Protein 7VGH (pdb70)

Solvent-accessible surface area: 70332 Å² total

Secondary structure (P-SEA, 3-state):
ccccccccccccccccbbbbbccccccaaaaaaaaaaaaaaaaaaaaaaaccbbbbbbcccccccccccccccccccccccccccccccccccccccccbbbbbbbbcccccccccccccccccccccccccccccccccccccccccccccccccccccccccccbbbbbbcccccbbbbbbbccccccccccccccccccccccccccccccccccccccccccccccccccccccccaaaaaaacccccccccccccccccccccccccbbbbbbbbbccccccccccccbbbbbcccccccccccaaaaaaaaaaaaaaaaaaaaaaaaacccc/cccccccccccccccccccccccccccccccccccccccccccccccccccccccccccccaaaaaaaaaaaccaaaaaaaaaaaaaaccccccccccaaaaaaaaaaaaaaaaaaaaaaaaaaaaccccccbbbbbccccbbbbcccccccbbbbbbccccccccbbbbcccccccbbbbbbccccccccbbbbbbccaaaaacccccccccccccccccccccccccccccccccccccccccccccccccccccccccccccccccccccaaaaacccbbbbbcaaaaaaaaaaaaaaaaaaaaaaaaaaaaaaaaaacccccccccccccccaaaaaaaaaaaaaaaaccccccaaaaaaaaaaaaaaaaaaacccccccccccccccccccccccccccccccccccccccccccccccccccccccccccccccccccccccccccccccccccccccaaaaaaaaacccaaaaaaaaaaacccbbbbbbcccbbbbbcccaaaaaaaaaaaaaccccccccccbbbbbcccbbbbbbbccccccccccccccccccccccccbbbbbccaaaaaacccccccaaaaaaaaaaaaaaccccccccccccccccaaaaaaaaaaaacccccccccaaaaaaacccccccccbbbbbbbbccccaaaaaaaaaaabbbbbbbccccaaaaaaaaaaacccccccccccaaaaaaaaaaaaaccccccccccccccccccccccccccbbbbbcaaaaaaaacbbbbcccccccccccccccccccccccccccccccaaaaaaaaaaaccccbbbbccccaaaaaaaaaaaaaccbbbbbbbbbcccaaaaaaaccbbbbbccccccccccccccccccccccccccccaaaaaaaaaaaaaaaaaaaaaacccccccccccccccccccccaaaaacccccccccaaaaaaccccccccccccccccccccccccccccaaaaaaaaaaaaaaaaaacaaaaaaacccccccccccccaaaaaaaaaaaaaaaaaaaaaaccccccaaaaaaaaaaaaaaaaaaaaaaccccccccccccccccccccccccaaaaaaaaaaaaaacaaaaaaaaaaaaccccaaaaaaaaccbbbbbccccccccccccccccccccccccccccccccccccccc

Foldseek 3Di:
DDPDDDDDDCVVVVNDDDDDDDPDPVPQLVCLQVLLVVLQVVLVVVLVQLPVKDKDKDQQDLPDPDHQQVVPDDDPPADLVPALSWTKDKDFDPAWRFAWKFKKKKKFQACLPDPLQLVQWAQVLQQADLVCQQPGDCSLPVFQADPVGFGARTRHPLLLQADDKDKWKWFADDVVHDTDTADWAQPPQDDPCQLPGRGDHYDDDVRDSVVSQPSHDYTPNDDDHQQVPDPDVVATHSNHSRSSQSSPTDDDRIDMTTGTMHQDDPDNTTDGTHMMMMIMRNNRDDPPVDMTMMMMMIHADPVGHNDSPVSVVSNVVSVVSVVVSVVVVVVVVVDDPD/DDAFPLFDLCLPLPPCLADPKQQQDDVCVQVDPVQWDDDDDPPTDHDADFFAEDDFDDDDPCLVVVVVVVVVVFVVLVLLVVVLVLCPDVVHNPDDPPPSVVLSVVLSVVVSVVQVVLSVVLVVVSVVQFAQWWWWCDQAFIDTDTLRHDTQRTKTKDFAQDFASFKWFFQAFDFVQGKFKKDDCQAQNFQFIDIAGHDNVSHPQQHDGHSVSDFRKIKSWDFQDLSLFWTWIWICRDDPTGTDTRSRIDFGGMGTHDTGMTMTGHHHHYCRTSLNVLFDDFDDFAAPVSVVSRVVVVVVVVVQLVLLLVLLVLLLVLCVPPVVPDPVNDDPDDDHSNVVSVNLSSLSSVQLVLQSHSCPSVLVLLLLQLLQVVQQVDPVQADPPLGDRWHFRRSRHFLNLLAFAAEEEARQFQFDSAKAFAWWWFQFDTFAPQAPDDVCPPPDSAFDDLPQDPQLPPDHGTHHPPVLVCVVVVPDVLVLVVLLLLQPFALWEWDQPDPHIDIRHRFNVSVNSQSVSRNSAFHWDHDFQFWTWTCHNNNIFIKGWLDKQQDADVQFKTKTWIAGPVGFIKIKMKGFPVNLVVQAEPPAPCPVSQVVVQVLQVLALWAKMWIWMDGPGHPVVVVLSVVVVVVCDDDPCNPPSNVVSVPPNSHHTHGGTMTIIDTDGDPAQLVLVVLVVLQNHAYAYERQYRQLVVPSSCDNSVLAHPPAAAQELVNVQVLLCQLPVDLPQHNPDGDVPSDPPDPVSDDPPARYEYEYEASSVCVLQVRGDDDPPPDDDDDDCPVQHDPVRPPPVPDVVVVVGPSSLVVVLVVVVRHSYYYYYNHALNVLLVVQVSNCVPPNGAYEYEYEHSSCSNVQSNGSAHEYADSDDHHNSVSNGRIYGHHNNCSLCSNLPSNNLLNLLVLLLVLLVSQLSLLPSVLQSVVCVPPSSNSDDLAFPVCVVCVCPQQPPPLSSCSSNPFDLDDPVCSSVCSNVSNCSNVCNSDDPVVSVVSNVLNNVLNVLLNVLLCVLLVWADDDPVGPGRDSLLSNVLSSLLSSVLSLVVSVVRGPDDDPVNVVSSVCSNCVVLVVVDVLQEPPVCPVPVPPRPRHVVSVPSVPDVSSVVSSVVSSCVSHVVVVVVVVVCCVVPPDPSSVCVVPVPDDDDDDDCDDPDDPDDPVDDPPDRSHDTSDHDDSSCSNVGGSRD

Nearest PDB structures (foldseek):
  7vgh-assembly1_B  TM=1.001E+00  e=0.000E+00  Homo sapiens
  7vgi-assembly1_B  TM=9.971E-01  e=0.000E+00  Homo sapiens
  7py4-assembly1_A  TM=9.790E-01  e=0.000E+00  Homo sapiens
  7vgj-assembly1_A  TM=9.648E-01  e=0.000E+00  Homo sapiens
  8ox4-assembly1_A  TM=7.580E-01  e=0.000E+00  Homo sapiens

InterPro domains:
  IPR005045 CDC50/LEM3 family [PF03381] (53-342)
  IPR005045 CDC50/LEM3 family [PIRSF015840] (8-345)
  IPR005045 CDC50/LEM3 family [PTHR10926] (10-346)

Radius of gyration: 46.97 Å; Cα contacts (8 Å, |Δi|>4): 2620; chains: 2; bounding box: 83×88×158 Å

Organism: Homo sapiens (NCBI:txid9606)

Structure (mmCIF, N/CA/C/O backbone):
data_7VGH
#
_entry.id   7VGH
#
_cell.length_a   1.00
_cell.length_b   1.00
_cell.length_c   1.00
_cell.angle_alpha   90.00
_cell.angle_beta   90.00
_cell.angle_gamma   90.00
#
_symmetry.space_group_name_H-M   'P 1'
#
loop_
_entity.id
_entity.type
_entity.pdbx_description
1 polymer 'Cell cycle control protein 50B'
2 polymer 'Phospholipid-transporting ATPase IC'
3 branched alpha-D-mannopyranose-(1-3)-alpha-D-mannopyranose-(1-4)-2-acetamido-2-deoxy-beta-D-glucopyranose-(1-4)-2-acetamido-2-deoxy-beta-D-glucopyranose
4 branched alpha-D-mannopyranose-(1-6)-alpha-D-mannopyranose-(1-6)-[alpha-D-mannopyranose-(1-3)]alpha-D-mannopyranose-(1-4)-2-acetamido-2-deoxy-beta-D-glucopyranose-(1-4)-2-acetamido-2-deoxy-beta-D-glucopyranose
5 branched 2-acetamido-2-deoxy-beta-D-glucopyranose-(1-4)-2-acetamido-2-deoxy-beta-D-glucopyranose
6 non-polymer 2-acetamido-2-deoxy-beta-D-glucopyranose
7 non-polymer 'MAGNESIUM ION'
#
loop_
_atom_site.group_PDB
_atom_site.id
_atom_site.type_symbol
_atom_site.label_atom_id
_atom_site.label_alt_id
_atom_site.label_comp_id
_atom_site.label_asym_id
_atom_site.label_entity_id
_atom_site.label_seq_id
_atom_site.pdbx_PDB_ins_code
_atom_site.Cartn_x
_atom_site.Cartn_y
_atom_site.Cartn_z
_atom_site.occupancy
_atom_site.B_iso_or_equiv
_atom_site.auth_seq_id
_atom_site.auth_comp_id
_atom_site.auth_asym_id
_atom_site.auth_atom_id
_atom_site.pdbx_PDB_model_num
ATOM 1 N N . ARG A 1 20 ? 99.909 119.657 97.718 1.00 82.58 8 ARG A N 1
ATOM 2 C CA . ARG A 1 20 ? 100.830 119.629 96.589 1.00 82.58 8 ARG A CA 1
ATOM 3 C C . ARG A 1 20 ? 102.252 119.360 97.056 1.00 82.58 8 ARG A C 1
ATOM 4 O O . ARG A 1 20 ? 102.734 119.987 97.998 1.00 82.58 8 ARG A O 1
ATOM 12 N N . GLY A 1 21 ? 102.915 118.412 96.401 1.00 73.98 9 GLY A N 1
ATOM 13 C CA . GLY A 1 21 ? 104.274 118.065 96.760 1.00 73.98 9 GLY A CA 1
ATOM 14 C C . GLY A 1 21 ? 104.319 117.091 97.916 1.00 73.98 9 GLY A C 1
ATOM 15 O O . GLY A 1 21 ? 103.642 117.291 98.927 1.00 73.98 9 GLY A O 1
ATOM 16 N N . ALA A 1 22 ? 105.112 116.033 97.783 1.00 66.34 10 ALA A N 1
ATOM 17 C CA . ALA A 1 22 ? 105.209 115.027 98.830 1.00 66.34 10 ALA A CA 1
ATOM 18 C C . ALA A 1 22 ? 106.214 115.389 99.912 1.00 66.34 10 ALA A C 1
ATOM 19 O O . ALA A 1 22 ? 106.339 114.644 100.888 1.00 66.34 10 ALA A O 1
ATOM 21 N N . HIS A 1 23 ? 106.926 116.507 99.775 1.00 64.25 11 HIS A N 1
ATOM 22 C CA . HIS A 1 23 ? 107.960 116.850 100.737 1.00 64.25 11 HIS A CA 1
ATOM 23 C C . HIS A 1 23 ? 108.015 118.326 101.109 1.00 64.25 11 HIS A C 1
ATOM 24 O O . HIS A 1 23 ? 108.931 118.716 101.839 1.00 64.25 11 HIS A O 1
ATOM 31 N N . GLN A 1 24 ? 107.089 119.155 100.641 1.00 64.31 12 GLN A N 1
ATOM 32 C CA . GLN A 1 24 ? 107.089 120.554 101.045 1.00 64.31 12 GLN A CA 1
ATOM 33 C C . GLN A 1 24 ? 106.788 120.656 102.535 1.00 64.31 12 GLN A C 1
ATOM 34 O O . GLN A 1 24 ? 105.878 119.976 103.026 1.00 64.31 12 GLN A O 1
ATOM 40 N N . PRO A 1 25 ? 107.519 121.477 103.285 1.00 61.03 13 PRO A N 1
ATOM 41 C CA . PRO A 1 25 ? 107.194 121.662 104.705 1.00 61.03 13 PRO A CA 1
ATOM 42 C C . PRO A 1 25 ? 105.829 122.297 104.923 1.00 61.03 13 PRO A C 1
ATOM 43 O O . PRO A 1 25 ? 105.139 122.662 103.967 1.00 61.03 13 PRO A O 1
ATOM 47 N N . ASP A 1 26 ? 105.436 122.432 106.190 1.00 66.86 14 ASP A N 1
ATOM 48 C CA . ASP A 1 26 ? 104.049 122.730 106.529 1.00 66.86 14 ASP A CA 1
ATOM 49 C C . ASP A 1 26 ? 103.680 124.194 106.316 1.00 66.86 14 ASP A C 1
ATOM 50 O O . ASP A 1 26 ? 102.512 124.493 106.043 1.00 66.86 14 ASP A O 1
ATOM 55 N N . ASN A 1 27 ? 104.641 125.110 106.442 1.00 60.26 15 ASN A N 1
ATOM 56 C CA . ASN A 1 27 ? 104.419 126.547 106.262 1.00 60.26 15 ASN A CA 1
ATOM 57 C C . ASN A 1 27 ? 103.373 127.078 107.249 1.00 60.26 15 ASN A C 1
ATOM 58 O O . ASN A 1 27 ? 102.285 127.523 106.882 1.00 60.26 15 ASN A O 1
ATOM 63 N N . THR A 1 28 ? 103.734 127.004 108.525 1.00 58.13 16 THR A N 1
ATOM 64 C CA . THR A 1 28 ? 103.014 127.707 109.573 1.00 58.13 16 THR A CA 1
ATOM 65 C C . THR A 1 28 ? 103.822 128.928 110.002 1.00 58.13 16 THR A C 1
ATOM 66 O O . THR A 1 28 ? 104.874 129.239 109.443 1.00 58.13 16 THR A O 1
ATOM 70 N N . ALA A 1 29 ? 103.317 129.633 111.013 1.00 56.56 17 ALA A N 1
ATOM 71 C CA . ALA A 1 29 ? 103.978 130.857 111.452 1.00 56.56 17 ALA A CA 1
ATOM 72 C C . ALA A 1 29 ? 105.273 130.552 112.190 1.00 56.56 17 ALA A C 1
ATOM 73 O O . ALA A 1 29 ? 106.301 131.195 111.952 1.00 56.56 17 ALA A O 1
ATOM 75 N N . PHE A 1 30 ? 105.244 129.573 113.095 1.00 50.91 18 PHE A N 1
ATOM 76 C CA . PHE A 1 30 ? 106.425 129.277 113.898 1.00 50.91 18 PHE A CA 1
ATOM 77 C C . PHE A 1 30 ? 107.509 128.613 113.063 1.00 50.91 18 PHE A C 1
ATOM 78 O O . PHE A 1 30 ? 108.684 128.987 113.141 1.00 50.91 18 PHE A O 1
ATOM 86 N N . THR A 1 31 ? 107.131 127.631 112.245 1.00 53.16 19 THR A N 1
ATOM 87 C CA . THR A 1 31 ? 108.106 126.819 111.532 1.00 53.16 19 THR A CA 1
ATOM 88 C C . THR A 1 31 ? 108.907 127.606 110.503 1.00 53.16 19 THR A C 1
ATOM 89 O O . THR A 1 31 ? 109.923 127.099 110.021 1.00 53.16 19 THR A O 1
ATOM 93 N N . GLN A 1 32 ? 108.484 128.818 110.154 1.00 51.40 20 GLN A N 1
ATOM 94 C CA . GLN A 1 32 ? 109.204 129.650 109.202 1.00 51.40 20 GLN A CA 1
ATOM 95 C C . GLN A 1 32 ? 109.782 130.902 109.840 1.00 51.40 20 GLN A C 1
ATOM 96 O O . GLN A 1 32 ? 110.205 131.811 109.119 1.00 51.40 20 GLN A O 1
ATOM 102 N N . GLN A 1 33 ? 109.807 130.973 111.169 1.00 48.23 21 GLN A N 1
ATOM 103 C CA . GLN A 1 33 ? 110.356 132.116 111.897 1.00 48.23 21 GLN A CA 1
ATOM 104 C C . GLN A 1 33 ? 109.634 133.405 111.504 1.00 48.23 21 GLN A C 1
ATOM 105 O O . GLN A 1 33 ? 110.229 134.365 111.017 1.00 48.23 21 GLN A O 1
ATOM 111 N N . ARG A 1 34 ? 108.317 133.402 111.727 1.00 56.36 22 ARG A N 1
ATOM 112 C CA . ARG A 1 34 ? 107.475 134.526 111.337 1.00 56.36 22 ARG A CA 1
ATOM 113 C C . ARG A 1 34 ? 106.472 134.906 112.420 1.00 56.36 22 ARG A C 1
ATOM 114 O O . ARG A 1 34 ? 105.494 135.601 112.123 1.00 56.36 22 ARG A O 1
ATOM 122 N N . LEU A 1 35 ? 106.679 134.464 113.654 1.00 53.53 23 LEU A N 1
ATOM 123 C CA . LEU A 1 35 ? 105.744 134.783 114.719 1.00 53.53 23 LEU A CA 1
ATOM 124 C C . LEU A 1 35 ? 105.697 136.292 114.937 1.00 53.53 23 LEU A C 1
ATOM 125 O O . LEU A 1 35 ? 106.741 136.952 114.917 1.00 53.53 23 LEU A O 1
ATOM 130 N N . PRO A 1 36 ? 104.514 136.869 115.131 1.00 54.62 24 PRO A N 1
ATOM 131 C CA . PRO A 1 36 ? 104.440 138.301 115.433 1.00 54.62 24 PRO A CA 1
ATOM 132 C C . PRO A 1 36 ? 105.205 138.622 116.706 1.00 54.62 24 PRO A C 1
ATOM 133 O O . PRO A 1 36 ? 105.147 137.883 117.689 1.00 54.62 24 PRO A O 1
ATOM 137 N N . ALA A 1 37 ? 105.926 139.739 116.684 1.00 54.36 25 ALA A N 1
ATOM 138 C CA . ALA A 1 37 ? 106.761 140.094 117.821 1.00 54.36 25 ALA A CA 1
ATOM 139 C C . ALA A 1 37 ? 106.976 141.595 117.848 1.00 54.36 25 ALA A C 1
ATOM 140 O O . ALA A 1 37 ? 107.290 142.199 116.819 1.00 54.36 25 ALA A O 1
ATOM 142 N N . TRP A 1 38 ? 106.810 142.186 119.024 1.00 56.63 26 TRP A N 1
ATOM 143 C CA . TRP A 1 38 ? 107.102 143.595 119.224 1.00 56.63 26 TRP A CA 1
ATOM 144 C C . TRP A 1 38 ? 108.605 143.780 119.361 1.00 56.63 26 TRP A C 1
ATOM 145 O O . TRP A 1 38 ? 109.255 143.075 120.137 1.00 56.63 26 TRP A O 1
ATOM 156 N N . GLN A 1 39 ? 109.161 144.717 118.603 1.00 58.06 27 GLN A N 1
ATOM 157 C CA . GLN A 1 39 ? 110.598 144.953 118.633 1.00 58.06 27 GLN A CA 1
ATOM 158 C C . GLN A 1 39 ? 110.887 146.238 119.389 1.00 58.06 27 GLN A C 1
ATOM 159 O O . GLN A 1 39 ? 110.637 147.331 118.860 1.00 58.06 27 GLN A O 1
ATOM 165 N N . PRO A 1 40 ? 111.395 146.165 120.611 1.00 57.44 28 PRO A N 1
ATOM 166 C CA . PRO A 1 40 ? 111.673 147.387 121.366 1.00 57.44 28 PRO A CA 1
ATOM 167 C C . PRO A 1 40 ? 113.062 147.931 121.100 1.00 57.44 28 PRO A C 1
ATOM 168 O O . PRO A 1 40 ? 114.061 147.233 121.297 1.00 57.44 28 PRO A O 1
ATOM 172 N N . LEU A 1 41 ? 113.140 149.178 120.660 1.00 58.30 29 LEU A N 1
ATOM 173 C CA . LEU A 1 41 ? 114.407 149.876 120.533 1.00 58.30 29 LEU A CA 1
ATOM 174 C C . LEU A 1 41 ? 114.519 150.875 121.673 1.00 58.30 29 LEU A C 1
ATOM 175 O O . LEU A 1 41 ? 113.589 151.650 121.917 1.00 58.30 29 LEU A O 1
ATOM 180 N N . LEU A 1 42 ? 115.648 150.853 122.371 1.00 57.95 30 LEU A N 1
ATOM 181 C CA . LEU A 1 42 ? 115.826 151.707 123.539 1.00 57.95 30 LEU A CA 1
ATOM 182 C C . LEU A 1 42 ? 115.989 153.141 123.061 1.00 57.95 30 LEU A C 1
ATOM 183 O O . LEU A 1 42 ? 117.092 153.585 122.743 1.00 57.95 30 LEU A O 1
ATOM 188 N N . SER A 1 43 ? 114.883 153.872 123.010 1.00 61.08 31 SER A N 1
ATOM 189 C CA . SER A 1 43 ? 114.878 155.220 122.464 1.00 61.08 31 SER A CA 1
ATOM 190 C C . SER A 1 43 ? 115.485 156.185 123.476 1.00 61.08 31 SER A C 1
ATOM 191 O O . SER A 1 43 ? 115.999 155.789 124.525 1.00 61.08 31 SER A O 1
ATOM 194 N N . ALA A 1 44 ? 115.439 157.476 123.162 1.00 60.61 32 ALA A N 1
ATOM 195 C CA . ALA A 1 44 ? 115.851 158.512 124.092 1.00 60.61 32 ALA A CA 1
ATOM 196 C C . ALA A 1 44 ? 114.676 159.182 124.784 1.00 60.61 32 ALA A C 1
ATOM 197 O O . ALA A 1 44 ? 114.893 159.982 125.698 1.00 60.61 32 ALA A O 1
ATOM 199 N N . SER A 1 45 ? 113.449 158.883 124.372 1.00 61.86 33 SER A N 1
ATOM 200 C CA . SER A 1 45 ? 112.261 159.393 125.038 1.00 61.86 33 SER A CA 1
ATOM 201 C C . SER A 1 45 ? 111.787 158.476 126.152 1.00 61.86 33 SER A C 1
ATOM 202 O O . SER A 1 45 ? 110.748 158.747 126.761 1.00 61.86 33 SER A O 1
ATOM 205 N N . ILE A 1 46 ? 112.515 157.395 126.420 1.00 60.89 34 ILE A N 1
ATOM 206 C CA . ILE A 1 46 ? 112.198 156.479 127.501 1.00 60.89 34 ILE A CA 1
ATOM 207 C C . ILE A 1 46 ? 113.276 156.487 128.577 1.00 60.89 34 ILE A C 1
ATOM 208 O O . ILE A 1 46 ? 112.977 156.316 129.760 1.00 60.89 34 ILE A O 1
ATOM 213 N N . ALA A 1 47 ? 114.532 156.706 128.190 1.00 59.05 35 ALA A N 1
ATOM 214 C CA . ALA A 1 47 ? 115.612 156.718 129.168 1.00 59.05 35 ALA A CA 1
ATOM 215 C C . ALA A 1 47 ? 115.511 157.926 130.090 1.00 59.05 35 ALA A C 1
ATOM 216 O O . ALA A 1 47 ? 115.576 157.788 131.316 1.00 59.05 35 ALA A O 1
ATOM 218 N N . LEU A 1 48 ? 115.353 159.119 129.521 1.00 57.94 36 LEU A N 1
ATOM 219 C CA . LEU A 1 48 ? 115.330 160.329 130.342 1.00 57.94 36 LEU A CA 1
ATOM 220 C C . LEU A 1 48 ? 114.147 160.375 131.302 1.00 57.94 36 LEU A C 1
ATOM 221 O O . LEU A 1 48 ? 114.365 160.631 132.501 1.00 57.94 36 LEU A O 1
ATOM 226 N N . PRO A 1 49 ? 112.898 160.152 130.873 1.00 57.68 37 PRO A N 1
ATOM 227 C CA . PRO A 1 49 ? 111.805 160.151 131.854 1.00 57.68 37 PRO A CA 1
ATOM 228 C C . PRO A 1 49 ? 112.003 159.122 132.945 1.00 57.68 37 PRO A C 1
ATOM 229 O O . PRO A 1 49 ? 111.651 159.377 134.100 1.00 57.68 37 PRO A O 1
ATOM 233 N N . LEU A 1 50 ? 112.574 157.964 132.612 1.00 59.01 38 LEU A N 1
ATOM 234 C CA . LEU A 1 50 ? 112.827 156.953 133.631 1.00 59.01 38 LEU A CA 1
ATOM 235 C C . LEU A 1 50 ? 113.803 157.468 134.680 1.00 59.01 38 LEU A C 1
ATOM 236 O O . LEU A 1 50 ? 113.503 157.460 135.879 1.00 59.01 38 LEU A O 1
ATOM 241 N N . PHE A 1 51 ? 114.964 157.965 134.246 1.00 57.67 39 PHE A N 1
ATOM 242 C CA . PHE A 1 51 ? 115.964 158.415 135.206 1.00 57.67 39 PHE A CA 1
ATOM 243 C C . PHE A 1 51 ? 115.584 159.706 135.907 1.00 57.67 39 PHE A C 1
ATOM 244 O O . PHE A 1 51 ? 116.261 160.081 136.868 1.00 57.67 39 PHE A O 1
ATOM 252 N N . PHE A 1 52 ? 114.542 160.401 135.465 1.00 59.67 40 PHE A N 1
ATOM 253 C CA . PHE A 1 52 ? 114.091 161.550 136.238 1.00 59.67 40 PHE A CA 1
ATOM 254 C C . PHE A 1 52 ? 112.957 161.210 137.196 1.00 59.67 40 PHE A C 1
ATOM 255 O O . PHE A 1 52 ? 113.024 161.569 138.379 1.00 59.67 40 PHE A O 1
ATOM 263 N N . CYS A 1 53 ? 111.927 160.502 136.725 1.00 61.91 41 CYS A N 1
ATOM 264 C CA . CYS A 1 53 ? 110.830 160.118 137.605 1.00 61.91 41 CYS A CA 1
ATOM 265 C C . CYS A 1 53 ? 111.296 159.167 138.699 1.00 61.91 41 CYS A C 1
ATOM 266 O O . CYS A 1 53 ? 110.927 159.333 139.868 1.00 61.91 41 CYS A O 1
ATOM 269 N N . ALA A 1 54 ? 112.096 158.155 138.345 1.00 60.33 42 ALA A N 1
ATOM 270 C CA . ALA A 1 54 ? 112.580 157.223 139.354 1.00 60.33 42 ALA A CA 1
ATOM 271 C C . ALA A 1 54 ? 113.452 157.933 140.380 1.00 60.33 42 ALA A C 1
ATOM 272 O O . ALA A 1 54 ? 113.355 157.659 141.580 1.00 60.33 42 ALA A O 1
ATOM 274 N N . GLY A 1 55 ? 114.307 158.849 139.927 1.00 58.15 43 GLY A N 1
ATOM 275 C CA . GLY A 1 55 ? 115.120 159.605 140.862 1.00 58.15 43 GLY A CA 1
ATOM 276 C C . GLY A 1 55 ? 114.288 160.440 141.816 1.00 58.15 43 GLY A C 1
ATOM 277 O O . GLY A 1 55 ? 114.554 160.474 143.020 1.00 58.15 43 GLY A O 1
ATOM 278 N N . LEU A 1 56 ? 113.266 161.121 141.294 1.00 57.65 44 LEU A N 1
ATOM 279 C CA . LEU A 1 56 ? 112.418 161.935 142.159 1.00 57.65 44 LEU A CA 1
ATOM 280 C C . LEU A 1 56 ? 111.685 161.072 143.179 1.00 57.65 44 LEU A C 1
ATOM 281 O O . LEU A 1 56 ? 111.609 161.420 144.368 1.00 57.65 44 LEU A O 1
ATOM 286 N N . ALA A 1 57 ? 111.141 159.937 142.730 1.00 54.96 45 ALA A N 1
ATOM 287 C CA . ALA A 1 57 ? 110.441 159.043 143.644 1.00 54.96 45 ALA A CA 1
ATOM 288 C C . ALA A 1 57 ? 111.379 158.515 144.717 1.00 54.96 45 ALA A C 1
ATOM 289 O O . ALA A 1 57 ? 111.010 158.442 145.896 1.00 54.96 45 ALA A O 1
ATOM 291 N N . PHE A 1 58 ? 112.600 158.144 144.329 1.00 51.94 46 PHE A N 1
ATOM 292 C CA . PHE A 1 58 ? 113.564 157.649 145.301 1.00 51.94 46 PHE A CA 1
ATOM 293 C C . PHE A 1 58 ? 113.914 158.720 146.322 1.00 51.94 46 PHE A C 1
ATOM 294 O O . PHE A 1 58 ? 114.010 158.431 147.518 1.00 51.94 46 PHE A O 1
ATOM 302 N N . ILE A 1 59 ? 114.099 159.965 145.875 1.00 54.49 47 ILE A N 1
ATOM 303 C CA . ILE A 1 59 ? 114.395 161.049 146.811 1.00 54.49 47 ILE A CA 1
ATOM 304 C C . ILE A 1 59 ? 113.271 161.201 147.826 1.00 54.49 47 ILE A C 1
ATOM 305 O O . ILE A 1 59 ? 113.507 161.242 149.040 1.00 54.49 47 ILE A O 1
ATOM 310 N N . GLY A 1 60 ? 112.030 161.281 147.346 1.00 55.28 48 GLY A N 1
ATOM 311 C CA . GLY A 1 60 ? 110.920 161.469 148.270 1.00 55.28 48 GLY A CA 1
ATOM 312 C C . GLY A 1 60 ? 110.786 160.324 149.256 1.00 55.28 48 GLY A C 1
ATOM 313 O O . GLY A 1 60 ? 110.650 160.533 150.469 1.00 55.28 48 GLY A O 1
ATOM 314 N N . LEU A 1 61 ? 110.847 159.094 148.748 1.00 53.34 49 LEU A N 1
ATOM 315 C CA . LEU A 1 61 ? 110.669 157.921 149.593 1.00 53.34 49 LEU A CA 1
ATOM 316 C C . LEU A 1 61 ? 111.789 157.801 150.618 1.00 53.34 49 LEU A C 1
ATOM 317 O O . LEU A 1 61 ? 111.542 157.494 151.791 1.00 53.34 49 LEU A O 1
ATOM 322 N N . GLY A 1 62 ? 113.029 158.047 150.197 1.00 55.74 50 GLY A N 1
ATOM 323 C CA . GLY A 1 62 ? 114.139 157.971 151.125 1.00 55.74 50 GLY A CA 1
ATOM 324 C C . GLY A 1 62 ? 114.089 159.048 152.187 1.00 55.74 50 GLY A C 1
ATOM 325 O O . GLY A 1 62 ? 114.456 158.807 153.337 1.00 55.74 50 GLY A O 1
ATOM 326 N N . LEU A 1 63 ? 113.660 160.256 151.819 1.00 57.31 51 LEU A N 1
ATOM 327 C CA . LEU A 1 63 ? 113.507 161.299 152.827 1.00 57.31 51 LEU A CA 1
ATOM 328 C C . LEU A 1 63 ? 112.447 160.912 153.850 1.00 57.31 51 LEU A C 1
ATOM 329 O O . LEU A 1 63 ? 112.630 161.115 155.061 1.00 57.31 51 LEU A O 1
ATOM 334 N N . GLY A 1 64 ? 111.336 160.341 153.382 1.00 57.65 52 GLY A N 1
ATOM 335 C CA . GLY A 1 64 ? 110.328 159.855 154.312 1.00 57.65 52 GLY A CA 1
ATOM 336 C C . GLY A 1 64 ? 110.877 158.807 155.261 1.00 57.65 52 GLY A C 1
ATOM 337 O O . GLY A 1 64 ? 110.648 158.864 156.473 1.00 57.65 52 GLY A O 1
ATOM 338 N N . LEU A 1 65 ? 111.621 157.838 154.721 1.00 57.78 53 LEU A N 1
ATOM 339 C CA . LEU A 1 65 ? 112.220 156.808 155.567 1.00 57.78 53 LEU A CA 1
ATOM 340 C C . LEU A 1 65 ? 113.205 157.402 156.566 1.00 57.78 53 LEU A C 1
ATOM 341 O O . LEU A 1 65 ? 113.230 157.001 157.735 1.00 57.78 53 LEU A O 1
ATOM 346 N N . TYR A 1 66 ? 114.023 158.357 156.126 1.00 59.64 54 TYR A N 1
ATOM 347 C CA . TYR A 1 66 ? 115.014 158.947 157.016 1.00 59.64 54 TYR A CA 1
ATOM 348 C C . TYR A 1 66 ? 114.350 159.674 158.175 1.00 59.64 54 TYR A C 1
ATOM 349 O O . TYR A 1 66 ? 114.797 159.560 159.322 1.00 59.64 54 TYR A O 1
ATOM 358 N N . TYR A 1 67 ? 113.286 160.430 157.904 1.00 63.77 55 TYR A N 1
ATOM 359 C CA . TYR A 1 67 ? 112.625 161.120 159.009 1.00 63.77 55 TYR A CA 1
ATOM 360 C C . TYR A 1 67 ? 111.828 160.170 159.893 1.00 63.77 55 TYR A C 1
ATOM 361 O O . TYR A 1 67 ? 111.708 160.414 161.098 1.00 63.77 55 TYR A O 1
ATOM 370 N N . SER A 1 68 ? 111.283 159.088 159.336 1.00 65.33 56 SER A N 1
ATOM 371 C CA . SER A 1 68 ? 110.584 158.130 160.185 1.00 65.33 56 SER A CA 1
ATOM 372 C C . SER A 1 68 ? 111.539 157.304 161.038 1.00 65.33 56 SER A C 1
ATOM 373 O O . SER A 1 68 ? 111.133 156.804 162.091 1.00 65.33 56 SER A O 1
ATOM 376 N N . SER A 1 69 ? 112.792 157.150 160.613 1.00 62.67 57 SER A N 1
ATOM 377 C CA . SER A 1 69 ? 113.758 156.370 161.375 1.00 62.67 57 SER A CA 1
ATOM 378 C C . SER A 1 69 ? 114.457 157.170 162.462 1.00 62.67 57 SER A C 1
ATOM 379 O O . SER A 1 69 ? 115.282 156.605 163.185 1.00 62.67 57 SER A O 1
ATOM 382 N N . ASN A 1 70 ? 114.163 158.462 162.592 1.00 64.31 58 ASN A N 1
ATOM 383 C CA . ASN A 1 70 ? 114.851 159.314 163.547 1.00 64.31 58 ASN A CA 1
ATOM 384 C C . ASN A 1 70 ? 113.965 159.789 164.687 1.00 64.31 58 ASN A C 1
ATOM 385 O O . ASN A 1 70 ? 114.473 160.414 165.622 1.00 64.31 58 ASN A O 1
ATOM 390 N N . GLY A 1 71 ? 112.667 159.513 164.640 1.00 65.73 59 GLY A N 1
ATOM 391 C CA . GLY A 1 71 ? 111.776 159.917 165.707 1.00 65.73 59 GLY A CA 1
ATOM 392 C C . GLY A 1 71 ? 111.559 158.823 166.731 1.00 65.73 59 GLY A C 1
ATOM 393 O O . GLY A 1 71 ? 110.596 158.865 167.502 1.00 65.73 59 GLY A O 1
ATOM 394 N N . ILE A 1 72 ? 112.452 157.838 166.747 1.00 67.32 60 ILE A N 1
ATOM 395 C CA . ILE A 1 72 ? 112.346 156.671 167.615 1.00 67.32 60 ILE A CA 1
ATOM 396 C C . ILE A 1 72 ? 113.446 156.748 168.662 1.00 67.32 60 ILE A C 1
ATOM 397 O O . ILE A 1 72 ? 114.624 156.910 168.322 1.00 67.32 60 ILE A O 1
ATOM 402 N N . LYS A 1 73 ? 113.066 156.625 169.931 1.00 74.31 61 LYS A N 1
ATOM 403 C CA . LYS A 1 73 ? 113.979 156.788 171.053 1.00 74.31 61 LYS A CA 1
ATOM 404 C C . LYS A 1 73 ? 114.343 155.435 171.649 1.00 74.31 61 LYS A C 1
ATOM 405 O O . LYS A 1 73 ? 113.473 154.583 171.856 1.00 74.31 61 LYS A O 1
ATOM 411 N N . GLU A 1 74 ? 115.631 155.248 171.932 1.00 72.12 62 GLU A N 1
ATOM 412 C CA . GLU A 1 74 ? 116.154 153.995 172.457 1.00 72.12 62 GLU A CA 1
ATOM 413 C C . GLU A 1 74 ? 117.002 154.263 173.692 1.00 72.12 62 GLU A C 1
ATOM 414 O O . GLU A 1 74 ? 117.518 155.365 173.889 1.00 72.12 62 GLU A O 1
ATOM 420 N N . LEU A 1 75 ? 117.144 153.235 174.528 1.00 71.09 63 LEU A N 1
ATOM 421 C CA . LEU A 1 75 ? 117.924 153.367 175.755 1.00 71.09 63 LEU A CA 1
ATOM 422 C C . LEU A 1 75 ? 118.557 152.026 176.099 1.00 71.09 63 LEU A C 1
ATOM 423 O O . LEU A 1 75 ? 117.852 151.017 176.187 1.00 71.09 63 LEU A O 1
ATOM 428 N N . GLU A 1 76 ? 119.878 152.022 176.300 1.00 74.01 64 GLU A N 1
ATOM 429 C CA . GLU A 1 76 ? 120.656 150.805 176.511 1.00 74.01 64 GLU A CA 1
ATOM 430 C C . GLU A 1 76 ? 121.470 150.910 177.794 1.00 74.01 64 GLU A C 1
ATOM 431 O O . GLU A 1 76 ? 121.684 152.001 178.326 1.00 74.01 64 GLU A O 1
ATOM 437 N N . TYR A 1 77 ? 121.933 149.758 178.296 1.00 79.54 65 TYR A N 1
ATOM 438 C CA . TYR A 1 77 ? 122.841 149.801 179.442 1.00 79.54 65 TYR A CA 1
ATOM 439 C C . TYR A 1 77 ? 124.130 149.009 179.284 1.00 79.54 65 TYR A C 1
ATOM 440 O O . TYR A 1 77 ? 125.173 149.481 179.747 1.00 79.54 65 TYR A O 1
ATOM 449 N N . ASP A 1 78 ? 124.104 147.842 178.642 1.00 74.72 66 ASP A N 1
ATOM 450 C CA . ASP A 1 78 ? 125.268 146.954 178.626 1.00 74.72 66 ASP A CA 1
ATOM 451 C C . ASP A 1 78 ? 125.647 146.529 180.048 1.00 74.72 66 ASP A C 1
ATOM 452 O O . ASP A 1 78 ? 126.676 146.918 180.601 1.00 74.72 66 ASP A O 1
ATOM 457 N N . TYR A 1 79 ? 124.765 145.723 180.633 1.00 74.43 67 TYR A N 1
ATOM 458 C CA . TYR A 1 79 ? 124.901 145.276 182.012 1.00 74.43 67 TYR A CA 1
ATOM 459 C C . TYR A 1 79 ? 125.912 144.148 182.187 1.00 74.43 67 TYR A C 1
ATOM 460 O O . TYR A 1 79 ? 125.864 143.447 183.202 1.00 74.43 67 TYR A O 1
ATOM 469 N N . THR A 1 80 ? 126.821 143.952 181.236 1.00 79.97 68 THR A N 1
ATOM 470 C CA . THR A 1 80 ? 127.921 143.023 181.447 1.00 79.97 68 THR A CA 1
ATOM 471 C C . THR A 1 80 ? 128.799 143.517 182.592 1.00 79.97 68 THR A C 1
ATOM 472 O O . THR A 1 80 ? 128.942 144.720 182.819 1.00 79.97 68 THR A O 1
ATOM 476 N N . GLY A 1 81 ? 129.375 142.576 183.332 1.00 95.46 69 GLY A N 1
ATOM 477 C CA . GLY A 1 81 ? 130.204 142.935 184.465 1.00 95.46 69 GLY A CA 1
ATOM 478 C C . GLY A 1 81 ? 131.691 142.873 184.188 1.00 95.46 69 GLY A C 1
ATOM 479 O O . GLY A 1 81 ? 132.501 142.868 185.119 1.00 95.46 69 GLY A O 1
ATOM 480 N N . ASP A 1 82 ? 132.060 142.827 182.908 1.00 97.02 70 ASP A N 1
ATOM 481 C CA . ASP A 1 82 ? 133.462 142.634 182.542 1.00 97.02 70 ASP A CA 1
ATOM 482 C C . ASP A 1 82 ? 134.390 143.733 183.044 1.00 97.02 70 ASP A C 1
ATOM 483 O O . ASP A 1 82 ? 135.408 143.404 183.677 1.00 97.02 70 ASP A O 1
ATOM 488 N N . PRO A 1 83 ? 134.129 145.028 182.813 1.00 102.20 71 PRO A N 1
ATOM 489 C CA . PRO A 1 83 ? 135.132 146.035 183.187 1.00 102.20 71 PRO A CA 1
ATOM 490 C C . PRO A 1 83 ? 135.191 146.291 184.683 1.00 102.20 71 PRO A C 1
ATOM 491 O O . PRO A 1 83 ? 134.498 145.639 185.470 1.00 102.20 71 PRO A O 1
ATOM 495 N N . GLY A 1 84 ? 136.035 147.241 185.084 1.00 106.34 72 GLY A N 1
ATOM 496 C CA . GLY A 1 84 ? 136.097 147.618 186.485 1.00 106.34 72 GLY A CA 1
ATOM 497 C C . GLY A 1 84 ? 134.831 148.301 186.964 1.00 106.34 72 GLY A C 1
ATOM 498 O O . GLY A 1 84 ? 134.404 148.105 188.105 1.00 106.34 72 GLY A O 1
ATOM 499 N N . THR A 1 85 ? 134.213 149.106 186.106 1.00 108.11 73 THR A N 1
ATOM 500 C CA . THR A 1 85 ? 133.050 149.897 186.476 1.00 108.11 73 THR A CA 1
ATOM 501 C C . THR A 1 85 ? 131.764 149.200 186.050 1.00 108.11 73 THR A C 1
ATOM 502 O O . THR A 1 85 ? 131.722 148.487 185.044 1.00 108.11 73 THR A O 1
ATOM 506 N N . GLY A 1 86 ? 130.709 149.422 186.832 1.00 106.47 74 GLY A N 1
ATOM 507 C CA . GLY A 1 86 ? 129.429 148.782 186.605 1.00 106.47 74 GLY A CA 1
ATOM 508 C C . GLY A 1 86 ? 128.886 148.125 187.857 1.00 106.47 74 GLY A C 1
ATOM 509 O O . GLY A 1 86 ? 129.643 147.511 188.614 1.00 106.47 74 GLY A O 1
ATOM 510 N N . ASN A 1 87 ? 127.578 148.255 188.093 1.00 103.55 75 ASN A N 1
ATOM 511 C CA . ASN A 1 87 ? 126.983 147.665 189.289 1.00 103.55 75 ASN A CA 1
ATOM 512 C C . ASN A 1 87 ? 127.156 146.153 189.305 1.00 103.55 75 ASN A C 1
ATOM 513 O O . ASN A 1 87 ? 127.493 145.570 190.341 1.00 103.55 75 ASN A O 1
ATOM 518 N N . CYS A 1 88 ? 126.930 145.499 188.166 1.00 105.11 76 CYS A N 1
ATOM 519 C CA . CYS A 1 88 ? 127.013 144.047 188.106 1.00 105.11 76 CYS A CA 1
ATOM 520 C C . CYS A 1 88 ? 128.445 143.538 188.031 1.00 105.11 76 CYS A C 1
ATOM 521 O O . CYS A 1 88 ? 128.667 142.335 188.209 1.00 105.11 76 CYS A O 1
ATOM 524 N N . SER A 1 89 ? 129.419 144.421 187.798 1.00 105.54 77 SER A N 1
ATOM 525 C CA . SER A 1 89 ? 130.816 144.003 187.775 1.00 105.54 77 SER A CA 1
ATOM 526 C C . SER A 1 89 ? 131.250 143.398 189.099 1.00 105.54 77 SER A C 1
ATOM 527 O O . SER A 1 89 ? 132.231 142.647 189.134 1.00 105.54 77 SER A O 1
ATOM 530 N N . VAL A 1 90 ? 130.539 143.707 190.185 1.00 104.36 78 VAL A N 1
ATOM 531 C CA . VAL A 1 90 ? 130.850 143.137 191.486 1.00 104.36 78 VAL A CA 1
ATOM 532 C C . VAL A 1 90 ? 130.692 141.626 191.475 1.00 104.36 78 VAL A C 1
ATOM 533 O O . VAL A 1 90 ? 131.275 140.935 192.318 1.00 104.36 78 VAL A O 1
ATOM 537 N N . CYS A 1 91 ? 129.939 141.081 190.525 1.00 107.07 79 CYS A N 1
ATOM 538 C CA . CYS A 1 91 ? 129.741 139.641 190.451 1.00 107.07 79 CYS A CA 1
ATOM 539 C C . CYS A 1 91 ? 130.251 139.081 189.127 1.00 107.07 79 CYS A C 1
ATOM 540 O O . CYS A 1 91 ? 129.694 138.135 188.567 1.00 107.07 79 CYS A O 1
ATOM 543 N N . ALA A 1 92 ? 131.345 139.648 188.628 1.00 112.43 80 ALA A N 1
ATOM 544 C CA . ALA A 1 92 ? 132.040 139.049 187.500 1.00 112.43 80 ALA A CA 1
ATOM 545 C C . ALA A 1 92 ? 132.595 137.694 187.915 1.00 112.43 80 ALA A C 1
ATOM 546 O O . ALA A 1 92 ? 133.232 137.566 188.965 1.00 112.43 80 ALA A O 1
ATOM 548 N N . ALA A 1 93 ? 132.350 136.683 187.091 1.00 122.18 81 ALA A N 1
ATOM 549 C CA . ALA A 1 93 ? 132.648 135.307 187.451 1.00 122.18 81 ALA A CA 1
ATOM 550 C C . ALA A 1 93 ? 134.063 134.938 187.009 1.00 122.18 81 ALA A C 1
ATOM 551 O O . ALA A 1 93 ? 134.856 135.788 186.596 1.00 122.18 81 ALA A O 1
ATOM 553 N N . ALA A 1 94 ? 134.392 133.653 187.106 1.00 127.87 82 ALA A N 1
ATOM 554 C CA . ALA A 1 94 ? 135.657 133.126 186.620 1.00 127.87 82 ALA A CA 1
ATOM 555 C C . ALA A 1 94 ? 135.372 131.788 185.946 1.00 127.87 82 ALA A C 1
ATOM 556 O O . ALA A 1 94 ? 134.214 131.419 185.722 1.00 127.87 82 ALA A O 1
ATOM 558 N N . GLY A 1 95 ? 136.431 131.052 185.627 1.00 133.03 83 GLY A N 1
ATOM 559 C CA . GLY A 1 95 ? 136.280 129.819 184.881 1.00 133.03 83 GLY A CA 1
ATOM 560 C C . GLY A 1 95 ? 136.083 128.578 185.727 1.00 133.03 83 GLY A C 1
ATOM 561 O O . GLY A 1 95 ? 136.897 127.652 185.671 1.00 133.03 83 GLY A O 1
ATOM 562 N N . GLN A 1 96 ? 135.013 128.543 186.519 1.00 129.53 84 GLN A N 1
ATOM 563 C CA . GLN A 1 96 ? 134.682 127.339 187.271 1.00 129.53 84 GLN A CA 1
ATOM 564 C C . GLN A 1 96 ? 133.219 126.965 187.075 1.00 129.53 84 GLN A C 1
ATOM 565 O O . GLN A 1 96 ? 132.863 125.782 187.070 1.00 129.53 84 GLN A O 1
ATOM 571 N N . GLY A 1 97 ? 132.370 127.973 186.908 1.00 125.30 85 GLY A N 1
ATOM 572 C CA . GLY A 1 97 ? 130.936 127.786 186.863 1.00 125.30 85 GLY A CA 1
ATOM 573 C C . GLY A 1 97 ? 130.335 128.135 188.207 1.00 125.30 85 GLY A C 1
ATOM 574 O O . GLY A 1 97 ? 130.345 127.311 189.127 1.00 125.30 85 GLY A O 1
ATOM 575 N N . ARG A 1 98 ? 129.800 129.348 188.340 1.00 119.62 86 ARG A N 1
ATOM 576 C CA . ARG A 1 98 ? 129.280 129.811 189.620 1.00 119.62 86 ARG A CA 1
ATOM 577 C C . ARG A 1 98 ? 127.844 130.304 189.488 1.00 119.62 86 ARG A C 1
ATOM 578 O O . ARG A 1 98 ? 127.417 131.213 190.205 1.00 119.62 86 ARG A O 1
ATOM 586 N N . ALA A 1 99 ? 127.085 129.701 188.573 1.00 111.56 87 ALA A N 1
ATOM 587 C CA . ALA A 1 99 ? 125.643 129.906 188.564 1.00 111.56 87 ALA A CA 1
ATOM 588 C C . ALA A 1 99 ? 124.979 129.220 189.750 1.00 111.56 87 ALA A C 1
ATOM 589 O O . ALA A 1 99 ? 123.974 129.718 190.269 1.00 111.56 87 ALA A O 1
ATOM 591 N N . LEU A 1 100 ? 125.515 128.077 190.179 1.00 112.77 88 LEU A N 1
ATOM 592 C CA . LEU A 1 100 ? 124.945 127.371 191.323 1.00 112.77 88 LEU A CA 1
ATOM 593 C C . LEU A 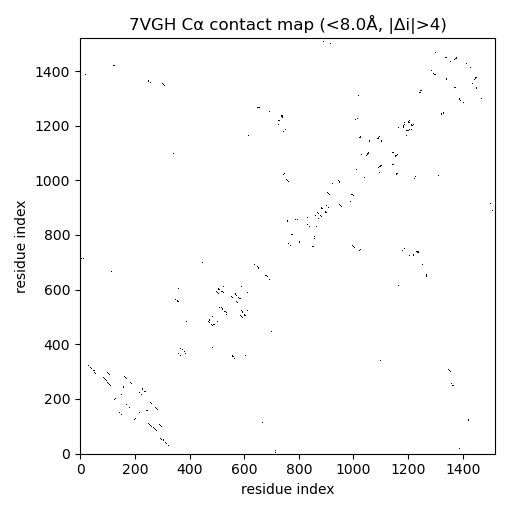1 100 ? 124.909 128.213 192.596 1.00 112.77 88 LEU A C 1
ATOM 594 O O . LEU A 1 100 ? 123.881 128.172 193.295 1.00 112.77 88 LEU A O 1
ATOM 599 N N . PRO A 1 101 ? 125.943 128.975 192.958 1.00 115.84 89 PRO A N 1
ATOM 600 C CA . PRO A 1 101 ? 125.820 129.897 194.098 1.00 115.84 89 PRO A CA 1
ATOM 601 C C . PRO A 1 101 ? 124.820 131.000 193.796 1.00 115.84 89 PRO A C 1
ATOM 602 O O . PRO A 1 101 ? 124.212 131.003 192.715 1.00 115.84 89 PRO A O 1
ATOM 606 N N . PRO A 1 102 ? 124.589 131.924 194.733 1.00 112.67 90 PRO A N 1
ATOM 607 C CA . PRO A 1 102 ? 123.665 133.040 194.485 1.00 112.67 90 PRO A CA 1
ATOM 608 C C . PRO A 1 102 ? 123.842 133.634 193.100 1.00 112.67 90 PRO A C 1
ATOM 609 O O . PRO A 1 102 ? 124.971 133.756 192.600 1.00 112.67 90 PRO A O 1
ATOM 613 N N . PRO A 1 103 ? 122.747 134.022 192.450 1.00 104.73 91 PRO A N 1
ATOM 614 C CA . PRO A 1 103 ? 122.835 134.508 191.069 1.00 104.73 91 PRO A CA 1
ATOM 615 C C . PRO A 1 103 ? 123.330 135.940 190.990 1.00 104.73 91 PRO A C 1
ATOM 616 O O . PRO A 1 103 ? 123.196 136.589 189.948 1.00 104.73 91 PRO A O 1
ATOM 620 N N . CYS A 1 104 ? 123.880 136.433 192.100 1.00 106.04 92 CYS A N 1
ATOM 621 C CA . CYS A 1 104 ? 124.454 137.774 192.210 1.00 106.04 92 CYS A CA 1
ATOM 622 C C . CYS A 1 104 ? 123.517 138.824 191.619 1.00 106.04 92 CYS A C 1
ATOM 623 O O . CYS A 1 104 ? 123.909 139.661 190.804 1.00 106.04 92 CYS A O 1
ATOM 626 N N . SER A 1 105 ? 122.256 138.772 192.045 1.00 98.86 93 SER A N 1
ATOM 627 C CA . SER A 1 105 ? 121.244 139.658 191.489 1.00 98.86 93 SER A CA 1
ATOM 628 C C . SER A 1 105 ? 121.649 141.112 191.677 1.00 98.86 93 SER A C 1
ATOM 629 O O . SER A 1 105 ? 121.656 141.625 192.800 1.00 98.86 93 SER A O 1
ATOM 632 N N . CYS A 1 106 ? 121.990 141.779 190.584 1.00 98.33 94 CYS A N 1
ATOM 633 C CA . CYS A 1 106 ? 122.347 143.182 190.621 1.00 98.33 94 CYS A CA 1
ATOM 634 C C . CYS A 1 106 ? 121.134 144.011 190.218 1.00 98.33 94 CYS A C 1
ATOM 635 O O . CYS A 1 106 ? 120.034 143.490 190.014 1.00 98.33 94 CYS A O 1
ATOM 638 N N . ALA A 1 107 ? 121.325 145.320 190.114 1.00 94.77 95 ALA A N 1
ATOM 639 C CA . ALA A 1 107 ? 120.238 146.218 189.764 1.00 94.77 95 ALA A CA 1
ATOM 640 C C . ALA A 1 107 ? 120.842 147.495 189.211 1.00 94.77 95 ALA A C 1
ATOM 641 O O . ALA A 1 107 ? 122.044 147.741 189.336 1.00 94.77 95 ALA A O 1
ATOM 643 N N . TRP A 1 108 ? 119.991 148.308 188.595 1.00 89.40 96 TRP A N 1
ATOM 644 C CA . TRP A 1 108 ? 120.469 149.596 188.113 1.00 89.40 96 TRP A CA 1
ATOM 645 C C . TRP A 1 108 ? 119.314 150.569 187.945 1.00 89.40 96 TRP A C 1
ATOM 646 O O . TRP A 1 108 ? 118.178 150.178 187.655 1.00 89.40 96 TRP A O 1
ATOM 657 N N . TYR A 1 109 ? 119.632 151.847 188.156 1.00 95.41 97 TYR A N 1
ATOM 658 C CA . TYR A 1 109 ? 118.654 152.897 188.382 1.00 95.41 97 TYR A CA 1
ATOM 659 C C . TYR A 1 109 ? 118.725 153.905 187.246 1.00 95.41 97 TYR A C 1
ATOM 660 O O . TYR A 1 109 ? 119.796 154.148 186.686 1.00 95.41 97 TYR A O 1
ATOM 669 N N . PHE A 1 110 ? 117.596 154.537 186.939 1.00 92.85 98 PHE A N 1
ATOM 670 C CA . PHE A 1 110 ? 117.614 155.627 185.973 1.00 92.85 98 PHE A CA 1
ATOM 671 C C . PHE A 1 110 ? 116.416 156.532 186.206 1.00 92.85 98 PHE A C 1
ATOM 672 O O . PHE A 1 110 ? 115.529 156.239 187.012 1.00 92.85 98 PHE A O 1
ATOM 680 N N . SER A 1 111 ? 116.423 157.658 185.499 1.00 95.09 99 SER A N 1
ATOM 681 C CA . SER A 1 111 ? 115.367 158.649 185.576 1.00 95.09 99 SER A CA 1
ATOM 682 C C . SER A 1 111 ? 114.945 159.043 184.170 1.00 95.09 99 SER A C 1
ATOM 683 O O . SER A 1 111 ? 115.745 159.019 183.232 1.00 95.09 99 SER A O 1
ATOM 686 N N . LEU A 1 112 ? 113.673 159.407 184.037 1.00 95.55 100 LEU A N 1
ATOM 687 C CA . LEU A 1 112 ? 113.109 159.814 182.756 1.00 95.55 100 LEU A CA 1
ATOM 688 C C . LEU A 1 112 ? 112.526 161.211 182.905 1.00 95.55 100 LEU A C 1
ATOM 689 O O . LEU A 1 112 ? 111.651 161.426 183.770 1.00 95.55 100 LEU A O 1
ATOM 694 N N . PRO A 1 113 ? 112.979 162.187 182.111 1.00 97.59 101 PRO A N 1
ATOM 695 C CA . PRO A 1 113 ? 112.400 163.534 182.194 1.00 97.59 101 PRO A CA 1
ATOM 696 C C . PRO A 1 113 ? 111.161 163.723 181.342 1.00 97.59 101 PRO A C 1
ATOM 697 O O . PRO A 1 113 ? 110.479 164.745 181.495 1.00 97.59 101 PRO A O 1
ATOM 701 N N . GLU A 1 114 ? 110.846 162.780 180.458 1.00 96.79 102 GLU A N 1
ATOM 702 C CA . GLU A 1 114 ? 109.759 162.938 179.503 1.00 96.79 102 GLU A CA 1
ATOM 703 C C . GLU A 1 114 ? 109.026 161.607 179.387 1.00 96.79 102 GLU A C 1
ATOM 704 O O . GLU A 1 114 ? 109.193 160.708 180.214 1.00 96.79 102 GLU A O 1
ATOM 710 N N . LEU A 1 115 ? 108.195 161.490 178.358 1.00 91.27 103 LEU A N 1
ATOM 711 C CA . LEU A 1 115 ? 107.336 160.337 178.162 1.00 91.27 103 LEU A CA 1
ATOM 712 C C . LEU A 1 115 ? 107.880 159.457 177.037 1.00 91.27 103 LEU A C 1
ATOM 713 O O . LEU A 1 115 ? 108.851 159.795 176.357 1.00 91.27 103 LEU A O 1
ATOM 718 N N . PHE A 1 116 ? 107.225 158.313 176.837 1.00 88.31 104 PHE A N 1
ATOM 719 C CA . PHE A 1 116 ? 107.496 157.397 175.734 1.00 88.31 104 PHE A CA 1
ATOM 720 C C . PHE A 1 116 ? 106.232 157.130 174.931 1.00 88.31 104 PHE A C 1
ATOM 721 O O . PHE A 1 116 ? 105.903 155.968 174.680 1.00 88.31 104 PHE A O 1
ATOM 729 N N . GLN A 1 117 ? 105.519 158.187 174.543 1.00 91.96 105 GLN A N 1
ATOM 730 C CA . GLN A 1 117 ? 104.200 158.055 173.928 1.00 91.96 105 GLN A CA 1
ATOM 731 C C . GLN A 1 117 ? 104.186 156.985 172.841 1.00 91.96 105 GLN A C 1
ATOM 732 O O . GLN A 1 117 ? 104.919 157.067 171.851 1.00 91.96 105 GLN A O 1
ATOM 738 N N . GLY A 1 118 ? 103.371 155.954 173.064 1.00 87.24 106 GLY A N 1
ATOM 739 C CA . GLY A 1 118 ? 103.393 154.755 172.260 1.00 87.24 106 GLY A CA 1
ATOM 740 C C . GLY A 1 118 ? 103.806 153.557 173.093 1.00 87.24 106 GLY A C 1
ATOM 741 O O . GLY A 1 118 ? 104.507 153.694 174.099 1.00 87.24 106 GLY A O 1
ATOM 742 N N . PRO A 1 119 ? 103.367 152.359 172.705 1.00 77.60 107 PRO A N 1
ATOM 743 C CA . PRO A 1 119 ? 103.770 151.157 173.443 1.00 77.60 107 PRO A CA 1
ATOM 744 C C . PRO A 1 119 ? 105.279 150.964 173.413 1.00 77.60 107 PRO A C 1
ATOM 745 O O . PRO A 1 119 ? 105.950 151.301 172.437 1.00 77.60 107 PRO A O 1
ATOM 749 N N . VAL A 1 120 ? 105.808 150.411 174.502 1.00 71.59 108 VAL A N 1
ATOM 750 C CA . VAL A 1 120 ? 107.245 150.302 174.728 1.00 71.59 108 VAL A CA 1
ATOM 751 C C . VAL A 1 120 ? 107.649 148.837 174.676 1.00 71.59 108 VAL A C 1
ATOM 752 O O . VAL A 1 120 ? 106.973 147.977 175.248 1.00 71.59 108 VAL A O 1
ATOM 756 N N . TYR A 1 121 ? 108.755 148.555 173.993 1.00 65.15 109 TYR A N 1
ATOM 757 C CA . TYR A 1 121 ? 109.270 147.205 173.827 1.00 65.15 109 TYR A CA 1
ATOM 758 C C . TYR A 1 121 ? 110.612 147.075 174.530 1.00 65.15 109 TYR A C 1
ATOM 759 O O . TYR A 1 121 ? 111.418 148.013 174.531 1.00 65.15 109 TYR A O 1
ATOM 768 N N . LEU A 1 122 ? 110.846 145.906 175.126 1.00 57.35 110 LEU A N 1
ATOM 769 C CA . LEU A 1 122 ? 112.048 145.619 175.896 1.00 57.35 110 LEU A CA 1
ATOM 770 C C . LEU A 1 122 ? 112.725 144.390 175.309 1.00 57.35 110 LEU A C 1
ATOM 771 O O . LEU A 1 122 ? 112.122 143.309 175.269 1.00 57.35 110 LEU A O 1
ATOM 776 N N . TYR A 1 123 ? 113.978 144.561 174.882 1.00 56.69 111 TYR A N 1
ATOM 777 C CA . TYR A 1 123 ? 114.797 143.529 174.264 1.00 56.69 111 TYR A CA 1
ATOM 778 C C . TYR A 1 123 ? 116.068 143.305 175.073 1.00 56.69 111 TYR A C 1
ATOM 779 O O . TYR A 1 123 ? 116.493 144.160 175.857 1.00 56.69 111 TYR A O 1
ATOM 788 N N . TYR A 1 124 ? 116.699 142.157 174.840 1.00 56.81 112 TYR A N 1
ATOM 789 C CA . TYR A 1 124 ? 118.053 141.898 175.305 1.00 56.81 112 TYR A CA 1
ATOM 790 C C . TYR A 1 124 ? 118.940 141.570 174.112 1.00 56.81 112 TYR A C 1
ATOM 791 O O . TYR A 1 124 ? 118.510 140.897 173.173 1.00 56.81 112 TYR A O 1
ATOM 800 N N . GLU A 1 125 ? 120.177 142.054 174.155 1.00 60.24 113 GLU A N 1
ATOM 801 C CA . GLU A 1 125 ? 121.106 141.984 173.037 1.00 60.24 113 GLU A CA 1
ATOM 802 C C . GLU A 1 125 ? 122.363 141.231 173.437 1.00 60.24 113 GLU A C 1
ATOM 803 O O . GLU A 1 125 ? 122.909 141.451 174.523 1.00 60.24 113 GLU A O 1
ATOM 809 N N . LEU A 1 126 ? 122.825 140.359 172.546 1.00 54.89 114 LEU A N 1
ATOM 810 C CA . LEU A 1 126 ? 124.082 139.646 172.704 1.00 54.89 114 LEU A CA 1
ATOM 811 C C . LEU A 1 126 ? 125.003 139.991 171.543 1.00 54.89 114 LEU A C 1
ATOM 812 O O . LEU A 1 126 ? 124.546 140.220 170.421 1.00 54.89 114 LEU A O 1
ATOM 817 N N . THR A 1 127 ? 126.304 140.032 171.815 1.00 54.52 115 THR A N 1
ATOM 818 C CA . THR A 1 127 ? 127.292 140.296 170.780 1.00 54.52 115 THR A CA 1
ATOM 819 C C . THR A 1 127 ? 128.326 139.182 170.773 1.00 54.52 115 THR A C 1
ATOM 820 O O . THR A 1 127 ? 128.524 138.485 171.770 1.00 54.52 115 THR A O 1
ATOM 824 N N . ASN A 1 128 ? 128.975 139.018 169.622 1.00 53.89 116 ASN A N 1
ATOM 825 C CA . ASN A 1 128 ? 129.983 137.986 169.397 1.00 53.89 116 ASN A CA 1
ATOM 826 C C . ASN A 1 128 ? 129.412 136.581 169.541 1.00 53.89 116 ASN A C 1
ATOM 827 O O . ASN A 1 128 ? 130.162 135.617 169.709 1.00 53.89 116 ASN A O 1
ATOM 832 N N . PHE A 1 129 ? 128.093 136.449 169.461 1.00 53.24 117 PHE A N 1
ATOM 833 C CA . PHE A 1 129 ? 127.406 135.169 169.594 1.00 53.24 117 PHE A CA 1
ATOM 834 C C . PHE A 1 129 ? 127.042 134.675 168.201 1.00 53.24 117 PHE A C 1
ATOM 835 O O . PHE A 1 129 ? 126.158 135.237 167.549 1.00 53.24 117 PHE A O 1
ATOM 843 N N . TYR A 1 130 ? 127.719 133.622 167.745 1.00 49.69 118 TYR A N 1
ATOM 844 C CA . TYR A 1 130 ? 127.524 133.102 166.393 1.00 49.69 118 TYR A CA 1
ATOM 845 C C . TYR A 1 130 ? 126.409 132.063 166.413 1.00 49.69 118 TYR A C 1
ATOM 846 O O . TYR A 1 130 ? 126.637 130.856 166.469 1.00 49.69 118 TYR A O 1
ATOM 855 N N . GLN A 1 131 ? 125.174 132.551 166.351 1.00 49.36 119 GLN A N 1
ATOM 856 C CA . GLN A 1 131 ? 124.021 131.666 166.275 1.00 49.36 119 GLN A CA 1
ATOM 857 C C . GLN A 1 131 ? 123.722 131.218 164.853 1.00 49.36 119 GLN A C 1
ATOM 858 O O . GLN A 1 131 ? 122.776 130.453 164.649 1.00 49.36 119 GLN A O 1
ATOM 864 N N . ASN A 1 132 ? 124.495 131.677 163.869 1.00 43.34 120 ASN A N 1
ATOM 865 C CA . ASN A 1 132 ? 124.322 131.274 162.481 1.00 43.34 120 ASN A CA 1
ATOM 866 C C . ASN A 1 132 ? 125.451 130.376 161.999 1.00 43.34 120 ASN A C 1
ATOM 867 O O . ASN A 1 132 ? 125.632 130.212 160.790 1.00 43.34 120 ASN A O 1
ATOM 872 N N . ASN A 1 133 ? 126.230 129.813 162.916 1.00 50.68 121 ASN A N 1
ATOM 873 C CA . ASN A 1 133 ? 127.219 128.816 162.541 1.00 50.68 121 ASN A CA 1
ATOM 874 C C . ASN A 1 133 ? 126.519 127.602 161.946 1.00 50.68 121 ASN A C 1
ATOM 875 O O . ASN A 1 133 ? 125.440 127.210 162.396 1.00 50.68 121 ASN A O 1
ATOM 880 N N . ARG A 1 134 ? 127.125 127.011 160.914 1.00 51.74 122 ARG A N 1
ATOM 881 C CA . ARG A 1 134 ? 126.446 125.935 160.199 1.00 51.74 122 ARG A CA 1
ATOM 882 C C . ARG A 1 134 ? 126.268 124.710 161.084 1.00 51.74 122 ARG A C 1
ATOM 883 O O . ARG A 1 134 ? 125.178 124.133 161.146 1.00 51.74 122 ARG A O 1
ATOM 891 N N . ARG A 1 135 ? 127.329 124.296 161.774 1.00 58.26 123 ARG A N 1
ATOM 892 C CA . ARG A 1 135 ? 127.229 123.130 162.643 1.00 58.26 123 ARG A CA 1
ATOM 893 C C . ARG A 1 135 ? 126.245 123.378 163.777 1.00 58.26 123 ARG A C 1
ATOM 894 O O . ARG A 1 135 ? 125.480 122.485 164.156 1.00 58.26 123 ARG A O 1
ATOM 902 N N . TYR A 1 136 ? 126.250 124.589 164.329 1.00 55.57 124 TYR A N 1
ATOM 903 C CA . TYR A 1 136 ? 125.361 124.907 165.438 1.00 55.57 124 TYR A CA 1
ATOM 904 C C . TYR A 1 136 ? 123.909 124.976 164.986 1.00 55.57 124 TYR A C 1
ATOM 905 O O . TYR A 1 136 ? 123.016 124.478 165.677 1.00 55.57 124 TYR A O 1
ATOM 914 N N . GLY A 1 137 ? 123.652 125.586 163.827 1.00 56.97 125 GLY A N 1
ATOM 915 C CA . GLY A 1 137 ? 122.282 125.851 163.422 1.00 56.97 125 GLY A CA 1
ATOM 916 C C . GLY A 1 137 ? 121.486 124.612 163.073 1.00 56.97 125 GLY A C 1
ATOM 917 O O . GLY A 1 137 ? 120.266 124.588 163.248 1.00 56.97 125 GLY A O 1
ATOM 918 N N . VAL A 1 138 ? 122.151 123.571 162.565 1.00 55.68 126 VAL A N 1
ATOM 919 C CA . VAL A 1 138 ? 121.450 122.369 162.131 1.00 55.68 126 VAL A CA 1
ATOM 920 C C . VAL A 1 138 ? 121.309 121.357 163.260 1.00 55.68 126 VAL A C 1
ATOM 921 O O . VAL A 1 138 ? 120.704 120.294 163.068 1.00 55.68 126 VAL A O 1
ATOM 925 N N . SER A 1 139 ? 121.819 121.671 164.447 1.00 61.19 127 SER A N 1
ATOM 926 C CA . SER A 1 139 ? 121.799 120.740 165.573 1.00 61.19 127 SER A CA 1
ATOM 927 C C . SER A 1 139 ? 120.462 120.841 166.304 1.00 61.19 127 SER A C 1
ATOM 928 O O . SER A 1 139 ? 120.366 121.289 167.444 1.00 61.19 127 SER A O 1
ATOM 931 N N . ARG A 1 140 ? 119.411 120.411 165.613 1.00 61.84 128 ARG A N 1
ATOM 932 C CA . ARG A 1 140 ? 118.071 120.428 166.179 1.00 61.84 128 ARG A CA 1
ATOM 933 C C . ARG A 1 140 ? 117.243 119.336 165.521 1.00 61.84 128 ARG A C 1
ATOM 934 O O . ARG A 1 140 ? 117.555 118.869 164.424 1.00 61.84 128 ARG A O 1
ATOM 942 N N . ASP A 1 141 ? 116.176 118.935 166.204 1.00 72.47 129 ASP A N 1
ATOM 943 C CA . ASP A 1 141 ? 115.282 117.880 165.734 1.00 72.47 129 ASP A CA 1
ATOM 944 C C . ASP A 1 141 ? 113.906 118.502 165.538 1.00 72.47 129 ASP A C 1
ATOM 945 O O . ASP A 1 141 ? 113.115 118.591 166.478 1.00 72.47 129 ASP A O 1
ATOM 950 N N . ASP A 1 142 ? 113.621 118.929 164.309 1.00 71.96 130 ASP A N 1
ATOM 951 C CA . ASP A 1 142 ? 112.349 119.586 164.034 1.00 71.96 130 ASP A CA 1
ATOM 952 C C . ASP A 1 142 ? 111.177 118.617 164.128 1.00 71.96 130 ASP A C 1
ATOM 953 O O . ASP A 1 142 ? 110.083 119.009 164.551 1.00 71.96 130 ASP A O 1
ATOM 958 N N . ALA A 1 143 ? 111.380 117.357 163.741 1.00 70.52 131 ALA A N 1
ATOM 959 C CA . ALA A 1 143 ? 110.288 116.390 163.765 1.00 70.52 131 ALA A CA 1
ATOM 960 C C . ALA A 1 143 ? 109.787 116.159 165.184 1.00 70.52 131 ALA A C 1
ATOM 961 O O . ALA A 1 143 ? 108.585 116.265 165.455 1.00 70.52 131 ALA A O 1
ATOM 963 N N . GLN A 1 144 ? 110.698 115.842 166.105 1.00 71.17 132 GLN A N 1
ATOM 964 C CA . GLN A 1 144 ? 110.314 115.658 167.500 1.00 71.17 132 GLN A CA 1
ATOM 965 C C . GLN A 1 144 ? 109.692 116.923 168.062 1.00 71.17 132 GLN A C 1
ATOM 966 O O . GLN A 1 144 ? 108.653 116.883 168.730 1.00 71.17 132 GLN A O 1
ATOM 972 N N . LEU A 1 145 ? 110.318 118.065 167.784 1.00 67.90 133 LEU A N 1
ATOM 973 C CA . LEU A 1 145 ? 109.845 119.336 168.308 1.00 67.90 133 LEU A CA 1
ATOM 974 C C . LEU A 1 145 ? 108.466 119.698 167.781 1.00 67.90 133 LEU A C 1
ATOM 975 O O . LEU A 1 145 ? 107.772 120.507 168.404 1.00 67.90 133 LEU A O 1
ATOM 980 N N . SER A 1 146 ? 108.053 119.126 166.648 1.00 69.88 134 SER A N 1
ATOM 981 C CA . SER A 1 146 ? 106.699 119.363 166.159 1.00 69.88 134 SER A CA 1
ATOM 982 C C . SER A 1 146 ? 105.665 118.769 167.105 1.00 69.88 134 SER A C 1
ATOM 983 O O . SER A 1 146 ? 104.655 119.409 167.417 1.00 69.88 134 SER A O 1
ATOM 986 N N . GLY A 1 147 ? 105.899 117.547 167.576 1.00 71.05 135 GLY A N 1
ATOM 987 C CA . GLY A 1 147 ? 105.007 116.945 168.547 1.00 71.05 135 GLY A CA 1
ATOM 988 C C . GLY A 1 147 ? 104.459 115.582 168.179 1.00 71.05 135 GLY A C 1
ATOM 989 O O . GLY A 1 147 ? 103.447 115.152 168.738 1.00 71.05 135 GLY A O 1
ATOM 990 N N . LEU A 1 148 ? 105.105 114.894 167.247 1.00 75.29 136 LEU A N 1
ATOM 991 C CA . LEU A 1 148 ? 104.662 113.557 166.879 1.00 75.29 136 LEU A CA 1
ATOM 992 C C . LEU A 1 148 ? 104.825 112.615 168.068 1.00 75.29 136 LEU A C 1
ATOM 993 O O . LEU A 1 148 ? 105.916 112.542 168.648 1.00 75.29 136 LEU A O 1
ATOM 998 N N . PRO A 1 149 ? 103.778 111.885 168.462 1.00 76.36 137 PRO A N 1
ATOM 999 C CA . PRO A 1 149 ? 103.884 111.043 169.663 1.00 76.36 137 PRO A CA 1
ATOM 1000 C C . PRO A 1 149 ? 104.882 109.913 169.528 1.00 76.36 137 PRO A C 1
ATOM 1001 O O . PRO A 1 149 ? 105.301 109.357 170.549 1.00 76.36 137 PRO A O 1
ATOM 1005 N N . SER A 1 150 ? 105.270 109.547 168.310 1.00 78.96 138 SER A N 1
ATOM 1006 C CA . SER A 1 150 ? 106.234 108.473 168.120 1.00 78.96 138 SER A CA 1
ATOM 1007 C C . SER A 1 150 ? 107.672 108.962 168.124 1.00 78.96 138 SER A C 1
ATOM 1008 O O . SER A 1 150 ? 108.555 108.260 168.630 1.00 78.96 138 SER A O 1
ATOM 1011 N N . ALA A 1 151 ? 107.931 110.148 167.580 1.00 78.46 139 ALA A N 1
ATOM 1012 C CA . ALA A 1 151 ? 109.293 110.638 167.419 1.00 78.46 139 ALA A CA 1
ATOM 1013 C C . ALA A 1 151 ? 109.898 111.181 168.707 1.00 78.46 139 ALA A C 1
ATOM 1014 O O . ALA A 1 151 ? 111.082 111.535 168.709 1.00 78.46 139 ALA A O 1
ATOM 1016 N N . LEU A 1 152 ? 109.128 111.260 169.794 1.00 78.95 140 LEU A N 1
ATOM 1017 C CA . LEU A 1 152 ? 109.655 111.823 171.033 1.00 78.95 140 LEU A CA 1
ATOM 1018 C C . LEU A 1 152 ? 110.806 110.992 171.583 1.00 78.95 140 LEU A C 1
ATOM 1019 O O . LEU A 1 152 ? 111.818 111.541 172.031 1.00 78.95 140 LEU A O 1
ATOM 1024 N N . ARG A 1 153 ? 110.673 109.666 171.560 1.00 83.53 141 ARG A N 1
ATOM 1025 C CA . ARG A 1 153 ? 111.675 108.809 172.182 1.00 83.53 141 ARG A CA 1
ATOM 1026 C C . ARG A 1 153 ? 112.943 108.680 171.349 1.00 83.53 141 ARG A C 1
ATOM 1027 O O . ARG A 1 153 ? 114.025 108.487 171.912 1.00 83.53 141 ARG A O 1
ATOM 1035 N N . HIS A 1 154 ? 112.843 108.778 170.026 1.00 81.63 142 HIS A N 1
ATOM 1036 C CA . HIS A 1 154 ? 114.002 108.565 169.164 1.00 81.63 142 HIS A CA 1
ATOM 1037 C C . HIS A 1 154 ? 114.402 109.864 168.483 1.00 81.63 142 HIS A C 1
ATOM 1038 O O . HIS A 1 154 ? 113.817 110.232 167.453 1.00 81.63 142 HIS A O 1
ATOM 1045 N N . PRO A 1 155 ? 115.385 110.584 169.000 1.00 76.30 143 PRO A N 1
ATOM 1046 C CA . PRO A 1 155 ? 115.890 111.776 168.321 1.00 76.30 143 PRO A CA 1
ATOM 1047 C C . PRO A 1 155 ? 116.824 111.384 167.180 1.00 76.30 143 PRO A C 1
ATOM 1048 O O . PRO A 1 155 ? 117.106 110.212 166.950 1.00 76.30 143 PRO A O 1
ATOM 1052 N N . VAL A 1 156 ? 117.306 112.392 166.468 1.00 75.87 144 VAL A N 1
ATOM 1053 C CA . VAL A 1 156 ? 118.145 112.172 165.301 1.00 75.87 144 VAL A CA 1
ATOM 1054 C C . VAL A 1 156 ? 119.611 112.257 165.703 1.00 75.87 144 VAL A C 1
ATOM 1055 O O . VAL A 1 156 ? 119.964 112.772 166.765 1.00 75.87 144 VAL A O 1
ATOM 1059 N N . ASN A 1 157 ? 120.481 111.737 164.835 1.00 78.06 145 ASN A N 1
ATOM 1060 C CA . ASN A 1 157 ? 121.910 111.706 165.119 1.00 78.06 145 ASN A CA 1
ATOM 1061 C C . ASN A 1 157 ? 122.571 113.073 165.010 1.00 78.06 145 ASN A C 1
ATOM 1062 O O . ASN A 1 157 ? 123.738 113.205 165.391 1.00 78.06 145 ASN A O 1
ATOM 1067 N N . GLU A 1 158 ? 121.867 114.084 164.497 1.00 76.95 146 GLU A N 1
ATOM 1068 C CA . GLU A 1 158 ? 122.489 115.391 164.304 1.00 76.95 146 GLU A CA 1
ATOM 1069 C C . GLU A 1 158 ? 122.775 116.085 165.629 1.00 76.95 146 GLU A C 1
ATOM 1070 O O . GLU A 1 158 ? 123.803 116.756 165.766 1.00 76.95 146 GLU A O 1
ATOM 1076 N N . CYS A 1 159 ? 121.892 115.945 166.620 1.00 78.93 147 CYS A N 1
ATOM 1077 C CA . CYS A 1 159 ? 122.155 116.526 167.937 1.00 78.93 147 CYS A CA 1
ATOM 1078 C C . CYS A 1 159 ? 123.160 115.642 168.684 1.00 78.93 147 CYS A C 1
ATOM 1079 O O . CYS A 1 159 ? 122.914 115.140 169.779 1.00 78.93 147 CYS A O 1
ATOM 1082 N N . ALA A 1 160 ? 124.332 115.489 168.065 1.00 76.77 148 ALA A N 1
ATOM 1083 C CA . ALA A 1 160 ? 125.245 114.406 168.430 1.00 76.77 148 ALA A CA 1
ATOM 1084 C C . ALA A 1 160 ? 125.743 114.474 169.867 1.00 76.77 148 ALA A C 1
ATOM 1085 O O . ALA A 1 160 ? 125.635 113.458 170.576 1.00 76.77 148 ALA A O 1
ATOM 1087 N N . PRO A 1 161 ? 126.290 115.583 170.366 1.00 73.38 149 PRO A N 1
ATOM 1088 C CA . PRO A 1 161 ? 126.741 115.600 171.761 1.00 73.38 149 PRO A CA 1
ATOM 1089 C C . PRO A 1 161 ? 125.642 115.912 172.761 1.00 73.38 149 PRO A C 1
ATOM 1090 O O . PRO A 1 161 ? 125.927 115.996 173.959 1.00 73.38 149 PRO A O 1
ATOM 1094 N N . TYR A 1 162 ? 124.407 116.072 172.299 1.00 73.33 150 TYR A N 1
ATOM 1095 C CA . TYR A 1 162 ? 123.259 116.353 173.147 1.00 73.33 150 TYR A CA 1
ATOM 1096 C C . TYR A 1 162 ? 122.102 115.442 172.781 1.00 73.33 150 TYR A C 1
ATOM 1097 O O . TYR A 1 162 ? 120.934 115.836 172.816 1.00 73.33 150 TYR A O 1
ATOM 1106 N N . GLN A 1 163 ? 122.418 114.200 172.422 1.00 77.79 151 GLN A N 1
ATOM 1107 C CA . GLN A 1 163 ? 121.431 113.206 172.026 1.00 77.79 151 GLN A CA 1
ATOM 1108 C C . GLN A 1 163 ? 121.056 112.262 173.156 1.00 77.79 151 GLN A C 1
ATOM 1109 O O . GLN A 1 163 ? 119.875 111.958 173.338 1.00 77.79 151 GLN A O 1
ATOM 1115 N N . ARG A 1 164 ? 122.034 111.789 173.917 1.00 83.87 152 ARG A N 1
ATOM 1116 C CA . ARG A 1 164 ? 121.814 110.861 175.014 1.00 83.87 152 ARG A CA 1
ATOM 1117 C C . ARG A 1 164 ? 122.320 111.487 176.311 1.00 83.87 152 ARG A C 1
ATOM 1118 O O . ARG A 1 164 ? 122.721 112.652 176.350 1.00 83.87 152 ARG A O 1
ATOM 1126 N N . SER A 1 165 ? 122.302 110.697 177.380 1.00 87.58 153 SER A N 1
ATOM 1127 C CA . SER A 1 165 ? 122.675 111.193 178.696 1.00 87.58 153 SER A CA 1
ATOM 1128 C C . SER A 1 165 ? 123.755 110.323 179.323 1.00 87.58 153 SER A C 1
ATOM 1129 O O . SER A 1 165 ? 124.329 109.457 178.657 1.00 87.58 153 SER A O 1
ATOM 1132 N N . ALA A 1 166 ? 124.052 110.560 180.601 1.00 91.43 154 ALA A N 1
ATOM 1133 C CA . ALA A 1 166 ? 124.936 109.654 181.324 1.00 91.43 154 ALA A CA 1
ATOM 1134 C C . ALA A 1 166 ? 124.245 108.325 181.593 1.00 91.43 154 ALA A C 1
ATOM 1135 O O . ALA A 1 166 ? 124.885 107.268 181.571 1.00 91.43 154 ALA A O 1
ATOM 1137 N N . ALA A 1 167 ? 122.940 108.357 181.847 1.00 91.83 155 ALA A N 1
ATOM 1138 C CA . ALA A 1 167 ? 122.155 107.140 181.998 1.00 91.83 155 ALA A CA 1
ATOM 1139 C C . ALA A 1 167 ? 121.689 106.570 180.664 1.00 91.83 155 ALA A C 1
ATOM 1140 O O . ALA A 1 167 ? 121.008 105.540 180.655 1.00 91.83 155 ALA A O 1
ATOM 1142 N N . GLY A 1 168 ? 122.029 107.212 179.548 1.00 89.94 156 GLY A N 1
ATOM 1143 C CA . GLY A 1 168 ? 121.659 106.716 178.240 1.00 89.94 156 GLY A CA 1
ATOM 1144 C C . GLY A 1 168 ? 120.253 107.043 177.796 1.00 89.94 156 GLY A C 1
ATOM 1145 O O . GLY A 1 168 ? 119.822 106.550 176.747 1.00 89.94 156 GLY A O 1
ATOM 1146 N N . LEU A 1 169 ? 119.525 107.850 178.553 1.00 85.71 157 LEU A N 1
ATOM 1147 C CA . LEU A 1 169 ? 118.162 108.195 178.191 1.00 85.71 157 LEU A CA 1
ATOM 1148 C C . LEU A 1 169 ? 118.143 109.250 177.087 1.00 85.71 157 LEU A C 1
ATOM 1149 O O . LEU A 1 169 ? 119.056 110.074 176.989 1.00 85.71 157 LEU A O 1
ATOM 1154 N N . PRO A 1 170 ? 117.118 109.241 176.240 1.00 82.52 158 PRO A N 1
ATOM 1155 C CA . PRO A 1 170 ? 116.989 110.296 175.233 1.00 82.52 158 PRO A CA 1
ATOM 1156 C C . PRO A 1 170 ? 116.664 111.636 175.872 1.00 82.52 158 PRO A C 1
ATOM 1157 O O . PRO A 1 170 ? 116.058 111.711 176.943 1.00 82.52 158 PRO A O 1
ATOM 1161 N N . ILE A 1 171 ? 117.075 112.699 175.200 1.00 78.12 159 ILE A N 1
ATOM 1162 C CA . ILE A 1 171 ? 116.821 114.055 175.667 1.00 78.12 159 ILE A CA 1
ATOM 1163 C C . ILE A 1 171 ? 115.541 114.556 175.020 1.00 78.12 159 ILE A C 1
ATOM 1164 O O . ILE A 1 171 ? 115.162 114.118 173.931 1.00 78.12 159 ILE A O 1
ATOM 1169 N N . ALA A 1 172 ? 114.863 115.479 175.687 1.00 77.52 160 ALA A N 1
ATOM 1170 C CA . ALA A 1 172 ? 113.568 115.908 175.180 1.00 77.52 160 ALA A CA 1
ATOM 1171 C C . ALA A 1 172 ? 113.712 116.879 174.009 1.00 77.52 160 ALA A C 1
ATOM 1172 O O . ALA A 1 172 ? 113.009 116.715 173.006 1.00 77.52 160 ALA A O 1
ATOM 1174 N N . PRO A 1 173 ? 114.577 117.910 174.077 1.00 72.80 161 PRO A N 1
ATOM 1175 C CA . PRO A 1 173 ? 114.704 118.800 172.916 1.00 72.80 161 PRO A CA 1
ATOM 1176 C C . PRO A 1 173 ? 115.614 118.296 171.800 1.00 72.80 161 PRO A C 1
ATOM 1177 O O . PRO A 1 173 ? 115.313 118.556 170.631 1.00 72.80 161 PRO A O 1
ATOM 1181 N N . CYS A 1 174 ? 116.701 117.581 172.111 1.00 77.12 162 CYS A N 1
ATOM 1182 C CA . CYS A 1 174 ? 117.647 117.110 171.091 1.00 77.12 162 CYS A CA 1
ATOM 1183 C C . CYS A 1 174 ? 118.207 118.278 170.274 1.00 77.12 162 CYS A C 1
ATOM 1184 O O . CYS A 1 174 ? 117.879 118.474 169.103 1.00 77.12 162 CYS A O 1
ATOM 1187 N N . GLY A 1 175 ? 119.018 119.091 170.931 1.00 68.15 163 GLY A N 1
ATOM 1188 C CA . GLY A 1 175 ? 119.718 120.119 170.194 1.00 68.15 163 GLY A CA 1
ATOM 1189 C C . GLY A 1 175 ? 120.712 120.869 171.050 1.00 68.15 163 GLY A C 1
ATOM 1190 O O . GLY A 1 175 ? 120.618 120.895 172.281 1.00 68.15 163 GLY A O 1
ATOM 1191 N N . ALA A 1 176 ? 121.674 121.484 170.361 1.00 61.56 164 ALA A N 1
ATOM 1192 C CA . ALA A 1 176 ? 122.578 122.435 170.986 1.00 61.56 164 ALA A CA 1
ATOM 1193 C C . ALA A 1 176 ? 121.980 123.831 171.069 1.00 61.56 164 ALA A C 1
ATOM 1194 O O . ALA A 1 176 ? 122.393 124.615 171.928 1.00 61.56 164 ALA A O 1
ATOM 1196 N N . ILE A 1 177 ? 121.028 124.165 170.194 1.00 59.13 165 ILE A N 1
ATOM 1197 C CA . ILE A 1 177 ? 120.348 125.448 170.320 1.00 59.13 165 ILE A CA 1
ATOM 1198 C C . ILE A 1 177 ? 119.473 125.452 171.562 1.00 59.13 165 ILE A C 1
ATOM 1199 O O . ILE A 1 177 ? 119.454 126.426 172.322 1.00 59.13 165 ILE A O 1
ATOM 1204 N N . ALA A 1 178 ? 118.739 124.365 171.791 1.00 60.63 166 ALA A N 1
ATOM 1205 C CA . ALA A 1 178 ? 117.893 124.285 172.974 1.00 60.63 166 ALA A CA 1
ATOM 1206 C C . ALA A 1 178 ? 118.713 124.115 174.243 1.00 60.63 166 ALA A C 1
ATOM 1207 O O . ALA A 1 178 ? 118.306 124.588 175.309 1.00 60.63 166 ALA A O 1
ATOM 1209 N N . ASN A 1 179 ? 119.854 123.433 174.157 1.00 63.02 167 ASN A N 1
ATOM 1210 C CA . ASN A 1 179 ? 120.710 123.280 175.327 1.00 63.02 167 ASN A CA 1
ATOM 1211 C C . ASN A 1 179 ? 121.222 124.629 175.807 1.00 63.02 167 ASN A C 1
ATOM 1212 O O . ASN A 1 179 ? 121.227 124.914 177.008 1.00 63.02 167 ASN A O 1
ATOM 1217 N N . SER A 1 180 ? 121.656 125.476 174.876 1.00 60.70 168 SER A N 1
ATOM 1218 C CA . SER A 1 180 ? 122.213 126.785 175.209 1.00 60.70 168 SER A CA 1
ATOM 1219 C C . SER A 1 180 ? 121.106 127.822 175.081 1.00 60.70 168 SER A C 1
ATOM 1220 O O . SER A 1 180 ? 120.945 128.489 174.060 1.00 60.70 168 SER A O 1
ATOM 1223 N N . LEU A 1 181 ? 120.329 127.953 176.147 1.00 62.51 169 LEU A N 1
ATOM 1224 C CA . LEU A 1 181 ? 119.193 128.858 176.185 1.00 62.51 169 LEU A CA 1
ATOM 1225 C C . LEU A 1 181 ? 119.465 129.984 177.172 1.00 62.51 169 LEU A C 1
ATOM 1226 O O . LEU A 1 181 ? 120.083 129.769 178.218 1.00 62.51 169 LEU A O 1
ATOM 1231 N N . PHE A 1 182 ? 119.011 131.184 176.827 1.00 63.85 170 PHE A N 1
ATOM 1232 C CA . PHE A 1 182 ? 119.213 132.353 177.672 1.00 63.85 170 PHE A CA 1
ATOM 1233 C C . PHE A 1 182 ? 118.435 132.187 178.970 1.00 63.85 170 PHE A C 1
ATOM 1234 O O . PHE A 1 182 ? 117.213 132.025 178.949 1.00 63.85 170 PHE A O 1
ATOM 1242 N N . ASN A 1 183 ? 119.133 132.234 180.104 1.00 69.86 171 ASN A N 1
ATOM 1243 C CA . ASN A 1 183 ? 118.452 132.012 181.373 1.00 69.86 171 ASN A CA 1
ATOM 1244 C C . ASN A 1 183 ? 118.618 133.182 182.331 1.00 69.86 171 ASN A C 1
ATOM 1245 O O . ASN A 1 183 ? 118.903 132.984 183.515 1.00 69.86 171 ASN A O 1
ATOM 1250 N N . ASP A 1 184 ? 118.438 134.399 181.834 1.00 70.42 172 ASP A N 1
ATOM 1251 C CA . ASP A 1 184 ? 118.404 135.582 182.674 1.00 70.42 172 ASP A CA 1
ATOM 1252 C C . ASP A 1 184 ? 116.956 135.949 182.978 1.00 70.42 172 ASP A C 1
ATOM 1253 O O . ASP A 1 184 ? 116.013 135.312 182.506 1.00 70.42 172 ASP A O 1
ATOM 1258 N N . SER A 1 185 ? 116.778 136.995 183.780 1.00 73.89 173 SER A N 1
ATOM 1259 C CA . SER A 1 185 ? 115.448 137.506 184.074 1.00 73.89 173 SER A CA 1
ATOM 1260 C C . SER A 1 185 ? 115.567 138.965 184.476 1.00 73.89 173 SER A C 1
ATOM 1261 O O . SER A 1 185 ? 116.623 139.420 184.920 1.00 73.89 173 SER A O 1
ATOM 1264 N N . PHE A 1 186 ? 114.467 139.696 184.316 1.00 71.24 174 PHE A N 1
ATOM 1265 C CA . PHE A 1 186 ? 114.456 141.125 184.580 1.00 71.24 174 PHE A CA 1
ATOM 1266 C C . PHE A 1 186 ? 113.141 141.513 185.231 1.00 71.24 174 PHE A C 1
ATOM 1267 O O . PHE A 1 186 ? 112.108 140.879 185.006 1.00 71.24 174 PHE A O 1
ATOM 1275 N N . SER A 1 187 ? 113.188 142.566 186.043 1.00 84.25 175 SER A N 1
ATOM 1276 C CA . SER A 1 187 ? 111.968 143.128 186.605 1.00 84.25 175 SER A CA 1
ATOM 1277 C C . SER A 1 187 ? 112.137 144.630 186.763 1.00 84.25 175 SER A C 1
ATOM 1278 O O . SER A 1 187 ? 113.232 145.118 187.050 1.00 84.25 175 SER A O 1
ATOM 1281 N N . LEU A 1 188 ? 111.032 145.356 186.603 1.00 87.33 176 LEU A N 1
ATOM 1282 C CA . LEU A 1 188 ? 111.048 146.809 186.534 1.00 87.33 176 LEU A CA 1
ATOM 1283 C C . LEU A 1 188 ? 110.156 147.394 187.618 1.00 87.33 176 LEU A C 1
ATOM 1284 O O . LEU A 1 188 ? 109.048 146.907 187.854 1.00 87.33 176 LEU A O 1
ATOM 1289 N N . TRP A 1 189 ? 110.648 148.445 188.271 1.00 93.51 177 TRP A N 1
ATOM 1290 C CA . TRP A 1 189 ? 109.965 149.086 189.381 1.00 93.51 177 TRP A CA 1
ATOM 1291 C C . TRP A 1 189 ? 110.056 150.595 189.206 1.00 93.51 177 TRP A C 1
ATOM 1292 O O . TRP A 1 189 ? 111.028 151.111 188.652 1.00 93.51 177 TRP A O 1
ATOM 1303 N N . HIS A 1 190 ? 109.036 151.297 189.688 1.00 100.41 178 HIS A N 1
ATOM 1304 C CA . HIS A 1 190 ? 108.915 152.736 189.502 1.00 100.41 178 HIS A CA 1
ATOM 1305 C C . HIS A 1 190 ? 108.512 153.368 190.824 1.00 100.41 178 HIS A C 1
ATOM 1306 O O . HIS A 1 190 ? 107.810 152.746 191.625 1.00 100.41 178 HIS A O 1
ATOM 1313 N N . GLN A 1 191 ? 108.966 154.598 191.067 1.00 106.08 179 GLN A N 1
ATOM 1314 C CA . GLN A 1 191 ? 108.585 155.308 192.284 1.00 106.08 179 GLN A CA 1
ATOM 1315 C C . GLN A 1 191 ? 107.594 156.416 191.946 1.00 106.08 179 GLN A C 1
ATOM 1316 O O . GLN A 1 191 ? 107.802 157.179 190.997 1.00 106.08 179 GLN A O 1
ATOM 1322 N N . ARG A 1 192 ? 106.501 156.479 192.708 1.00 110.99 180 ARG A N 1
ATOM 1323 C CA . ARG A 1 192 ? 105.448 157.451 192.435 1.00 110.99 180 ARG A CA 1
ATOM 1324 C C . ARG A 1 192 ? 105.757 158.802 193.072 1.00 110.99 180 ARG A C 1
ATOM 1325 O O . ARG A 1 192 ? 105.903 159.811 192.374 1.00 110.99 180 ARG A O 1
ATOM 1333 N N . GLN A 1 193 ? 105.860 158.840 194.406 1.00 116.35 181 GLN A N 1
ATOM 1334 C CA . GLN A 1 193 ? 106.179 160.070 195.110 1.00 116.35 181 GLN A CA 1
ATOM 1335 C C . GLN A 1 193 ? 107.666 160.131 195.440 1.00 116.35 181 GLN A C 1
ATOM 1336 O O . GLN A 1 193 ? 108.320 159.094 195.582 1.00 116.35 181 GLN A O 1
ATOM 1342 N N . PRO A 1 194 ? 108.230 161.339 195.559 1.00 118.43 182 PRO A N 1
ATOM 1343 C CA . PRO A 1 194 ? 109.640 161.461 195.953 1.00 118.43 182 PRO A CA 1
ATOM 1344 C C . PRO A 1 194 ? 109.908 160.876 197.329 1.00 118.43 182 PRO A C 1
ATOM 1345 O O . PRO A 1 194 ? 109.409 161.381 198.339 1.00 118.43 182 PRO A O 1
ATOM 1349 N N . GLY A 1 195 ? 110.706 159.814 197.377 1.00 118.08 183 GLY A N 1
ATOM 1350 C CA . GLY A 1 195 ? 110.980 159.097 198.597 1.00 118.08 183 GLY A CA 1
ATOM 1351 C C . GLY A 1 195 ? 110.113 157.873 198.807 1.00 118.08 183 GLY A C 1
ATOM 1352 O O . GLY A 1 195 ? 110.448 157.031 199.648 1.00 118.08 183 GLY A O 1
ATOM 1353 N N . GLY A 1 196 ? 109.015 157.754 198.068 1.00 114.58 184 GLY A N 1
ATOM 1354 C CA . GLY A 1 196 ? 108.152 156.603 198.166 1.00 114.58 184 GLY A CA 1
ATOM 1355 C C . GLY A 1 196 ? 108.833 155.344 197.675 1.00 114.58 184 GLY A C 1
ATOM 1356 O O . GLY A 1 196 ? 109.724 155.381 196.821 1.00 114.58 184 GLY A O 1
ATOM 1357 N N . PRO A 1 197 ? 108.428 154.198 198.211 1.00 107.86 185 PRO A N 1
ATOM 1358 C CA . PRO A 1 197 ? 109.048 152.939 197.796 1.00 107.86 185 PRO A CA 1
ATOM 1359 C C . PRO A 1 197 ? 108.664 152.583 196.371 1.00 107.86 185 PRO A C 1
ATOM 1360 O O . PRO A 1 197 ? 107.607 152.974 195.870 1.00 107.86 185 PRO A O 1
ATOM 1364 N N . TYR A 1 198 ? 109.547 151.839 195.714 1.00 100.90 186 TYR A N 1
ATOM 1365 C CA . TYR A 1 198 ? 109.284 151.401 194.354 1.00 100.90 186 TYR A CA 1
ATOM 1366 C C . TYR A 1 198 ? 108.155 150.378 194.328 1.00 100.90 186 TYR A C 1
ATOM 1367 O O . TYR A 1 198 ? 107.931 149.639 195.290 1.00 100.90 186 TYR A O 1
ATOM 1376 N N . VAL A 1 199 ? 107.433 150.346 193.212 1.00 99.68 187 VAL A N 1
ATOM 1377 C CA . VAL A 1 199 ? 106.394 149.353 192.980 1.00 99.68 187 VAL A CA 1
ATOM 1378 C C . VAL A 1 199 ? 106.608 148.738 191.607 1.00 99.68 187 VAL A C 1
ATOM 1379 O O . VAL A 1 199 ? 107.128 149.383 190.692 1.00 99.68 187 VAL A O 1
ATOM 1383 N N . GLU A 1 200 ? 106.197 147.483 191.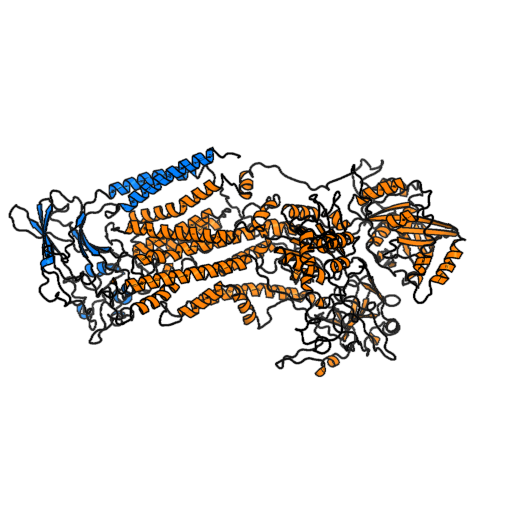464 1.00 97.06 188 GLU A N 1
ATOM 1384 C CA . GLU A 1 200 ? 106.408 146.739 190.232 1.00 97.06 188 GLU A CA 1
ATOM 1385 C C . GLU A 1 200 ? 105.299 147.038 189.233 1.00 97.06 188 GLU A C 1
ATOM 1386 O O . GLU A 1 200 ? 104.125 147.137 189.598 1.00 97.06 188 GLU A O 1
ATOM 1392 N N . VAL A 1 201 ? 105.682 147.180 187.968 1.00 91.56 189 VAL A N 1
ATOM 1393 C CA . VAL A 1 201 ? 104.725 147.430 186.896 1.00 91.56 189 VAL A CA 1
ATOM 1394 C C . VAL A 1 201 ? 104.658 146.192 186.010 1.00 91.56 189 VAL A C 1
ATOM 1395 O O . VAL A 1 201 ? 105.663 145.481 185.865 1.00 91.56 189 VAL A O 1
ATOM 1399 N N . PRO A 1 202 ? 103.511 145.893 185.407 1.00 86.02 190 PRO A N 1
ATOM 1400 C CA . PRO A 1 202 ? 103.367 144.623 184.692 1.00 86.02 190 PRO A CA 1
ATOM 1401 C C . PRO A 1 202 ? 104.207 144.571 183.428 1.00 86.02 190 PRO A C 1
ATOM 1402 O O . PRO A 1 202 ? 104.538 145.594 182.824 1.00 86.02 190 PRO A O 1
ATOM 1406 N N . LEU A 1 203 ? 104.555 143.348 183.038 1.00 79.09 191 LEU A N 1
ATOM 1407 C CA . LEU A 1 203 ? 105.226 143.074 181.772 1.00 79.09 191 LEU A CA 1
ATOM 1408 C C . LEU A 1 203 ? 104.412 142.016 181.044 1.00 79.09 191 LEU A C 1
ATOM 1409 O O . LEU A 1 203 ? 104.346 140.867 181.491 1.00 79.09 191 LEU A O 1
ATOM 1414 N N . ASP A 1 204 ? 103.793 142.396 179.930 1.00 77.09 192 ASP A N 1
ATOM 1415 C CA . ASP A 1 204 ? 103.003 141.444 179.162 1.00 77.09 192 ASP A CA 1
ATOM 1416 C C . ASP A 1 204 ? 103.957 140.500 178.444 1.00 77.09 192 ASP A C 1
ATOM 1417 O O . ASP A 1 204 ? 104.446 140.810 177.353 1.00 77.09 192 ASP A O 1
ATOM 1422 N N . ARG A 1 205 ? 104.227 139.347 179.051 1.00 67.71 193 ARG A N 1
ATOM 1423 C CA . ARG A 1 205 ? 105.183 138.382 178.531 1.00 67.71 193 ARG A CA 1
ATOM 1424 C C . ARG A 1 205 ? 104.541 137.359 177.603 1.00 67.71 193 ARG A C 1
ATOM 1425 O O . ARG A 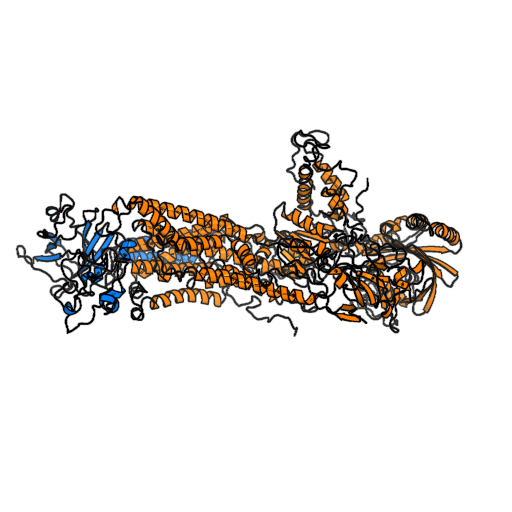1 205 ? 105.072 136.254 177.455 1.00 67.71 193 ARG A O 1
ATOM 1433 N N . SER A 1 206 ? 103.416 137.695 176.983 1.00 66.86 194 SER A N 1
ATOM 1434 C CA . SER A 1 206 ? 102.669 136.763 176.155 1.00 66.86 194 SER A CA 1
ATOM 1435 C C . SER A 1 206 ? 102.539 137.302 174.739 1.00 66.86 194 SER A C 1
ATOM 1436 O O . SER A 1 206 ? 102.570 138.515 174.513 1.00 66.86 194 SER A O 1
ATOM 1439 N N . GLY A 1 207 ? 102.386 136.387 173.789 1.00 63.92 195 GLY A N 1
ATOM 1440 C CA . GLY A 1 207 ? 102.298 136.779 172.392 1.00 63.92 195 GLY A CA 1
ATOM 1441 C C . GLY A 1 207 ? 103.538 137.485 171.894 1.00 63.92 195 GLY A C 1
ATOM 1442 O O . GLY A 1 207 ? 103.436 138.501 171.197 1.00 63.92 195 GLY A O 1
ATOM 1443 N N . ILE A 1 208 ? 104.712 136.972 172.242 1.00 61.26 196 ILE A N 1
ATOM 1444 C CA . ILE A 1 208 ? 105.968 137.604 171.880 1.00 61.26 196 ILE A CA 1
ATOM 1445 C C . ILE A 1 208 ? 106.654 136.867 170.731 1.00 61.26 196 ILE A C 1
ATOM 1446 O O . ILE A 1 208 ? 107.840 137.071 170.487 1.00 61.26 196 ILE A O 1
ATOM 1451 N N . ALA A 1 209 ? 105.923 136.015 170.019 1.00 60.20 197 ALA A N 1
ATOM 1452 C CA . ALA A 1 209 ? 106.462 135.284 168.885 1.00 60.20 197 ALA A CA 1
ATOM 1453 C C . ALA A 1 209 ? 105.460 135.337 167.744 1.00 60.20 197 ALA A C 1
ATOM 1454 O O . ALA A 1 209 ? 104.349 135.853 167.887 1.00 60.20 197 ALA A O 1
ATOM 1456 N N . TRP A 1 210 ? 105.866 134.806 166.596 1.00 56.39 198 TRP A N 1
ATOM 1457 C CA . TRP A 1 210 ? 104.964 134.721 165.458 1.00 56.39 198 TRP A CA 1
ATOM 1458 C C . TRP A 1 210 ? 103.821 133.768 165.773 1.00 56.39 198 TRP A C 1
ATOM 1459 O O . TRP A 1 210 ? 104.019 132.726 166.402 1.00 56.39 198 TRP A O 1
ATOM 1470 N N . TRP A 1 211 ? 102.614 134.132 165.337 1.00 60.21 199 TRP A N 1
ATOM 1471 C CA . TRP A 1 211 ? 101.451 133.308 165.643 1.00 60.21 199 TRP A CA 1
ATOM 1472 C C . TRP A 1 211 ? 101.577 131.915 165.047 1.00 60.21 199 TRP A C 1
ATOM 1473 O O . TRP A 1 211 ? 101.020 130.956 165.591 1.00 60.21 199 TRP A O 1
ATOM 1484 N N . THR A 1 212 ? 102.291 131.777 163.932 1.00 58.65 200 THR A N 1
ATOM 1485 C CA . THR A 1 212 ? 102.461 130.459 163.337 1.00 58.65 200 THR A CA 1
ATOM 1486 C C . THR A 1 212 ? 103.457 129.600 164.106 1.00 58.65 200 THR A C 1
ATOM 1487 O O . THR A 1 212 ? 103.365 128.370 164.058 1.00 58.65 200 THR A O 1
ATOM 1491 N N . ASP A 1 213 ? 104.411 130.215 164.810 1.00 60.34 201 ASP A N 1
ATOM 1492 C CA . ASP A 1 213 ? 105.449 129.429 165.472 1.00 60.34 201 ASP A CA 1
ATOM 1493 C C . ASP A 1 213 ? 104.890 128.587 166.607 1.00 60.34 201 ASP A C 1
ATOM 1494 O O . ASP A 1 213 ? 105.247 127.412 166.740 1.00 60.34 201 ASP A O 1
ATOM 1499 N N . TYR A 1 214 ? 104.021 129.155 167.441 1.00 61.09 202 TYR A N 1
ATOM 1500 C CA . TYR A 1 214 ? 103.473 128.402 168.560 1.00 61.09 202 TYR A CA 1
ATOM 1501 C C . TYR A 1 214 ? 102.045 127.938 168.300 1.00 61.09 202 TYR A C 1
ATOM 1502 O O . TYR A 1 214 ? 101.274 127.743 169.243 1.00 61.09 202 TYR A O 1
ATOM 1511 N N . HIS A 1 215 ? 101.686 127.738 167.034 1.00 62.71 203 HIS A N 1
ATOM 1512 C CA . HIS A 1 215 ? 100.460 127.043 166.676 1.00 62.71 203 HIS A CA 1
ATOM 1513 C C . HIS A 1 215 ? 100.643 126.024 165.560 1.00 62.71 203 HIS A C 1
ATOM 1514 O O . HIS A 1 215 ? 99.748 125.198 165.360 1.00 62.71 203 HIS A O 1
ATOM 1521 N N . VAL A 1 216 ? 101.761 126.052 164.834 1.00 59.99 204 VAL A N 1
ATOM 1522 C CA . VAL A 1 216 ? 102.017 125.100 163.758 1.00 59.99 204 VAL A CA 1
ATOM 1523 C C . VAL A 1 216 ? 103.363 124.418 163.965 1.00 59.99 204 VAL A C 1
ATOM 1524 O O . VAL A 1 216 ? 103.454 123.186 163.940 1.00 59.99 204 VAL A O 1
ATOM 1528 N N . LYS A 1 217 ? 104.421 125.209 164.158 1.00 61.60 205 LYS A N 1
ATOM 1529 C CA . LYS A 1 217 ? 105.755 124.637 164.320 1.00 61.60 205 LYS A CA 1
ATOM 1530 C C . LYS A 1 217 ? 105.847 123.766 165.559 1.00 61.60 205 LYS A C 1
ATOM 1531 O O . LYS A 1 217 ? 106.272 122.608 165.489 1.00 61.60 205 LYS A O 1
ATOM 1537 N N . PHE A 1 218 ? 105.466 124.308 166.706 1.00 61.58 206 PHE A N 1
ATOM 1538 C CA . PHE A 1 218 ? 105.719 123.673 167.988 1.00 61.58 206 PHE A CA 1
ATOM 1539 C C . PHE A 1 218 ? 104.394 123.273 168.613 1.00 61.58 206 PHE A C 1
ATOM 1540 O O . PHE A 1 218 ? 103.487 124.102 168.737 1.00 61.58 206 PHE A O 1
ATOM 1548 N N . ARG A 1 219 ? 104.285 122.005 168.992 1.00 65.63 207 ARG A N 1
ATOM 1549 C CA . ARG A 1 219 ? 103.112 121.502 169.695 1.00 65.63 207 ARG A CA 1
ATOM 1550 C C . ARG A 1 219 ? 103.582 120.423 170.652 1.00 65.63 207 ARG A C 1
ATOM 1551 O O . ARG A 1 219 ? 104.249 119.475 170.232 1.00 65.63 207 ARG A O 1
ATOM 1559 N N . ASN A 1 220 ? 103.253 120.565 171.915 1.00 68.65 208 ASN A N 1
ATOM 1560 C CA . ASN A 1 220 ? 103.611 119.515 172.849 1.00 68.65 208 ASN A CA 1
ATOM 1561 C C . ASN A 1 220 ? 102.675 118.319 172.679 1.00 68.65 208 ASN A C 1
ATOM 1562 O O . ASN A 1 220 ? 101.515 118.481 172.294 1.00 68.65 208 ASN A O 1
ATOM 1567 N N . PRO A 1 221 ? 103.161 117.111 172.946 1.00 69.82 209 PRO A N 1
ATOM 1568 C CA . PRO A 1 221 ? 102.417 115.903 172.572 1.00 69.82 209 PRO A CA 1
ATOM 1569 C C . PRO A 1 221 ? 101.123 115.778 173.354 1.00 69.82 209 PRO A C 1
ATOM 1570 O O . PRO A 1 221 ? 100.940 116.446 174.382 1.00 69.82 209 PRO A O 1
ATOM 1574 N N . PRO A 1 222 ? 100.196 114.938 172.893 1.00 73.47 210 PRO A N 1
ATOM 1575 C CA . PRO A 1 222 ? 98.904 114.817 173.577 1.00 73.47 210 PRO A CA 1
ATOM 1576 C C . PRO A 1 222 ? 99.056 114.266 174.985 1.00 73.47 210 PRO A C 1
ATOM 1577 O O . PRO A 1 222 ? 100.009 113.551 175.302 1.00 73.47 210 PRO A O 1
ATOM 1581 N N . LEU A 1 223 ? 98.089 114.607 175.829 1.00 82.08 211 LEU A N 1
ATOM 1582 C CA . LEU A 1 223 ? 98.141 114.270 177.244 1.00 82.08 211 LEU A CA 1
ATOM 1583 C C . LEU A 1 223 ? 97.722 112.820 177.447 1.00 82.08 211 LEU A C 1
ATOM 1584 O O . LEU A 1 223 ? 96.606 112.435 177.081 1.00 82.08 211 LEU A O 1
ATOM 1589 N N . VAL A 1 224 ? 98.605 112.020 178.033 1.00 86.10 212 VAL A N 1
ATOM 1590 C CA . VAL A 1 224 ? 98.265 110.664 178.448 1.00 86.10 212 VAL A CA 1
ATOM 1591 C C . VAL A 1 224 ? 97.825 110.703 179.905 1.00 86.10 212 VAL A C 1
ATOM 1592 O O . VAL A 1 224 ? 98.518 111.264 180.762 1.00 86.10 212 VAL A O 1
ATOM 1596 N N . ASN A 1 225 ? 96.651 110.141 180.179 1.00 88.52 213 ASN A N 1
ATOM 1597 C CA . ASN A 1 225 ? 95.964 110.251 181.463 1.00 88.52 213 ASN A CA 1
ATOM 1598 C C . ASN A 1 225 ? 95.713 111.698 181.867 1.00 88.52 213 ASN A C 1
ATOM 1599 O O . ASN A 1 225 ? 95.417 111.968 183.036 1.00 88.52 213 ASN A O 1
ATOM 1604 N N . GLY A 1 226 ? 95.827 112.638 180.930 1.00 86.81 214 GLY A N 1
ATOM 1605 C CA . GLY A 1 226 ? 95.525 114.031 181.188 1.00 86.81 214 GLY A CA 1
ATOM 1606 C C . GLY A 1 226 ? 96.556 114.773 182.014 1.00 86.81 214 GLY A C 1
ATOM 1607 O O . GLY A 1 226 ? 96.224 115.324 183.068 1.00 86.81 214 GLY A O 1
ATOM 1608 N N . SER A 1 227 ? 97.804 114.800 181.548 1.00 85.20 215 SER A N 1
ATOM 1609 C CA . SER A 1 227 ? 98.859 115.557 182.210 1.00 85.20 215 SER A CA 1
ATOM 1610 C C . SER A 1 227 ? 100.069 115.631 181.294 1.00 85.20 215 SER A C 1
ATOM 1611 O O . SER A 1 227 ? 100.463 114.624 180.704 1.00 85.20 215 SER A O 1
ATOM 1614 N N . LEU A 1 228 ? 100.655 116.826 181.187 1.00 83.48 216 LEU A N 1
ATOM 1615 C CA . LEU A 1 228 ? 101.874 116.981 180.400 1.00 83.48 216 LEU A CA 1
ATOM 1616 C C . LEU A 1 228 ? 103.024 116.194 181.005 1.00 83.48 216 LEU A C 1
ATOM 1617 O O . LEU A 1 228 ? 103.814 115.579 180.280 1.00 83.48 216 LEU A O 1
ATOM 1622 N N . ALA A 1 229 ? 103.139 116.208 182.334 1.00 82.87 217 ALA A N 1
ATOM 1623 C CA . ALA A 1 229 ? 104.252 115.531 182.990 1.00 82.87 217 ALA A CA 1
ATOM 1624 C C . ALA A 1 229 ? 104.244 114.039 182.695 1.00 82.87 217 ALA A C 1
ATOM 1625 O O . ALA A 1 229 ? 105.300 113.437 182.470 1.00 82.87 217 ALA A O 1
ATOM 1627 N N . LEU A 1 230 ? 103.063 113.427 182.680 1.00 83.57 218 LEU A N 1
ATOM 1628 C CA . LEU A 1 230 ? 102.948 111.987 182.493 1.00 83.57 218 LEU A CA 1
ATOM 1629 C C . LEU A 1 230 ? 103.262 111.537 181.075 1.00 83.57 218 LEU A C 1
ATOM 1630 O O . LEU A 1 230 ? 103.182 110.334 180.808 1.00 83.57 218 LEU A O 1
ATOM 1635 N N . ALA A 1 231 ? 103.607 112.449 180.165 1.00 80.05 219 ALA A N 1
ATOM 1636 C CA . ALA A 1 231 ? 103.893 112.096 178.779 1.00 80.05 219 ALA A CA 1
ATOM 1637 C C . ALA A 1 231 ? 105.335 112.394 178.389 1.00 80.05 219 ALA A C 1
ATOM 1638 O O . ALA A 1 231 ? 105.641 112.488 177.198 1.00 80.05 219 ALA A O 1
ATOM 1640 N N . PHE A 1 232 ? 106.230 112.547 179.366 1.00 80.22 220 PHE A N 1
ATOM 1641 C CA . PHE A 1 232 ? 107.627 112.849 179.077 1.00 80.22 220 PHE A CA 1
ATOM 1642 C C . PHE A 1 232 ? 108.579 111.860 179.740 1.00 80.22 220 PHE A C 1
ATOM 1643 O O . PHE A 1 232 ? 109.740 112.199 179.981 1.00 80.22 220 PHE A O 1
ATOM 1651 N N . GLN A 1 233 ? 108.119 110.650 180.039 1.00 84.39 221 GLN A N 1
ATOM 1652 C CA . GLN A 1 233 ? 108.962 109.681 180.726 1.00 84.39 221 GLN A CA 1
ATOM 1653 C C . GLN A 1 233 ? 110.143 109.273 179.857 1.00 84.39 221 GLN A C 1
ATOM 1654 O O . GLN A 1 233 ? 110.048 109.198 178.630 1.00 84.39 221 GLN A O 1
ATOM 1660 N N . GLY A 1 234 ? 111.269 109.013 180.511 1.00 82.76 222 GLY A N 1
ATOM 1661 C CA . GLY A 1 234 ? 112.478 108.651 179.805 1.00 82.76 222 GLY A CA 1
ATOM 1662 C C . GLY A 1 234 ? 113.241 109.854 179.295 1.00 82.76 222 GLY A C 1
ATOM 1663 O O . GLY A 1 234 ? 114.473 109.877 179.338 1.00 82.76 222 GLY A O 1
ATOM 1664 N N . THR A 1 235 ? 112.524 110.866 178.818 1.00 80.67 223 THR A N 1
ATOM 1665 C CA . THR A 1 235 ? 113.156 112.041 178.227 1.00 80.67 223 THR A CA 1
ATOM 1666 C C . THR A 1 235 ? 113.833 112.853 179.322 1.00 80.67 223 THR A C 1
ATOM 1667 O O . THR A 1 235 ? 113.176 113.558 180.089 1.00 80.67 223 THR A O 1
ATOM 1671 N N . ALA A 1 236 ? 115.152 112.755 179.396 1.00 76.61 224 ALA A N 1
ATOM 1672 C CA . ALA A 1 236 ? 115.916 113.538 180.350 1.00 76.61 224 ALA A CA 1
ATOM 1673 C C . ALA A 1 236 ? 116.021 114.989 179.886 1.00 76.61 224 ALA A C 1
ATOM 1674 O O . ALA A 1 236 ? 115.991 115.266 178.685 1.00 76.61 224 ALA A O 1
ATOM 1676 N N . PRO A 1 237 ? 116.141 115.933 180.814 1.00 71.56 225 PRO A N 1
ATOM 1677 C CA . PRO A 1 237 ? 116.312 117.330 180.428 1.00 71.56 225 PRO A CA 1
ATOM 1678 C C . PRO A 1 237 ? 117.692 117.558 179.842 1.00 71.56 225 PRO A C 1
ATOM 1679 O O . PRO A 1 237 ? 118.601 116.739 180.042 1.00 71.56 225 PRO A O 1
ATOM 1683 N N . PRO A 1 238 ? 117.888 118.651 179.108 1.00 68.98 226 PRO A N 1
ATOM 1684 C CA . PRO A 1 238 ? 119.207 118.923 178.553 1.00 68.98 226 PRO A CA 1
ATOM 1685 C C . PRO A 1 238 ? 120.230 119.074 179.659 1.00 68.98 226 PRO A C 1
ATOM 1686 O O . PRO A 1 238 ? 119.896 119.473 180.790 1.00 68.98 226 PRO A O 1
ATOM 1690 N N . PRO A 1 239 ? 121.495 118.747 179.384 1.00 66.48 227 PRO A N 1
ATOM 1691 C CA . PRO A 1 239 ? 122.500 118.751 180.459 1.00 66.48 227 PRO A CA 1
ATOM 1692 C C . PRO A 1 239 ? 122.652 120.086 181.162 1.00 66.48 227 PRO A C 1
ATOM 1693 O O . PRO A 1 239 ? 122.888 120.112 182.375 1.00 66.48 227 PRO A O 1
ATOM 1697 N N . ASN A 1 240 ? 122.525 121.198 180.444 1.00 70.55 228 ASN A N 1
ATOM 1698 C CA . ASN A 1 240 ? 122.819 122.501 181.025 1.00 70.55 228 ASN A CA 1
ATOM 1699 C C . ASN A 1 240 ? 121.628 123.149 181.716 1.00 70.55 228 ASN A C 1
ATOM 1700 O O . ASN A 1 240 ? 121.806 124.182 182.367 1.00 70.55 228 ASN A O 1
ATOM 1705 N N . TRP A 1 241 ? 120.432 122.585 181.603 1.00 69.69 229 TRP A N 1
ATOM 1706 C CA . TRP A 1 241 ? 119.259 123.187 182.222 1.00 69.69 229 TRP A CA 1
ATOM 1707 C C . TRP A 1 241 ? 119.215 122.832 183.707 1.00 69.69 229 TRP A C 1
ATOM 1708 O O . TRP A 1 241 ? 120.125 122.204 184.254 1.00 69.69 229 TRP A O 1
ATOM 1719 N N . ARG A 1 242 ? 118.138 123.244 184.380 1.00 85.02 230 ARG A N 1
ATOM 1720 C CA . ARG A 1 242 ? 117.895 122.840 185.759 1.00 85.02 230 ARG A CA 1
ATOM 1721 C C . ARG A 1 242 ? 116.428 122.495 185.988 1.00 85.02 230 ARG A C 1
ATOM 1722 O O . ARG A 1 242 ? 115.995 122.408 187.142 1.00 85.02 230 ARG A O 1
ATOM 1730 N N . ARG A 1 243 ? 115.652 122.308 184.921 1.00 84.68 231 ARG A N 1
ATOM 1731 C CA . ARG A 1 243 ? 114.234 122.045 185.042 1.00 84.68 231 ARG A CA 1
ATOM 1732 C C . ARG A 1 243 ? 113.776 121.238 183.840 1.00 84.68 231 ARG A C 1
ATOM 1733 O O . ARG A 1 243 ? 114.243 121.492 182.721 1.00 84.68 231 ARG A O 1
ATOM 1741 N N . PRO A 1 244 ? 112.883 120.271 184.031 1.00 82.04 232 PRO A N 1
ATOM 1742 C CA . PRO A 1 244 ? 112.348 119.532 182.885 1.00 82.04 232 PRO A CA 1
ATOM 1743 C C . PRO A 1 244 ? 111.570 120.460 181.969 1.00 82.04 232 PRO A C 1
ATOM 1744 O O . PRO A 1 244 ? 111.031 121.482 182.399 1.00 82.04 232 PRO A O 1
ATOM 1748 N N . VAL A 1 245 ? 111.524 120.093 180.687 1.00 79.32 233 VAL A N 1
ATOM 1749 C CA . VAL A 1 245 ? 110.898 120.957 179.690 1.00 79.32 233 VAL A CA 1
ATOM 1750 C C . VAL A 1 245 ? 109.447 121.232 180.058 1.00 79.32 233 VAL A C 1
ATOM 1751 O O . VAL A 1 245 ? 108.952 122.354 179.899 1.00 79.32 233 VAL A O 1
ATOM 1755 N N . TYR A 1 246 ? 108.750 120.224 180.567 1.00 83.95 234 TYR A N 1
ATOM 1756 C CA . TYR A 1 246 ? 107.364 120.396 180.991 1.00 83.95 234 TYR A CA 1
ATOM 1757 C C . TYR A 1 246 ? 107.232 121.163 182.291 1.00 83.95 234 TYR A C 1
ATOM 1758 O O . TYR A 1 246 ? 106.118 121.232 182.820 1.00 83.95 234 TYR A O 1
ATOM 1767 N N . GLU A 1 247 ? 108.310 121.731 182.829 1.00 84.33 235 GLU A N 1
ATOM 1768 C CA . GLU A 1 247 ? 108.251 122.525 184.049 1.00 84.33 235 GLU A CA 1
ATOM 1769 C C . GLU A 1 247 ? 108.705 123.961 183.827 1.00 84.33 235 GLU A C 1
ATOM 1770 O O . GLU A 1 247 ? 108.941 124.684 184.803 1.00 84.33 235 GLU A O 1
ATOM 1776 N N . LEU A 1 248 ? 108.830 124.393 182.571 1.00 80.55 236 LEU A N 1
ATOM 1777 C CA . LEU A 1 248 ? 109.428 125.689 182.275 1.00 80.55 236 LEU A CA 1
ATOM 1778 C C . LEU A 1 248 ? 108.601 126.854 182.797 1.00 80.55 236 LEU A C 1
ATOM 1779 O O . LEU A 1 248 ? 109.132 127.961 182.926 1.00 80.55 236 LEU A O 1
ATOM 1784 N N . SER A 1 249 ? 107.318 126.636 183.099 1.00 82.39 237 SER A N 1
ATOM 1785 C CA . SER A 1 249 ? 106.487 127.701 183.641 1.00 82.39 237 SER A CA 1
ATOM 1786 C C . SER A 1 249 ? 105.250 127.093 184.272 1.00 82.39 237 SER A C 1
ATOM 1787 O O . SER A 1 249 ? 104.670 126.167 183.691 1.00 82.39 237 SER A O 1
ATOM 1790 N N . PRO A 1 250 ? 104.812 127.577 185.434 1.00 86.98 238 PRO A N 1
ATOM 1791 C CA . PRO A 1 250 ? 103.601 127.025 186.076 1.00 86.98 238 PRO A CA 1
ATOM 1792 C C . PRO A 1 250 ? 102.323 127.543 185.427 1.00 86.98 238 PRO A C 1
ATOM 1793 O O . PRO A 1 250 ? 101.514 128.263 186.021 1.00 86.98 238 PRO A O 1
ATOM 1797 N N . ASP A 1 251 ? 102.133 127.176 184.165 1.00 87.34 239 ASP A N 1
ATOM 1798 C CA . ASP A 1 251 ? 100.955 127.571 183.405 1.00 87.34 239 ASP A CA 1
ATOM 1799 C C . ASP A 1 251 ? 100.719 126.548 182.305 1.00 87.34 239 ASP A C 1
ATOM 1800 O O . ASP A 1 251 ? 101.555 126.403 181.406 1.00 87.34 239 ASP A O 1
ATOM 1805 N N . PRO A 1 252 ? 99.606 125.813 182.345 1.00 87.66 240 PRO A N 1
ATOM 1806 C CA . PRO A 1 252 ? 99.386 124.777 181.322 1.00 87.66 240 PRO A CA 1
ATOM 1807 C C . PRO A 1 252 ? 99.365 125.318 179.903 1.00 87.66 240 PRO A C 1
ATOM 1808 O O . PRO A 1 252 ? 99.854 124.650 178.986 1.00 87.66 240 PRO A O 1
ATOM 1812 N N . ASN A 1 253 ? 98.821 126.518 179.694 1.00 87.42 241 ASN A N 1
ATOM 1813 C CA . ASN A 1 253 ? 98.745 127.061 178.344 1.00 87.42 241 ASN A CA 1
ATOM 1814 C C . ASN A 1 253 ? 100.093 127.551 177.838 1.00 87.42 241 ASN A C 1
ATOM 1815 O O . ASN A 1 253 ? 100.240 127.778 176.634 1.00 87.42 241 ASN A O 1
ATOM 1820 N N . ASN A 1 254 ? 101.075 127.725 178.722 1.00 78.97 242 ASN A N 1
ATOM 1821 C CA . ASN A 1 254 ? 102.417 128.167 178.342 1.00 78.97 242 ASN A CA 1
ATOM 1822 C C . ASN A 1 254 ? 103.404 127.265 179.073 1.00 78.97 242 ASN A C 1
ATOM 1823 O O . ASN A 1 254 ? 103.882 127.610 180.156 1.00 78.97 242 ASN A O 1
ATOM 1828 N N . THR A 1 255 ? 103.732 126.129 178.462 1.00 78.27 243 THR A N 1
ATOM 1829 C CA . THR A 1 255 ? 104.618 125.146 179.069 1.00 78.27 243 THR A CA 1
ATOM 1830 C C . THR A 1 255 ? 104.980 124.103 178.026 1.00 78.27 243 THR A C 1
ATOM 1831 O O . THR A 1 255 ? 104.111 123.633 177.289 1.00 78.27 243 THR A O 1
ATOM 1835 N N . GLY A 1 256 ? 106.257 123.742 177.974 1.00 72.32 244 GLY A N 1
ATOM 1836 C CA . GLY A 1 256 ? 106.693 122.700 177.071 1.00 72.32 244 GLY A CA 1
ATOM 1837 C C . GLY A 1 256 ? 107.340 123.245 175.820 1.00 72.32 244 GLY A C 1
ATOM 1838 O O . GLY A 1 256 ? 108.118 124.199 175.881 1.00 72.32 244 GLY A O 1
ATOM 1839 N N . PHE A 1 257 ? 107.024 122.647 174.674 1.00 66.22 245 PHE A N 1
ATOM 1840 C CA . PHE A 1 257 ? 107.605 123.088 173.415 1.00 66.22 245 PHE A CA 1
ATOM 1841 C C . PHE A 1 257 ? 107.053 124.425 172.946 1.00 66.22 245 PHE A C 1
ATOM 1842 O O . PHE A 1 257 ? 107.585 124.987 171.984 1.00 66.22 245 PHE A O 1
ATOM 1850 N N . ILE A 1 258 ? 106.012 124.946 173.586 1.00 64.58 246 ILE A N 1
ATOM 1851 C CA . ILE A 1 258 ? 105.401 126.199 173.168 1.00 64.58 246 ILE A CA 1
ATOM 1852 C C . ILE A 1 258 ? 105.659 127.317 174.178 1.00 64.58 246 ILE A C 1
ATOM 1853 O O . ILE A 1 258 ? 104.976 128.338 174.157 1.00 64.58 246 ILE A O 1
ATOM 1858 N N . ASN A 1 259 ? 106.643 127.150 175.057 1.00 65.99 247 ASN A N 1
ATOM 1859 C CA . ASN A 1 259 ? 107.016 128.235 175.954 1.00 65.99 247 ASN A CA 1
ATOM 1860 C C . ASN A 1 259 ? 107.517 129.424 175.148 1.00 65.99 247 ASN A C 1
ATOM 1861 O O . ASN A 1 259 ? 108.322 129.267 174.227 1.00 65.99 247 ASN A O 1
ATOM 1866 N N . GLN A 1 260 ? 107.047 130.619 175.509 1.00 63.95 248 GLN A N 1
ATOM 1867 C CA . GLN A 1 260 ? 107.333 131.803 174.707 1.00 63.95 248 GLN A CA 1
ATOM 1868 C C . GLN A 1 260 ? 108.830 132.078 174.633 1.00 63.95 248 GLN A C 1
ATOM 1869 O O . GLN A 1 260 ? 109.366 132.360 173.557 1.00 63.95 248 GLN A O 1
ATOM 1875 N N . ASP A 1 261 ? 109.524 131.995 175.767 1.00 66.55 249 ASP A N 1
ATOM 1876 C CA . ASP A 1 261 ? 110.968 132.202 175.753 1.00 66.55 249 ASP A CA 1
ATOM 1877 C C . ASP A 1 261 ? 111.669 131.140 174.919 1.00 66.55 249 ASP A C 1
ATOM 1878 O O . ASP A 1 261 ? 112.590 131.447 174.153 1.00 66.55 249 ASP A O 1
ATOM 1883 N N . PHE A 1 262 ? 111.246 129.882 175.050 1.00 59.99 250 PHE A N 1
ATOM 1884 C CA . PHE A 1 262 ? 111.891 128.810 174.303 1.00 59.99 250 PHE A CA 1
ATOM 1885 C C . PHE A 1 262 ? 111.678 128.970 172.804 1.00 59.99 250 PHE A C 1
ATOM 1886 O O . PHE A 1 262 ? 112.612 128.788 172.017 1.00 59.99 250 PHE A O 1
ATOM 1894 N N . VAL A 1 263 ? 110.457 129.312 172.386 1.00 57.79 251 VAL A N 1
ATOM 1895 C CA . VAL A 1 263 ? 110.200 129.444 170.956 1.00 57.79 251 VAL A CA 1
ATOM 1896 C C . VAL A 1 263 ? 110.868 130.694 170.400 1.00 57.79 251 VAL A C 1
ATOM 1897 O O . VAL A 1 263 ? 111.323 130.700 169.2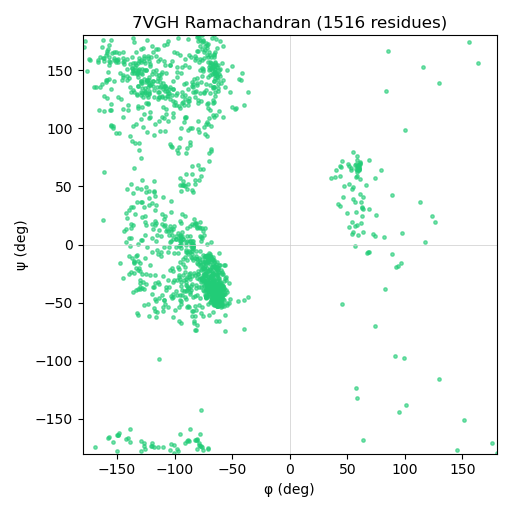50 1.00 57.79 251 VAL A O 1
ATOM 1901 N N . VAL A 1 264 ? 110.952 131.765 171.191 1.00 54.27 252 VAL A N 1
ATOM 1902 C CA . VAL A 1 264 ? 111.652 132.961 170.735 1.00 54.27 252 VAL A CA 1
ATOM 1903 C C . VAL A 1 264 ? 113.139 132.680 170.568 1.00 54.27 252 VAL A C 1
ATOM 1904 O O . VAL A 1 264 ? 113.760 133.114 169.592 1.00 54.27 252 VAL A O 1
ATOM 1908 N N . TRP A 1 265 ? 113.734 131.944 171.508 1.00 54.02 253 TRP A N 1
ATOM 1909 C CA . TRP A 1 265 ? 115.164 131.672 171.431 1.00 54.02 253 TRP A CA 1
ATOM 1910 C C . TRP A 1 265 ? 115.520 130.804 170.231 1.00 54.02 253 TRP A C 1
ATOM 1911 O O . TRP A 1 265 ? 116.622 130.928 169.689 1.00 54.02 253 TRP A O 1
ATOM 1922 N N . MET A 1 266 ? 114.614 129.931 169.798 1.00 55.89 254 MET A N 1
ATOM 1923 C CA . MET A 1 266 ? 114.943 128.960 168.763 1.00 55.89 254 MET A CA 1
ATOM 1924 C C . MET A 1 266 ? 114.919 129.541 167.356 1.00 55.89 254 MET A C 1
ATOM 1925 O O . MET A 1 266 ? 115.469 128.922 166.442 1.00 55.89 254 MET A O 1
ATOM 1930 N N . ARG A 1 267 ? 114.303 130.701 167.155 1.00 53.00 255 ARG A N 1
ATOM 1931 C CA . ARG A 1 267 ? 114.307 131.369 165.856 1.00 53.00 255 ARG A CA 1
ATOM 1932 C C . ARG A 1 267 ? 115.654 132.069 165.716 1.00 53.00 255 ARG A C 1
ATOM 1933 O O . ARG A 1 267 ? 115.848 133.174 166.226 1.00 53.00 255 ARG A O 1
ATOM 1941 N N . THR A 1 268 ? 116.590 131.416 165.030 1.00 48.71 256 THR A N 1
ATOM 1942 C CA . THR A 1 268 ? 117.978 131.856 165.017 1.00 48.71 256 THR A CA 1
ATOM 1943 C C . THR A 1 268 ? 118.133 133.206 164.323 1.00 48.71 256 THR A C 1
ATOM 1944 O O . THR A 1 268 ? 117.274 133.649 163.558 1.00 48.71 256 THR A O 1
ATOM 1948 N N . ALA A 1 269 ? 119.258 133.855 164.599 1.00 46.41 257 ALA A N 1
ATOM 1949 C CA . ALA A 1 269 ? 119.570 135.179 164.084 1.00 46.41 257 ALA A CA 1
ATOM 1950 C C . ALA A 1 269 ? 120.523 135.085 162.898 1.00 46.41 257 ALA A C 1
ATOM 1951 O O . ALA A 1 269 ? 121.143 134.053 162.643 1.00 46.41 257 ALA A O 1
ATOM 1953 N N . ALA A 1 270 ? 120.645 136.196 162.174 1.00 43.24 258 ALA A N 1
ATOM 1954 C CA . ALA A 1 270 ? 121.395 136.212 160.925 1.00 43.24 258 ALA A CA 1
ATOM 1955 C C . ALA A 1 270 ? 122.833 136.682 161.087 1.00 43.24 258 ALA A C 1
ATOM 1956 O O . ALA A 1 270 ? 123.703 136.250 160.324 1.00 43.24 258 ALA A O 1
ATOM 1958 N N . LEU A 1 271 ? 123.104 137.550 162.050 1.00 43.58 259 LEU A N 1
ATOM 1959 C CA . LEU A 1 271 ? 124.402 138.174 162.240 1.00 43.58 259 LEU A CA 1
ATOM 1960 C C . LEU A 1 271 ? 124.915 137.889 163.645 1.00 43.58 259 LEU A C 1
ATOM 1961 O O . LEU A 1 271 ? 124.139 137.507 164.527 1.00 43.58 259 LEU A O 1
ATOM 1966 N N . PRO A 1 272 ? 126.217 138.053 163.895 1.00 44.23 260 PRO A N 1
ATOM 1967 C CA . PRO A 1 272 ? 126.760 137.722 165.216 1.00 44.23 260 PRO A CA 1
ATOM 1968 C C . PRO A 1 272 ? 126.478 138.760 166.288 1.00 44.23 260 PRO A C 1
ATOM 1969 O O . PRO A 1 272 ? 127.000 138.631 167.398 1.00 44.23 260 PRO A O 1
ATOM 1973 N N . THR A 1 273 ? 125.679 139.781 165.996 1.00 49.21 261 THR A N 1
ATOM 1974 C CA . THR A 1 273 ? 125.242 140.751 166.994 1.00 49.21 261 THR A CA 1
ATOM 1975 C C . THR A 1 273 ? 123.745 140.941 166.815 1.00 49.21 261 THR A C 1
ATOM 1976 O O . THR A 1 273 ? 123.311 141.616 165.878 1.00 49.21 261 THR A O 1
ATOM 1980 N N . PHE A 1 274 ? 122.957 140.346 167.705 1.00 50.86 262 PHE A N 1
ATOM 1981 C CA . PHE A 1 274 ? 121.514 140.303 167.549 1.00 50.86 262 PHE A CA 1
ATOM 1982 C C . PHE A 1 274 ? 120.835 140.680 168.854 1.00 50.86 262 PHE A C 1
ATOM 1983 O O . PHE A 1 274 ? 121.448 140.694 169.922 1.00 50.86 262 PHE A O 1
ATOM 1991 N N . ARG A 1 275 ? 119.542 140.966 168.753 1.00 54.50 263 ARG A N 1
ATOM 1992 C CA . ARG A 1 275 ? 118.690 141.171 169.909 1.00 54.50 263 ARG A CA 1
ATOM 1993 C C . ARG A 1 275 ? 117.450 140.306 169.757 1.00 54.50 263 ARG A C 1
ATOM 1994 O O . ARG A 1 275 ? 117.115 139.864 168.659 1.00 54.50 263 ARG A O 1
ATOM 2002 N N . LYS A 1 276 ? 116.787 140.037 170.877 1.00 51.26 264 LYS A N 1
ATOM 2003 C CA . LYS A 1 276 ? 115.582 139.224 170.871 1.00 51.26 264 LYS A CA 1
ATOM 2004 C C . LYS A 1 276 ? 114.541 139.853 171.781 1.00 51.26 264 LYS A C 1
ATOM 2005 O O . LYS A 1 276 ? 114.874 140.474 172.792 1.00 51.26 264 LYS A O 1
ATOM 2011 N N . LEU A 1 277 ? 113.274 139.692 171.410 1.00 55.03 265 LEU A N 1
ATOM 2012 C CA . LEU A 1 277 ? 112.203 140.359 172.135 1.00 55.03 265 LEU A CA 1
ATOM 2013 C C . LEU A 1 277 ? 111.982 139.697 173.484 1.00 55.03 265 LEU A C 1
ATOM 2014 O O . LEU A 1 277 ? 111.893 138.471 173.580 1.00 55.03 265 LEU A O 1
ATOM 2019 N N . TYR A 1 278 ? 111.889 140.512 174.528 1.00 60.57 266 TYR A N 1
ATOM 2020 C CA . TYR A 1 278 ? 111.636 140.014 175.869 1.00 60.57 266 TYR A CA 1
ATOM 2021 C C . TYR A 1 278 ? 110.246 140.365 176.371 1.00 60.57 266 TYR A C 1
ATOM 2022 O O . TYR A 1 278 ? 109.549 139.491 176.891 1.00 60.57 266 TYR A O 1
ATOM 2031 N N . ALA A 1 279 ? 109.813 141.615 176.232 1.00 63.16 267 ALA A N 1
ATOM 2032 C CA . ALA A 1 279 ? 108.493 141.975 176.740 1.00 63.16 267 ALA A CA 1
ATOM 2033 C C . ALA A 1 279 ? 108.032 143.282 176.110 1.00 63.16 267 ALA A C 1
ATOM 2034 O O . ALA A 1 279 ? 108.759 143.924 175.350 1.00 63.16 267 ALA A O 1
ATOM 2036 N N . ARG A 1 280 ? 106.801 143.673 176.442 1.00 67.31 268 ARG A N 1
ATOM 2037 C CA . ARG A 1 280 ? 106.249 144.959 176.045 1.00 67.31 268 ARG A CA 1
ATOM 2038 C C . ARG A 1 280 ? 105.347 145.480 177.154 1.00 67.31 268 ARG A C 1
ATOM 2039 O O . ARG A 1 280 ? 104.686 144.708 177.852 1.00 67.31 268 ARG A O 1
ATOM 2047 N N . ILE A 1 281 ? 105.336 146.799 177.315 1.00 72.78 269 ILE A N 1
ATOM 2048 C CA . ILE A 1 281 ? 104.647 147.471 178.414 1.00 72.78 269 ILE A CA 1
ATOM 2049 C C . ILE A 1 281 ? 103.428 148.172 177.828 1.00 72.78 269 ILE A C 1
ATOM 2050 O O . ILE A 1 281 ? 103.537 149.273 177.278 1.00 72.78 269 ILE A O 1
ATOM 2055 N N . ARG A 1 282 ? 102.257 147.535 177.933 1.00 80.38 270 ARG A N 1
ATOM 2056 C CA . ARG A 1 282 ? 101.025 148.147 177.450 1.00 80.38 270 ARG A CA 1
ATOM 2057 C C . ARG A 1 282 ? 99.831 147.872 178.360 1.00 80.38 270 ARG A C 1
ATOM 2058 O O . ARG A 1 282 ? 98.686 147.952 177.900 1.00 80.38 270 ARG A O 1
ATOM 2066 N N . GLN A 1 283 ? 100.056 147.561 179.632 1.00 90.55 271 GLN A N 1
ATOM 2067 C CA . GLN A 1 283 ? 98.982 147.055 180.473 1.00 90.55 271 GLN A CA 1
ATOM 2068 C C . GLN A 1 283 ? 98.075 148.182 180.966 1.00 90.55 271 GLN A C 1
ATOM 2069 O O . GLN A 1 283 ? 98.191 149.344 180.565 1.00 90.55 271 GLN A O 1
ATOM 2075 N N . GLY A 1 284 ? 97.158 147.814 181.863 1.00 100.67 272 GLY A N 1
ATOM 2076 C CA . GLY A 1 284 ? 96.024 148.674 182.166 1.00 100.67 272 GLY A CA 1
ATOM 2077 C C . GLY A 1 284 ? 96.382 149.954 182.898 1.00 100.67 272 GLY A C 1
ATOM 2078 O O . GLY A 1 284 ? 95.801 151.009 182.626 1.00 100.67 272 GLY A O 1
ATOM 2079 N N . ASN A 1 285 ? 97.324 149.882 183.846 1.00 101.35 273 ASN A N 1
ATOM 2080 C CA . ASN A 1 285 ? 97.560 151.016 184.738 1.00 101.35 273 ASN A CA 1
ATOM 2081 C C . ASN A 1 285 ? 97.915 152.273 183.957 1.00 101.35 273 ASN A C 1
ATOM 2082 O O . ASN A 1 285 ? 97.412 153.362 184.258 1.00 101.35 273 ASN A O 1
ATOM 2087 N N . TYR A 1 286 ? 98.780 152.148 182.954 1.00 97.98 274 TYR A N 1
ATOM 2088 C CA . TYR A 1 286 ? 99.108 153.294 182.108 1.00 97.98 274 TYR A CA 1
ATOM 2089 C C . TYR A 1 286 ? 99.413 152.761 180.706 1.00 97.98 274 TYR A C 1
ATOM 2090 O O . TYR A 1 286 ? 100.532 152.334 180.416 1.00 97.98 274 TYR A O 1
ATOM 2099 N N . SER A 1 287 ? 98.397 152.793 179.846 1.00 97.29 275 SER A N 1
ATOM 2100 C CA . SER A 1 287 ? 98.553 152.393 178.449 1.00 97.29 275 SER A CA 1
ATOM 2101 C C . SER A 1 287 ? 99.062 153.574 177.623 1.00 97.29 275 SER A C 1
ATOM 2102 O O . SER A 1 287 ? 98.429 154.056 176.685 1.00 97.29 275 SER A O 1
ATOM 2105 N N . ALA A 1 288 ? 100.240 154.038 178.016 1.00 94.62 276 ALA A N 1
ATOM 2106 C CA . ALA A 1 288 ? 100.966 155.093 177.329 1.00 94.62 276 ALA A CA 1
ATOM 2107 C C . ALA A 1 288 ? 102.447 154.826 177.560 1.00 94.62 276 ALA A C 1
ATOM 2108 O O . ALA A 1 288 ? 102.833 153.724 177.961 1.00 94.62 276 ALA A O 1
ATOM 2110 N N . GLY A 1 289 ? 103.281 155.821 177.305 1.00 94.35 277 GLY A N 1
ATOM 2111 C CA . GLY A 1 289 ? 104.684 155.690 177.625 1.00 94.35 277 GLY A CA 1
ATOM 2112 C C . GLY A 1 289 ? 104.929 155.730 179.120 1.00 94.35 277 GLY A C 1
ATOM 2113 O O . GLY A 1 289 ? 104.042 156.000 179.930 1.00 94.35 277 GLY A O 1
ATOM 2114 N N . LEU A 1 290 ? 106.168 155.452 179.489 1.00 92.89 278 LEU A N 1
ATOM 2115 C CA . LEU A 1 290 ? 106.546 155.466 180.894 1.00 92.89 278 LEU A CA 1
ATOM 2116 C C . LEU A 1 290 ? 106.561 156.900 181.403 1.00 92.89 278 LEU A C 1
ATOM 2117 O O . LEU A 1 290 ? 107.290 157.734 180.851 1.00 92.89 278 LEU A O 1
ATOM 2122 N N . PRO A 1 291 ? 105.787 157.232 182.431 1.00 94.71 279 PRO A N 1
ATOM 2123 C CA . PRO A 1 291 ? 105.769 158.612 182.924 1.00 94.71 279 PRO A CA 1
ATOM 2124 C C . PRO A 1 291 ? 107.106 159.008 183.522 1.00 94.71 279 PRO A C 1
ATOM 2125 O O . PRO A 1 291 ? 107.881 158.168 183.983 1.00 94.71 279 PRO A O 1
ATOM 2129 N N . ARG A 1 292 ? 107.371 160.312 183.498 1.00 95.88 280 ARG A N 1
ATOM 2130 C CA . ARG A 1 292 ? 108.626 160.837 184.014 1.00 95.88 280 ARG A CA 1
ATOM 2131 C C . ARG A 1 292 ? 108.780 160.496 185.491 1.00 95.88 280 ARG A C 1
ATOM 2132 O O . ARG A 1 292 ? 107.805 160.441 186.244 1.00 95.88 280 ARG A O 1
ATOM 2140 N N . GLY A 1 293 ? 110.008 160.244 185.898 1.00 97.07 281 GLY A N 1
ATOM 2141 C CA . GLY A 1 293 ? 110.250 159.913 187.288 1.00 97.07 281 GLY A CA 1
ATOM 2142 C C . GLY A 1 293 ? 111.474 159.025 187.424 1.00 97.07 281 GLY A C 1
ATOM 2143 O O . GLY A 1 293 ? 112.396 159.098 186.614 1.00 97.07 281 GLY A O 1
ATOM 2144 N N . ALA A 1 294 ? 111.454 158.191 188.461 1.00 99.62 282 ALA A N 1
ATOM 2145 C CA . ALA A 1 294 ? 112.586 157.348 188.821 1.00 99.62 282 ALA A CA 1
ATOM 2146 C C . ALA A 1 294 ? 112.199 155.881 188.709 1.00 99.62 282 ALA A C 1
ATOM 2147 O O . ALA A 1 294 ? 111.134 155.469 189.192 1.00 99.62 282 ALA A O 1
ATOM 2149 N N . TYR A 1 295 ? 113.073 155.102 188.072 1.00 96.83 283 TYR A N 1
ATOM 2150 C CA . TYR A 1 295 ? 112.850 153.691 187.816 1.00 96.83 283 TYR A CA 1
ATOM 2151 C C . TYR A 1 295 ? 114.083 152.896 188.220 1.00 96.83 283 TYR A C 1
ATOM 2152 O O . TYR A 1 295 ? 115.213 153.386 188.153 1.00 96.83 283 TYR A O 1
ATOM 2161 N N . ARG A 1 296 ? 113.843 151.662 188.642 1.00 96.64 284 ARG A N 1
ATOM 2162 C CA . ARG A 1 296 ? 114.880 150.694 188.960 1.00 96.64 284 ARG A CA 1
ATOM 2163 C C . ARG A 1 296 ? 114.588 149.403 188.215 1.00 96.64 284 ARG A C 1
ATOM 2164 O O . ARG A 1 296 ? 113.430 149.060 187.979 1.00 96.64 284 ARG A O 1
ATOM 2172 N N . VAL A 1 297 ? 115.637 148.694 187.817 1.00 89.44 285 VAL A N 1
ATOM 2173 C CA . VAL A 1 297 ? 115.481 147.369 187.233 1.00 89.44 285 VAL A CA 1
ATOM 2174 C C . VAL A 1 297 ? 116.376 146.389 187.979 1.00 89.44 285 VAL A C 1
ATOM 2175 O O . VAL A 1 297 ? 117.573 146.645 188.168 1.00 89.44 285 VAL A O 1
ATOM 2179 N N . ASN A 1 298 ? 115.770 145.296 188.448 1.00 90.33 286 ASN A N 1
ATOM 2180 C CA . ASN A 1 298 ? 116.491 144.145 188.975 1.00 90.33 286 ASN A CA 1
ATOM 2181 C C . ASN A 1 298 ? 116.826 143.170 187.857 1.00 90.33 286 ASN A C 1
ATOM 2182 O O . ASN A 1 298 ? 115.964 142.827 187.038 1.00 90.33 286 ASN A O 1
ATOM 2187 N N . ILE A 1 299 ? 118.074 142.713 187.852 1.00 84.08 287 ILE A N 1
ATOM 2188 C CA . ILE A 1 299 ? 118.571 141.763 186.875 1.00 84.08 287 ILE A CA 1
ATOM 2189 C C . ILE A 1 299 ? 118.899 140.472 187.628 1.00 84.08 287 ILE A C 1
ATOM 2190 O O . ILE A 1 299 ? 118.922 140.436 188.856 1.00 84.08 287 ILE A O 1
ATOM 2195 N N . THR A 1 300 ? 119.146 139.399 186.880 1.00 79.71 288 THR A N 1
ATOM 2196 C CA . THR A 1 300 ? 119.545 138.131 187.493 1.00 79.71 288 THR A CA 1
ATOM 2197 C C . THR A 1 300 ? 120.647 137.538 186.613 1.00 79.71 288 THR A C 1
ATOM 2198 O O . THR A 1 300 ? 120.373 136.829 185.644 1.00 79.71 288 THR A O 1
ATOM 2202 N N . TYR A 1 301 ? 121.891 137.835 186.974 1.00 83.39 289 TYR A N 1
ATOM 2203 C CA . TYR A 1 301 ? 123.054 137.489 186.162 1.00 83.39 289 TYR A CA 1
ATOM 2204 C C . TYR A 1 301 ? 123.287 135.988 186.252 1.00 83.39 289 TYR A C 1
ATOM 2205 O O . TYR A 1 301 ? 123.797 135.486 187.254 1.00 83.39 289 TYR A O 1
ATOM 2214 N N . ASN A 1 302 ? 122.915 135.265 185.197 1.00 77.08 290 ASN A N 1
ATOM 2215 C CA . ASN A 1 302 ? 123.070 133.817 185.154 1.00 77.08 290 ASN A CA 1
ATOM 2216 C C . ASN A 1 302 ? 123.756 133.299 183.902 1.00 77.08 290 ASN A C 1
ATOM 2217 O O . ASN A 1 302 ? 124.302 132.192 183.940 1.00 77.08 290 ASN A O 1
ATOM 2222 N N . TYR A 1 303 ? 123.750 134.047 182.804 1.00 69.98 291 TYR A N 1
ATOM 2223 C CA . TYR A 1 303 ? 124.305 133.572 181.546 1.00 69.98 291 TYR A CA 1
ATOM 2224 C C . TYR A 1 303 ? 125.768 133.977 181.451 1.00 69.98 291 TYR A C 1
ATOM 2225 O O . TYR A 1 303 ? 126.067 135.177 181.493 1.00 69.98 291 TYR A O 1
ATOM 2234 N N . PRO A 1 304 ? 126.701 133.037 181.331 1.00 71.81 292 PRO A N 1
ATOM 2235 C CA . PRO A 1 304 ? 128.116 133.413 181.213 1.00 71.81 292 PRO A CA 1
ATOM 2236 C C . PRO A 1 304 ? 128.537 133.667 179.775 1.00 71.81 292 PRO A C 1
ATOM 2237 O O . PRO A 1 304 ? 128.340 132.811 178.909 1.00 71.81 292 PRO A O 1
ATOM 2241 N N . VAL A 1 305 ? 129.118 134.837 179.504 1.00 75.12 293 VAL A N 1
ATOM 2242 C CA . VAL A 1 305 ? 129.483 135.202 178.139 1.00 75.12 293 VAL A CA 1
ATOM 2243 C C . VAL A 1 305 ? 130.908 135.735 178.066 1.00 75.12 293 VAL A C 1
ATOM 2244 O O . VAL A 1 305 ? 131.478 135.854 176.977 1.00 75.12 293 VAL A O 1
ATOM 2248 N N . ARG A 1 306 ? 131.494 136.070 179.216 1.00 82.41 294 ARG A N 1
ATOM 2249 C CA . ARG A 1 306 ? 132.827 136.662 179.215 1.00 82.41 294 ARG A CA 1
ATOM 2250 C C . ARG A 1 306 ? 133.918 135.689 178.790 1.00 82.41 294 ARG A C 1
ATOM 2251 O O . ARG A 1 306 ? 135.043 136.129 178.534 1.00 82.41 294 ARG A O 1
ATOM 2259 N N . ALA A 1 307 ? 133.622 134.391 178.716 1.00 75.21 295 ALA A N 1
ATOM 2260 C CA . ALA A 1 307 ? 134.655 133.414 178.388 1.00 75.21 295 ALA A CA 1
ATOM 2261 C C . ALA A 1 307 ? 135.215 133.639 176.990 1.00 75.21 295 ALA A C 1
ATOM 2262 O O . ALA A 1 307 ? 136.427 133.527 176.776 1.00 75.21 295 ALA A O 1
ATOM 2264 N N . PHE A 1 308 ? 134.351 133.943 176.022 1.00 68.05 296 PHE A N 1
ATOM 2265 C CA . PHE A 1 308 ? 134.781 134.180 174.651 1.00 68.05 296 PHE A CA 1
ATOM 2266 C C . PHE A 1 308 ? 134.792 135.655 174.278 1.00 68.05 296 PHE A C 1
ATOM 2267 O O . PHE A 1 308 ? 135.093 135.987 173.128 1.00 68.05 296 PHE A O 1
ATOM 2275 N N . GLY A 1 309 ? 134.475 136.543 175.214 1.00 67.20 297 GLY A N 1
ATOM 2276 C CA . GLY A 1 309 ? 134.534 137.967 174.954 1.00 67.20 297 GLY A CA 1
ATOM 2277 C C . GLY A 1 309 ? 133.245 138.532 174.402 1.00 67.20 297 GLY A C 1
ATOM 2278 O O . GLY A 1 309 ? 133.264 139.344 173.475 1.00 67.20 297 GLY A O 1
ATOM 2279 N N . GLY A 1 310 ? 132.119 138.116 174.964 1.00 70.50 298 GLY A N 1
ATOM 2280 C CA . GLY A 1 310 ? 130.826 138.571 174.503 1.00 70.50 298 GLY A CA 1
ATOM 2281 C C . GLY A 1 310 ? 130.416 139.870 175.160 1.00 70.50 298 GLY A C 1
ATOM 2282 O O . GLY A 1 310 ? 131.240 140.635 175.666 1.00 70.50 298 GLY A O 1
ATOM 2283 N N . HIS A 1 311 ? 129.110 140.119 175.147 1.00 70.05 299 HIS A N 1
ATOM 2284 C CA . HIS A 1 311 ? 128.535 141.280 175.808 1.00 70.05 299 HIS A CA 1
ATOM 2285 C C . HIS A 1 311 ? 127.049 141.027 176.000 1.00 70.05 299 HIS A C 1
ATOM 2286 O O . HIS A 1 311 ? 126.459 140.172 175.338 1.00 70.05 299 HIS A O 1
ATOM 2293 N N . LYS A 1 312 ? 126.453 141.779 176.920 1.00 70.39 300 LYS A N 1
ATOM 2294 C CA . LYS A 1 312 ? 125.035 141.659 177.225 1.00 70.39 300 LYS A CA 1
ATOM 2295 C C . LYS A 1 312 ? 124.456 143.051 177.398 1.00 70.39 300 LYS A C 1
ATOM 2296 O O . LYS A 1 312 ? 125.023 143.865 178.129 1.00 70.39 300 LYS A O 1
ATOM 2302 N N . LEU A 1 313 ? 123.330 143.322 176.743 1.00 65.08 301 LEU A N 1
ATOM 2303 C CA . LEU A 1 313 ? 122.726 144.644 176.788 1.00 65.08 301 LEU A CA 1
ATOM 2304 C C . LEU A 1 313 ? 121.222 144.538 176.987 1.00 65.08 301 LEU A C 1
ATOM 2305 O O . LEU A 1 313 ? 120.592 143.574 176.553 1.00 65.08 301 LEU A O 1
ATOM 2310 N N . LEU A 1 314 ? 120.654 145.550 177.634 1.00 62.81 302 LEU A N 1
ATOM 2311 C CA . LEU A 1 314 ? 119.215 145.742 177.708 1.00 62.81 302 LEU A CA 1
ATOM 2312 C C . LEU A 1 314 ? 118.825 146.912 176.821 1.00 62.81 302 LEU A C 1
ATOM 2313 O O . LEU A 1 314 ? 119.592 147.861 176.658 1.00 62.81 302 LEU A O 1
ATOM 2318 N N . ILE A 1 315 ? 117.630 146.846 176.238 1.00 60.58 303 ILE A N 1
ATOM 2319 C CA . ILE A 1 315 ? 117.208 147.865 175.283 1.00 60.58 303 ILE A CA 1
ATOM 2320 C C . ILE A 1 315 ? 115.734 148.174 175.495 1.00 60.58 303 ILE A C 1
ATOM 2321 O O . ILE A 1 315 ? 114.886 147.284 175.372 1.00 60.58 303 ILE A O 1
ATOM 2326 N N . PHE A 1 316 ? 115.431 149.429 175.802 1.00 63.91 304 PHE A N 1
ATOM 2327 C CA . PHE A 1 316 ? 114.072 149.949 175.776 1.00 63.91 304 PHE A CA 1
ATOM 2328 C C . PHE A 1 316 ? 113.895 150.743 174.492 1.00 63.91 304 PHE A C 1
ATOM 2329 O O . PHE A 1 316 ? 114.759 151.556 174.146 1.00 63.91 304 PHE A O 1
ATOM 2337 N N . SER A 1 317 ? 112.785 150.520 173.788 1.00 65.68 305 SER A N 1
ATOM 2338 C CA . SER A 1 317 ? 112.576 151.224 172.531 1.00 65.68 305 SER A CA 1
ATOM 2339 C C . SER A 1 317 ? 111.088 151.318 172.220 1.00 65.68 305 SER A C 1
ATOM 2340 O O . SER A 1 317 ? 110.241 150.789 172.943 1.00 65.68 305 SER A O 1
ATOM 2343 N N . SER A 1 318 ? 110.781 152.024 171.134 1.00 65.08 306 SER A N 1
ATOM 2344 C CA . SER A 1 318 ? 109.448 152.031 170.547 1.00 65.08 306 SER A CA 1
ATOM 2345 C C . SER A 1 318 ? 109.577 151.675 169.073 1.00 65.08 306 SER A C 1
ATOM 2346 O O . SER A 1 318 ? 110.668 151.319 168.618 1.00 65.08 306 SER A O 1
ATOM 2349 N N . ILE A 1 319 ? 108.489 151.758 168.313 1.00 65.64 307 ILE A N 1
ATOM 2350 C CA . ILE A 1 319 ? 108.474 151.339 166.920 1.00 65.64 307 ILE A CA 1
ATOM 2351 C C . ILE A 1 319 ? 107.738 152.379 166.084 1.00 65.64 307 ILE A C 1
ATOM 2352 O O . ILE A 1 319 ? 107.221 153.376 166.594 1.00 65.64 307 ILE A O 1
ATOM 2357 N N . SER A 1 320 ? 107.699 152.130 164.782 1.00 65.03 308 SER A N 1
ATOM 2358 C CA . SER A 1 320 ? 106.973 152.946 163.821 1.00 65.03 308 SER A CA 1
ATOM 2359 C C . SER A 1 320 ? 106.511 152.021 162.701 1.00 65.03 308 SER A C 1
ATOM 2360 O O . SER A 1 320 ? 106.508 150.796 162.857 1.00 65.03 308 SER A O 1
ATOM 2363 N N . TRP A 1 321 ? 106.114 152.600 161.569 1.00 63.41 309 TRP A N 1
ATOM 2364 C CA . TRP A 1 321 ? 105.657 151.771 160.460 1.00 63.41 309 TRP A CA 1
ATOM 2365 C C . TRP A 1 321 ? 106.803 150.963 159.867 1.00 63.41 309 TRP A C 1
ATOM 2366 O O . TRP A 1 321 ? 106.608 149.821 159.438 1.00 63.41 309 TRP A O 1
ATOM 2377 N N . MET A 1 322 ? 108.006 151.537 159.835 1.00 63.66 310 MET A N 1
ATOM 2378 C CA . MET A 1 322 ? 109.147 150.828 159.269 1.00 63.66 310 MET A CA 1
ATOM 2379 C C . MET A 1 322 ? 109.688 149.772 160.223 1.00 63.66 310 MET A C 1
ATOM 2380 O O . MET A 1 322 ? 110.111 148.698 159.785 1.00 63.66 310 MET A O 1
ATOM 2385 N N . GLY A 1 323 ? 109.684 150.050 161.523 1.00 65.59 311 GLY A N 1
ATOM 2386 C CA . GLY A 1 323 ? 110.243 149.109 162.472 1.00 65.59 311 GLY A CA 1
ATOM 2387 C C . GLY A 1 323 ? 111.231 149.717 163.443 1.00 65.59 311 GLY A C 1
ATOM 2388 O O . GLY A 1 323 ? 110.868 150.565 164.261 1.00 65.59 311 GLY A O 1
ATOM 2389 N N . GLY A 1 324 ? 112.487 149.285 163.364 1.00 63.86 312 GLY A N 1
ATOM 2390 C CA . GLY A 1 324 ? 113.498 149.665 164.331 1.00 63.86 312 GLY A CA 1
ATOM 2391 C C . GLY A 1 324 ? 114.051 151.065 164.168 1.00 63.86 312 GLY A C 1
ATOM 2392 O O . GLY A 1 324 ? 113.317 151.998 163.834 1.00 63.86 312 GLY A O 1
ATOM 2393 N N . LYS A 1 325 ? 115.348 151.225 164.412 1.00 59.25 313 LYS A N 1
ATOM 2394 C CA . LYS A 1 325 ? 116.014 152.522 164.382 1.00 59.25 313 LYS A CA 1
ATOM 2395 C C . LYS A 1 325 ? 117.258 152.452 163.510 1.00 59.25 313 LYS A C 1
ATOM 2396 O O . LYS A 1 325 ? 118.351 152.874 163.891 1.00 59.25 313 LYS A O 1
ATOM 2402 N N . ASN A 1 326 ? 117.106 151.888 162.320 1.00 54.94 314 ASN A N 1
ATOM 2403 C CA . ASN A 1 326 ? 118.208 151.814 161.374 1.00 54.94 314 ASN A CA 1
ATOM 2404 C C . ASN A 1 326 ? 118.157 153.014 160.439 1.00 54.94 314 ASN A C 1
ATOM 2405 O O . ASN A 1 326 ? 117.139 153.213 159.764 1.00 54.94 314 ASN A O 1
ATOM 2410 N N . PRO A 1 327 ? 119.204 153.836 160.372 1.00 52.18 315 PRO A N 1
ATOM 2411 C CA . PRO A 1 327 ? 119.235 154.942 159.410 1.00 52.18 315 PRO A CA 1
ATOM 2412 C C . PRO A 1 327 ? 119.891 154.607 158.081 1.00 52.18 315 PRO A C 1
ATOM 2413 O O . PRO A 1 327 ? 120.050 155.508 157.252 1.00 52.18 315 PRO A O 1
ATOM 2417 N N . PHE A 1 328 ? 120.278 153.350 157.864 1.00 44.30 316 PHE A N 1
ATOM 2418 C CA . PHE A 1 328 ? 121.024 152.989 156.663 1.00 44.30 316 PHE A CA 1
ATOM 2419 C C . PHE A 1 328 ? 120.182 153.161 155.406 1.00 44.30 316 PHE A C 1
ATOM 2420 O O . PHE A 1 328 ? 120.613 153.801 154.439 1.00 44.30 316 PHE A O 1
ATOM 2428 N N . LEU A 1 329 ? 118.979 152.593 155.399 1.00 46.17 317 LEU A N 1
ATOM 2429 C CA . LEU A 1 329 ? 118.267 152.423 154.140 1.00 46.17 317 LEU A CA 1
ATOM 2430 C C . LEU A 1 329 ? 117.784 153.755 153.581 1.00 46.17 317 LEU A C 1
ATOM 2431 O O . LEU A 1 329 ? 117.808 153.958 152.361 1.00 46.17 317 LEU A O 1
ATOM 2436 N N . GLY A 1 330 ? 117.368 154.682 154.444 1.00 49.16 318 GLY A N 1
ATOM 2437 C CA . GLY A 1 330 ? 116.990 156.001 153.961 1.00 49.16 318 GLY A CA 1
ATOM 2438 C C . GLY A 1 330 ? 118.149 156.741 153.319 1.00 49.16 318 GLY A C 1
ATOM 2439 O O . GLY A 1 330 ? 118.000 157.351 152.257 1.00 49.16 318 GLY A O 1
ATOM 2440 N N . ILE A 1 331 ? 119.320 156.691 153.952 1.00 47.05 319 ILE A N 1
ATOM 2441 C CA . ILE A 1 331 ? 120.500 157.328 153.379 1.00 47.05 319 ILE A CA 1
ATOM 2442 C C . ILE A 1 331 ? 120.860 156.680 152.050 1.00 47.05 319 ILE A C 1
ATOM 2443 O O . ILE A 1 331 ? 121.257 157.362 151.094 1.00 47.05 319 ILE A O 1
ATOM 2448 N N . ALA A 1 332 ? 120.715 155.356 151.960 1.00 45.95 320 ALA A N 1
ATOM 2449 C CA . ALA A 1 332 ? 120.970 154.675 150.695 1.00 45.95 320 ALA A CA 1
ATOM 2450 C C . ALA A 1 332 ? 120.025 155.165 149.609 1.00 45.95 320 ALA A C 1
ATOM 2451 O O . ALA A 1 332 ? 120.440 155.383 148.465 1.00 45.95 320 ALA A O 1
ATOM 2453 N N . TYR A 1 333 ? 118.748 155.345 149.948 1.00 46.85 321 TYR A N 1
ATOM 2454 C CA . TYR A 1 333 ? 117.801 155.855 148.963 1.00 46.85 321 TYR A CA 1
ATOM 2455 C C . TYR A 1 333 ? 118.162 157.268 148.522 1.00 46.85 321 TYR A C 1
ATOM 2456 O O . TYR A 1 333 ? 118.072 157.592 147.332 1.00 46.85 321 TYR A O 1
ATOM 2465 N N . LEU A 1 334 ? 118.560 158.129 149.461 1.00 48.35 322 LEU A N 1
ATOM 2466 C CA . LEU A 1 334 ? 118.959 159.481 149.071 1.00 48.35 322 LEU A CA 1
ATOM 2467 C C . LEU A 1 334 ? 120.158 159.459 148.131 1.00 48.35 322 LEU A C 1
ATOM 2468 O O . LEU A 1 334 ? 120.177 160.174 147.120 1.00 48.35 322 LEU A O 1
ATOM 2473 N N . VAL A 1 335 ? 121.161 158.638 148.440 1.00 47.50 323 VAL A N 1
ATOM 2474 C CA . VAL A 1 335 ? 122.331 158.547 147.571 1.00 47.50 323 VAL A CA 1
ATOM 2475 C C . VAL A 1 335 ? 121.934 158.058 146.187 1.00 47.50 323 VAL A C 1
ATOM 2476 O O . VAL A 1 335 ? 122.385 158.599 145.166 1.00 47.50 323 VAL A O 1
ATOM 2480 N N . VAL A 1 336 ? 121.081 157.034 146.124 1.00 48.30 324 VAL A N 1
ATOM 2481 C CA . VAL A 1 336 ? 120.704 156.480 144.831 1.00 48.30 324 VAL A CA 1
ATOM 2482 C C . VAL A 1 336 ? 119.928 157.504 144.013 1.00 48.30 324 VAL A C 1
ATOM 2483 O O . VAL A 1 336 ? 120.146 157.642 142.806 1.00 48.30 324 VAL A O 1
ATOM 2487 N N . GLY A 1 337 ? 119.031 158.254 144.653 1.00 52.24 325 GLY A N 1
ATOM 2488 C CA . GLY A 1 337 ? 118.285 159.270 143.924 1.00 52.24 325 GLY A CA 1
ATOM 2489 C C . GLY A 1 337 ? 119.166 160.391 143.402 1.00 52.24 325 GLY A C 1
ATOM 2490 O O . GLY A 1 337 ? 118.990 160.863 142.270 1.00 52.24 325 GLY A O 1
ATOM 2491 N N . SER A 1 338 ? 120.119 160.843 144.220 1.00 53.16 326 SER A N 1
ATOM 2492 C CA . SER A 1 338 ? 121.041 161.879 143.765 1.00 53.16 326 SER A CA 1
ATOM 2493 C C . SER A 1 338 ? 121.852 161.400 142.567 1.00 53.16 326 SER A C 1
ATOM 2494 O O . SER A 1 338 ? 121.983 162.112 141.559 1.00 53.16 326 SER A O 1
ATOM 2497 N N . LEU A 1 339 ? 122.398 160.184 142.654 1.00 54.16 327 LEU A N 1
ATOM 2498 C CA . LEU A 1 339 ? 123.143 159.639 141.525 1.00 54.16 327 LEU A CA 1
ATOM 2499 C C . LEU A 1 339 ? 122.253 159.500 140.298 1.00 54.16 327 LEU A C 1
ATOM 2500 O O . LEU A 1 339 ? 122.696 159.737 139.168 1.00 54.16 327 LEU A O 1
ATOM 2505 N N . CYS A 1 340 ? 120.987 159.132 140.503 1.00 57.16 328 CYS A N 1
ATOM 2506 C CA . CYS A 1 340 ? 120.069 158.961 139.385 1.00 57.16 328 CYS A CA 1
ATOM 2507 C C . CYS A 1 340 ? 119.858 160.273 138.642 1.00 57.16 328 CYS A C 1
ATOM 2508 O O . CYS A 1 340 ? 119.955 160.322 137.411 1.00 57.16 328 CYS A O 1
ATOM 2511 N N . ILE A 1 341 ? 119.581 161.357 139.372 1.00 56.71 329 ILE A N 1
ATOM 2512 C CA . ILE A 1 341 ? 119.346 162.619 138.668 1.00 56.71 329 ILE A CA 1
ATOM 2513 C C . ILE A 1 341 ? 120.632 163.142 138.027 1.00 56.71 329 ILE A C 1
ATOM 2514 O O . ILE A 1 341 ? 120.595 163.748 136.942 1.00 56.71 329 ILE A O 1
ATOM 2519 N N . LEU A 1 342 ? 121.786 162.920 138.661 1.00 57.38 330 LEU A N 1
ATOM 2520 C CA . LEU A 1 342 ? 123.028 163.382 138.049 1.00 57.38 330 LEU A CA 1
ATOM 2521 C C . LEU A 1 342 ? 123.300 162.641 136.742 1.00 57.38 330 LEU A C 1
ATOM 2522 O O . LEU A 1 342 ? 123.667 163.254 135.729 1.00 57.38 330 LEU A O 1
ATOM 2527 N N . THR A 1 343 ? 123.118 161.317 136.740 1.00 59.40 331 THR A N 1
ATOM 2528 C CA . THR A 1 343 ? 123.254 160.566 135.497 1.00 59.40 331 THR A CA 1
ATOM 2529 C C . THR A 1 343 ? 122.208 160.982 134.474 1.00 59.40 331 THR A C 1
ATOM 2530 O O . THR A 1 343 ? 122.472 160.938 133.269 1.00 59.40 331 THR A O 1
ATOM 2534 N N . GLY A 1 344 ? 121.025 161.396 134.928 1.00 61.54 332 GLY A N 1
ATOM 2535 C CA . GLY A 1 344 ? 120.039 161.919 133.998 1.00 61.54 332 GLY A CA 1
ATOM 2536 C C . GLY A 1 344 ? 120.541 163.142 133.255 1.00 61.54 332 GLY A C 1
ATOM 2537 O O . GLY A 1 344 ? 120.443 163.225 132.028 1.00 61.54 332 GLY A O 1
ATOM 2538 N N . PHE A 1 345 ? 121.105 164.103 133.991 1.00 63.07 333 PHE A N 1
ATOM 2539 C CA . PHE A 1 345 ? 121.669 165.281 133.327 1.00 63.07 333 PHE A CA 1
ATOM 2540 C C . PHE A 1 345 ? 122.831 164.917 132.408 1.00 63.07 333 PHE A C 1
ATOM 2541 O O . PHE A 1 345 ? 122.946 165.459 131.299 1.00 63.07 333 PHE A O 1
ATOM 2549 N N . VAL A 1 346 ? 123.708 164.012 132.848 1.00 62.31 334 VAL A N 1
ATOM 2550 C CA . VAL A 1 346 ? 124.832 163.625 131.996 1.00 62.31 334 VAL A CA 1
ATOM 2551 C C . VAL A 1 346 ? 124.330 163.018 130.691 1.00 62.31 334 VAL A C 1
ATOM 2552 O O . VAL A 1 346 ? 124.811 163.360 129.601 1.00 62.31 334 VAL A O 1
ATOM 2556 N N . MET A 1 347 ? 123.352 162.118 130.779 1.00 64.29 335 MET A N 1
ATOM 2557 C CA . MET A 1 347 ? 122.811 161.493 129.578 1.00 64.29 335 MET A CA 1
ATOM 2558 C C . MET A 1 347 ? 122.126 162.508 128.678 1.00 64.29 335 MET A C 1
ATOM 2559 O O . MET A 1 347 ? 122.239 162.428 127.452 1.00 64.29 335 MET A O 1
ATOM 2564 N N . LEU A 1 348 ? 121.399 163.463 129.262 1.00 61.85 336 LEU A N 1
ATOM 2565 C CA . LEU A 1 348 ? 120.754 164.484 128.443 1.00 61.85 336 LEU A CA 1
ATOM 2566 C C . LEU A 1 348 ? 121.782 165.298 127.670 1.00 61.85 336 LEU A C 1
ATOM 2567 O O . LEU A 1 348 ? 121.607 165.563 126.473 1.00 61.85 336 LEU A O 1
ATOM 2572 N N . VAL A 1 349 ? 122.871 165.691 128.333 1.00 64.72 337 VAL A N 1
ATOM 2573 C CA . VAL A 1 349 ? 123.905 166.470 127.655 1.00 64.72 337 VAL A CA 1
ATOM 2574 C C . VAL A 1 349 ? 124.548 165.654 126.539 1.00 64.72 337 VAL A C 1
ATOM 2575 O O . VAL A 1 349 ? 124.734 166.145 125.417 1.00 64.72 337 VAL A O 1
ATOM 2579 N N . VAL A 1 350 ? 124.888 164.394 126.826 1.00 63.66 338 VAL A N 1
ATOM 2580 C CA . VAL A 1 350 ? 125.497 163.546 125.803 1.00 63.66 338 VAL A CA 1
ATOM 2581 C C . VAL A 1 350 ? 124.565 163.390 124.611 1.00 63.66 338 VAL A C 1
ATOM 2582 O O . VAL A 1 350 ? 124.994 163.464 123.454 1.00 63.66 338 VAL A O 1
ATOM 2586 N N . TYR A 1 351 ? 123.277 163.171 124.872 1.00 66.35 339 TYR A N 1
ATOM 2587 C CA . TYR A 1 351 ? 122.316 163.018 123.790 1.00 66.35 339 TYR A CA 1
ATOM 2588 C C . TYR A 1 351 ? 122.244 164.273 122.939 1.00 66.35 339 TYR A C 1
ATOM 2589 O O . TYR A 1 351 ? 122.233 164.198 121.706 1.00 66.35 339 TYR A O 1
ATOM 2598 N N . ILE A 1 352 ? 122.189 165.440 123.578 1.00 66.97 340 ILE A N 1
ATOM 2599 C CA . ILE A 1 352 ? 122.045 166.674 122.813 1.00 66.97 340 ILE A CA 1
ATOM 2600 C C . ILE A 1 352 ? 123.281 166.931 121.960 1.00 66.97 340 ILE A C 1
ATOM 2601 O O . ILE A 1 352 ? 123.172 167.337 120.798 1.00 66.97 340 ILE A O 1
ATOM 2606 N N . ARG A 1 353 ? 124.475 166.687 122.507 1.00 74.12 341 ARG A N 1
ATOM 2607 C CA . ARG A 1 353 ? 125.681 166.966 121.734 1.00 74.12 341 ARG A CA 1
ATOM 2608 C C . ARG A 1 353 ? 125.878 165.999 120.570 1.00 74.12 341 ARG A C 1
ATOM 2609 O O . ARG A 1 353 ? 126.678 166.286 119.675 1.00 74.12 341 ARG A O 1
ATOM 2617 N N . TYR A 1 354 ? 125.168 164.874 120.545 1.00 74.33 342 TYR A N 1
ATOM 2618 C CA . TYR A 1 354 ? 125.354 163.852 119.515 1.00 74.33 342 TYR A CA 1
ATOM 2619 C C . TYR A 1 354 ? 124.069 163.705 118.706 1.00 74.33 342 TYR A C 1
ATOM 2620 O O . TYR A 1 354 ? 123.106 163.085 119.165 1.00 74.33 342 TYR A O 1
ATOM 2629 N N . GLN A 1 355 ? 124.060 164.261 117.496 1.00 87.37 343 GLN A N 1
ATOM 2630 C CA . GLN A 1 355 ? 122.917 164.114 116.600 1.00 87.37 343 GLN A CA 1
ATOM 2631 C C . GLN A 1 355 ? 123.433 164.029 115.171 1.00 87.37 343 GLN A C 1
ATOM 2632 O O . GLN A 1 355 ? 123.913 165.026 114.625 1.00 87.37 343 GLN A O 1
ATOM 2638 N N . ASP A 1 356 ? 123.324 162.841 114.575 1.00 99.25 344 ASP A N 1
ATOM 2639 C CA . ASP A 1 356 ? 123.779 162.587 113.208 1.00 99.25 344 ASP A CA 1
ATOM 2640 C C . ASP A 1 356 ? 125.245 162.977 113.036 1.00 99.25 344 ASP A C 1
ATOM 2641 O O . ASP A 1 356 ? 125.625 163.686 112.101 1.00 99.25 344 ASP A O 1
ATOM 2646 N N . GLN A 1 357 ? 126.074 162.503 113.960 1.00 108.45 345 GLN A N 1
ATOM 2647 C CA . GLN A 1 357 ? 127.499 162.804 113.952 1.00 108.45 345 GLN A CA 1
ATOM 2648 C C . GLN A 1 357 ? 128.305 161.514 113.844 1.00 108.45 345 GLN A C 1
ATOM 2649 O O . GLN A 1 357 ? 127.901 160.479 114.376 1.00 108.45 345 GLN A O 1
ATOM 2655 N N . ASP B 2 57 ? 164.584 116.836 81.637 1.00 118.60 14 ASP B N 1
ATOM 2656 C CA . ASP B 2 57 ? 163.968 118.141 81.842 1.00 118.60 14 ASP B CA 1
ATOM 2657 C C . ASP B 2 57 ? 162.472 118.112 81.528 1.00 118.60 14 ASP B C 1
ATOM 2658 O O . ASP B 2 57 ? 161.927 119.053 80.949 1.00 118.60 14 ASP B O 1
ATOM 2663 N N . SER B 2 58 ? 161.802 117.037 81.942 1.00 111.21 15 SER B N 1
ATOM 2664 C CA . SER B 2 58 ? 160.390 116.865 81.628 1.00 111.21 15 SER B CA 1
ATOM 2665 C C . SER B 2 58 ? 159.544 117.889 82.374 1.00 111.21 15 SER B C 1
ATOM 2666 O O . SER B 2 58 ? 159.274 117.736 83.570 1.00 111.21 15 SER B O 1
ATOM 2669 N N . GLN B 2 59 ? 159.116 118.927 81.666 1.00 100.73 16 GLN B N 1
ATOM 2670 C CA . GLN B 2 59 ? 158.345 120.012 82.243 1.00 100.73 16 GLN B CA 1
ATOM 2671 C C . GLN B 2 59 ? 156.911 119.569 82.508 1.00 100.73 16 GLN B C 1
ATOM 2672 O O . GLN B 2 59 ? 156.445 118.574 81.948 1.00 100.73 16 GLN B O 1
ATOM 2678 N N . PRO B 2 60 ? 156.195 120.281 83.379 1.00 87.19 17 PRO B N 1
ATOM 2679 C CA . PRO B 2 60 ? 154.785 119.951 83.612 1.00 87.19 17 PRO B CA 1
ATOM 2680 C C . PRO B 2 60 ? 153.979 120.015 82.324 1.00 87.19 17 PRO B C 1
ATOM 2681 O O . PRO B 2 60 ? 154.187 120.887 81.479 1.00 87.19 17 PRO B O 1
ATOM 2685 N N . ASN B 2 61 ? 153.052 119.068 82.182 1.00 85.53 18 ASN B N 1
ATOM 2686 C CA . ASN B 2 61 ? 152.280 118.913 80.955 1.00 85.53 18 ASN B CA 1
ATOM 2687 C C . ASN B 2 61 ? 151.030 119.776 80.926 1.00 85.53 18 ASN B C 1
ATOM 2688 O O . ASN B 2 61 ? 150.542 120.105 79.840 1.00 85.53 18 ASN B O 1
ATOM 2693 N N . ASP B 2 62 ? 150.504 120.136 82.096 1.00 84.07 19 ASP B N 1
ATOM 2694 C CA . ASP B 2 62 ? 149.246 120.861 82.265 1.00 84.07 19 ASP B CA 1
ATOM 2695 C C . ASP B 2 62 ? 148.132 120.334 81.367 1.00 84.07 19 ASP B C 1
ATOM 2696 O O . ASP B 2 62 ? 147.268 121.096 80.923 1.00 84.07 19 ASP B O 1
ATOM 2701 N N . GLU B 2 63 ? 148.141 119.030 81.098 1.00 81.59 20 GLU B N 1
ATOM 2702 C CA . GLU B 2 63 ? 147.033 118.389 80.403 1.00 81.59 20 GLU B CA 1
ATOM 2703 C C . GLU B 2 63 ? 146.748 116.992 80.946 1.00 81.59 20 GLU B C 1
ATOM 2704 O O . GLU B 2 63 ? 145.998 116.240 80.312 1.00 81.59 20 GLU B O 1
ATOM 2710 N N . VAL B 2 64 ? 147.301 116.623 82.099 1.00 76.19 21 VAL B N 1
ATOM 2711 C CA . VAL B 2 64 ? 147.472 115.217 82.437 1.00 76.19 21 VAL B CA 1
ATOM 2712 C C . VAL B 2 64 ? 146.694 114.775 83.673 1.00 76.19 21 VAL B C 1
ATOM 2713 O O . VAL B 2 64 ? 146.315 113.594 83.745 1.00 76.19 21 VAL B O 1
ATOM 2717 N N . VAL B 2 65 ? 146.391 115.659 84.623 1.00 70.39 22 VAL B N 1
ATOM 2718 C CA . VAL B 2 65 ? 145.823 115.252 85.911 1.00 70.39 22 VAL B CA 1
ATOM 2719 C C . VAL B 2 65 ? 146.734 114.214 86.558 1.00 70.39 22 VAL B C 1
ATOM 2720 O O . VAL B 2 65 ? 146.464 113.008 86.470 1.00 70.39 22 VAL B O 1
ATOM 2724 N N . PRO B 2 66 ? 147.831 114.627 87.180 1.00 73.17 23 PRO B N 1
ATOM 2725 C CA . PRO B 2 66 ? 148.856 113.664 87.597 1.00 73.17 23 PRO B CA 1
ATOM 2726 C C . PRO B 2 66 ? 148.402 112.748 88.720 1.00 73.17 23 PRO B C 1
ATOM 2727 O O . PRO B 2 66 ? 148.699 112.994 89.892 1.00 73.17 23 PRO B O 1
ATOM 2731 N N . TYR B 2 67 ? 147.675 111.685 88.368 1.00 74.96 24 TYR B N 1
ATOM 2732 C CA . TYR B 2 67 ? 147.256 110.711 89.367 1.00 74.96 24 TYR B CA 1
ATOM 2733 C C . TYR B 2 67 ? 148.443 110.014 90.009 1.00 74.96 24 TYR B C 1
ATOM 2734 O O . TYR B 2 67 ? 148.319 109.497 91.123 1.00 74.96 24 TYR B O 1
ATOM 2743 N N . SER B 2 68 ? 149.589 110.001 89.340 1.00 83.29 25 SER B N 1
ATOM 2744 C CA . SER B 2 68 ? 150.824 109.506 89.928 1.00 83.29 25 SER B CA 1
ATOM 2745 C C . SER B 2 68 ? 151.298 110.504 90.983 1.00 83.29 25 SER B C 1
ATOM 2746 O O . SER B 2 68 ? 150.619 111.483 91.299 1.00 83.29 25 SER B O 1
ATOM 2749 N N . ASP B 2 69 ? 152.475 110.243 91.554 1.00 88.07 26 ASP B N 1
ATOM 2750 C CA . ASP B 2 69 ? 153.099 111.100 92.572 1.00 88.07 26 ASP B CA 1
ATOM 2751 C C . ASP B 2 69 ? 152.107 111.519 93.657 1.00 88.07 26 ASP B C 1
ATOM 2752 O O . ASP B 2 69 ? 152.106 112.657 94.128 1.00 88.07 26 ASP B O 1
ATOM 2757 N N . ASP B 2 70 ? 151.263 110.576 94.070 1.00 88.49 27 ASP B N 1
ATOM 2758 C CA . ASP B 2 70 ? 150.324 110.793 95.161 1.00 88.49 27 ASP B CA 1
ATOM 2759 C C . ASP B 2 70 ? 150.341 109.699 96.212 1.00 88.49 27 ASP B C 1
ATOM 2760 O O . ASP B 2 70 ? 149.885 109.947 97.335 1.00 88.49 27 ASP B O 1
ATOM 2765 N N . GLU B 2 71 ? 150.838 108.507 95.896 1.00 96.21 28 GLU B N 1
ATOM 2766 C CA . GLU B 2 71 ? 150.851 107.403 96.846 1.00 96.21 28 GLU B CA 1
ATOM 2767 C C . GLU B 2 71 ? 151.789 107.706 98.009 1.00 96.21 28 GLU B C 1
ATOM 2768 O O . GLU B 2 71 ? 152.974 107.991 97.805 1.00 96.21 28 GLU B O 1
ATOM 2774 N N . THR B 2 72 ? 151.252 107.640 99.225 1.00 101.17 29 THR B N 1
ATOM 2775 C CA . THR B 2 72 ? 152.000 107.875 100.460 1.00 101.17 29 THR B CA 1
ATOM 2776 C C . THR B 2 72 ? 152.890 109.115 100.396 1.00 101.17 29 THR B C 1
ATOM 2777 O O . THR B 2 72 ? 152.558 110.158 100.956 1.00 101.17 29 THR B O 1
ATOM 2781 N N . GLU B 2 104 ? 149.705 92.351 88.783 1.00 100.41 61 GLU B N 1
ATOM 2782 C CA . GLU B 2 104 ? 150.912 91.544 88.666 1.00 100.41 61 GLU B CA 1
ATOM 2783 C C . GLU B 2 104 ? 151.465 91.191 90.041 1.00 100.41 61 GLU B C 1
ATOM 2784 O O . GLU B 2 104 ? 152.634 90.833 90.177 1.00 100.41 61 GLU B O 1
ATOM 2790 N N . CYS B 2 105 ? 150.616 91.292 91.060 1.00 99.80 62 CYS B N 1
ATOM 2791 C CA . CYS B 2 105 ? 151.018 91.015 92.434 1.00 99.80 62 CYS B CA 1
ATOM 2792 C C . CYS B 2 105 ? 149.962 90.182 93.148 1.00 99.80 62 CYS B C 1
ATOM 2793 O O . CYS B 2 105 ? 149.594 90.461 94.294 1.00 99.80 62 CYS B O 1
ATOM 2796 N N . THR B 2 106 ? 149.458 89.149 92.468 1.00 95.55 63 THR B N 1
ATOM 2797 C CA . THR B 2 106 ? 148.676 88.074 93.081 1.00 95.55 63 THR B CA 1
ATOM 2798 C C . THR B 2 106 ? 147.407 88.602 93.763 1.00 95.55 63 THR B C 1
ATOM 2799 O O . THR B 2 106 ? 147.260 88.568 94.985 1.00 95.55 63 THR B O 1
ATOM 2803 N N . TRP B 2 107 ? 146.491 89.106 92.934 1.00 88.39 64 TRP B N 1
ATOM 2804 C CA . TRP B 2 107 ? 145.146 89.378 93.427 1.00 88.39 64 TRP B CA 1
ATOM 2805 C C . TRP B 2 107 ? 144.208 88.193 93.229 1.00 88.39 64 TRP B C 1
ATOM 2806 O O . TRP B 2 107 ? 143.395 87.907 94.114 1.00 88.39 64 TRP B O 1
ATOM 2817 N N . GLN B 2 108 ? 144.303 87.500 92.092 1.00 95.35 65 GLN B N 1
ATOM 2818 C CA . GLN B 2 108 ? 143.797 86.133 91.940 1.00 95.35 65 GLN B CA 1
ATOM 2819 C C . GLN B 2 108 ? 142.284 86.041 92.176 1.00 95.35 65 GLN B C 1
ATOM 2820 O O . GLN B 2 108 ? 141.816 85.507 93.181 1.00 95.35 65 GLN B O 1
ATOM 2826 N N . VAL B 2 109 ? 141.523 86.596 91.233 1.00 95.10 66 VAL B N 1
ATOM 2827 C CA . VAL B 2 109 ? 140.065 86.557 91.342 1.00 95.10 66 VAL B CA 1
ATOM 2828 C C . VAL B 2 109 ? 139.468 85.235 90.850 1.00 95.10 66 VAL B C 1
ATOM 2829 O O . VAL B 2 109 ? 138.717 84.588 91.586 1.00 95.10 66 VAL B O 1
ATOM 2833 N N . LYS B 2 110 ? 139.794 84.812 89.627 1.00 99.71 67 LYS B N 1
ATOM 2834 C CA . LYS B 2 110 ? 139.229 83.599 89.022 1.00 99.71 67 LYS B CA 1
ATOM 2835 C C . LYS B 2 110 ? 137.701 83.584 89.116 1.00 99.71 67 LYS B C 1
ATOM 2836 O O . LYS B 2 110 ? 137.098 82.809 89.861 1.00 99.71 67 LYS B O 1
ATOM 2842 N N . ALA B 2 111 ? 137.076 84.477 88.356 1.00 100.25 68 ALA B N 1
ATOM 2843 C CA . ALA B 2 111 ? 135.664 84.788 88.548 1.00 100.25 68 ALA B CA 1
ATOM 2844 C C . ALA B 2 111 ? 134.711 83.652 88.189 1.00 100.25 68 ALA B C 1
ATOM 2845 O O . ALA B 2 111 ? 134.155 83.629 87.089 1.00 100.25 68 ALA B O 1
ATOM 2847 N N . ASN B 2 112 ? 134.558 82.704 89.118 1.00 103.35 69 ASN B N 1
ATOM 2848 C CA . ASN B 2 112 ? 133.425 81.792 89.300 1.00 103.35 69 ASN B CA 1
ATOM 2849 C C . ASN B 2 112 ? 133.696 80.916 90.514 1.00 103.35 69 ASN B C 1
ATOM 2850 O O . ASN B 2 112 ? 134.812 80.918 91.044 1.00 103.35 69 ASN B O 1
ATOM 2855 N N . ASP B 2 113 ? 132.693 80.159 90.956 1.00 106.25 70 ASP B N 1
ATOM 2856 C CA . ASP B 2 113 ? 132.840 79.245 92.086 1.00 106.25 70 ASP B CA 1
ATOM 2857 C C . ASP B 2 113 ? 133.311 79.999 93.332 1.00 106.25 70 ASP B C 1
ATOM 2858 O O . ASP B 2 113 ? 134.438 79.849 93.803 1.00 106.25 70 ASP B O 1
ATOM 2863 N N . ARG B 2 114 ? 132.397 80.835 93.833 1.00 100.91 71 ARG B N 1
ATOM 2864 C CA . ARG B 2 114 ? 132.607 81.714 94.981 1.00 100.91 71 ARG B CA 1
ATOM 2865 C C . ARG B 2 114 ? 133.479 81.097 96.065 1.00 100.91 71 ARG B C 1
ATOM 2866 O O . ARG B 2 114 ? 134.397 81.746 96.577 1.00 100.91 71 ARG B O 1
ATOM 2874 N N . LYS B 2 115 ? 133.209 79.836 96.404 1.00 104.69 72 LYS B N 1
ATOM 2875 C CA . LYS B 2 115 ? 133.889 79.148 97.496 1.00 104.69 72 LYS B CA 1
ATOM 2876 C C . LYS B 2 115 ? 135.405 79.144 97.328 1.00 104.69 72 LYS B C 1
ATOM 2877 O O . LYS B 2 115 ? 136.135 78.886 98.290 1.00 104.69 72 LYS B O 1
ATOM 2883 N N . TYR B 2 116 ? 135.892 79.416 96.116 1.00 102.70 73 TYR B N 1
ATOM 2884 C CA . TYR B 2 116 ? 137.332 79.456 95.903 1.00 102.70 73 TYR B CA 1
ATOM 2885 C C . TYR B 2 116 ? 137.994 80.580 96.686 1.00 102.70 73 TYR B C 1
ATOM 2886 O O . TYR B 2 116 ? 139.139 80.429 97.125 1.00 102.70 73 TYR B O 1
ATOM 2895 N N . HIS B 2 117 ? 137.308 81.704 96.873 1.00 101.82 74 HIS B N 1
ATOM 2896 C CA . HIS B 2 117 ? 137.872 82.815 97.628 1.00 101.82 74 HIS B CA 1
ATOM 2897 C C . HIS B 2 117 ? 137.675 82.669 99.128 1.00 101.82 74 HIS B C 1
ATOM 2898 O O . HIS B 2 117 ? 138.178 83.501 99.889 1.00 101.82 74 HIS B O 1
ATOM 2905 N N . GLU B 2 118 ? 136.967 81.638 99.570 1.00 105.07 75 GLU B N 1
ATOM 2906 C CA . GLU B 2 118 ? 136.732 81.408 100.985 1.00 105.07 75 GLU B CA 1
ATOM 2907 C C . GLU B 2 118 ? 137.817 80.554 101.627 1.00 105.07 75 GLU B C 1
ATOM 2908 O O . GLU B 2 118 ? 137.672 80.165 102.789 1.00 105.07 75 GLU B O 1
ATOM 2914 N N . GLN B 2 119 ? 138.892 80.257 100.900 1.00 104.70 76 GLN B N 1
ATOM 2915 C CA . GLN B 2 119 ? 139.951 79.417 101.432 1.00 104.70 76 GLN B CA 1
ATOM 2916 C C . GLN B 2 119 ? 140.612 80.089 102.634 1.00 104.70 76 GLN B C 1
ATOM 2917 O O . GLN B 2 119 ? 140.752 81.314 102.673 1.00 104.70 76 GLN B O 1
ATOM 2923 N N . PRO B 2 120 ? 141.020 79.305 103.636 1.00 102.88 77 PRO B N 1
ATOM 2924 C CA . PRO B 2 120 ? 141.575 79.910 104.859 1.00 102.88 77 PRO B CA 1
ATOM 2925 C C . PRO B 2 120 ? 142.827 80.738 104.631 1.00 102.88 77 PRO B C 1
ATOM 2926 O O . PRO B 2 120 ? 143.020 81.752 105.313 1.00 102.88 77 PRO B O 1
ATOM 2930 N N . HIS B 2 121 ? 143.691 80.338 103.697 1.00 101.17 78 HIS B N 1
ATOM 2931 C CA . HIS B 2 121 ? 144.966 81.032 103.550 1.00 101.17 78 HIS B CA 1
ATOM 2932 C C . HIS B 2 121 ? 144.788 82.425 102.965 1.00 101.17 78 HIS B C 1
ATOM 2933 O O . HIS B 2 121 ? 145.562 83.332 103.289 1.00 101.17 78 HIS B O 1
ATOM 2940 N N . PHE B 2 122 ? 143.786 82.616 102.107 1.00 101.95 79 PHE B N 1
ATOM 2941 C CA . PHE B 2 122 ? 143.526 83.945 101.563 1.00 101.95 79 PHE B CA 1
ATOM 2942 C C . PHE B 2 122 ? 143.101 84.919 102.654 1.00 101.95 79 PHE B C 1
ATOM 2943 O O . PHE B 2 122 ? 143.561 86.065 102.686 1.00 101.95 79 PHE B O 1
ATOM 2951 N N . MET B 2 123 ? 142.229 84.481 103.555 1.00 108.43 80 MET B N 1
ATOM 2952 C CA . MET B 2 123 ? 141.650 85.373 104.548 1.00 108.43 80 MET B CA 1
ATOM 2953 C C . MET B 2 123 ? 142.582 85.545 105.740 1.00 108.43 80 MET B C 1
ATOM 2954 O O . MET B 2 123 ? 143.241 84.597 106.176 1.00 108.43 80 MET B O 1
ATOM 2959 N N . ASN B 2 124 ? 142.627 86.766 106.267 1.00 115.16 81 ASN B N 1
ATOM 2960 C CA . ASN B 2 124 ? 143.539 87.114 107.343 1.00 115.16 81 ASN B CA 1
ATOM 2961 C C . ASN B 2 124 ? 143.046 86.555 108.675 1.00 115.16 81 ASN B C 1
ATOM 2962 O O . ASN B 2 124 ? 142.000 85.907 108.765 1.00 115.16 81 ASN B O 1
ATOM 2967 N N . THR B 2 125 ? 143.818 86.822 109.726 1.00 123.15 82 THR B N 1
ATOM 2968 C CA . THR B 2 125 ? 143.521 86.375 111.078 1.00 123.15 82 THR B CA 1
ATOM 2969 C C . THR B 2 125 ? 143.592 87.567 112.019 1.00 123.15 82 THR B C 1
ATOM 2970 O O . THR B 2 125 ? 144.488 88.408 111.898 1.00 123.15 82 THR B O 1
ATOM 2974 N N . LYS B 2 126 ? 142.649 87.642 112.951 1.00 127.79 83 LYS B N 1
ATOM 2975 C CA . LYS B 2 126 ? 142.638 88.685 113.968 1.00 127.79 83 LYS B CA 1
ATOM 2976 C C . LYS B 2 126 ? 142.856 88.064 115.348 1.00 127.79 83 LYS B C 1
ATOM 2977 O O . LYS B 2 126 ? 143.132 86.868 115.481 1.00 127.79 83 LYS B O 1
ATOM 2983 N N . PHE B 2 127 ? 142.739 88.903 116.381 1.00 129.53 84 PHE B N 1
ATOM 2984 C CA . PHE B 2 127 ? 143.056 88.470 117.738 1.00 129.53 84 PHE B CA 1
ATOM 2985 C C . PHE B 2 127 ? 142.173 87.305 118.164 1.00 129.53 84 PHE B C 1
ATOM 2986 O O . PHE B 2 127 ? 142.669 86.262 118.603 1.00 129.53 84 PHE B O 1
ATOM 2994 N N . LEU B 2 128 ? 140.860 87.462 118.030 1.00 133.36 85 LEU B N 1
ATOM 2995 C CA . LEU B 2 128 ? 139.903 86.424 118.371 1.00 133.36 85 LEU B CA 1
ATOM 2996 C C . LEU B 2 128 ? 139.444 85.716 117.096 1.00 133.36 85 LEU B C 1
ATOM 2997 O O . LEU B 2 128 ? 139.971 85.942 116.005 1.00 133.36 85 LEU B O 1
ATOM 3002 N N . CYS B 2 129 ? 138.442 84.846 117.240 1.00 136.29 86 CYS B N 1
ATOM 3003 C CA . CYS B 2 129 ? 137.896 84.117 116.101 1.00 136.29 86 CYS B CA 1
ATOM 3004 C C . CYS B 2 129 ? 137.286 85.029 115.044 1.00 136.29 86 CYS B C 1
ATOM 3005 O O . CYS B 2 129 ? 136.911 84.538 113.973 1.00 136.29 86 CYS B O 1
ATOM 3008 N N . ILE B 2 130 ? 137.180 86.330 115.308 1.00 133.06 87 ILE B N 1
ATOM 3009 C CA . ILE B 2 130 ? 136.525 87.261 114.389 1.00 133.06 87 ILE B CA 1
ATOM 3010 C C . ILE B 2 130 ? 137.584 87.709 113.387 1.00 133.06 87 ILE B C 1
ATOM 3011 O O . ILE B 2 130 ? 138.240 88.738 113.549 1.00 133.06 87 ILE B O 1
ATOM 3016 N N . LYS B 2 131 ? 137.755 86.910 112.338 1.00 127.07 88 LYS B N 1
ATOM 3017 C CA . LYS B 2 131 ? 138.613 87.229 111.206 1.00 127.07 88 LYS B CA 1
ATOM 3018 C C . LYS B 2 131 ? 137.752 87.199 109.952 1.00 127.07 88 LYS B C 1
ATOM 3019 O O . LYS B 2 131 ? 137.009 86.237 109.731 1.00 127.07 88 LYS B O 1
ATOM 3025 N N . GLU B 2 132 ? 137.828 88.254 109.142 1.00 119.87 89 GLU B N 1
ATOM 3026 C CA . GLU B 2 132 ? 136.807 88.396 108.112 1.00 119.87 89 GLU B CA 1
ATOM 3027 C C . GLU B 2 132 ? 137.199 87.820 106.755 1.00 119.87 89 GLU B C 1
ATOM 3028 O O . GLU B 2 132 ? 136.638 86.803 106.336 1.00 119.87 89 GLU B O 1
ATOM 3034 N N . SER B 2 133 ? 138.177 88.429 106.081 1.00 109.12 90 SER B N 1
ATOM 3035 C CA . SER B 2 133 ? 138.502 88.067 104.705 1.00 109.12 90 SER B CA 1
ATOM 3036 C C . SER B 2 133 ? 139.645 88.918 104.171 1.00 109.12 90 SER B C 1
ATOM 3037 O O . SER B 2 133 ? 140.188 89.764 104.887 1.00 109.12 90 SER B O 1
ATOM 3040 N N . LYS B 2 134 ? 140.018 88.691 102.916 1.00 97.64 91 LYS B N 1
ATOM 3041 C CA . LYS B 2 134 ? 140.813 89.641 102.149 1.00 97.64 91 LYS B CA 1
ATOM 3042 C C . LYS B 2 134 ? 139.997 90.386 101.107 1.00 97.64 91 LYS B C 1
ATOM 3043 O O . LYS B 2 134 ? 140.239 91.570 100.870 1.00 97.64 91 LYS B O 1
ATOM 3049 N N . TYR B 2 135 ? 139.029 89.719 100.485 1.00 94.82 92 TYR B N 1
ATOM 3050 C CA . TYR B 2 135 ? 138.207 90.320 99.441 1.00 94.82 92 TYR B CA 1
ATOM 3051 C C . TYR B 2 135 ? 136.978 90.944 100.085 1.00 94.82 92 TYR B C 1
ATOM 3052 O O . TYR B 2 135 ? 136.083 90.230 100.548 1.00 94.82 92 TYR B O 1
ATOM 3061 N N . ALA B 2 136 ? 136.925 92.271 100.109 1.00 84.76 93 ALA B N 1
ATOM 3062 C CA . ALA B 2 136 ? 135.864 92.963 100.819 1.00 84.76 93 ALA B CA 1
ATOM 3063 C C . ALA B 2 136 ? 134.522 92.778 100.118 1.00 84.76 93 ALA B C 1
ATOM 3064 O O . ALA B 2 136 ? 134.443 92.490 98.922 1.00 84.76 93 ALA B O 1
ATOM 3066 N N . ASN B 2 137 ? 133.456 92.946 100.893 1.00 84.11 94 ASN B N 1
ATOM 3067 C CA . ASN B 2 137 ? 132.097 92.849 100.393 1.00 84.11 94 ASN B CA 1
ATOM 3068 C C . ASN B 2 137 ? 131.743 94.117 99.618 1.00 84.11 94 ASN B C 1
ATOM 3069 O O . ASN B 2 137 ? 132.456 95.120 99.665 1.00 84.11 94 ASN B O 1
ATOM 3074 N N . ASN B 2 138 ? 130.621 94.075 98.903 1.00 79.61 95 ASN B N 1
ATOM 3075 C CA . ASN B 2 138 ? 130.196 95.197 98.075 1.00 79.61 95 ASN B CA 1
ATOM 3076 C C . ASN B 2 138 ? 129.312 96.189 98.814 1.00 79.61 95 ASN B C 1
ATOM 3077 O O . ASN B 2 138 ? 128.851 97.157 98.202 1.00 79.61 95 ASN B O 1
ATOM 3082 N N . ALA B 2 139 ? 129.062 95.981 100.100 1.00 76.61 96 ALA B N 1
ATOM 3083 C CA . ALA B 2 139 ? 128.243 96.911 100.854 1.00 76.61 96 ALA B CA 1
ATOM 3084 C C . ALA B 2 139 ? 129.000 98.209 101.108 1.00 76.61 96 ALA B C 1
ATOM 3085 O O . ALA B 2 139 ? 130.225 98.284 100.983 1.00 76.61 96 ALA B O 1
ATOM 3087 N N . ILE B 2 140 ? 128.247 99.244 101.464 1.00 75.24 97 ILE B N 1
ATOM 3088 C CA . ILE B 2 140 ? 128.790 100.560 101.774 1.00 75.24 97 ILE B CA 1
ATOM 3089 C C . ILE B 2 140 ? 128.303 100.960 103.156 1.00 75.24 97 ILE B C 1
ATOM 3090 O O . ILE B 2 140 ? 127.110 100.840 103.456 1.00 75.24 97 ILE B O 1
ATOM 3095 N N . LYS B 2 141 ? 129.221 101.425 103.998 1.00 74.81 98 LYS B N 1
ATOM 3096 C CA . LYS B 2 141 ? 128.888 101.907 105.330 1.00 74.81 98 LYS B CA 1
ATOM 3097 C C . LYS B 2 141 ? 129.367 103.344 105.480 1.00 74.81 98 LYS B C 1
ATOM 3098 O O . LYS B 2 141 ? 130.477 103.682 105.060 1.00 74.81 98 LYS B O 1
ATOM 3104 N N . THR B 2 142 ? 128.515 104.192 106.050 1.00 70.24 99 THR B N 1
ATOM 3105 C CA . THR B 2 142 ? 128.879 105.577 106.323 1.00 70.24 99 THR B CA 1
ATOM 3106 C C . THR B 2 142 ? 128.611 105.905 107.784 1.00 70.24 99 THR B C 1
ATOM 3107 O O . THR B 2 142 ? 129.319 106.716 108.388 1.00 70.24 99 THR B O 1
ATOM 3111 N N . TYR B 2 143 ? 127.583 105.281 108.350 1.00 69.57 100 TYR B N 1
ATOM 3112 C CA . TYR B 2 143 ? 127.264 105.445 109.758 1.00 69.57 100 TYR B CA 1
ATOM 3113 C C . TYR B 2 143 ? 128.443 105.017 110.627 1.00 69.57 100 TYR B C 1
ATOM 3114 O O . TYR B 2 143 ? 129.293 104.222 110.223 1.00 69.57 100 TYR B O 1
ATOM 3123 N N . LYS B 2 144 ? 128.482 105.553 111.843 1.00 69.76 101 LYS B N 1
ATOM 3124 C CA . LYS B 2 144 ? 129.611 105.353 112.742 1.00 69.76 101 LYS B CA 1
ATOM 3125 C C . LYS B 2 144 ? 129.319 104.421 113.908 1.00 69.76 101 LYS B C 1
ATOM 3126 O O . LYS B 2 144 ? 130.186 103.629 114.281 1.00 69.76 101 LYS B O 1
ATOM 3132 N N . TYR B 2 145 ? 128.130 104.485 114.500 1.00 67.03 102 TYR B N 1
ATOM 3133 C CA . TYR B 2 145 ? 127.798 103.673 115.666 1.00 67.03 102 TYR B CA 1
ATOM 3134 C C . TYR B 2 145 ? 127.197 102.352 115.202 1.00 67.03 102 TYR B C 1
ATOM 3135 O O . TYR B 2 145 ? 126.066 102.317 114.709 1.00 67.03 102 TYR B O 1
ATOM 3144 N N . ASN B 2 146 ? 127.941 101.265 115.372 1.00 73.90 103 ASN B N 1
ATOM 3145 C CA . ASN B 2 146 ? 127.423 99.944 115.048 1.00 73.90 103 ASN B CA 1
ATOM 3146 C C . ASN B 2 146 ? 126.538 99.465 116.197 1.00 73.90 103 ASN B C 1
ATOM 3147 O O . ASN B 2 146 ? 126.160 100.235 117.084 1.00 73.90 103 ASN B O 1
ATOM 3152 N N . ALA B 2 147 ? 126.195 98.176 116.187 1.00 76.05 104 ALA B N 1
ATOM 3153 C CA . ALA B 2 147 ? 125.201 97.668 117.126 1.00 76.05 104 ALA B CA 1
ATOM 3154 C C . ALA B 2 147 ? 125.652 97.820 118.575 1.00 76.05 104 ALA B C 1
ATOM 3155 O O . ALA B 2 147 ? 124.857 98.216 119.435 1.00 76.05 104 ALA B O 1
ATOM 3157 N N . PHE B 2 148 ? 126.920 97.520 118.871 1.00 76.99 105 PHE B N 1
ATOM 3158 C CA . PHE B 2 148 ? 127.327 97.444 120.270 1.00 76.99 105 PHE B CA 1
ATOM 3159 C C . PHE B 2 148 ? 128.681 98.095 120.537 1.00 76.99 105 PHE B C 1
ATOM 3160 O O . PHE B 2 148 ? 129.420 97.648 121.420 1.00 76.99 105 PHE B O 1
ATOM 3168 N N . THR B 2 149 ? 129.030 99.143 119.793 1.00 71.85 106 THR B N 1
ATOM 3169 C CA . THR B 2 149 ? 130.092 100.053 120.208 1.00 71.85 106 THR B CA 1
ATOM 3170 C C . THR B 2 149 ? 129.550 101.457 120.429 1.00 71.85 106 THR B C 1
ATOM 3171 O O . THR B 2 149 ? 130.320 102.421 120.475 1.00 71.85 106 THR B O 1
ATOM 3175 N N . PHE B 2 150 ? 128.231 101.588 120.557 1.00 66.73 107 PHE B N 1
ATOM 3176 C CA . PHE B 2 150 ? 127.633 102.886 120.818 1.00 66.73 107 PHE B CA 1
ATOM 3177 C C . PHE B 2 150 ? 127.868 103.347 122.246 1.00 66.73 107 PHE B C 1
ATOM 3178 O O . PHE B 2 150 ? 127.855 104.553 122.502 1.00 66.73 107 PHE B O 1
ATOM 3186 N N . ILE B 2 151 ? 128.084 102.427 123.179 1.00 67.64 108 ILE B N 1
ATOM 3187 C CA . ILE B 2 151 ? 128.326 102.809 124.568 1.00 67.64 108 ILE B CA 1
ATOM 3188 C C . ILE B 2 151 ? 129.749 103.335 124.743 1.00 67.64 108 ILE B C 1
ATOM 3189 O O . ILE B 2 151 ? 129.916 104.450 125.255 1.00 67.64 108 ILE B O 1
ATOM 3194 N N . PRO B 2 152 ? 130.804 102.601 124.349 1.00 67.73 109 PRO B N 1
ATOM 3195 C CA . PRO B 2 152 ? 132.158 103.123 124.577 1.00 67.73 109 PRO B CA 1
ATOM 3196 C C . PRO B 2 152 ? 132.485 104.327 123.711 1.00 67.73 109 PRO B C 1
ATOM 3197 O O . PRO B 2 152 ? 132.967 105.348 124.209 1.00 67.73 109 PRO B O 1
ATOM 3201 N N . MET B 2 153 ? 132.226 104.215 122.407 1.00 69.57 110 MET B N 1
ATOM 3202 C CA . MET B 2 153 ? 132.676 105.244 121.476 1.00 69.57 110 MET B CA 1
ATOM 3203 C C . MET B 2 153 ? 131.954 106.566 121.693 1.00 69.57 110 MET B C 1
ATOM 3204 O O . MET B 2 153 ? 132.554 107.630 121.511 1.00 69.57 110 MET B O 1
ATOM 3209 N N . ASN B 2 154 ? 130.678 106.531 122.077 1.00 66.11 111 ASN B N 1
ATOM 3210 C CA . ASN B 2 154 ? 129.962 107.778 122.310 1.00 66.11 111 ASN B CA 1
ATOM 3211 C C . ASN B 2 154 ? 130.387 108.446 123.609 1.00 66.11 111 ASN B C 1
ATOM 3212 O O . ASN B 2 154 ? 130.451 109.677 123.671 1.00 66.11 111 ASN B O 1
ATOM 3217 N N . LEU B 2 155 ? 130.687 107.665 124.646 1.00 60.49 112 LEU B N 1
ATOM 3218 C CA . LEU B 2 155 ? 131.109 108.241 125.915 1.00 60.49 112 LEU B CA 1
ATOM 3219 C C . LEU B 2 155 ? 132.545 108.742 125.889 1.00 60.49 112 LEU B C 1
ATOM 3220 O O . LEU B 2 155 ? 132.907 109.573 126.726 1.00 60.49 112 LEU B O 1
ATOM 3225 N N . PHE B 2 156 ? 133.373 108.254 124.966 1.00 60.41 113 PHE B N 1
ATOM 3226 C CA . PHE B 2 156 ? 134.726 108.786 124.847 1.00 60.41 113 PHE B CA 1
ATOM 3227 C C . PHE B 2 156 ? 134.710 110.178 124.230 1.00 60.41 113 PHE B C 1
ATOM 3228 O O . PHE B 2 156 ? 135.388 111.091 124.713 1.00 60.41 113 PHE B O 1
ATOM 3236 N N . GLU B 2 157 ? 133.943 110.357 123.153 1.00 62.45 114 GLU B N 1
ATOM 3237 C CA . GLU B 2 157 ? 133.782 111.681 122.568 1.00 62.45 114 GLU B CA 1
ATOM 3238 C C . GLU B 2 157 ? 132.921 112.575 123.441 1.00 62.45 114 GLU B C 1
ATOM 3239 O O . GLU B 2 157 ? 132.907 113.794 123.246 1.00 62.45 114 GLU B O 1
ATOM 3245 N N . GLN B 2 158 ? 132.200 111.990 124.394 1.00 56.60 115 GLN B N 1
ATOM 3246 C CA . GLN B 2 158 ? 131.343 112.765 125.276 1.00 56.60 115 GLN B CA 1
ATOM 3247 C C . GLN B 2 158 ? 132.165 113.525 126.307 1.00 56.60 115 GLN B C 1
ATOM 3248 O O . GLN B 2 158 ? 131.774 114.616 126.730 1.00 56.60 115 GLN B O 1
ATOM 3254 N N . PHE B 2 159 ? 133.301 112.964 126.716 1.00 51.08 116 PHE B N 1
ATOM 3255 C CA . PHE B 2 159 ? 134.173 113.567 127.714 1.00 51.08 116 PHE B CA 1
ATOM 3256 C C . PHE B 2 159 ? 135.274 114.419 127.102 1.00 51.08 116 PHE B C 1
ATOM 3257 O O . PHE B 2 159 ? 136.202 114.815 127.811 1.00 51.08 116 PHE B O 1
ATOM 3265 N N . LYS B 2 160 ? 135.204 114.699 125.800 1.00 53.20 117 LYS B N 1
ATOM 3266 C CA . LYS B 2 160 ? 136.047 115.744 125.236 1.00 53.20 117 LYS B CA 1
ATOM 3267 C C . LYS B 2 160 ? 135.671 117.112 125.782 1.00 53.20 117 LYS B C 1
ATOM 3268 O O . LYS B 2 160 ? 136.472 118.047 125.696 1.00 53.20 117 LYS B O 1
ATOM 3274 N N . ARG B 2 161 ? 134.468 117.240 126.331 1.00 50.38 118 ARG B N 1
ATOM 3275 C CA . ARG B 2 161 ? 134.048 118.450 127.015 1.00 50.38 118 ARG B CA 1
ATOM 3276 C C . ARG B 2 161 ? 134.587 118.436 128.438 1.00 50.38 118 ARG B C 1
ATOM 3277 O O . ARG B 2 161 ? 134.461 117.435 129.146 1.00 50.38 118 ARG B O 1
ATOM 3285 N N . ALA B 2 162 ? 135.195 119.546 128.855 1.00 48.88 119 ALA B N 1
ATOM 3286 C CA . ALA B 2 162 ? 135.795 119.596 130.184 1.00 48.88 119 ALA B CA 1
ATOM 3287 C C . ALA B 2 162 ? 134.738 119.542 131.278 1.00 48.88 119 ALA B C 1
ATOM 3288 O O . ALA B 2 162 ? 134.973 118.969 132.349 1.00 48.88 119 ALA B O 1
ATOM 3290 N N . ALA B 2 163 ? 133.570 120.138 131.030 1.00 48.66 120 ALA B N 1
ATOM 3291 C CA . ALA B 2 163 ? 132.528 120.186 132.049 1.00 48.66 120 ALA B CA 1
ATOM 3292 C C . ALA B 2 163 ? 132.144 118.796 132.533 1.00 48.66 120 ALA B C 1
ATOM 3293 O O . ALA B 2 163 ? 131.772 118.628 133.699 1.00 48.66 120 ALA B O 1
ATOM 3295 N N . ASN B 2 164 ? 132.238 117.786 131.668 1.00 49.71 121 ASN B N 1
ATOM 3296 C CA . ASN B 2 164 ? 131.899 116.435 132.095 1.00 49.71 121 ASN B CA 1
ATOM 3297 C C . ASN B 2 164 ? 132.944 115.881 133.055 1.00 49.71 121 ASN B C 1
ATOM 3298 O O . ASN B 2 164 ? 132.600 115.186 134.018 1.00 49.71 121 ASN B O 1
ATOM 3303 N N . LEU B 2 165 ? 134.222 116.188 132.823 1.00 50.43 122 LEU B N 1
ATOM 3304 C CA . LEU B 2 165 ? 135.249 115.834 133.797 1.00 50.43 122 LEU B CA 1
ATOM 3305 C C . LEU B 2 165 ? 135.025 116.565 135.112 1.00 50.43 122 LEU B C 1
ATOM 3306 O O . LEU B 2 165 ? 135.238 116.002 136.190 1.00 50.43 122 LEU B O 1
ATOM 3311 N N . TYR B 2 166 ? 134.605 117.827 135.036 1.00 49.20 123 TYR B N 1
ATOM 3312 C CA . TYR B 2 166 ? 134.266 118.594 136.232 1.00 49.20 123 TYR B CA 1
ATOM 3313 C C . TYR B 2 166 ? 133.176 117.895 137.038 1.00 49.20 123 TYR B C 1
ATOM 3314 O O . TYR B 2 166 ? 133.321 117.660 138.246 1.00 49.20 123 TYR B O 1
ATOM 3323 N N . PHE B 2 167 ? 132.080 117.536 136.370 1.00 48.12 124 PHE B N 1
ATOM 3324 C CA . PHE B 2 167 ? 130.972 116.879 137.052 1.00 48.12 124 PHE B CA 1
ATOM 3325 C C . PHE B 2 167 ? 131.386 115.526 137.610 1.00 48.12 124 PHE B C 1
ATOM 3326 O O . PHE B 2 167 ? 130.964 115.149 138.706 1.00 48.12 124 PHE B O 1
ATOM 3334 N N . LEU B 2 168 ? 132.198 114.771 136.868 1.00 53.33 125 LEU B N 1
ATOM 3335 C CA . LEU B 2 168 ? 132.623 113.462 137.354 1.00 53.33 125 LEU B CA 1
ATOM 3336 C C . LEU B 2 168 ? 133.535 113.586 138.568 1.00 53.33 125 LEU B C 1
ATOM 3337 O O . LEU B 2 168 ? 133.440 112.788 139.511 1.00 53.33 125 LEU B O 1
ATOM 3342 N N . ALA B 2 169 ? 134.432 114.573 138.563 1.00 53.20 126 ALA B N 1
ATOM 3343 C CA . ALA B 2 169 ? 135.267 114.811 139.732 1.00 53.20 126 ALA B CA 1
ATOM 3344 C C . ALA B 2 169 ? 134.414 115.161 140.939 1.00 53.20 126 ALA B C 1
ATOM 3345 O O . ALA B 2 169 ? 134.657 114.669 142.046 1.00 53.20 126 ALA B O 1
ATOM 3347 N N . LEU B 2 170 ? 133.395 115.997 140.741 1.00 54.62 127 LEU B N 1
ATOM 3348 C CA . LEU B 2 170 ? 132.504 116.335 141.847 1.00 54.62 127 LEU B CA 1
ATOM 3349 C C . LEU B 2 170 ? 131.730 115.114 142.330 1.00 54.62 127 LEU B C 1
ATOM 3350 O O . LEU B 2 170 ? 131.491 114.956 143.532 1.00 54.62 127 LEU B O 1
ATOM 3355 N N . LEU B 2 171 ? 131.322 114.246 141.404 1.00 57.74 128 LEU B N 1
ATOM 3356 C CA . LEU B 2 171 ? 130.628 113.019 141.780 1.00 57.74 128 LEU B CA 1
ATOM 3357 C C . LEU B 2 171 ? 131.505 112.133 142.650 1.00 57.74 128 LEU B C 1
ATOM 3358 O O . LEU B 2 171 ? 131.041 111.573 143.648 1.00 57.74 128 LEU B O 1
ATOM 3363 N N . ILE B 2 172 ? 132.774 111.983 142.277 1.00 59.81 129 ILE B N 1
ATOM 3364 C CA . ILE B 2 172 ? 133.683 111.178 143.084 1.00 59.81 129 ILE B CA 1
ATOM 3365 C C . ILE B 2 172 ? 133.918 111.837 144.436 1.00 59.81 129 ILE B C 1
ATOM 3366 O O . ILE B 2 172 ? 134.017 111.158 145.464 1.00 59.81 129 ILE B O 1
ATOM 3371 N N . LEU B 2 173 ? 134.002 113.168 144.457 1.00 63.75 130 LEU B N 1
ATOM 3372 C CA . LEU B 2 173 ? 134.258 113.883 145.704 1.00 63.75 130 LEU B CA 1
ATOM 3373 C C . LEU B 2 173 ? 133.102 113.734 146.685 1.00 63.75 130 LEU B C 1
ATOM 3374 O O . LEU B 2 173 ? 133.321 113.543 147.886 1.00 63.75 130 LEU B O 1
ATOM 3379 N N . GLN B 2 174 ? 131.871 113.818 146.198 1.00 72.93 131 GLN B N 1
ATOM 3380 C CA . GLN B 2 174 ? 130.703 113.861 147.068 1.00 72.93 131 GLN B CA 1
ATOM 3381 C C . GLN B 2 174 ? 130.334 112.490 147.632 1.00 72.93 131 GLN B C 1
ATOM 3382 O O . GLN B 2 174 ? 129.348 112.373 148.365 1.00 72.93 131 GLN B O 1
ATOM 3388 N N . ALA B 2 175 ? 131.116 111.453 147.342 1.00 76.13 132 ALA B N 1
ATOM 3389 C CA . ALA B 2 175 ? 130.833 110.110 147.827 1.00 76.13 132 ALA B CA 1
ATOM 3390 C C . ALA B 2 175 ? 131.741 109.676 148.967 1.00 76.13 132 ALA B C 1
ATOM 3391 O O . ALA B 2 175 ? 131.574 108.566 149.480 1.00 76.13 132 ALA B O 1
ATOM 3393 N N . VAL B 2 176 ? 132.694 110.509 149.373 1.00 84.05 133 VAL B N 1
ATOM 3394 C CA . VAL B 2 176 ? 133.591 110.191 150.482 1.00 84.05 133 VAL B CA 1
ATOM 3395 C C . VAL B 2 176 ? 132.863 110.460 151.794 1.00 84.05 133 VAL B C 1
ATOM 3396 O O . VAL B 2 176 ? 132.367 111.574 152.008 1.00 84.05 133 VAL B O 1
ATOM 3400 N N . PRO B 2 177 ? 132.767 109.475 152.690 1.00 88.73 134 PRO B N 1
ATOM 3401 C CA . PRO B 2 177 ? 131.916 109.646 153.878 1.00 88.73 134 PRO B CA 1
ATOM 3402 C C . PRO B 2 177 ? 132.335 110.778 154.802 1.00 88.73 134 PRO B C 1
ATOM 3403 O O . PRO B 2 177 ? 131.462 111.410 155.410 1.00 88.73 134 PRO B O 1
ATOM 3407 N N . GLN B 2 178 ? 133.637 111.056 154.935 1.00 92.10 135 GLN B N 1
ATOM 3408 C CA . GLN B 2 178 ? 134.078 112.069 155.890 1.00 92.10 135 GLN B CA 1
ATOM 3409 C C . GLN B 2 178 ? 133.544 113.452 155.545 1.00 92.10 135 GLN B C 1
ATOM 3410 O O . GLN B 2 178 ? 133.386 114.286 156.443 1.00 92.10 135 GLN B O 1
ATOM 3416 N N . ILE B 2 179 ? 133.261 113.714 154.271 1.00 88.93 136 ILE B N 1
ATOM 3417 C CA . ILE B 2 179 ? 132.538 114.913 153.862 1.00 88.93 136 ILE B CA 1
ATOM 3418 C C . ILE B 2 179 ? 131.491 114.548 152.814 1.00 88.93 136 ILE B C 1
ATOM 3419 O O . ILE B 2 179 ? 131.802 114.323 151.640 1.00 88.93 136 ILE B O 1
ATOM 3424 N N . SER B 2 180 ? 130.240 114.458 153.242 1.00 97.25 137 SER B N 1
ATOM 3425 C CA . SER B 2 180 ? 129.151 114.098 152.345 1.00 97.25 137 SER B CA 1
ATOM 3426 C C . SER B 2 180 ? 128.081 115.168 152.245 1.00 97.25 137 SER B C 1
ATOM 3427 O O . SER B 2 180 ? 127.566 115.408 151.152 1.00 97.25 137 SER B O 1
ATOM 3430 N N . THR B 2 181 ? 127.691 115.763 153.377 1.00 102.80 138 THR B N 1
ATOM 3431 C CA . THR B 2 181 ? 126.752 116.880 153.495 1.00 102.80 138 THR B CA 1
ATOM 3432 C C . THR B 2 181 ? 125.446 116.619 152.751 1.00 102.80 138 THR B C 1
ATOM 3433 O O . THR B 2 181 ? 124.648 117.541 152.544 1.00 102.80 138 THR B O 1
ATOM 3437 N N . LEU B 2 182 ? 125.193 115.364 152.385 1.00 104.54 139 LEU B N 1
ATOM 3438 C CA . LEU B 2 182 ? 124.053 115.038 151.544 1.00 104.54 139 LEU B CA 1
ATOM 3439 C C . LEU B 2 182 ? 123.532 113.652 151.892 1.00 104.54 139 LEU B C 1
ATOM 3440 O O . LEU B 2 182 ? 124.206 112.853 152.548 1.00 104.54 139 LEU B O 1
ATOM 3445 N N . ALA B 2 183 ? 122.316 113.381 151.422 1.00 110.50 140 ALA B N 1
ATOM 3446 C CA . ALA B 2 183 ? 121.663 112.089 151.565 1.00 110.50 140 ALA B CA 1
ATOM 3447 C C . ALA B 2 183 ? 122.229 111.093 150.562 1.00 110.50 140 ALA B C 1
ATOM 3448 O O . ALA B 2 183 ? 123.318 111.301 150.014 1.00 110.50 140 ALA B O 1
ATOM 3450 N N . TRP B 2 184 ? 121.504 110.002 150.336 1.00 112.61 141 TRP B N 1
ATOM 3451 C CA . TRP B 2 184 ? 121.963 108.934 149.464 1.00 112.61 141 TRP B CA 1
ATOM 3452 C C . TRP B 2 184 ? 122.189 109.465 148.045 1.00 112.61 141 TRP B C 1
ATOM 3453 O O . TRP B 2 184 ? 121.895 110.619 147.725 1.00 112.61 141 TRP B O 1
ATOM 3464 N N . TYR B 2 185 ? 122.705 108.590 147.181 1.00 99.95 142 TYR B N 1
ATOM 3465 C CA . TYR B 2 185 ? 123.268 109.002 145.895 1.00 99.95 142 TYR B CA 1
ATOM 3466 C C . TYR B 2 185 ? 122.147 109.462 144.967 1.00 99.95 142 TYR B C 1
ATOM 3467 O O . TYR B 2 185 ? 121.690 108.750 144.071 1.00 99.95 142 TYR B O 1
ATOM 3476 N N . THR B 2 186 ? 121.696 110.693 145.200 1.00 89.52 143 THR B N 1
ATOM 3477 C CA . THR B 2 186 ? 120.799 111.391 144.294 1.00 89.52 143 THR B CA 1
ATOM 3478 C C . THR B 2 186 ? 121.527 112.428 143.455 1.00 89.52 143 THR B C 1
ATOM 3479 O O . THR B 2 186 ? 120.878 113.218 142.764 1.00 89.52 143 THR B O 1
ATOM 3483 N N . THR B 2 187 ? 122.855 112.455 143.516 1.00 80.56 144 THR B N 1
ATOM 3484 C CA . THR B 2 187 ? 123.664 113.311 142.662 1.00 80.56 144 THR B CA 1
ATOM 3485 C C . THR B 2 187 ? 124.229 112.569 141.462 1.00 80.56 144 THR B C 1
ATOM 3486 O O . THR B 2 187 ? 124.909 113.180 140.634 1.00 80.56 144 THR B O 1
ATOM 3490 N N . LEU B 2 188 ? 123.975 111.266 141.359 1.00 67.87 145 LEU B N 1
ATOM 3491 C CA . LEU B 2 188 ? 124.348 110.460 140.205 1.00 67.87 145 LEU B CA 1
ATOM 3492 C C . LEU B 2 188 ? 123.289 110.496 139.112 1.00 67.87 145 LEU B C 1
ATOM 3493 O O . LEU B 2 188 ? 123.626 110.600 137.929 1.00 67.87 145 LEU B O 1
ATOM 3498 N N . VAL B 2 189 ? 122.013 110.411 139.492 1.00 63.84 146 VAL B N 1
ATOM 3499 C CA . VAL B 2 189 ? 120.942 110.326 138.497 1.00 63.84 146 VAL B CA 1
ATOM 3500 C C . VAL B 2 189 ? 120.894 111.544 137.580 1.00 63.84 146 VAL B C 1
ATOM 3501 O O . VAL B 2 189 ? 120.748 111.363 136.359 1.00 63.84 146 VAL B O 1
ATOM 3505 N N . PRO B 2 190 ? 120.982 112.787 138.074 1.00 61.01 147 PRO B N 1
ATOM 3506 C CA . PRO B 2 190 ? 120.997 113.921 137.135 1.00 61.01 147 PRO B CA 1
ATOM 3507 C C . PRO B 2 190 ? 122.143 113.864 136.142 1.00 61.01 147 PRO B C 1
ATOM 3508 O O . PRO B 2 190 ? 121.966 114.236 134.974 1.00 61.01 147 PRO B O 1
ATOM 3512 N N . LEU B 2 191 ? 123.315 113.393 136.570 1.00 55.96 148 LEU B N 1
ATOM 3513 C CA . LEU B 2 191 ? 124.421 113.236 135.635 1.00 55.96 148 LEU B CA 1
ATOM 3514 C C . LEU B 2 191 ? 124.079 112.226 134.551 1.00 55.96 148 LEU B C 1
ATOM 3515 O O . LEU B 2 191 ? 124.391 112.440 133.376 1.00 55.96 148 LEU B O 1
ATOM 3520 N N . LEU B 2 192 ? 123.421 111.126 134.920 1.00 55.30 149 LEU B N 1
ATOM 3521 C CA . LEU B 2 192 ? 123.042 110.129 133.924 1.00 55.30 149 LEU B CA 1
ATOM 3522 C C . LEU B 2 192 ? 122.002 110.675 132.952 1.00 55.30 149 LEU B C 1
ATOM 3523 O O . LEU B 2 192 ? 122.065 110.396 131.751 1.00 55.30 149 LEU B O 1
ATOM 3528 N N . VAL B 2 193 ? 121.040 111.456 133.443 1.00 53.23 150 VAL B N 1
ATOM 3529 C CA . VAL B 2 193 ? 120.037 112.037 132.551 1.00 53.23 150 VAL B CA 1
ATOM 3530 C C . VAL B 2 193 ? 120.692 113.006 131.573 1.00 53.23 150 VAL B C 1
ATOM 3531 O O . VAL B 2 193 ? 120.423 112.981 130.361 1.00 53.23 150 VAL B O 1
ATOM 3535 N N . VAL B 2 194 ? 121.565 113.876 132.089 1.00 52.16 151 VAL B N 1
ATOM 3536 C CA . VAL B 2 194 ? 122.275 114.825 131.238 1.00 52.16 151 VAL B CA 1
ATOM 3537 C C . VAL B 2 194 ? 123.124 114.086 130.215 1.00 52.16 151 VAL B C 1
ATOM 3538 O O . VAL B 2 194 ? 123.214 114.489 129.050 1.00 52.16 151 VAL B O 1
ATOM 3542 N N . LEU B 2 195 ? 123.748 112.988 130.629 1.00 53.01 152 LEU B N 1
ATOM 3543 C CA . LEU B 2 195 ? 124.634 112.230 129.763 1.00 53.01 152 LEU B CA 1
ATOM 3544 C C . LEU B 2 195 ? 123.878 111.346 128.780 1.00 53.01 152 LEU B C 1
ATOM 3545 O O . LEU B 2 195 ? 124.479 110.865 127.815 1.00 53.01 152 LEU B O 1
ATOM 3550 N N . GLY B 2 196 ? 122.590 111.114 129.006 1.00 52.74 153 GLY B N 1
ATOM 3551 C CA . GLY B 2 196 ? 121.801 110.298 128.108 1.00 52.74 153 GLY B CA 1
ATOM 3552 C C . GLY B 2 196 ? 121.018 111.097 127.089 1.00 52.74 153 GLY B C 1
ATOM 3553 O O . GLY B 2 196 ? 120.709 110.590 126.004 1.00 52.74 153 GLY B O 1
ATOM 3554 N N . VAL B 2 197 ? 120.684 112.345 127.422 1.00 50.77 154 VAL B N 1
ATOM 3555 C CA . VAL B 2 197 ? 120.014 113.202 126.443 1.00 50.77 154 VAL B CA 1
ATOM 3556 C C . VAL B 2 197 ? 120.884 113.373 125.199 1.00 50.77 154 VAL B C 1
ATOM 3557 O O . VAL B 2 197 ? 120.414 113.229 124.061 1.00 50.77 154 VAL B O 1
ATOM 3561 N N . THR B 2 198 ? 122.170 113.667 125.399 1.00 51.18 155 THR B N 1
ATOM 3562 C CA . THR B 2 198 ? 123.074 113.832 124.267 1.00 51.18 155 THR B CA 1
ATOM 3563 C C . THR B 2 198 ? 123.238 112.529 123.495 1.00 51.18 155 THR B C 1
ATOM 3564 O O . THR B 2 198 ? 123.377 112.542 122.268 1.00 51.18 155 THR B O 1
ATOM 3568 N N . ALA B 2 199 ? 123.226 111.392 124.193 1.00 52.64 156 ALA B N 1
ATOM 3569 C CA . ALA B 2 199 ? 123.332 110.108 123.507 1.00 52.64 156 ALA B CA 1
ATOM 3570 C C . ALA B 2 199 ? 122.133 109.862 122.601 1.00 52.64 156 ALA B C 1
ATOM 3571 O O . ALA B 2 199 ? 122.291 109.416 121.460 1.00 52.64 156 ALA B O 1
ATOM 3573 N N . ILE B 2 200 ? 120.924 110.152 123.085 1.00 51.13 157 ILE B N 1
ATOM 3574 C CA . ILE B 2 200 ? 119.743 110.009 122.232 1.00 51.13 157 ILE B CA 1
ATOM 3575 C C . ILE B 2 200 ? 119.838 110.942 121.031 1.00 51.13 157 ILE B C 1
ATOM 3576 O O . ILE B 2 200 ? 119.540 110.555 119.888 1.00 51.13 157 ILE B O 1
ATOM 3581 N N . LYS B 2 201 ? 120.246 112.191 121.272 1.00 48.84 158 LYS B N 1
ATOM 3582 C CA . LYS B 2 201 ? 120.324 113.161 120.188 1.00 48.84 158 LYS B CA 1
ATOM 3583 C C . LYS B 2 201 ? 121.346 112.751 119.138 1.00 48.84 158 LYS B C 1
ATOM 3584 O O . LYS B 2 201 ? 121.131 112.975 117.942 1.00 48.84 158 LYS B O 1
ATOM 3590 N N . ASP B 2 202 ? 122.451 112.143 119.554 1.00 57.98 159 ASP B N 1
ATOM 3591 C CA . ASP B 2 202 ? 123.485 111.711 118.626 1.00 57.98 159 ASP B CA 1
ATOM 3592 C C . ASP B 2 202 ? 123.223 110.313 118.076 1.00 57.98 159 ASP B C 1
ATOM 3593 O O . ASP B 2 202 ? 123.965 109.848 117.208 1.00 57.98 159 ASP B O 1
ATOM 3598 N N . LEU B 2 203 ? 122.193 109.630 118.565 1.00 55.58 160 LEU B N 1
ATOM 3599 C CA . LEU B 2 203 ? 121.761 108.381 117.954 1.00 55.58 160 LEU B CA 1
ATOM 3600 C C . LEU B 2 203 ? 120.708 108.594 116.880 1.00 55.58 160 LEU B C 1
ATOM 3601 O O . LEU B 2 203 ? 120.630 107.806 115.927 1.00 55.58 160 LEU B O 1
ATOM 3606 N N . VAL B 2 204 ? 119.890 109.639 117.014 1.00 55.53 161 VAL B N 1
ATOM 3607 C CA . VAL B 2 204 ? 118.881 109.910 115.990 1.00 55.53 161 VAL B CA 1
ATOM 3608 C C . VAL B 2 204 ? 119.539 110.203 114.641 1.00 55.53 161 VAL B C 1
ATOM 3609 O O . VAL B 2 204 ? 119.105 109.699 113.594 1.00 55.53 161 VAL B O 1
ATOM 3613 N N . ASP B 2 205 ? 120.599 111.015 114.644 1.00 57.17 162 ASP B N 1
ATOM 3614 C CA . ASP B 2 205 ? 121.319 111.309 113.408 1.00 57.17 162 ASP B CA 1
ATOM 3615 C C . ASP B 2 205 ? 121.911 110.046 112.800 1.00 57.17 162 ASP B C 1
ATOM 3616 O O . ASP B 2 205 ? 121.894 109.864 111.574 1.00 57.17 162 ASP B O 1
ATOM 3621 N N . ASP B 2 206 ? 122.469 109.175 113.642 1.00 61.45 163 ASP B N 1
ATOM 3622 C CA . ASP B 2 206 ? 123.047 107.938 113.137 1.00 61.45 163 ASP B CA 1
ATOM 3623 C C . ASP B 2 206 ? 121.987 107.061 112.494 1.00 61.45 163 ASP B C 1
ATOM 3624 O O . ASP B 2 206 ? 122.237 106.438 111.460 1.00 61.45 163 ASP B O 1
ATOM 3629 N N . VAL B 2 207 ? 120.796 106.999 113.089 1.00 59.56 164 VAL B N 1
ATOM 3630 C CA . VAL B 2 207 ? 119.710 106.240 112.472 1.00 59.56 164 VAL B CA 1
ATOM 3631 C C . VAL B 2 207 ? 119.343 106.842 111.121 1.00 59.56 164 VAL B C 1
ATOM 3632 O O . VAL B 2 207 ? 119.114 106.120 110.137 1.00 59.56 164 VAL B O 1
ATOM 3636 N N . ALA B 2 208 ? 119.285 108.173 111.049 1.00 60.03 165 ALA B N 1
ATOM 3637 C CA . ALA B 2 208 ? 118.937 108.826 109.790 1.00 60.03 165 ALA B CA 1
ATOM 3638 C C . ALA B 2 208 ? 119.928 108.470 108.688 1.00 60.03 165 ALA B C 1
ATOM 3639 O O . ALA B 2 208 ? 119.535 108.121 107.568 1.00 60.03 165 ALA B O 1
ATOM 3641 N N . ARG B 2 209 ? 121.225 108.535 108.988 1.00 61.75 166 ARG B N 1
ATOM 3642 C CA . ARG B 2 209 ? 122.190 108.208 107.941 1.00 61.75 166 ARG B CA 1
ATOM 3643 C C . ARG B 2 209 ? 122.248 106.709 107.681 1.00 61.75 166 ARG B C 1
ATOM 3644 O O . ARG B 2 209 ? 122.571 106.291 106.565 1.00 61.75 166 ARG B O 1
ATOM 3652 N N . HIS B 2 210 ? 121.904 105.886 108.673 1.00 64.42 167 HIS B N 1
ATOM 3653 C CA . HIS B 2 210 ? 121.852 104.448 108.454 1.00 64.42 167 HIS B CA 1
ATOM 3654 C C . HIS B 2 210 ? 120.715 104.054 107.529 1.00 64.42 167 HIS B C 1
ATOM 3655 O O . HIS B 2 210 ? 120.810 103.022 106.859 1.00 64.42 167 HIS B O 1
ATOM 3662 N N . LYS B 2 211 ? 119.641 104.837 107.486 1.00 64.96 168 LYS B N 1
ATOM 3663 C CA . LYS B 2 211 ? 118.604 104.562 106.496 1.00 64.96 168 LYS B CA 1
ATOM 3664 C C . LYS B 2 211 ? 118.879 105.252 105.166 1.00 64.96 168 LYS B C 1
ATOM 3665 O O . LYS B 2 211 ? 118.440 104.761 104.121 1.00 64.96 168 LYS B O 1
ATOM 3671 N N . MET B 2 212 ? 119.594 106.380 105.183 1.00 71.34 169 MET B N 1
ATOM 3672 C CA . MET B 2 212 ? 120.078 106.974 103.938 1.00 71.34 169 MET B CA 1
ATOM 3673 C C . MET B 2 212 ? 121.038 106.039 103.213 1.00 71.34 169 MET B C 1
ATOM 3674 O O . MET B 2 212 ? 121.076 106.016 101.978 1.00 71.34 169 MET B O 1
ATOM 3679 N N . ASP B 2 213 ? 121.822 105.267 103.964 1.00 73.92 170 ASP B N 1
ATOM 3680 C CA . ASP B 2 213 ? 122.781 104.325 103.403 1.00 73.92 170 ASP B CA 1
ATOM 3681 C C . ASP B 2 213 ? 122.103 103.120 102.764 1.00 73.92 170 ASP B C 1
ATOM 3682 O O . ASP B 2 213 ? 122.758 102.367 102.039 1.00 73.92 170 ASP B O 1
ATOM 3687 N N . LYS B 2 214 ? 120.808 102.925 103.008 1.00 76.76 171 LYS B N 1
ATOM 3688 C CA . LYS B 2 214 ? 120.108 101.754 102.495 1.00 76.76 171 LYS B CA 1
ATOM 3689 C C . LYS B 2 214 ? 119.820 101.857 101.005 1.00 76.76 171 LYS B C 1
ATOM 3690 O O . LYS B 2 214 ? 119.781 100.832 100.317 1.00 76.76 171 LYS B O 1
ATOM 3696 N N . GLU B 2 215 ? 119.621 103.071 100.491 1.00 79.31 172 GLU B N 1
ATOM 3697 C CA . GLU B 2 215 ? 119.193 103.230 99.105 1.00 79.31 172 GLU B CA 1
ATOM 3698 C C . GLU B 2 215 ? 120.220 102.663 98.133 1.00 79.31 172 GLU B C 1
ATOM 3699 O O . GLU B 2 215 ? 119.873 101.916 97.212 1.00 79.31 172 GLU B O 1
ATOM 3705 N N . ILE B 2 216 ? 121.496 102.997 98.331 1.00 79.06 173 ILE B N 1
ATOM 3706 C CA . ILE B 2 216 ? 122.532 102.584 97.393 1.00 79.06 173 ILE B CA 1
ATOM 3707 C C . ILE B 2 216 ? 122.748 101.078 97.377 1.00 79.06 173 ILE B C 1
ATOM 3708 O O . ILE B 2 216 ? 123.375 100.558 96.447 1.00 79.06 173 ILE B O 1
ATOM 3713 N N . ASN B 2 217 ? 122.213 100.353 98.354 1.00 77.47 174 ASN B N 1
ATOM 3714 C CA . ASN B 2 217 ? 122.451 98.923 98.464 1.00 77.47 174 ASN B CA 1
ATOM 3715 C C . ASN B 2 217 ? 121.317 98.080 97.896 1.00 77.47 174 ASN B C 1
ATOM 3716 O O . ASN B 2 217 ? 121.367 96.852 97.999 1.00 77.47 174 ASN B O 1
ATOM 3721 N N . ASN B 2 218 ? 120.308 98.700 97.289 1.00 78.58 175 ASN B N 1
ATOM 3722 C CA . ASN B 2 218 ? 119.117 98.000 96.813 1.00 78.58 175 ASN B CA 1
ATOM 3723 C C . ASN B 2 218 ? 118.769 98.426 95.394 1.00 78.58 175 ASN B C 1
ATOM 3724 O O . ASN B 2 218 ? 117.622 98.757 95.089 1.00 78.58 175 ASN B O 1
ATOM 3729 N N . ARG B 2 219 ? 119.752 98.429 94.497 1.00 80.20 176 ARG B N 1
ATOM 3730 C CA . ARG B 2 219 ? 119.559 99.000 93.171 1.00 80.20 176 ARG B CA 1
ATOM 3731 C C . ARG B 2 219 ? 119.352 97.964 92.070 1.00 80.20 176 ARG B C 1
ATOM 3732 O O . ARG B 2 219 ? 119.222 98.346 90.903 1.00 80.20 176 ARG B O 1
ATOM 3740 N N . THR B 2 220 ? 119.304 96.674 92.408 1.00 83.35 177 THR B N 1
ATOM 3741 C CA . THR B 2 220 ? 118.778 95.620 91.534 1.00 83.35 177 THR B CA 1
ATOM 3742 C C . THR B 2 220 ? 119.527 95.548 90.198 1.00 83.35 177 THR B C 1
ATOM 3743 O O . THR B 2 220 ? 118.990 95.847 89.131 1.00 83.35 177 THR B O 1
ATOM 3747 N N . CYS B 2 221 ? 120.792 95.149 90.284 1.00 83.82 178 CYS B N 1
ATOM 3748 C CA . CYS B 2 221 ? 121.528 94.737 89.095 1.00 83.82 178 CYS B CA 1
ATOM 3749 C C . CYS B 2 221 ? 121.093 93.322 88.708 1.00 83.82 178 CYS B C 1
ATOM 3750 O O . CYS B 2 221 ? 120.163 92.755 89.286 1.00 83.82 178 CYS B O 1
ATOM 3753 N N . GLU B 2 222 ? 121.760 92.725 87.723 1.00 85.89 179 GLU B N 1
ATOM 3754 C CA . GLU B 2 222 ? 121.469 91.358 87.306 1.00 85.89 179 GLU B CA 1
ATOM 3755 C C . GLU B 2 222 ? 122.749 90.538 87.341 1.00 85.89 179 GLU B C 1
ATOM 3756 O O . GLU B 2 222 ? 123.771 90.957 86.789 1.00 85.89 179 GLU B O 1
ATOM 3762 N N . VAL B 2 223 ? 122.693 89.368 87.979 1.00 85.45 180 VAL B N 1
ATOM 3763 C CA . VAL B 2 223 ? 123.881 88.548 88.171 1.00 85.45 180 VAL B CA 1
ATOM 3764 C C . VAL B 2 223 ? 123.559 87.121 87.752 1.00 85.45 180 VAL B C 1
ATOM 3765 O O . VAL B 2 223 ? 122.399 86.717 87.671 1.00 85.45 180 VAL B O 1
ATOM 3769 N N . ILE B 2 224 ? 124.607 86.354 87.478 1.00 89.16 181 ILE B N 1
ATOM 3770 C CA . ILE B 2 224 ? 124.475 84.933 87.184 1.00 89.16 181 ILE B CA 1
ATOM 3771 C C . ILE B 2 224 ? 124.610 84.157 88.493 1.00 89.16 181 ILE B C 1
ATOM 3772 O O . ILE B 2 224 ? 125.685 84.097 89.094 1.00 89.16 181 ILE B O 1
ATOM 3777 N N . LYS B 2 225 ? 123.503 83.585 88.961 1.00 93.95 182 LYS B N 1
ATOM 3778 C CA . LYS B 2 225 ? 123.540 82.873 90.233 1.00 93.95 182 LYS B CA 1
ATOM 3779 C C . LYS B 2 225 ? 124.043 81.446 90.046 1.00 93.95 182 LYS B C 1
ATOM 3780 O O . LYS B 2 225 ? 125.115 81.083 90.542 1.00 93.95 182 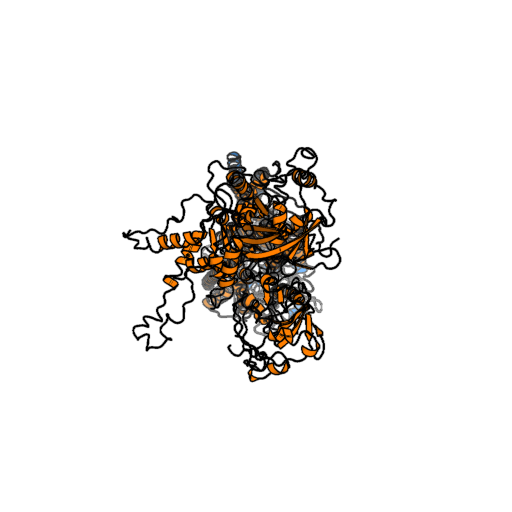LYS B O 1
ATOM 3786 N N . ASP B 2 226 ? 123.283 80.629 89.341 1.00 98.89 183 ASP B N 1
ATOM 3787 C CA . ASP B 2 226 ? 123.739 79.308 88.926 1.00 98.89 183 ASP B CA 1
ATOM 3788 C C . ASP B 2 226 ? 123.519 79.056 87.445 1.00 98.89 183 ASP B C 1
ATOM 3789 O O . ASP B 2 226 ? 124.364 78.436 86.797 1.00 98.89 183 ASP B O 1
ATOM 3794 N N . GLY B 2 227 ? 122.401 79.520 86.899 1.00 97.93 184 GLY B N 1
ATOM 3795 C CA . GLY B 2 227 ? 122.079 79.354 85.499 1.00 97.93 184 GLY B CA 1
ATOM 3796 C C . GLY B 2 227 ? 122.058 80.664 84.745 1.00 97.93 184 GLY B C 1
ATOM 3797 O O . GLY B 2 227 ? 123.097 81.184 84.332 1.00 97.93 184 GLY B O 1
ATOM 3798 N N . ARG B 2 228 ? 120.855 81.195 84.557 1.00 97.90 185 ARG B N 1
ATOM 3799 C CA . ARG B 2 228 ? 120.618 82.384 83.752 1.00 97.90 185 ARG B CA 1
ATOM 3800 C C . ARG B 2 228 ? 120.910 83.638 84.574 1.00 97.90 185 ARG B C 1
ATOM 3801 O O . ARG B 2 228 ? 121.508 83.585 85.652 1.00 97.90 185 ARG B O 1
ATOM 3809 N N . PHE B 2 229 ? 120.506 84.793 84.052 1.00 91.03 186 PHE B N 1
ATOM 3810 C CA . PHE B 2 229 ? 120.598 86.050 84.780 1.00 91.03 186 PHE B CA 1
ATOM 3811 C C . PHE B 2 229 ? 119.382 86.221 85.680 1.00 91.03 186 PHE B C 1
ATOM 3812 O O . PHE B 2 229 ? 118.248 85.967 85.268 1.00 91.03 186 PHE B O 1
ATOM 3820 N N . LYS B 2 230 ? 119.629 86.655 86.911 1.00 88.45 187 LYS B N 1
ATOM 3821 C CA . LYS B 2 230 ? 118.582 86.886 87.892 1.00 88.45 187 LYS B CA 1
ATOM 3822 C C . LYS B 2 230 ? 118.793 88.243 88.542 1.00 88.45 187 LYS B C 1
ATOM 3823 O O . LYS B 2 230 ? 119.929 88.694 88.723 1.00 88.45 187 LYS B O 1
ATOM 3829 N N . VAL B 2 231 ? 117.683 88.892 88.888 1.00 81.45 188 VAL B N 1
ATOM 3830 C CA . VAL B 2 231 ? 117.746 90.193 89.537 1.00 81.45 188 VAL B CA 1
ATOM 3831 C C . VAL B 2 231 ? 118.305 90.031 90.941 1.00 81.45 188 VAL B C 1
ATOM 3832 O O . VAL B 2 231 ? 117.938 89.103 91.673 1.00 81.45 188 VAL B O 1
ATOM 3836 N N . ALA B 2 232 ? 119.204 90.932 91.327 1.00 80.44 189 ALA B N 1
ATOM 3837 C CA . ALA B 2 232 ? 119.867 90.824 92.614 1.00 80.44 189 ALA B CA 1
ATOM 3838 C C . ALA B 2 232 ? 120.226 92.212 93.117 1.00 80.44 189 ALA B C 1
ATOM 3839 O O . ALA B 2 232 ? 120.327 93.168 92.346 1.00 80.44 189 ALA B O 1
ATOM 3841 N N . LYS B 2 233 ? 120.417 92.309 94.427 1.00 81.69 190 LYS B N 1
ATOM 3842 C CA . LYS B 2 233 ? 120.783 93.573 95.038 1.00 81.69 190 LYS B CA 1
ATOM 3843 C C . LYS B 2 233 ? 122.264 93.862 94.823 1.00 81.69 190 LYS B C 1
ATOM 3844 O O . LYS B 2 233 ? 123.066 92.967 94.553 1.00 81.69 190 LYS B O 1
ATOM 3850 N N . TRP B 2 234 ? 122.617 95.143 94.946 1.00 78.48 191 TRP B N 1
ATOM 3851 C CA . TRP B 2 234 ? 124.014 95.545 94.820 1.00 78.48 191 TRP B CA 1
ATOM 3852 C C . TRP B 2 234 ? 124.865 94.943 95.929 1.00 78.48 191 TRP B C 1
ATOM 3853 O O . TRP B 2 234 ? 126.010 94.543 95.695 1.00 78.48 191 TRP B O 1
ATOM 3864 N N . LYS B 2 235 ? 124.323 94.872 97.144 1.00 80.71 192 LYS B N 1
ATOM 3865 C CA . LYS B 2 235 ? 125.107 94.492 98.312 1.00 80.71 192 LYS B CA 1
ATOM 3866 C C . LYS B 2 235 ? 125.552 93.036 98.299 1.00 80.71 192 LYS B C 1
ATOM 3867 O O . LYS B 2 235 ? 126.393 92.663 99.123 1.00 80.71 192 LYS B O 1
ATOM 3873 N N . GLU B 2 236 ? 125.020 92.206 97.403 1.00 85.43 193 GLU B N 1
ATOM 3874 C CA . GLU B 2 236 ? 125.394 90.799 97.354 1.00 85.43 193 GLU B CA 1
ATOM 3875 C C . GLU B 2 236 ? 126.195 90.450 96.105 1.00 85.43 193 GLU B C 1
ATOM 3876 O O . GLU B 2 236 ? 126.189 89.296 95.669 1.00 85.43 193 GLU B O 1
ATOM 3882 N N . ILE B 2 237 ? 126.891 91.419 95.529 1.00 82.85 194 ILE B N 1
ATOM 3883 C CA . ILE B 2 237 ? 127.821 91.165 94.437 1.00 82.85 194 ILE B CA 1
ATOM 3884 C C . ILE B 2 237 ? 129.203 90.953 95.033 1.00 82.85 194 ILE B C 1
ATOM 3885 O O . ILE B 2 237 ? 129.722 91.821 95.741 1.00 82.85 194 ILE B O 1
ATOM 3890 N N . GLN B 2 238 ? 129.800 89.802 94.757 1.00 86.25 195 GLN B N 1
ATOM 3891 C CA . GLN B 2 238 ? 131.099 89.465 95.313 1.00 86.25 195 GLN B CA 1
ATOM 3892 C C . GLN B 2 238 ? 132.146 89.409 94.210 1.00 86.25 195 GLN B C 1
ATOM 3893 O O . GLN B 2 238 ? 131.837 89.250 93.028 1.00 86.25 195 GLN B O 1
ATOM 3899 N N . VAL B 2 239 ? 133.404 89.531 94.620 1.00 83.62 196 VAL B N 1
ATOM 3900 C CA . VAL B 2 239 ? 134.514 89.597 93.676 1.00 83.62 196 VAL B CA 1
ATOM 3901 C C . VAL B 2 239 ? 134.615 88.252 92.964 1.00 83.62 196 VAL B C 1
ATOM 3902 O O . VAL B 2 239 ? 135.011 87.249 93.563 1.00 83.62 196 VAL B O 1
ATOM 3906 N N . GLY B 2 240 ? 134.270 88.231 91.682 1.00 85.43 197 GLY B N 1
ATOM 3907 C CA . GLY B 2 240 ? 134.287 86.998 90.925 1.00 85.43 197 GLY B CA 1
ATOM 3908 C C . GLY B 2 240 ? 132.957 86.650 90.290 1.00 85.43 197 GLY B C 1
ATOM 3909 O O . GLY B 2 240 ? 132.687 85.480 90.009 1.00 85.43 197 GLY B O 1
ATOM 3910 N N . ASP B 2 241 ? 132.121 87.654 90.048 1.00 83.15 198 ASP B N 1
ATOM 3911 C CA . ASP B 2 241 ? 130.765 87.453 89.562 1.00 83.15 198 ASP B CA 1
ATOM 3912 C C . ASP B 2 241 ? 130.607 88.049 88.171 1.00 83.15 198 ASP B C 1
ATOM 3913 O O . ASP B 2 241 ? 131.064 89.167 87.915 1.00 83.15 198 ASP B O 1
ATOM 3918 N N . VAL B 2 242 ? 129.954 87.307 87.281 1.00 81.23 199 VAL B N 1
ATOM 3919 C CA . VAL B 2 242 ? 129.612 87.822 85.960 1.00 81.23 199 VAL B CA 1
ATOM 3920 C C . VAL B 2 242 ? 128.343 88.651 86.081 1.00 81.23 199 VAL B C 1
ATOM 3921 O O . VAL B 2 242 ? 127.330 88.177 86.607 1.00 81.23 199 VAL B O 1
ATOM 3925 N N . ILE B 2 243 ? 128.389 89.891 85.597 1.00 80.79 200 ILE B N 1
ATOM 3926 C CA . ILE B 2 243 ? 127.248 90.789 85.702 1.00 80.79 200 ILE B CA 1
ATOM 3927 C C . ILE B 2 243 ? 126.893 91.335 84.328 1.00 80.79 200 ILE B C 1
ATOM 3928 O O . ILE B 2 243 ? 127.702 91.329 83.397 1.00 80.79 200 ILE B O 1
ATOM 3933 N N . ARG B 2 244 ? 125.659 91.828 84.228 1.00 83.75 201 ARG B N 1
ATOM 3934 C CA . ARG B 2 244 ? 125.087 92.380 83.010 1.00 83.75 201 ARG B CA 1
ATOM 3935 C C . ARG B 2 244 ? 124.444 93.722 83.328 1.00 83.75 201 ARG B C 1
ATOM 3936 O O . ARG B 2 244 ? 123.754 93.862 84.340 1.00 83.75 201 ARG B O 1
ATOM 3944 N N . LEU B 2 245 ? 124.667 94.706 82.461 1.00 80.29 202 LEU B N 1
ATOM 3945 C CA . LEU B 2 245 ? 124.195 96.064 82.683 1.00 80.29 202 LEU B CA 1
ATOM 3946 C C . LEU B 2 245 ? 123.509 96.589 81.433 1.00 80.29 202 LEU B C 1
ATOM 3947 O O . LEU B 2 245 ? 123.892 96.252 80.312 1.00 80.29 202 LEU B O 1
ATOM 3952 N N . LYS B 2 246 ? 122.500 97.430 81.637 1.00 81.82 203 LYS B N 1
ATOM 3953 C CA . LYS B 2 246 ? 121.752 98.065 80.562 1.00 81.82 203 LYS B CA 1
ATOM 3954 C C . LYS B 2 246 ? 122.078 99.552 80.501 1.00 81.82 203 LYS B C 1
ATOM 3955 O O . LYS B 2 246 ? 122.745 100.105 81.378 1.00 81.82 203 LYS B O 1
ATOM 3961 N N . LYS B 2 247 ? 121.592 100.203 79.446 1.00 79.25 204 LYS B N 1
ATOM 3962 C CA . LYS B 2 247 ? 121.919 101.604 79.221 1.00 79.25 204 LYS B CA 1
ATOM 3963 C C . LYS B 2 247 ? 121.344 102.481 80.325 1.00 79.25 204 LYS B C 1
ATOM 3964 O O . LYS B 2 247 ? 120.335 102.151 80.952 1.00 79.25 204 LYS B O 1
ATOM 3970 N N . ASN B 2 248 ? 122.020 103.599 80.573 1.00 74.19 205 ASN B N 1
ATOM 3971 C CA . ASN B 2 248 ? 121.659 104.587 81.584 1.00 74.19 205 ASN B CA 1
ATOM 3972 C C . ASN B 2 248 ? 121.711 104.035 83.003 1.00 74.19 205 ASN B C 1
ATOM 3973 O O . ASN B 2 248 ? 121.251 104.699 83.936 1.00 74.19 205 ASN B O 1
ATOM 3978 N N . ASP B 2 249 ? 122.270 102.845 83.196 1.00 78.87 206 ASP B N 1
ATOM 3979 C CA . ASP B 2 249 ? 122.359 102.228 84.510 1.00 78.87 206 ASP B CA 1
ATOM 3980 C C . ASP B 2 249 ? 123.761 102.408 85.072 1.00 78.87 206 ASP B C 1
ATOM 3981 O O . ASP B 2 249 ? 124.749 102.313 84.341 1.00 78.87 206 ASP B O 1
ATOM 3986 N N . PHE B 2 250 ? 123.839 102.667 86.373 1.00 75.30 207 PHE B N 1
ATOM 3987 C CA . PHE B 2 250 ? 125.124 102.857 87.026 1.00 75.30 207 PHE B CA 1
ATOM 3988 C C . PHE B 2 250 ? 125.924 101.562 87.028 1.00 75.30 207 PHE B C 1
ATOM 3989 O O . PHE B 2 250 ? 125.370 100.461 86.994 1.00 75.30 207 PHE B O 1
ATOM 3997 N N . VAL B 2 251 ? 127.243 101.703 87.068 1.00 72.18 208 VAL B N 1
ATOM 3998 C CA . VAL B 2 251 ? 128.152 100.565 87.151 1.00 72.18 208 VAL B CA 1
ATOM 3999 C C . VAL B 2 251 ? 128.344 100.232 88.628 1.00 72.18 208 VAL B C 1
ATOM 4000 O O . VAL B 2 251 ? 128.764 101.110 89.394 1.00 72.18 208 VAL B O 1
ATOM 4004 N N . PRO B 2 252 ? 128.057 99.007 89.062 1.00 74.22 209 PRO B N 1
ATOM 4005 C CA . PRO B 2 252 ? 128.019 98.725 90.502 1.00 74.22 209 PRO B CA 1
ATOM 4006 C C . PRO B 2 252 ? 129.387 98.545 91.137 1.00 74.22 209 PRO B C 1
ATOM 4007 O O . PRO B 2 252 ? 129.561 98.840 92.323 1.00 74.22 209 PRO B O 1
ATOM 4011 N N . ALA B 2 253 ? 130.362 98.061 90.376 1.00 74.02 210 ALA B N 1
ATOM 4012 C CA . ALA B 2 253 ? 131.687 97.801 90.920 1.00 74.02 210 ALA B CA 1
ATOM 4013 C C . ALA B 2 253 ? 132.689 97.805 89.777 1.00 74.02 210 ALA B C 1
ATOM 4014 O O . ALA B 2 253 ? 132.319 97.801 88.603 1.00 74.02 210 ALA B O 1
ATOM 4016 N N . ASP B 2 254 ? 133.970 97.819 90.138 1.00 75.21 211 ASP B N 1
ATOM 4017 C CA . ASP B 2 254 ? 135.027 97.781 89.138 1.00 75.21 211 ASP B CA 1
ATOM 4018 C C . ASP B 2 254 ? 134.970 96.471 88.370 1.00 75.21 211 ASP B C 1
ATOM 4019 O O . ASP B 2 254 ? 135.254 95.408 88.928 1.00 75.21 211 ASP B O 1
ATOM 4024 N N . ILE B 2 255 ? 134.610 96.535 87.091 1.00 73.56 212 ILE B N 1
ATOM 4025 C CA . ILE B 2 255 ? 134.415 95.338 86.290 1.00 73.56 212 ILE B CA 1
ATOM 4026 C C . ILE B 2 255 ? 135.328 95.376 85.075 1.00 73.56 212 ILE B C 1
ATOM 4027 O O . ILE B 2 255 ? 135.788 96.432 84.637 1.00 73.56 212 ILE B O 1
ATOM 4032 N N . LEU B 2 256 ? 135.592 94.191 84.539 1.00 75.55 213 LEU B N 1
ATOM 4033 C CA . LEU B 2 256 ? 136.332 94.019 83.296 1.00 75.55 213 LEU B CA 1
ATOM 4034 C C . LEU B 2 256 ? 135.324 93.732 82.193 1.00 75.55 213 LEU B C 1
ATOM 4035 O O . LEU B 2 256 ? 134.678 92.680 82.194 1.00 75.55 213 LEU B O 1
ATOM 4040 N N . LEU B 2 257 ? 135.190 94.662 81.256 1.00 81.40 214 LEU B N 1
ATOM 4041 C CA . LEU B 2 257 ? 134.263 94.469 80.154 1.00 81.40 214 LEU B CA 1
ATOM 4042 C C . LEU B 2 257 ? 134.735 93.329 79.265 1.00 81.40 214 LEU B C 1
ATOM 4043 O O . LEU B 2 257 ? 135.914 93.241 78.914 1.00 81.40 214 LEU B O 1
ATOM 4048 N N . LEU B 2 258 ? 133.804 92.451 78.897 1.00 83.71 215 LEU B N 1
ATOM 4049 C CA . LEU B 2 258 ? 134.126 91.299 78.071 1.00 83.71 215 LEU B CA 1
ATOM 4050 C C . LEU B 2 258 ? 133.213 91.109 76.870 1.00 83.71 215 LEU B C 1
ATOM 4051 O O . LEU B 2 258 ? 133.583 90.360 75.960 1.00 83.71 215 LEU B O 1
ATOM 4056 N N . SER B 2 259 ? 132.052 91.756 76.829 1.00 85.68 216 SER B N 1
ATOM 4057 C CA . SER B 2 259 ? 131.153 91.653 75.687 1.00 85.68 216 SER B CA 1
ATOM 4058 C C . SER B 2 259 ? 130.103 92.747 75.788 1.00 85.68 216 SER B C 1
ATOM 4059 O O . SER B 2 259 ? 129.807 93.251 76.875 1.00 85.68 216 SER B O 1
ATOM 4062 N N . SER B 2 260 ? 129.527 93.090 74.641 1.00 88.53 217 SER B N 1
ATOM 4063 C CA . SER B 2 260 ? 128.445 94.061 74.582 1.00 88.53 217 SER B CA 1
ATOM 4064 C C . SER B 2 260 ? 127.592 93.755 73.357 1.00 88.53 217 SER B C 1
ATOM 4065 O O . SER B 2 260 ? 127.752 92.716 72.710 1.00 88.53 217 SER B O 1
ATOM 4068 N N . SER B 2 261 ? 126.678 94.670 73.038 1.00 86.61 218 SER B N 1
ATOM 4069 C CA . SER B 2 261 ? 125.779 94.523 71.902 1.00 86.61 218 SER B CA 1
ATOM 4070 C C . SER B 2 261 ? 126.118 95.484 70.770 1.00 86.61 218 SER B C 1
ATOM 4071 O O . SER B 2 261 ? 125.258 95.781 69.936 1.00 86.61 218 SER B O 1
ATOM 4074 N N . GLU B 2 262 ? 127.347 95.974 70.727 1.00 91.11 219 GLU B N 1
ATOM 4075 C CA . GLU B 2 262 ? 127.811 96.891 69.704 1.00 91.11 219 GLU B CA 1
ATOM 4076 C C . GLU B 2 262 ? 128.800 96.197 68.780 1.00 91.11 219 GLU B C 1
ATOM 4077 O O . GLU B 2 262 ? 129.396 95.180 69.147 1.00 91.11 219 GLU B O 1
ATOM 4083 N N . PRO B 2 263 ? 128.982 96.703 67.559 1.00 92.53 220 PRO B N 1
ATOM 4084 C CA . PRO B 2 263 ? 130.000 96.125 66.675 1.00 92.53 220 PRO B CA 1
ATOM 4085 C C . PRO B 2 263 ? 131.364 96.139 67.342 1.00 92.53 220 PRO B C 1
ATOM 4086 O O . PRO B 2 263 ? 131.763 97.129 67.953 1.00 92.53 220 PRO B O 1
ATOM 4090 N N . ASN B 2 264 ? 132.072 95.019 67.233 1.00 91.84 221 ASN B N 1
ATOM 4091 C CA . ASN B 2 264 ? 133.351 94.785 67.899 1.00 91.84 221 ASN B CA 1
ATOM 4092 C C . ASN B 2 264 ? 133.251 94.875 69.417 1.00 91.84 221 ASN B C 1
ATOM 4093 O O . ASN B 2 264 ? 134.280 94.838 70.101 1.00 91.84 221 ASN B O 1
ATOM 4098 N N . SER B 2 265 ? 132.037 94.982 69.959 1.00 90.19 222 SER B N 1
ATOM 4099 C CA . SER B 2 265 ? 131.771 94.914 71.396 1.00 90.19 222 SER B CA 1
ATOM 4100 C C . SER B 2 265 ? 132.560 95.979 72.165 1.00 90.19 222 SER B C 1
ATOM 4101 O O . SER B 2 265 ? 133.444 95.684 72.965 1.00 90.19 222 SER B O 1
ATOM 4104 N N . LEU B 2 266 ? 132.219 97.233 71.893 1.00 83.13 223 LEU B N 1
ATOM 4105 C CA . LEU B 2 266 ? 132.757 98.342 72.665 1.00 83.13 223 LEU B CA 1
ATOM 4106 C C . LEU B 2 266 ? 131.615 99.041 73.388 1.00 83.13 223 LEU B C 1
ATOM 4107 O O . LEU B 2 266 ? 130.437 98.799 73.120 1.00 83.13 223 LEU B O 1
ATOM 4112 N N . CYS B 2 267 ? 131.977 99.919 74.318 1.00 78.96 224 CYS B N 1
ATOM 4113 C CA . CYS B 2 267 ? 130.997 100.577 75.165 1.00 78.96 224 CYS B CA 1
ATOM 4114 C C . CYS B 2 267 ? 131.341 102.053 75.286 1.00 78.96 224 CYS B C 1
ATOM 4115 O O . CYS B 2 267 ? 132.504 102.442 75.179 1.00 78.96 224 CYS B O 1
ATOM 4118 N N . TYR B 2 268 ? 130.319 102.872 75.508 1.00 73.63 225 TYR B N 1
ATOM 4119 C CA . TYR B 2 268 ? 130.498 104.297 75.752 1.00 73.63 225 TYR B CA 1
ATOM 4120 C C . TYR B 2 268 ? 130.054 104.609 77.170 1.00 73.63 225 TYR B C 1
ATOM 4121 O O . TYR B 2 268 ? 128.969 104.199 77.592 1.00 73.63 225 TYR B O 1
ATOM 4130 N N . VAL B 2 269 ? 130.898 105.328 77.903 1.00 69.03 226 VAL B N 1
ATOM 4131 C CA . VAL B 2 269 ? 130.658 105.622 79.306 1.00 69.03 226 VAL B CA 1
ATOM 4132 C C . VAL B 2 269 ? 130.867 107.114 79.522 1.00 69.03 226 VAL B C 1
ATOM 4133 O O . VAL B 2 269 ? 131.520 107.792 78.727 1.00 69.03 226 VAL B O 1
ATOM 4137 N N . GLU B 2 270 ? 130.271 107.638 80.589 1.00 72.33 227 GLU B N 1
ATOM 4138 C CA . GLU B 2 270 ? 130.629 108.973 81.042 1.00 72.33 227 GLU B CA 1
ATOM 4139 C C . GLU B 2 270 ? 130.999 108.940 82.517 1.00 72.33 227 GLU B C 1
ATOM 4140 O O . GLU B 2 270 ? 130.486 108.119 83.296 1.00 72.33 227 GLU B O 1
ATOM 4146 N N . THR B 2 271 ? 131.890 109.869 82.878 1.00 69.77 228 THR B N 1
ATOM 4147 C CA . THR B 2 271 ? 132.627 109.869 84.134 1.00 69.77 228 THR B CA 1
ATOM 4148 C C . THR B 2 271 ? 132.502 111.209 84.845 1.00 69.77 228 THR B C 1
ATOM 4149 O O . THR B 2 271 ? 133.460 111.676 85.463 1.00 69.77 228 THR B O 1
ATOM 4153 N N . ALA B 2 272 ? 131.336 111.845 84.764 1.00 69.55 229 ALA B N 1
ATOM 4154 C CA . ALA B 2 272 ? 131.181 113.172 85.346 1.00 69.55 229 ALA B CA 1
ATOM 4155 C C . ALA B 2 272 ? 131.248 113.157 86.865 1.00 69.55 229 ALA B C 1
ATOM 4156 O O . ALA B 2 272 ? 131.320 114.229 87.473 1.00 69.55 229 ALA B O 1
ATOM 4158 N N . GLU B 2 273 ? 131.218 111.982 87.486 1.00 67.80 230 GLU B N 1
ATOM 4159 C CA . GLU B 2 273 ? 131.353 111.847 88.928 1.00 67.80 230 GLU B CA 1
ATOM 4160 C C . GLU B 2 273 ? 132.717 111.310 89.346 1.00 67.80 230 GLU B C 1
ATOM 4161 O O . GLU B 2 273 ? 132.891 110.936 90.508 1.00 67.80 230 GLU B O 1
ATOM 4167 N N . LEU B 2 274 ? 133.683 111.254 88.433 1.00 65.46 231 LEU B N 1
ATOM 4168 C CA . LEU B 2 274 ? 135.022 110.785 88.765 1.00 65.46 231 LEU B CA 1
ATOM 4169 C C . LEU B 2 274 ? 136.080 111.857 88.583 1.00 65.46 231 LEU B C 1
ATOM 4170 O O . LEU B 2 274 ? 136.925 112.042 89.465 1.00 65.46 231 LEU B O 1
ATOM 4175 N N . ASP B 2 275 ? 136.069 112.564 87.453 1.00 68.87 232 ASP B N 1
ATOM 4176 C CA . ASP B 2 275 ? 137.057 113.608 87.216 1.00 68.87 232 ASP B CA 1
ATOM 4177 C C . ASP B 2 275 ? 136.441 114.857 86.598 1.00 68.87 232 ASP B C 1
ATOM 4178 O O . ASP B 2 275 ? 137.170 115.680 86.035 1.00 68.87 232 ASP B O 1
ATOM 4183 N N . GLY B 2 276 ? 135.124 115.014 86.673 1.00 65.52 233 GLY B N 1
ATOM 4184 C CA . GLY B 2 276 ? 134.500 116.253 86.265 1.00 65.52 233 GLY B CA 1
ATOM 4185 C C . GLY B 2 276 ? 134.422 116.494 84.778 1.00 65.52 233 GLY B C 1
ATOM 4186 O O . GLY B 2 276 ? 134.030 117.588 84.368 1.00 65.52 233 GLY B O 1
ATOM 4187 N N . GLU B 2 277 ? 134.783 115.517 83.955 1.00 72.71 234 GLU B N 1
ATOM 4188 C CA . GLU B 2 277 ? 134.669 115.679 82.516 1.00 72.71 234 GLU B CA 1
ATOM 4189 C C . GLU B 2 277 ? 133.217 115.539 82.077 1.00 72.71 234 GLU B C 1
ATOM 4190 O O . GLU B 2 277 ? 132.385 114.952 82.770 1.00 72.71 234 GLU B O 1
ATOM 4196 N N . THR B 2 278 ? 132.920 116.085 80.902 1.00 71.57 235 THR B N 1
ATOM 4197 C CA . THR B 2 278 ? 131.562 116.102 80.387 1.00 71.57 235 THR B CA 1
ATOM 4198 C C . THR B 2 278 ? 131.389 115.370 79.066 1.00 71.57 235 THR B C 1
ATOM 4199 O O . THR B 2 278 ? 130.251 115.229 78.607 1.00 71.57 235 THR B O 1
ATOM 4203 N N . ASN B 2 279 ? 132.465 114.903 78.445 1.00 71.79 236 ASN B N 1
ATOM 4204 C CA . ASN B 2 279 ? 132.381 114.166 77.196 1.00 71.79 236 ASN B CA 1
ATOM 4205 C C . ASN B 2 279 ? 132.435 112.665 77.458 1.00 71.79 236 ASN B C 1
ATOM 4206 O O . ASN B 2 279 ? 132.812 112.208 78.538 1.00 71.79 236 ASN B O 1
ATOM 4211 N N . LEU B 2 280 ? 132.054 111.895 76.444 1.00 69.83 237 LEU B N 1
ATOM 4212 C CA . LEU B 2 280 ? 131.950 110.449 76.567 1.00 69.83 237 LEU B CA 1
ATOM 4213 C C . LEU B 2 280 ? 133.267 109.779 76.206 1.00 69.83 237 LEU B C 1
ATOM 4214 O O . LEU B 2 280 ? 133.934 110.168 75.245 1.00 69.83 237 LEU B O 1
ATOM 4219 N N . LYS B 2 281 ? 133.632 108.765 76.983 1.00 70.10 238 LYS B N 1
ATOM 4220 C CA . LYS B 2 281 ? 134.797 107.939 76.714 1.00 70.10 238 LYS B CA 1
ATOM 4221 C C . LYS B 2 281 ? 134.347 106.602 76.142 1.00 70.10 238 LYS B C 1
ATOM 4222 O O . LYS B 2 281 ? 133.223 106.157 76.378 1.00 70.10 238 LYS B O 1
ATOM 4228 N N . PHE B 2 282 ? 135.231 105.962 75.383 1.00 73.63 239 PHE B N 1
ATOM 4229 C CA . PHE B 2 282 ? 134.929 104.676 74.771 1.00 73.63 239 PHE B CA 1
ATOM 4230 C C . PHE B 2 282 ? 135.880 103.618 75.309 1.00 73.63 239 PHE B C 1
ATOM 4231 O O . PHE B 2 282 ? 137.101 103.801 75.291 1.00 73.63 239 PHE B O 1
ATOM 4239 N N . LYS B 2 283 ? 135.312 102.526 75.808 1.00 77.03 240 LYS B N 1
ATOM 4240 C CA . LYS B 2 283 ? 136.063 101.384 76.303 1.00 77.03 240 LYS B CA 1
ATOM 4241 C C . LYS B 2 283 ? 135.935 100.243 75.307 1.00 77.03 240 LYS B C 1
ATOM 4242 O O . LYS B 2 283 ? 134.823 99.877 74.915 1.00 77.03 240 LYS B O 1
ATOM 4248 N N . MET B 2 284 ? 137.068 99.688 74.901 1.00 85.86 241 MET B N 1
ATOM 4249 C CA . MET B 2 284 ? 137.105 98.600 73.936 1.00 85.86 241 MET B CA 1
ATOM 4250 C C . MET B 2 284 ? 137.316 97.292 74.684 1.00 85.86 241 MET B C 1
ATOM 4251 O O . MET B 2 284 ? 138.300 97.147 75.415 1.00 85.86 241 MET B O 1
ATOM 4256 N N . SER B 2 285 ? 136.400 96.347 74.500 1.00 88.51 242 SER B N 1
ATOM 4257 C CA . SER B 2 285 ? 136.550 95.050 75.137 1.00 88.51 242 SER B CA 1
ATOM 4258 C C . SER B 2 285 ? 137.693 94.271 74.495 1.00 88.51 242 SER B C 1
ATOM 4259 O O . SER B 2 285 ? 138.187 94.609 73.417 1.00 88.51 242 SER B O 1
ATOM 4262 N N . LEU B 2 286 ? 138.118 93.216 75.180 1.00 92.81 243 LEU B N 1
ATOM 4263 C CA . LEU B 2 286 ? 139.157 92.356 74.636 1.00 92.81 243 LEU B CA 1
ATOM 4264 C C . LEU B 2 286 ? 138.653 91.660 73.377 1.00 92.81 243 LEU B C 1
ATOM 4265 O O . LEU B 2 286 ? 137.461 91.381 73.229 1.00 92.81 243 LEU B O 1
ATOM 4270 N N . GLU B 2 287 ? 139.578 91.393 72.454 1.00 94.31 244 GLU B N 1
ATOM 4271 C CA . GLU B 2 287 ? 139.196 90.814 71.171 1.00 94.31 244 GLU B CA 1
ATOM 4272 C C . GLU B 2 287 ? 138.761 89.361 71.317 1.00 94.31 244 GLU B C 1
ATOM 4273 O O . GLU B 2 287 ? 137.783 88.935 70.692 1.00 94.31 244 GLU B O 1
ATOM 4279 N N . ILE B 2 288 ? 139.471 88.586 72.138 1.00 97.14 245 ILE B N 1
ATOM 4280 C CA . ILE B 2 288 ? 139.217 87.149 72.213 1.00 97.14 245 ILE B CA 1
ATOM 4281 C C . ILE B 2 288 ? 137.827 86.867 72.773 1.00 97.14 245 ILE B C 1
ATOM 4282 O O . ILE B 2 288 ? 137.130 85.959 72.306 1.00 97.14 245 ILE B O 1
ATOM 4287 N N . THR B 2 289 ? 137.397 87.636 73.776 1.00 95.15 246 THR B N 1
ATOM 4288 C CA . THR B 2 289 ? 136.088 87.399 74.372 1.00 95.15 246 THR B CA 1
ATOM 4289 C C . THR B 2 289 ? 134.957 87.873 73.474 1.00 95.15 246 THR B C 1
ATOM 4290 O O . THR B 2 289 ? 133.820 87.422 73.640 1.00 95.15 246 THR B O 1
ATOM 4294 N N . ASP B 2 290 ? 135.246 88.774 72.535 1.00 96.73 247 ASP B N 1
ATOM 4295 C CA . ASP B 2 290 ? 134.215 89.257 71.625 1.00 96.73 247 ASP B CA 1
ATOM 4296 C C . ASP B 2 290 ? 133.694 88.137 70.736 1.00 96.73 247 ASP B C 1
ATOM 4297 O O . ASP B 2 290 ? 132.493 88.065 70.455 1.00 96.73 247 ASP B O 1
ATOM 4302 N N . GLN B 2 291 ? 134.579 87.258 70.280 1.00 98.33 248 GLN B N 1
ATOM 4303 C CA . GLN B 2 291 ? 134.218 86.211 69.336 1.00 98.33 248 GLN B CA 1
ATOM 4304 C C . GLN B 2 291 ? 133.831 84.901 70.010 1.00 98.33 248 GLN B C 1
ATOM 4305 O O . GLN B 2 291 ? 133.598 83.909 69.313 1.00 98.33 248 GLN B O 1
ATOM 4311 N N . TYR B 2 292 ? 133.761 84.865 71.339 1.00 100.36 249 TYR B N 1
ATOM 4312 C CA . TYR B 2 292 ? 133.403 83.636 72.036 1.00 100.36 249 TYR B CA 1
ATOM 4313 C C . TYR B 2 292 ? 132.119 83.730 72.841 1.00 100.36 249 TYR B C 1
ATOM 4314 O O . TYR B 2 292 ? 131.221 82.903 72.646 1.00 100.36 249 TYR B O 1
ATOM 4323 N N . LEU B 2 293 ? 131.993 84.693 73.752 1.00 97.81 250 LEU B N 1
ATOM 4324 C CA . LEU B 2 293 ? 130.908 84.584 74.726 1.00 97.81 250 LEU B CA 1
ATOM 4325 C C . LEU B 2 293 ? 129.582 85.073 74.150 1.00 97.81 250 LEU B C 1
ATOM 4326 O O . LEU B 2 293 ? 128.693 84.273 73.846 1.00 97.81 250 LEU B O 1
ATOM 4331 N N . GLN B 2 294 ? 129.431 86.389 73.998 1.00 97.37 251 GLN B N 1
ATOM 4332 C CA . GLN B 2 294 ? 128.401 87.002 73.162 1.00 97.37 251 GLN B CA 1
ATOM 4333 C C . GLN B 2 294 ? 126.970 86.606 73.521 1.00 97.37 251 GLN B C 1
ATOM 4334 O O . GLN B 2 294 ? 126.026 87.121 72.916 1.00 97.37 251 GLN B O 1
ATOM 4340 N N . ARG B 2 295 ? 126.790 85.739 74.515 1.00 99.07 252 ARG B N 1
ATOM 4341 C CA . ARG B 2 295 ? 125.502 85.097 74.759 1.00 99.07 252 ARG B CA 1
ATOM 4342 C C . ARG B 2 295 ? 125.485 84.526 76.168 1.00 99.07 252 ARG B C 1
ATOM 4343 O O . ARG B 2 295 ? 126.530 84.300 76.782 1.00 99.07 252 ARG B O 1
ATOM 4351 N N . GLU B 2 296 ? 124.271 84.280 76.664 1.00 98.27 253 GLU B N 1
ATOM 4352 C CA . GLU B 2 296 ? 124.092 83.907 78.064 1.00 98.27 253 GLU B CA 1
ATOM 4353 C C . GLU B 2 296 ? 124.672 82.529 78.363 1.00 98.27 253 GLU B C 1
ATOM 4354 O O . GLU B 2 296 ? 125.370 82.344 79.368 1.00 98.27 253 GLU B O 1
ATOM 4360 N N . ASP B 2 297 ? 124.380 81.543 77.510 1.00 100.42 254 ASP B N 1
ATOM 4361 C CA . ASP B 2 297 ? 124.745 80.164 77.823 1.00 100.42 254 ASP B CA 1
ATOM 4362 C C . ASP B 2 297 ? 126.256 79.987 77.902 1.00 100.42 254 ASP B C 1
ATOM 4363 O O . ASP B 2 297 ? 126.763 79.331 78.819 1.00 100.42 254 ASP B O 1
ATOM 4368 N N . THR B 2 298 ? 126.994 80.565 76.954 1.00 97.50 255 THR B N 1
ATOM 4369 C CA . THR B 2 298 ? 128.447 80.508 77.039 1.00 97.50 255 THR B CA 1
ATOM 4370 C C . THR B 2 298 ? 128.961 81.362 78.189 1.00 97.50 255 THR B C 1
ATOM 4371 O O . THR B 2 298 ? 129.993 81.040 78.787 1.00 97.50 255 THR B O 1
ATOM 4375 N N . LEU B 2 299 ? 128.253 82.445 78.515 1.00 96.87 256 LEU B N 1
ATOM 4376 C CA . LEU B 2 299 ? 128.622 83.243 79.677 1.00 96.87 256 LEU B CA 1
ATOM 4377 C C . LEU B 2 299 ? 128.484 82.447 80.966 1.00 96.87 256 LEU B C 1
ATOM 4378 O O . LEU B 2 299 ? 129.153 82.753 81.958 1.00 96.87 256 LEU B O 1
ATOM 4383 N N . ALA B 2 300 ? 127.625 81.429 80.977 1.00 101.50 257 ALA B N 1
ATOM 4384 C CA . ALA B 2 300 ? 127.557 80.556 82.141 1.00 101.50 257 ALA B CA 1
ATOM 4385 C C . ALA B 2 300 ? 128.618 79.471 82.039 1.00 101.50 257 ALA B C 1
ATOM 4386 O O . ALA B 2 300 ? 128.339 78.289 82.262 1.00 101.50 257 ALA B O 1
ATOM 4388 N N . THR B 2 301 ? 129.841 79.878 81.709 1.00 101.34 258 THR B N 1
ATOM 4389 C CA . THR B 2 301 ? 131.011 79.014 81.692 1.00 101.34 258 THR B CA 1
ATOM 4390 C C . THR B 2 301 ? 132.248 79.894 81.612 1.00 101.34 258 THR B C 1
ATOM 4391 O O . THR B 2 301 ? 132.440 80.597 80.616 1.00 101.34 258 THR B O 1
ATOM 4395 N N . PHE B 2 302 ? 133.092 79.873 82.637 1.00 102.66 259 PHE B N 1
ATOM 4396 C CA . PHE B 2 302 ? 134.278 80.713 82.608 1.00 102.66 259 PHE B CA 1
ATOM 4397 C C . PHE B 2 302 ? 135.300 80.158 83.587 1.00 102.66 259 PHE B C 1
ATOM 4398 O O . PHE B 2 302 ? 134.944 79.724 84.685 1.00 102.66 259 PHE B O 1
ATOM 4406 N N . ASP B 2 303 ? 136.566 80.175 83.178 1.00 105.60 260 ASP B N 1
ATOM 4407 C CA . ASP B 2 303 ? 137.653 79.681 84.005 1.00 105.60 260 ASP B CA 1
ATOM 4408 C C . ASP B 2 303 ? 138.789 80.679 84.151 1.00 105.60 260 ASP B C 1
ATOM 4409 O O . ASP B 2 303 ? 139.800 80.350 84.781 1.00 105.60 260 ASP B O 1
ATOM 4414 N N . GLY B 2 304 ? 138.654 81.880 83.595 1.00 101.91 261 GLY B N 1
ATOM 4415 C CA . GLY B 2 304 ? 139.795 82.767 83.493 1.00 101.91 261 GLY B CA 1
ATOM 4416 C C . GLY B 2 304 ? 140.308 83.215 84.847 1.00 101.91 261 GLY B C 1
ATOM 4417 O O . GLY B 2 304 ? 139.559 83.351 85.815 1.00 101.91 261 GLY B O 1
ATOM 4418 N N . PHE B 2 305 ? 141.616 83.434 84.904 1.00 100.95 262 PHE B N 1
ATOM 4419 C CA . PHE B 2 305 ? 142.276 84.051 86.041 1.00 100.95 262 PHE B CA 1
ATOM 4420 C C . PHE B 2 305 ? 142.613 85.492 85.694 1.00 100.95 262 PHE B C 1
ATOM 4421 O O . PHE B 2 305 ? 142.776 85.841 84.523 1.00 100.95 262 PHE B O 1
ATOM 4429 N N . ILE B 2 306 ? 142.714 86.328 86.719 1.00 96.02 263 ILE B N 1
ATOM 4430 C CA . ILE B 2 306 ? 143.218 87.686 86.574 1.00 96.02 263 ILE B CA 1
ATOM 4431 C C . ILE B 2 306 ? 144.352 87.862 87.569 1.00 96.02 263 ILE B C 1
ATOM 4432 O O . ILE B 2 306 ? 144.230 87.465 88.732 1.00 96.02 263 ILE B O 1
ATOM 4437 N N . GLU B 2 307 ? 145.454 88.446 87.112 1.00 98.07 264 GLU B N 1
ATOM 4438 C CA . GLU B 2 307 ? 146.601 88.666 87.979 1.00 98.07 264 GLU B CA 1
ATOM 4439 C C . GLU B 2 307 ? 146.872 90.156 88.097 1.00 98.07 264 GLU B C 1
ATOM 4440 O O . GLU B 2 307 ? 148.017 90.601 87.986 1.00 98.07 264 GLU B O 1
ATOM 4446 N N . CYS B 2 308 ? 145.817 90.933 88.314 1.00 93.12 265 CYS B N 1
ATOM 4447 C CA . CYS B 2 308 ? 145.945 92.372 88.449 1.00 93.12 265 CYS B CA 1
ATOM 4448 C C . CYS B 2 308 ? 146.694 92.724 89.733 1.00 93.12 265 CYS B C 1
ATOM 4449 O O . CYS B 2 308 ? 147.080 91.862 90.526 1.00 93.12 265 CYS B O 1
ATOM 4452 N N . GLU B 2 309 ? 146.902 94.021 89.931 1.00 91.55 266 GLU B N 1
ATOM 4453 C CA . GLU B 2 309 ? 147.579 94.534 91.109 1.00 91.55 266 GLU B CA 1
ATOM 4454 C C . GLU B 2 309 ? 146.610 94.608 92.285 1.00 91.55 266 GLU B C 1
ATOM 4455 O O . GLU B 2 309 ? 145.423 94.296 92.173 1.00 91.55 266 GLU B O 1
ATOM 4461 N N . GLU B 2 310 ? 147.124 95.030 93.430 1.00 88.71 267 GLU B N 1
ATOM 4462 C CA . GLU B 2 310 ? 146.282 95.294 94.582 1.00 88.71 267 GLU B CA 1
ATOM 4463 C C . GLU B 2 310 ? 145.674 96.687 94.465 1.00 88.71 267 GLU B C 1
ATOM 4464 O O . GLU B 2 310 ? 146.180 97.528 93.720 1.00 88.71 267 GLU B O 1
ATOM 4470 N N . PRO B 2 311 ? 144.568 96.945 95.162 1.00 82.57 268 PRO B N 1
ATOM 4471 C CA . PRO B 2 311 ? 143.945 98.272 95.094 1.00 82.57 268 PRO B CA 1
ATOM 4472 C C . PRO B 2 311 ? 144.953 99.374 95.379 1.00 82.57 268 PRO B C 1
ATOM 4473 O O . PRO B 2 311 ? 145.704 99.318 96.353 1.00 82.57 268 PRO B O 1
ATOM 4477 N N . ASN B 2 312 ? 144.969 100.385 94.510 1.00 79.21 269 ASN B N 1
ATOM 4478 C CA . ASN B 2 312 ? 146.079 101.326 94.460 1.00 79.21 269 ASN B CA 1
ATOM 4479 C C . ASN B 2 312 ? 145.696 102.798 94.405 1.00 79.21 269 ASN B C 1
ATOM 4480 O O . ASN B 2 312 ? 146.549 103.635 94.723 1.00 79.21 269 ASN B O 1
ATOM 4485 N N . ASN B 2 313 ? 144.472 103.148 94.011 1.00 75.64 270 ASN B N 1
ATOM 4486 C CA . ASN B 2 313 ? 144.073 104.542 93.802 1.00 75.64 270 ASN B CA 1
ATOM 4487 C C . ASN B 2 313 ? 144.939 105.208 92.729 1.00 75.64 270 ASN B C 1
ATOM 4488 O O . ASN B 2 313 ? 145.693 106.146 92.987 1.00 75.64 270 ASN B O 1
ATOM 4493 N N . ARG B 2 314 ? 144.829 104.690 91.510 1.00 77.73 271 ARG B N 1
ATOM 4494 C CA . ARG B 2 314 ? 145.453 105.313 90.351 1.00 77.73 271 ARG B CA 1
ATOM 4495 C C . ARG B 2 314 ? 144.457 105.778 89.302 1.00 77.73 271 ARG B C 1
ATOM 4496 O O . ARG B 2 314 ? 144.726 106.765 88.616 1.00 77.73 271 ARG B O 1
ATOM 4504 N N . LEU B 2 315 ? 143.338 105.074 89.136 1.00 73.97 272 LEU B N 1
ATOM 4505 C CA . LEU B 2 315 ? 142.226 105.476 88.279 1.00 73.97 272 LEU B CA 1
ATOM 4506 C C . LEU B 2 315 ? 142.552 105.464 86.791 1.00 73.97 272 LEU B C 1
ATOM 4507 O O . LEU B 2 315 ? 141.655 105.673 85.970 1.00 73.97 272 LEU B O 1
ATOM 4512 N N . ASP B 2 316 ? 143.811 105.235 86.411 1.00 79.41 273 ASP B N 1
ATOM 4513 C CA . ASP B 2 316 ? 144.093 105.206 84.981 1.00 79.41 273 ASP B CA 1
ATOM 4514 C C . ASP B 2 316 ? 145.149 104.199 84.535 1.00 79.41 273 ASP B C 1
ATOM 4515 O O . ASP B 2 316 ? 145.582 104.286 83.380 1.00 79.41 273 ASP B O 1
ATOM 4520 N N . LYS B 2 317 ? 145.595 103.257 85.367 1.00 84.53 274 LYS B N 1
ATOM 4521 C CA . LYS B 2 317 ? 146.676 102.375 84.936 1.00 84.53 274 LYS B CA 1
ATOM 4522 C C . LYS B 2 317 ? 146.256 100.915 84.832 1.00 84.53 274 LYS B C 1
ATOM 4523 O O . LYS B 2 317 ? 146.279 100.356 83.731 1.00 84.53 274 LYS B O 1
ATOM 4529 N N . PHE B 2 318 ? 145.850 100.289 85.937 1.00 85.31 275 PHE B N 1
ATOM 4530 C CA . PHE B 2 318 ? 145.380 98.905 85.965 1.00 85.31 275 PHE B CA 1
ATOM 4531 C C . PHE B 2 318 ? 146.232 97.938 85.144 1.00 85.31 275 PHE B C 1
ATOM 4532 O O . PHE B 2 318 ? 145.793 97.466 84.092 1.00 85.31 275 PHE B O 1
ATOM 4540 N N . THR B 2 319 ? 147.465 97.681 85.563 1.00 91.37 276 THR B N 1
ATOM 4541 C CA . THR B 2 319 ? 148.212 96.596 84.949 1.00 91.37 276 THR B CA 1
ATOM 4542 C C . THR B 2 319 ? 147.634 95.245 85.372 1.00 91.37 276 THR B C 1
ATOM 4543 O O . THR B 2 319 ? 146.977 95.119 86.408 1.00 91.37 276 THR B O 1
ATOM 4547 N N . GLY B 2 320 ? 147.878 94.231 84.553 1.00 94.80 277 GLY B N 1
ATOM 4548 C CA . GLY B 2 320 ? 147.389 92.897 84.849 1.00 94.80 277 GLY B CA 1
ATOM 4549 C C . GLY B 2 320 ? 147.255 92.059 83.598 1.00 94.80 277 GLY B C 1
ATOM 4550 O O . GLY B 2 320 ? 147.432 92.529 82.474 1.00 94.80 277 GLY B O 1
ATOM 4551 N N . THR B 2 321 ? 146.933 90.785 83.813 1.00 97.79 278 THR B N 1
ATOM 4552 C CA . THR B 2 321 ? 146.769 89.822 82.731 1.00 97.79 278 THR B CA 1
ATOM 4553 C C . THR B 2 321 ? 145.436 89.096 82.885 1.00 97.79 278 THR B C 1
ATOM 4554 O O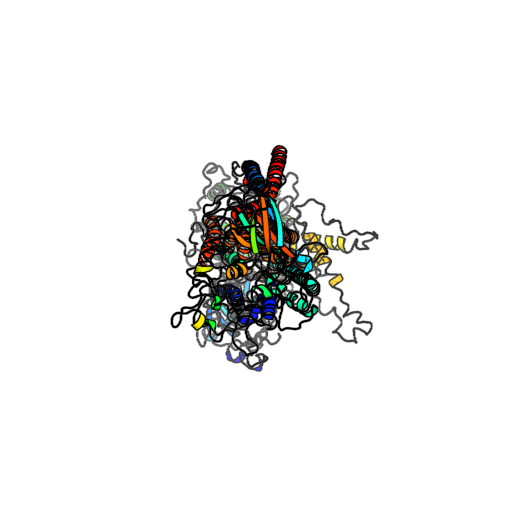 . THR B 2 321 ? 144.650 89.373 83.794 1.00 97.79 278 THR B O 1
ATOM 4558 N N . LEU B 2 322 ? 145.191 88.151 81.980 1.00 98.18 279 LEU B N 1
ATOM 4559 C CA . LEU B 2 322 ? 143.989 87.325 81.988 1.00 98.18 279 LEU B CA 1
ATOM 4560 C C . LEU B 2 322 ? 144.382 85.937 81.509 1.00 98.18 279 LEU B C 1
ATOM 4561 O O . LEU B 2 322 ? 144.819 85.776 80.364 1.00 98.18 279 LEU B O 1
ATOM 4566 N N . PHE B 2 323 ? 144.231 84.949 82.385 1.00 101.00 280 PHE B N 1
ATOM 4567 C CA . PHE B 2 323 ? 144.493 83.547 82.062 1.00 101.00 280 PHE B CA 1
ATOM 4568 C C . PHE B 2 323 ? 143.223 82.848 81.595 1.00 101.00 280 PHE B C 1
ATOM 4569 O O . PHE B 2 323 ? 142.816 81.829 82.149 1.00 101.00 280 PHE B O 1
ATOM 4577 N N . TRP B 2 324 ? 142.576 83.413 80.574 1.00 102.88 281 TRP B N 1
ATOM 4578 C CA . TRP B 2 324 ? 141.309 82.864 80.100 1.00 102.88 281 TRP B CA 1
ATOM 4579 C C . TRP B 2 324 ? 141.478 81.417 79.667 1.00 102.88 281 TRP B C 1
ATOM 4580 O O . TRP B 2 324 ? 140.751 80.529 80.126 1.00 102.88 281 TRP B O 1
ATOM 4591 N N . ARG B 2 325 ? 142.443 81.166 78.784 1.00 105.60 282 ARG B N 1
ATOM 4592 C CA . ARG B 2 325 ? 142.900 79.827 78.440 1.00 105.60 282 ARG B CA 1
ATOM 4593 C C . ARG B 2 325 ? 144.074 79.955 77.483 1.00 105.60 282 ARG B C 1
ATOM 4594 O O . ARG B 2 325 ? 144.127 80.922 76.716 1.00 105.60 282 ARG B O 1
ATOM 4602 N N . ASN B 2 326 ? 145.013 79.008 77.511 1.00 108.43 283 ASN B N 1
ATOM 4603 C CA . ASN B 2 326 ? 145.835 78.778 76.328 1.00 108.43 283 ASN B CA 1
ATOM 4604 C C . ASN B 2 326 ? 146.622 80.003 75.873 1.00 108.43 283 ASN B C 1
ATOM 4605 O O . ASN B 2 326 ? 146.218 80.660 74.907 1.00 108.43 283 ASN B O 1
ATOM 4610 N N . THR B 2 327 ? 147.718 80.338 76.568 1.00 108.95 284 THR B N 1
ATOM 4611 C CA . THR B 2 327 ? 148.503 81.559 76.313 1.00 108.95 284 THR B CA 1
ATOM 4612 C C . THR B 2 327 ? 147.728 82.821 76.700 1.00 108.95 284 THR B C 1
ATOM 4613 O O . THR B 2 327 ? 147.235 83.565 75.853 1.00 108.95 284 THR B O 1
ATOM 4617 N N . SER B 2 328 ? 147.607 83.019 78.012 1.00 104.26 285 SER B N 1
ATOM 4618 C CA . SER B 2 328 ? 146.978 84.177 78.637 1.00 104.26 285 SER B CA 1
ATOM 4619 C C . SER B 2 328 ? 147.344 85.490 77.955 1.00 104.26 285 SER B C 1
ATOM 4620 O O . SER B 2 328 ? 148.454 85.656 77.443 1.00 104.26 285 SER B O 1
ATOM 4623 N N . PHE B 2 329 ? 146.393 86.433 77.963 1.00 100.62 286 PHE B N 1
ATOM 4624 C CA . PHE B 2 329 ? 146.353 87.726 77.282 1.00 100.62 286 PHE B CA 1
ATOM 4625 C C . PHE B 2 329 ? 146.515 88.886 78.261 1.00 100.62 286 PHE B C 1
ATOM 4626 O O . PHE B 2 329 ? 145.885 88.895 79.318 1.00 100.62 286 PHE B O 1
ATOM 4634 N N . PRO B 2 330 ? 147.316 89.898 77.945 1.00 95.92 287 PRO B N 1
ATOM 4635 C CA . PRO B 2 330 ? 147.517 91.014 78.876 1.00 95.92 287 PRO B CA 1
ATOM 4636 C C . PRO B 2 330 ? 146.316 91.952 78.904 1.00 95.92 287 PRO B C 1
ATOM 4637 O O . PRO B 2 330 ? 145.351 91.796 78.157 1.00 95.92 287 PRO B O 1
ATOM 4641 N N . LEU B 2 331 ? 146.395 92.950 79.788 1.00 91.42 288 LEU B N 1
ATOM 4642 C CA . LEU B 2 331 ? 145.302 93.887 79.999 1.00 91.42 288 LEU B CA 1
ATOM 4643 C C . LEU B 2 331 ? 145.857 95.273 80.294 1.00 91.42 288 LEU B C 1
ATOM 4644 O O . LEU B 2 331 ? 146.992 95.425 80.750 1.00 91.42 288 LEU B O 1
ATOM 4649 N N . ASP B 2 332 ? 145.034 96.288 80.041 1.00 86.70 289 ASP B N 1
ATOM 4650 C CA . ASP B 2 332 ? 145.376 97.659 80.388 1.00 86.70 289 ASP B CA 1
ATOM 4651 C C . ASP B 2 332 ? 144.092 98.421 80.691 1.00 86.70 289 ASP B C 1
ATOM 4652 O O . ASP B 2 332 ? 142.993 97.864 80.660 1.00 86.70 289 ASP B O 1
ATOM 4657 N N . ALA B 2 333 ? 144.240 99.716 80.977 1.00 81.28 290 ALA B N 1
ATOM 4658 C CA . ALA B 2 333 ? 143.129 100.519 81.473 1.00 81.28 290 ALA B CA 1
ATOM 4659 C C . ALA B 2 333 ? 142.027 100.738 80.447 1.00 81.28 290 ALA B C 1
ATOM 4660 O O . ALA B 2 333 ? 140.949 101.209 80.823 1.00 81.28 290 ALA B O 1
ATOM 4662 N N . ASP B 2 334 ? 142.258 100.424 79.173 1.00 82.78 291 ASP B N 1
ATOM 4663 C CA . ASP B 2 334 ? 141.216 100.613 78.171 1.00 82.78 291 ASP B CA 1
ATOM 4664 C C . ASP B 2 334 ? 140.100 99.584 78.277 1.00 82.78 291 ASP B C 1
ATOM 4665 O O . ASP B 2 334 ? 139.063 99.756 77.629 1.00 82.78 291 ASP B O 1
ATOM 4670 N N . LYS B 2 335 ? 140.282 98.532 79.068 1.00 77.91 292 LYS B N 1
ATOM 4671 C CA . LYS B 2 335 ? 139.298 97.472 79.226 1.00 77.91 292 LYS B CA 1
ATOM 4672 C C . LYS B 2 335 ? 138.797 97.402 80.662 1.00 77.91 292 LYS B C 1
ATOM 4673 O O . LYS B 2 335 ? 138.629 96.322 81.228 1.00 77.91 292 LYS B O 1
ATOM 4679 N N . ILE B 2 336 ? 138.554 98.558 81.271 1.00 74.08 293 ILE B N 1
ATOM 4680 C CA . ILE B 2 336 ? 138.135 98.633 82.664 1.00 74.08 293 ILE B CA 1
ATOM 4681 C C . ILE B 2 336 ? 137.052 99.689 82.804 1.00 74.08 293 ILE B C 1
ATOM 4682 O O . ILE B 2 336 ? 137.162 100.787 82.249 1.00 74.08 293 ILE B O 1
ATOM 4687 N N . LEU B 2 337 ? 136.005 99.355 83.550 1.00 72.36 294 LEU B N 1
ATOM 4688 C CA . LEU B 2 337 ? 134.987 100.305 83.964 1.00 72.36 294 LEU B CA 1
ATOM 4689 C C . LEU B 2 337 ? 135.064 100.482 85.474 1.00 72.36 294 LEU B C 1
ATOM 4690 O O . LEU B 2 337 ? 135.201 99.503 86.213 1.00 72.36 294 LEU B O 1
ATOM 4695 N N . LEU B 2 338 ? 134.986 101.726 85.930 1.00 72.63 295 LEU B N 1
ATOM 4696 C CA . LEU B 2 338 ? 135.053 102.030 87.349 1.00 72.63 295 LEU B CA 1
ATOM 4697 C C . LEU B 2 338 ? 133.641 102.197 87.906 1.00 72.63 295 LEU B C 1
ATOM 4698 O O . LEU B 2 338 ? 132.648 102.039 87.197 1.00 72.63 295 LEU B O 1
ATOM 4703 N N . ARG B 2 339 ? 133.548 102.529 89.195 1.00 70.93 296 ARG B N 1
ATOM 4704 C CA . ARG B 2 339 ? 132.263 102.440 89.883 1.00 70.93 296 ARG B CA 1
ATOM 4705 C C . ARG B 2 339 ? 131.333 103.597 89.531 1.00 70.93 296 ARG B C 1
ATOM 4706 O O . ARG B 2 339 ? 130.227 103.384 89.026 1.00 70.93 296 ARG B O 1
ATOM 4714 N N . GLY B 2 340 ? 131.758 104.828 89.787 1.00 71.87 297 GLY B N 1
ATOM 4715 C CA . GLY B 2 340 ? 130.855 105.955 89.638 1.00 71.87 297 GLY B CA 1
ATOM 4716 C C . GLY B 2 340 ? 130.533 106.356 88.212 1.00 71.87 297 GLY B C 1
ATOM 4717 O O . GLY B 2 340 ? 129.981 107.434 87.981 1.00 71.87 297 GLY B O 1
ATOM 4718 N N . CYS B 2 341 ? 130.857 105.499 87.251 1.00 73.64 298 CYS B N 1
ATOM 4719 C CA . CYS B 2 341 ? 130.668 105.776 85.836 1.00 73.64 298 CYS B CA 1
ATOM 4720 C C . CYS B 2 341 ? 129.294 105.283 85.407 1.00 73.64 298 CYS B C 1
ATOM 4721 O O . CYS B 2 341 ? 128.735 104.375 86.026 1.00 73.64 298 CYS B O 1
ATOM 4724 N N . VAL B 2 342 ? 128.735 105.872 84.347 1.00 70.13 299 VAL B N 1
ATOM 4725 C CA . VAL B 2 342 ? 127.437 105.412 83.858 1.00 70.13 299 VAL B CA 1
ATOM 4726 C C . VAL B 2 342 ? 127.492 105.146 82.360 1.00 70.13 299 VAL B C 1
ATOM 4727 O O . VAL B 2 342 ? 128.119 105.891 81.598 1.00 70.13 299 VAL B O 1
ATOM 4731 N N . ILE B 2 343 ? 126.812 104.071 81.951 1.00 71.24 300 ILE B N 1
ATOM 4732 C CA . ILE B 2 343 ? 126.796 103.621 80.565 1.00 71.24 300 ILE B CA 1
ATOM 4733 C C . ILE B 2 343 ? 125.878 104.507 79.732 1.00 71.24 300 ILE B C 1
ATOM 4734 O O . ILE B 2 343 ? 124.834 104.973 80.202 1.00 71.24 300 ILE B O 1
ATOM 4739 N N . ARG B 2 344 ? 126.254 104.724 78.471 1.00 72.54 301 ARG B N 1
ATOM 4740 C CA . ARG B 2 344 ? 125.453 105.524 77.556 1.00 72.54 301 ARG B CA 1
ATOM 4741 C C . ARG B 2 344 ? 125.571 104.974 76.143 1.00 72.54 301 ARG B C 1
ATOM 4742 O O . ARG B 2 344 ? 126.644 104.529 75.730 1.00 72.54 301 ARG B O 1
ATOM 4750 N N . ASN B 2 345 ? 124.451 105.001 75.420 1.00 80.54 302 ASN B N 1
ATOM 4751 C CA . ASN B 2 345 ? 124.400 104.697 73.988 1.00 80.54 302 ASN B CA 1
ATOM 4752 C C . ASN B 2 345 ? 124.820 103.265 73.671 1.00 80.54 302 ASN B C 1
ATOM 4753 O O . ASN B 2 345 ? 125.268 102.975 72.561 1.00 80.54 302 ASN B O 1
ATOM 4758 N N . THR B 2 346 ? 124.685 102.356 74.633 1.00 83.38 303 THR B N 1
ATOM 4759 C CA . THR B 2 346 ? 124.831 100.928 74.377 1.00 83.38 303 THR B CA 1
ATOM 4760 C C . THR B 2 346 ? 123.710 100.207 75.104 1.00 83.38 303 THR B C 1
ATOM 4761 O O . THR B 2 346 ? 123.463 100.484 76.279 1.00 83.38 303 THR B O 1
ATOM 4765 N N . ASP B 2 347 ? 123.041 99.282 74.412 1.00 86.79 304 ASP B N 1
ATOM 4766 C CA . ASP B 2 347 ? 121.872 98.632 74.998 1.00 86.79 304 ASP B CA 1
ATOM 4767 C C . ASP B 2 347 ? 122.235 97.841 76.248 1.00 86.79 304 ASP B C 1
ATOM 4768 O O . ASP B 2 347 ? 121.541 97.933 77.268 1.00 86.79 304 ASP B O 1
ATOM 4773 N N . PHE B 2 348 ? 123.316 97.066 76.198 1.00 86.65 305 PHE B N 1
ATOM 4774 C CA . PHE B 2 348 ? 123.729 96.293 77.361 1.00 86.65 305 PHE B CA 1
ATOM 4775 C C . PHE B 2 348 ? 125.177 95.855 77.191 1.00 86.65 305 PHE B C 1
ATOM 4776 O O . PHE B 2 348 ? 125.772 95.995 76.121 1.00 86.65 305 PHE B O 1
ATOM 4784 N N . CYS B 2 349 ? 125.732 95.324 78.277 1.00 84.97 306 CYS B N 1
ATOM 4785 C CA . CYS B 2 349 ? 127.108 94.845 78.299 1.00 84.97 306 CYS B CA 1
ATOM 4786 C C . CYS B 2 349 ? 127.275 93.864 79.450 1.00 84.97 306 CYS B C 1
ATOM 4787 O O . CYS B 2 349 ? 126.449 93.808 80.363 1.00 84.97 306 CYS B O 1
ATOM 4790 N N . HIS B 2 350 ? 128.357 93.089 79.392 1.00 83.59 307 HIS B N 1
ATOM 4791 C CA . HIS B 2 350 ? 128.675 92.091 80.403 1.00 83.59 307 HIS B CA 1
ATOM 4792 C C . HIS B 2 350 ? 130.054 92.372 80.981 1.00 83.59 307 HIS B C 1
ATOM 4793 O O . HIS B 2 350 ? 130.867 93.072 80.374 1.00 83.59 307 HIS B O 1
ATOM 4800 N N . GLY B 2 351 ? 130.322 91.820 82.161 1.00 81.65 308 GLY B N 1
ATOM 4801 C CA . GLY B 2 351 ? 131.608 92.069 82.788 1.00 81.65 308 GLY B CA 1
ATOM 4802 C C . GLY B 2 351 ? 131.915 91.119 83.922 1.00 81.65 308 GLY B C 1
ATOM 4803 O O . GLY B 2 351 ? 131.022 90.475 84.483 1.00 81.65 308 GLY B O 1
ATOM 4804 N N . LEU B 2 352 ? 133.206 91.050 84.253 1.00 79.65 309 LEU B N 1
ATOM 4805 C CA . LEU B 2 352 ? 133.715 90.313 85.404 1.00 79.65 309 LEU B CA 1
ATOM 4806 C C . LEU B 2 352 ? 134.025 91.287 86.529 1.00 79.65 309 LEU B C 1
ATOM 4807 O O . LEU B 2 352 ? 134.749 92.263 86.322 1.00 79.65 309 LEU B O 1
ATOM 4812 N N . VAL B 2 353 ? 133.509 91.007 87.719 1.00 77.49 310 VAL B N 1
ATOM 4813 C CA . VAL B 2 353 ? 133.800 91.841 88.879 1.00 77.49 310 VAL B CA 1
ATOM 4814 C C . VAL B 2 353 ? 135.223 91.564 89.338 1.00 77.49 310 VAL B C 1
ATOM 4815 O O . VAL B 2 353 ? 135.622 90.405 89.494 1.00 77.49 310 VAL B O 1
ATOM 4819 N N . ILE B 2 354 ? 135.998 92.629 89.548 1.00 76.55 311 ILE B N 1
ATOM 4820 C CA . ILE B 2 354 ? 137.388 92.526 89.963 1.00 76.55 311 ILE B CA 1
ATOM 4821 C C . ILE B 2 354 ? 137.601 93.077 91.365 1.00 76.55 311 ILE B C 1
ATOM 4822 O O . ILE B 2 354 ? 138.279 92.451 92.186 1.00 76.55 311 ILE B O 1
ATOM 4827 N N . PHE B 2 355 ? 137.038 94.242 91.658 1.00 77.30 312 PHE B N 1
ATOM 4828 C CA . PHE B 2 355 ? 137.059 94.841 92.982 1.00 77.30 312 PHE B CA 1
ATOM 4829 C C . PHE B 2 355 ? 135.627 95.013 93.467 1.00 77.30 312 PHE B C 1
ATOM 4830 O O . PHE B 2 355 ? 134.669 94.835 92.714 1.00 77.30 312 PHE B O 1
ATOM 4838 N N . ALA B 2 356 ? 135.479 95.367 94.740 1.00 75.60 313 ALA B N 1
ATOM 4839 C CA . ALA B 2 356 ? 134.151 95.605 95.286 1.00 75.60 313 ALA B CA 1
ATOM 4840 C C . ALA B 2 356 ? 134.271 96.421 96.561 1.00 75.60 313 ALA B C 1
ATOM 4841 O O . ALA B 2 356 ? 135.316 96.437 97.214 1.00 75.60 313 ALA B O 1
ATOM 4843 N N . GLY B 2 357 ? 133.177 97.096 96.905 1.00 74.99 314 GLY B N 1
ATOM 4844 C CA . GLY B 2 357 ? 133.098 97.787 98.181 1.00 74.99 314 GLY B CA 1
ATOM 4845 C C . GLY B 2 357 ? 134.186 98.825 98.347 1.00 74.99 314 GLY B C 1
ATOM 4846 O O . GLY B 2 357 ? 134.440 99.642 97.457 1.00 74.99 314 GLY B O 1
ATOM 4847 N N . ALA B 2 358 ? 134.850 98.791 99.497 1.00 72.66 315 ALA B N 1
ATOM 4848 C CA . ALA B 2 358 ? 135.891 99.753 99.823 1.00 72.66 315 ALA B CA 1
ATOM 4849 C C . ALA B 2 358 ? 137.216 99.441 99.150 1.00 72.66 315 ALA B C 1
ATOM 4850 O O . ALA B 2 358 ? 138.248 99.986 99.553 1.00 72.66 315 ALA B O 1
ATOM 4852 N N . ASP B 2 359 ? 137.214 98.565 98.149 1.00 76.25 316 ASP B N 1
ATOM 4853 C CA . ASP B 2 359 ? 138.406 98.264 97.375 1.00 76.25 316 ASP B CA 1
ATOM 4854 C C . ASP B 2 359 ? 138.386 98.881 95.987 1.00 76.25 316 ASP B C 1
ATOM 4855 O O . ASP B 2 359 ? 139.395 98.805 95.279 1.00 76.25 316 ASP B O 1
ATOM 4860 N N . THR B 2 360 ? 137.274 99.486 95.581 1.00 73.47 317 THR B N 1
ATOM 4861 C CA . THR B 2 360 ? 137.200 100.137 94.285 1.00 73.47 317 THR B CA 1
ATOM 4862 C C . THR B 2 360 ? 138.158 101.323 94.230 1.00 73.47 317 THR B C 1
ATOM 4863 O O . THR B 2 360 ? 138.546 101.894 95.250 1.00 73.47 317 THR B O 1
ATOM 4867 N N . LYS B 2 361 ? 138.537 101.696 93.009 1.00 71.73 318 LYS B N 1
ATOM 4868 C CA . LYS B 2 361 ? 139.486 102.785 92.834 1.00 71.73 318 LYS B CA 1
ATOM 4869 C C . LYS B 2 361 ? 138.897 104.146 93.174 1.00 71.73 318 LYS B C 1
ATOM 4870 O O . LYS B 2 361 ? 139.648 105.123 93.235 1.00 71.73 318 LYS B O 1
ATOM 4876 N N . ILE B 2 362 ? 137.586 104.242 93.389 1.00 67.50 319 ILE B N 1
ATOM 4877 C CA . ILE B 2 362 ? 136.987 105.494 93.833 1.00 67.50 319 ILE B CA 1
ATOM 4878 C C . ILE B 2 362 ? 136.777 105.532 95.343 1.00 67.50 319 ILE B C 1
ATOM 4879 O O . ILE B 2 362 ? 136.631 106.626 95.908 1.00 67.50 319 ILE B O 1
ATOM 4884 N N . MET B 2 363 ? 136.770 104.384 96.013 1.00 68.00 320 MET B N 1
ATOM 4885 C CA . MET B 2 363 ? 136.683 104.341 97.464 1.00 68.00 320 MET B CA 1
ATOM 4886 C C . MET B 2 363 ? 138.043 104.447 98.132 1.00 68.00 320 MET B C 1
ATOM 4887 O O . MET B 2 363 ? 138.109 104.539 99.360 1.00 68.00 320 MET B O 1
ATOM 4892 N N . LYS B 2 364 ? 139.125 104.428 97.360 1.00 65.93 321 LYS B N 1
ATOM 4893 C CA . LYS B 2 364 ? 140.451 104.655 97.911 1.00 65.93 321 LYS B CA 1
ATOM 4894 C C . LYS B 2 364 ? 140.794 106.132 98.026 1.00 65.93 321 LYS B C 1
ATOM 4895 O O . LYS B 2 364 ? 141.785 106.470 98.679 1.00 65.93 321 LYS B O 1
ATOM 4901 N N . ASN B 2 365 ? 140.003 107.012 97.414 1.00 65.08 322 ASN B N 1
ATOM 4902 C CA . ASN B 2 365 ? 140.299 108.438 97.404 1.00 65.08 322 ASN B CA 1
ATOM 4903 C C . ASN B 2 365 ? 139.641 109.186 98.551 1.00 65.08 322 ASN B C 1
ATOM 4904 O O . ASN B 2 365 ? 140.186 110.192 99.017 1.00 65.08 322 ASN B O 1
ATOM 4909 N N . SER B 2 366 ? 138.487 108.723 99.014 1.00 63.22 323 SER B N 1
ATOM 4910 C CA . SER B 2 366 ? 137.839 109.287 100.189 1.00 63.22 323 SER B CA 1
ATOM 4911 C C . SER B 2 366 ? 138.366 108.569 101.422 1.00 63.22 323 SER B C 1
ATOM 4912 O O . SER B 2 366 ? 138.211 107.349 101.543 1.00 63.22 323 SER B O 1
ATOM 4915 N N . GLY B 2 367 ? 138.981 109.314 102.337 1.00 63.83 324 GLY B N 1
ATOM 4916 C CA . GLY B 2 367 ? 139.601 108.689 103.489 1.00 63.83 324 GLY B CA 1
ATOM 4917 C C . GLY B 2 367 ? 139.622 109.580 104.711 1.00 63.83 324 GLY B C 1
ATOM 4918 O O . GLY B 2 367 ? 139.566 110.810 104.618 1.00 63.83 324 GLY B O 1
ATOM 4919 N N . LYS B 2 368 ? 139.725 108.926 105.870 1.00 65.05 325 LYS B N 1
ATOM 4920 C CA . LYS B 2 368 ? 139.962 109.573 107.160 1.00 65.05 325 LYS B CA 1
ATOM 4921 C C . LYS B 2 368 ? 138.847 110.563 107.514 1.00 65.05 325 LYS B C 1
ATOM 4922 O O . LYS B 2 368 ? 139.043 111.776 107.583 1.00 65.05 325 LYS B O 1
ATOM 4928 N N . THR B 2 369 ? 137.657 110.007 107.718 1.00 58.56 326 THR B N 1
ATOM 4929 C CA . THR B 2 369 ? 136.595 110.763 108.368 1.00 58.56 326 THR B CA 1
ATOM 4930 C C . THR B 2 369 ? 136.978 111.035 109.819 1.00 58.56 326 THR B C 1
ATOM 4931 O O . THR B 2 369 ? 137.488 110.151 110.513 1.00 58.56 326 THR B O 1
ATOM 4935 N N . ARG B 2 370 ? 136.756 112.262 110.272 1.00 54.16 327 ARG B N 1
ATOM 4936 C CA . ARG B 2 370 ? 137.206 112.709 111.584 1.00 54.16 327 ARG B CA 1
ATOM 4937 C C . ARG B 2 370 ? 136.023 113.224 112.397 1.00 54.16 327 ARG B C 1
ATOM 4938 O O . ARG B 2 370 ? 134.891 113.294 111.916 1.00 54.16 327 ARG B O 1
ATOM 4946 N N . PHE B 2 371 ? 136.302 113.590 113.644 1.00 53.02 328 PHE B N 1
ATOM 4947 C CA . PHE B 2 371 ? 135.304 114.143 114.550 1.00 53.02 328 PHE B CA 1
ATOM 4948 C C . PHE B 2 371 ? 135.433 115.659 114.552 1.00 53.02 328 PHE B C 1
ATOM 4949 O O . PHE B 2 371 ? 136.487 116.194 114.906 1.00 53.02 328 PHE B O 1
ATOM 4957 N N . LYS B 2 372 ? 134.360 116.343 114.173 1.00 48.18 329 LYS B N 1
ATOM 4958 C CA . LYS B 2 372 ? 134.374 117.784 113.967 1.00 48.18 329 LYS B CA 1
ATOM 4959 C C . LYS B 2 372 ? 133.823 118.495 115.194 1.00 48.18 329 LYS B C 1
ATOM 4960 O O . LYS B 2 372 ? 132.733 118.165 115.671 1.00 48.18 329 LYS B O 1
ATOM 4966 N N . ARG B 2 373 ? 134.575 119.469 115.693 1.00 50.11 330 ARG B N 1
ATOM 4967 C CA . ARG B 2 373 ? 134.165 120.299 116.814 1.00 50.11 330 ARG B CA 1
ATOM 4968 C C . ARG B 2 373 ? 134.181 121.755 116.381 1.00 50.11 330 ARG B C 1
ATOM 4969 O O . ARG B 2 373 ? 135.094 122.188 115.673 1.00 50.11 330 ARG B O 1
ATOM 4977 N N . THR B 2 374 ? 133.174 122.510 116.805 1.00 43.04 331 THR B N 1
ATOM 4978 C CA . THR B 2 374 ? 133.085 123.901 116.400 1.00 43.04 331 THR B CA 1
ATOM 4979 C C . THR B 2 374 ? 134.081 124.748 117.186 1.00 43.04 331 THR B C 1
ATOM 4980 O O . THR B 2 374 ? 134.762 124.279 118.099 1.00 43.04 331 THR B O 1
ATOM 4984 N N . LYS B 2 375 ? 134.161 126.023 116.815 1.00 41.53 332 LYS B N 1
ATOM 4985 C CA . LYS B 2 375 ? 135.126 126.944 117.397 1.00 41.53 332 LYS B CA 1
ATOM 4986 C C . LYS B 2 375 ? 134.717 127.445 118.775 1.00 41.53 332 LYS B C 1
ATOM 4987 O O . LYS B 2 375 ? 135.570 127.944 119.512 1.00 41.53 332 LYS B O 1
ATOM 4993 N N . ILE B 2 376 ? 133.439 127.332 119.135 1.00 43.79 333 ILE B N 1
ATOM 4994 C CA . ILE B 2 376 ? 132.983 127.786 120.444 1.00 43.79 333 ILE B CA 1
ATOM 4995 C C . ILE B 2 376 ? 133.310 126.764 121.531 1.00 43.79 333 ILE B C 1
ATOM 4996 O O . ILE B 2 376 ? 133.438 127.122 122.708 1.00 43.79 333 ILE B O 1
ATOM 5001 N N . ASP B 2 377 ? 133.443 125.487 121.171 1.00 46.91 334 ASP B N 1
ATOM 5002 C CA . ASP B 2 377 ? 133.777 124.470 122.163 1.00 46.91 334 ASP B CA 1
ATOM 5003 C C . ASP B 2 377 ? 135.175 124.682 122.730 1.00 46.91 334 ASP B C 1
ATOM 5004 O O . ASP B 2 377 ? 135.395 124.522 123.939 1.00 46.91 334 ASP B O 1
ATOM 5009 N N . TYR B 2 378 ? 136.133 125.035 121.875 1.00 47.47 335 TYR B N 1
ATOM 5010 C CA . TYR B 2 378 ? 137.473 125.335 122.355 1.00 47.47 335 TYR B CA 1
ATOM 5011 C C . TYR B 2 378 ? 137.493 126.554 123.261 1.00 47.47 335 TYR B C 1
ATOM 5012 O O . TYR B 2 378 ? 138.432 126.716 124.045 1.00 47.47 335 TYR B O 1
ATOM 5021 N N . LEU B 2 379 ? 136.480 127.412 123.174 1.00 46.73 336 LEU B N 1
ATOM 5022 C CA . LEU B 2 379 ? 136.376 128.537 124.092 1.00 46.73 336 LEU B CA 1
ATOM 5023 C C . LEU B 2 379 ? 135.751 128.110 125.415 1.00 46.73 336 LEU B C 1
ATOM 5024 O O . LEU B 2 379 ? 136.237 128.487 126.491 1.00 46.73 336 LEU B O 1
ATOM 5029 N N . MET B 2 380 ? 134.678 127.317 125.348 1.00 45.79 337 MET B N 1
ATOM 5030 C CA . MET B 2 380 ? 134.047 126.821 126.566 1.00 45.79 337 MET B CA 1
ATOM 5031 C C . MET B 2 380 ? 135.017 126.011 127.409 1.00 45.79 337 MET B C 1
ATOM 5032 O O . MET B 2 380 ? 134.941 126.043 128.643 1.00 45.79 337 MET B O 1
ATOM 5037 N N . ASN B 2 381 ? 135.927 125.274 126.772 1.00 44.69 338 ASN B N 1
ATOM 5038 C CA . ASN B 2 381 ? 136.887 124.497 127.549 1.00 44.69 338 ASN B CA 1
ATOM 5039 C C . ASN B 2 381 ? 137.774 125.401 128.398 1.00 44.69 338 ASN B C 1
ATOM 5040 O O . ASN B 2 381 ? 138.010 125.122 129.582 1.00 44.69 338 ASN B O 1
ATOM 5045 N N . TYR B 2 382 ? 138.259 126.500 127.820 1.00 46.17 339 TYR B N 1
ATOM 5046 C CA . TYR B 2 382 ? 139.081 127.431 128.585 1.00 46.17 339 TYR B CA 1
ATOM 5047 C C . TYR B 2 382 ? 138.269 128.107 129.679 1.00 46.17 339 TYR B C 1
ATOM 5048 O O . TYR B 2 382 ? 138.784 128.355 130.778 1.00 46.17 339 TYR B O 1
ATOM 5057 N N . MET B 2 383 ? 137.000 128.418 129.398 1.00 45.62 340 MET B N 1
ATOM 5058 C CA . MET B 2 383 ? 136.131 128.947 130.448 1.00 45.62 340 MET B CA 1
ATOM 5059 C C . MET B 2 383 ? 136.061 127.993 131.631 1.00 45.62 340 MET B C 1
ATOM 5060 O O . MET B 2 383 ? 136.186 128.405 132.791 1.00 45.62 340 MET B O 1
ATOM 5065 N N . VAL B 2 384 ? 135.839 126.711 131.354 1.00 41.80 341 VAL B N 1
ATOM 5066 C CA . VAL B 2 384 ? 135.700 125.744 132.435 1.00 41.80 341 VAL B CA 1
ATOM 5067 C C . VAL B 2 384 ? 137.002 125.624 133.216 1.00 41.80 341 VAL B C 1
ATOM 5068 O O . VAL B 2 384 ? 136.994 125.534 134.450 1.00 41.80 341 VAL B O 1
ATOM 5072 N N . TYR B 2 385 ? 138.142 125.643 132.522 1.00 42.86 342 TYR B N 1
ATOM 5073 C CA . TYR B 2 385 ? 139.416 125.543 133.233 1.00 42.86 342 TYR B CA 1
ATOM 5074 C C . TYR B 2 385 ? 139.653 126.747 134.141 1.00 42.86 342 TYR B C 1
ATOM 5075 O O . TYR B 2 385 ? 140.069 126.589 135.300 1.00 42.86 342 TYR B O 1
ATOM 5084 N N . THR B 2 386 ? 139.381 127.959 133.650 1.00 40.50 343 THR B N 1
ATOM 5085 C CA . THR B 2 386 ? 139.615 129.122 134.498 1.00 40.50 343 THR B CA 1
ATOM 5086 C C . THR B 2 386 ? 138.637 129.171 135.669 1.00 40.50 343 THR B C 1
ATOM 5087 O O . THR B 2 386 ? 139.020 129.580 136.774 1.00 40.50 343 THR B O 1
ATOM 5091 N N . ILE B 2 387 ? 137.392 128.731 135.476 1.00 40.89 344 ILE B N 1
ATOM 5092 C CA . ILE B 2 387 ? 136.464 128.694 136.602 1.00 40.89 344 ILE B CA 1
ATOM 5093 C C . ILE B 2 387 ? 136.897 127.652 137.626 1.00 40.89 344 ILE B C 1
ATOM 5094 O O . ILE B 2 387 ? 136.756 127.860 138.837 1.00 40.89 344 ILE B O 1
ATOM 5099 N N . PHE B 2 388 ? 137.439 126.522 137.169 1.00 41.47 345 PHE B N 1
ATOM 5100 C CA . PHE B 2 388 ? 137.952 125.528 138.106 1.00 41.47 345 PHE B CA 1
ATOM 5101 C C . PHE B 2 388 ? 139.082 126.101 138.952 1.00 41.47 345 PHE B C 1
ATOM 5102 O O . PHE B 2 388 ? 139.118 125.910 140.178 1.00 41.47 345 PHE B O 1
ATOM 5110 N N . VAL B 2 389 ? 140.008 126.821 138.315 1.00 40.71 346 VAL B N 1
ATOM 5111 C CA . VAL B 2 389 ? 141.109 127.432 139.058 1.00 40.71 346 VAL B CA 1
ATOM 5112 C C . VAL B 2 389 ? 140.581 128.437 140.077 1.00 40.71 346 VAL B C 1
ATOM 5113 O O . VAL B 2 389 ? 141.022 128.465 141.238 1.00 40.71 346 VAL B O 1
ATOM 5117 N N . VAL B 2 390 ? 139.628 129.276 139.663 1.00 40.68 347 VAL B N 1
ATOM 5118 C CA . VAL B 2 390 ? 139.080 130.282 140.569 1.00 40.68 347 VAL B CA 1
ATOM 5119 C C . VAL B 2 390 ? 138.415 129.617 141.768 1.00 40.68 347 VAL B C 1
ATOM 5120 O O . VAL B 2 390 ? 138.580 130.058 142.914 1.00 40.68 347 VAL B O 1
ATOM 5124 N N . LEU B 2 391 ? 137.652 128.551 141.525 1.00 43.45 348 LEU B N 1
ATOM 5125 C CA . LEU B 2 391 ? 136.987 127.849 142.616 1.00 43.45 348 LEU B CA 1
ATOM 5126 C C . LEU B 2 391 ? 137.995 127.283 143.604 1.00 43.45 348 LEU B C 1
ATOM 5127 O O . LEU B 2 391 ? 137.815 127.404 144.824 1.00 43.45 348 LEU B O 1
ATOM 5132 N N . ILE B 2 392 ? 139.064 126.664 143.099 1.00 44.87 349 ILE B N 1
ATOM 5133 C CA . ILE B 2 392 ? 140.070 126.095 143.995 1.00 44.87 349 ILE B CA 1
ATOM 5134 C C . ILE B 2 392 ? 140.691 127.185 144.861 1.00 44.87 349 ILE B C 1
ATOM 5135 O O . ILE B 2 392 ? 140.825 127.032 146.084 1.00 44.87 349 ILE B O 1
ATOM 5140 N N . LEU B 2 393 ? 141.067 128.310 144.245 1.00 45.85 350 LEU B N 1
ATOM 5141 C CA . LEU B 2 393 ? 141.713 129.370 145.017 1.00 45.85 350 LEU B CA 1
ATOM 5142 C C . LEU B 2 393 ? 140.778 129.947 146.075 1.00 45.85 350 LEU B C 1
ATOM 5143 O O . LEU B 2 393 ? 141.192 130.175 147.221 1.00 45.85 350 LEU B O 1
ATOM 5148 N N . LEU B 2 394 ? 139.515 130.193 145.714 1.00 44.67 351 LEU B N 1
ATOM 5149 C CA . LEU B 2 394 ? 138.573 130.759 146.677 1.00 44.67 351 LEU B CA 1
ATOM 5150 C C . LEU B 2 394 ? 138.336 129.813 147.846 1.00 44.67 351 LEU B C 1
ATOM 5151 O O . LEU B 2 394 ? 138.291 130.244 149.009 1.00 44.67 351 LEU B O 1
ATOM 5156 N N . SER B 2 395 ? 138.174 128.519 147.562 1.00 48.08 352 SER B N 1
ATOM 5157 C CA . SER B 2 395 ? 137.973 127.564 148.643 1.00 48.08 352 SER B CA 1
ATOM 5158 C C . SER B 2 395 ? 139.187 127.504 149.559 1.00 48.08 352 SER B C 1
ATOM 5159 O O . SER B 2 395 ? 139.043 127.427 150.784 1.00 48.08 352 SER B O 1
ATOM 5162 N N . ALA B 2 396 ? 140.395 127.549 148.989 1.00 47.06 353 ALA B N 1
ATOM 5163 C CA . ALA B 2 396 ? 141.592 127.544 149.826 1.00 47.06 353 ALA B CA 1
ATOM 5164 C C . ALA B 2 396 ? 141.645 128.771 150.727 1.00 47.06 353 ALA B C 1
ATOM 5165 O O . ALA B 2 396 ? 141.969 128.666 151.920 1.00 47.06 353 ALA B O 1
ATOM 5167 N N . GLY B 2 397 ? 141.329 129.943 150.177 1.00 48.53 354 GLY B N 1
ATOM 5168 C CA . GLY B 2 397 ? 141.340 131.147 150.993 1.00 48.53 354 GLY B CA 1
ATOM 5169 C C . GLY B 2 397 ? 140.363 131.070 152.149 1.00 48.53 354 GLY B C 1
ATOM 5170 O O . GLY B 2 397 ? 140.701 131.387 153.296 1.00 48.53 354 GLY B O 1
ATOM 5171 N N . LEU B 2 398 ? 139.135 130.631 151.867 1.00 47.94 355 LEU B N 1
ATOM 5172 C CA . LEU B 2 398 ? 138.151 130.526 152.939 1.00 47.94 355 LEU B CA 1
ATOM 5173 C C . LEU B 2 398 ? 138.545 129.476 153.973 1.00 47.94 355 LEU B C 1
ATOM 5174 O O . LEU B 2 398 ? 138.277 129.656 155.167 1.00 47.94 355 LEU B O 1
ATOM 5179 N N . ALA B 2 399 ? 139.175 128.380 153.548 1.00 50.16 356 ALA B N 1
ATOM 5180 C CA . ALA B 2 399 ? 139.628 127.384 154.513 1.00 50.16 356 ALA B CA 1
ATOM 5181 C C . ALA B 2 399 ? 140.694 127.956 155.436 1.00 50.16 356 ALA B C 1
ATOM 5182 O O . ALA B 2 399 ? 140.685 127.694 156.646 1.00 50.16 356 ALA B O 1
ATOM 5184 N N . ILE B 2 400 ? 141.626 128.738 154.887 1.00 49.25 357 ILE B N 1
ATOM 5185 C CA . ILE B 2 400 ? 142.626 129.383 155.738 1.00 49.25 357 ILE B CA 1
ATOM 5186 C C . ILE B 2 400 ? 141.949 130.314 156.733 1.00 49.25 357 ILE B C 1
ATOM 5187 O O . ILE B 2 400 ? 142.303 130.350 157.921 1.00 49.25 357 ILE B O 1
ATOM 5192 N N . GLY B 2 401 ? 140.976 131.092 156.260 1.00 51.98 358 GLY B N 1
ATOM 5193 C CA . GLY B 2 401 ? 140.270 131.992 157.156 1.00 51.98 358 GLY B CA 1
ATOM 5194 C C . GLY B 2 401 ? 139.579 131.263 158.291 1.00 51.98 358 GLY B C 1
ATOM 5195 O O . GLY B 2 401 ? 139.633 131.696 159.446 1.00 51.98 358 GLY B O 1
ATOM 5196 N N . HIS B 2 402 ? 138.921 130.144 157.983 1.00 52.01 359 HIS B N 1
ATOM 5197 C CA . HIS B 2 402 ? 138.272 129.377 159.042 1.00 52.01 359 HIS B CA 1
ATOM 5198 C C . HIS B 2 402 ? 139.289 128.804 160.012 1.00 52.01 359 HIS B C 1
ATOM 5199 O O . HIS B 2 402 ? 139.043 128.769 161.221 1.00 52.01 359 HIS B O 1
ATOM 5206 N N . ALA B 2 403 ? 140.422 128.319 159.503 1.00 54.33 360 ALA B N 1
ATOM 5207 C CA . ALA B 2 403 ? 141.444 127.779 160.391 1.00 54.33 360 ALA B CA 1
ATOM 5208 C C . ALA B 2 403 ? 141.915 128.837 161.374 1.00 54.33 360 ALA B C 1
ATOM 5209 O O . ALA B 2 403 ? 142.028 128.579 162.577 1.00 54.33 360 ALA B O 1
ATOM 5211 N N . TYR B 2 404 ? 142.181 130.045 160.881 1.00 57.03 361 TYR B N 1
ATOM 5212 C CA . TYR B 2 404 ? 142.601 131.116 161.778 1.00 57.03 361 TYR B CA 1
ATOM 5213 C C . TYR B 2 404 ? 141.503 131.481 162.768 1.00 57.03 361 TYR B C 1
ATOM 5214 O O . TYR B 2 404 ? 141.776 131.698 163.953 1.00 57.03 361 TYR B O 1
ATOM 5223 N N . TRP B 2 405 ? 140.253 131.553 162.304 1.00 55.12 362 TRP B N 1
ATOM 5224 C CA . TRP B 2 405 ? 139.161 131.946 163.190 1.00 55.12 362 TRP B CA 1
ATOM 5225 C C . TRP B 2 405 ? 138.918 130.911 164.280 1.00 55.12 362 TRP B C 1
ATOM 5226 O O . TRP B 2 405 ? 138.542 131.264 165.403 1.00 55.12 362 TRP B O 1
ATOM 5237 N N . GLU B 2 406 ? 139.115 129.630 163.966 1.00 63.19 363 GLU B N 1
ATOM 5238 C CA . GLU B 2 406 ? 138.728 128.571 164.892 1.00 63.19 363 GLU B CA 1
ATOM 5239 C C . GLU B 2 406 ? 139.518 128.648 166.191 1.00 63.19 363 GLU B C 1
ATOM 5240 O O . GLU B 2 406 ? 138.936 128.670 167.280 1.00 63.19 363 GLU B O 1
ATOM 5246 N N . ALA B 2 407 ? 140.844 128.682 166.106 1.00 63.28 364 ALA B N 1
ATOM 5247 C CA . ALA B 2 407 ? 141.641 128.808 167.325 1.00 63.28 364 ALA B CA 1
ATOM 5248 C C . ALA B 2 407 ? 141.998 130.259 167.621 1.00 63.28 364 ALA B C 1
ATOM 5249 O O . ALA B 2 407 ? 143.139 130.587 167.937 1.00 63.28 364 ALA B O 1
ATOM 5251 N N . GLN B 2 408 ? 141.030 131.131 167.514 1.00 64.17 365 GLN B N 1
ATOM 5252 C CA . GLN B 2 408 ? 141.086 132.448 168.133 1.00 64.17 365 GLN B CA 1
ATOM 5253 C C . GLN B 2 408 ? 139.795 132.789 168.854 1.00 64.17 365 GLN B C 1
ATOM 5254 O O . GLN B 2 408 ? 139.833 133.374 169.938 1.00 64.17 365 GLN B O 1
ATOM 5260 N N . VAL B 2 409 ? 138.651 132.422 168.279 1.00 65.62 366 VAL B N 1
ATOM 5261 C CA . VAL B 2 409 ? 137.350 132.627 168.907 1.00 65.62 366 VAL B CA 1
ATOM 5262 C C . VAL B 2 409 ? 136.511 131.361 168.954 1.00 65.62 366 VAL B C 1
ATOM 5263 O O . VAL B 2 409 ? 135.657 131.219 169.847 1.00 65.62 366 VAL B O 1
ATOM 5267 N N . GLY B 2 410 ? 136.725 130.402 168.059 1.00 68.62 367 GLY B N 1
ATOM 5268 C CA . GLY B 2 410 ? 135.910 129.206 168.007 1.00 68.62 367 GLY B CA 1
ATOM 5269 C C . GLY B 2 410 ? 136.125 128.251 169.160 1.00 68.62 367 GLY B C 1
ATOM 5270 O O . GLY B 2 410 ? 135.160 127.830 169.802 1.00 68.62 367 GLY B O 1
ATOM 5271 N N . ASN B 2 411 ? 137.378 127.899 169.442 1.00 78.39 368 ASN B N 1
ATOM 5272 C CA . ASN B 2 411 ? 137.653 126.990 170.547 1.00 78.39 368 ASN B CA 1
ATOM 5273 C C . ASN B 2 411 ? 137.717 127.766 171.855 1.00 78.39 368 ASN B C 1
ATOM 5274 O O . ASN B 2 411 ? 138.626 127.577 172.669 1.00 78.39 368 ASN B O 1
ATOM 5279 N N . SER B 2 412 ? 136.757 128.662 172.050 1.00 73.49 369 SER B N 1
ATOM 5280 C CA . SER B 2 412 ? 136.539 129.300 173.336 1.00 73.49 369 SER B CA 1
ATOM 5281 C C . SER B 2 412 ? 135.069 129.426 173.681 1.00 73.49 369 SER B C 1
ATOM 5282 O O . SER B 2 412 ? 134.753 129.924 174.764 1.00 73.49 369 SER B O 1
ATOM 5285 N N . SER B 2 413 ? 134.165 128.997 172.807 1.00 70.90 370 SER B N 1
ATOM 5286 C CA . SER B 2 413 ? 132.732 129.163 172.995 1.00 70.90 370 SER B CA 1
ATOM 5287 C C . SER B 2 413 ? 132.143 127.859 173.509 1.00 70.90 370 SER B C 1
ATOM 5288 O O . SER B 2 413 ? 132.276 126.815 172.865 1.00 70.90 370 SER B O 1
ATOM 5291 N N . TRP B 2 414 ? 131.489 127.924 174.665 1.00 66.32 371 TRP B N 1
ATOM 5292 C CA . TRP B 2 414 ? 130.906 126.733 175.257 1.00 66.32 371 TRP B CA 1
ATOM 5293 C C . TRP B 2 414 ? 129.650 126.266 174.538 1.00 66.32 371 TRP B C 1
ATOM 5294 O O . TRP B 2 414 ? 129.163 125.174 174.840 1.00 66.32 371 TRP B O 1
ATOM 5305 N N . TYR B 2 415 ? 129.110 127.055 173.611 1.00 63.64 372 TYR B N 1
ATOM 5306 C CA . TYR B 2 415 ? 127.902 126.656 172.902 1.00 63.64 372 TYR B CA 1
ATOM 5307 C C . TYR B 2 415 ? 128.178 125.997 171.558 1.00 63.64 372 TYR B C 1
ATOM 5308 O O . TYR B 2 415 ? 127.310 125.278 171.056 1.00 63.64 372 TYR B O 1
ATOM 5317 N N . LEU B 2 416 ? 129.348 126.214 170.967 1.00 65.96 373 LEU B N 1
ATOM 5318 C CA . LEU B 2 416 ? 129.782 125.448 169.798 1.00 65.96 373 LEU B CA 1
ATOM 5319 C C . LEU B 2 416 ? 130.661 124.273 170.220 1.00 65.96 373 LEU B C 1
ATOM 5320 O O . LEU B 2 416 ? 131.804 124.132 169.790 1.00 65.96 373 LEU B O 1
ATOM 5325 N N . TYR B 2 417 ? 130.114 123.415 171.070 1.00 79.95 374 TYR B N 1
ATOM 5326 C CA . TYR B 2 417 ? 130.867 122.282 171.583 1.00 79.95 374 TYR B CA 1
ATOM 5327 C C . TYR B 2 417 ? 130.542 121.021 170.792 1.00 79.95 374 TYR B C 1
ATOM 5328 O O . TYR B 2 417 ? 129.406 120.806 170.366 1.00 79.95 374 TYR B O 1
ATOM 5337 N N . ASP B 2 418 ? 131.562 120.189 170.602 1.00 83.80 375 ASP B N 1
ATOM 5338 C CA . ASP B 2 418 ? 131.429 118.933 169.882 1.00 83.80 375 ASP B CA 1
ATOM 5339 C C . ASP B 2 418 ? 132.138 117.835 170.655 1.00 83.80 375 ASP B C 1
ATOM 5340 O O . ASP B 2 418 ? 133.094 118.091 171.390 1.00 83.80 375 ASP B O 1
ATOM 5345 N N . GLY B 2 419 ? 131.670 116.603 170.472 1.00 90.08 376 GLY B N 1
ATOM 5346 C CA . GLY B 2 419 ? 132.364 115.471 171.053 1.00 90.08 376 GLY B CA 1
ATOM 5347 C C . GLY B 2 419 ? 133.699 115.169 170.410 1.00 90.08 376 GLY B C 1
ATOM 5348 O O . GLY B 2 419 ? 134.434 114.315 170.916 1.00 90.08 376 GLY B O 1
ATOM 5349 N N . GLU B 2 420 ? 134.025 115.848 169.316 1.00 92.69 377 GLU B N 1
ATOM 5350 C CA . GLU B 2 420 ? 135.270 115.622 168.604 1.00 92.69 377 GLU B CA 1
ATOM 5351 C C . GLU B 2 420 ? 136.422 116.334 169.309 1.00 92.69 377 GLU B C 1
ATOM 5352 O O . GLU B 2 420 ? 136.238 117.062 170.288 1.00 92.69 377 GLU B O 1
ATOM 5358 N N . ASP B 2 421 ? 137.635 116.115 168.797 1.00 92.23 378 ASP B N 1
ATOM 5359 C CA . ASP B 2 421 ? 138.832 116.769 169.310 1.00 92.23 378 ASP B CA 1
ATOM 5360 C C . ASP B 2 421 ? 139.717 117.252 168.169 1.00 92.23 378 ASP B C 1
ATOM 5361 O O . ASP B 2 421 ? 140.946 117.268 168.292 1.00 92.23 378 ASP B O 1
ATOM 5366 N N . ASP B 2 422 ? 139.108 117.646 167.057 1.00 82.93 379 ASP B N 1
ATOM 5367 C CA . ASP B 2 422 ? 139.860 117.968 165.853 1.00 82.93 379 ASP B CA 1
ATOM 5368 C C . ASP B 2 422 ? 140.670 119.243 166.042 1.00 82.93 379 ASP B C 1
ATOM 5369 O O . ASP B 2 422 ? 140.143 120.267 166.485 1.00 82.93 379 ASP B O 1
ATOM 5374 N N . THR B 2 423 ? 141.953 119.179 165.695 1.00 75.70 380 THR B N 1
ATOM 5375 C CA . THR B 2 423 ? 142.811 120.346 165.764 1.00 75.70 380 THR B CA 1
ATOM 5376 C C . THR B 2 423 ? 142.384 121.371 164.716 1.00 75.70 380 THR B C 1
ATOM 5377 O O . THR B 2 423 ? 141.756 121.022 163.715 1.00 75.70 380 THR B O 1
ATOM 5381 N N . PRO B 2 424 ? 142.702 122.652 164.934 1.00 69.85 381 PRO B N 1
ATOM 5382 C CA . PRO B 2 424 ? 142.215 123.690 164.009 1.00 69.85 381 PRO B CA 1
ATOM 5383 C C . PRO B 2 424 ? 142.621 123.470 162.563 1.00 69.85 381 PRO B C 1
ATOM 5384 O O . PRO B 2 424 ? 141.828 123.749 161.654 1.00 69.85 381 PRO B O 1
ATOM 5388 N N . SER B 2 425 ? 143.836 122.980 162.320 1.00 68.68 382 SER B N 1
ATOM 5389 C CA . SER B 2 425 ? 144.266 122.742 160.948 1.00 68.68 382 SER B CA 1
ATOM 5390 C C . SER B 2 425 ? 143.380 121.708 160.270 1.00 68.68 382 SER B C 1
ATOM 5391 O O . SER B 2 425 ? 143.012 121.862 159.099 1.00 68.68 382 SER B O 1
ATOM 5394 N N . TYR B 2 426 ? 143.017 120.649 160.993 1.00 66.26 383 TYR B N 1
ATOM 5395 C CA . TYR B 2 426 ? 142.116 119.652 160.431 1.00 66.26 383 TYR B CA 1
ATOM 5396 C C . TYR B 2 426 ? 140.734 120.244 160.183 1.00 66.26 383 TYR B C 1
ATOM 5397 O O . TYR B 2 426 ? 140.058 119.885 159.211 1.00 66.26 383 TYR B O 1
ATOM 5406 N N . ARG B 2 427 ? 140.300 121.164 161.048 1.00 66.40 384 ARG B N 1
ATOM 5407 C CA . ARG B 2 427 ? 139.035 121.852 160.816 1.00 66.40 384 ARG B CA 1
ATOM 5408 C C . ARG B 2 427 ? 139.072 122.647 159.518 1.00 66.40 384 ARG B C 1
ATOM 5409 O O . ARG B 2 427 ? 138.116 122.616 158.732 1.00 66.40 384 ARG B O 1
ATOM 5417 N N . GLY B 2 428 ? 140.165 123.371 159.279 1.00 59.54 385 GLY B N 1
ATOM 5418 C CA . GLY B 2 428 ? 140.289 124.100 158.028 1.00 59.54 385 GLY B CA 1
ATOM 5419 C C . GLY B 2 428 ? 140.320 123.173 156.831 1.00 59.54 385 GLY B C 1
ATOM 5420 O O . GLY B 2 428 ? 139.717 123.451 155.789 1.00 59.54 385 GLY B O 1
ATOM 5421 N N . PHE B 2 429 ? 141.022 122.048 156.969 1.00 58.82 386 PHE B N 1
ATOM 5422 C CA . PHE B 2 429 ? 141.073 121.083 155.881 1.00 58.82 386 PHE B CA 1
ATOM 5423 C C . PHE B 2 429 ? 139.689 120.540 155.554 1.00 58.82 386 PHE B C 1
ATOM 5424 O O . PHE B 2 429 ? 139.372 120.319 154.381 1.00 58.82 386 PHE B O 1
ATOM 5432 N N . LEU B 2 430 ? 138.854 120.318 156.567 1.00 60.15 387 LEU B N 1
ATOM 5433 C CA . LEU B 2 430 ? 137.494 119.863 156.304 1.00 60.15 387 LEU B CA 1
ATOM 5434 C C . LEU B 2 430 ? 136.601 120.949 155.719 1.00 60.15 387 LEU B C 1
ATOM 5435 O O . LEU B 2 430 ? 135.777 120.653 154.848 1.00 60.15 387 LEU B O 1
ATOM 5440 N N . ILE B 2 431 ? 136.736 122.196 156.175 1.00 55.39 388 ILE B N 1
ATOM 5441 C CA . ILE B 2 431 ? 135.955 123.284 155.590 1.00 55.39 388 ILE B CA 1
ATOM 5442 C C . ILE B 2 431 ? 136.343 123.559 154.143 1.00 55.39 388 ILE B C 1
ATOM 5443 O O . ILE B 2 431 ? 135.520 124.073 153.372 1.00 55.39 388 ILE B O 1
ATOM 5448 N N . PHE B 2 432 ? 137.573 123.228 153.748 1.00 52.81 389 PHE B N 1
ATOM 5449 C CA . PHE B 2 432 ? 137.957 123.365 152.345 1.00 52.81 389 PHE B CA 1
ATOM 5450 C C . PHE B 2 432 ? 136.994 122.606 151.434 1.00 52.81 389 PHE B C 1
ATOM 5451 O O . PHE B 2 432 ? 136.462 123.165 150.465 1.00 52.81 389 PHE B O 1
ATOM 5459 N N . TRP B 2 433 ? 136.729 121.336 151.749 1.00 55.75 390 TRP B N 1
ATOM 5460 C CA . TRP B 2 433 ? 135.823 120.545 150.922 1.00 55.75 390 TRP B CA 1
ATOM 5461 C C . TRP B 2 433 ? 134.383 121.032 151.024 1.00 55.75 390 TRP B C 1
ATOM 5462 O O . TRP B 2 433 ? 133.644 120.986 150.033 1.00 55.75 390 TRP B O 1
ATOM 5473 N N . GLY B 2 434 ? 133.965 121.493 152.202 1.00 51.69 391 GLY B N 1
ATOM 5474 C CA . GLY B 2 434 ? 132.621 122.029 152.334 1.00 51.69 391 GLY B CA 1
ATOM 5475 C C . GLY B 2 434 ? 132.392 123.229 151.437 1.00 51.69 391 GLY B C 1
ATOM 5476 O O . GLY B 2 434 ? 131.358 123.340 150.775 1.00 51.69 391 GLY B O 1
ATOM 5477 N N . TYR B 2 435 ? 133.362 124.143 151.397 1.00 48.12 392 TYR B N 1
ATOM 5478 C CA . TYR B 2 435 ? 133.248 125.283 150.494 1.00 48.12 392 TYR B CA 1
ATOM 5479 C C . TYR B 2 435 ? 133.354 124.879 149.034 1.00 48.12 392 TYR B C 1
ATOM 5480 O O . TYR B 2 435 ? 132.698 125.490 148.186 1.00 48.12 392 TYR B O 1
ATOM 5489 N N . ILE B 2 436 ? 134.166 123.872 148.709 1.00 48.79 393 ILE B N 1
ATOM 5490 C CA . ILE B 2 436 ? 134.173 123.385 147.331 1.00 48.79 393 ILE B CA 1
ATOM 5491 C C . ILE B 2 436 ? 132.776 122.927 146.930 1.00 48.79 393 ILE B C 1
ATOM 5492 O O . ILE B 2 436 ? 132.256 123.309 145.875 1.00 48.79 393 ILE B O 1
ATOM 5497 N N . ILE B 2 437 ? 132.130 122.142 147.792 1.00 50.33 394 ILE B N 1
ATOM 5498 C CA . ILE B 2 437 ? 130.794 121.638 147.481 1.00 50.33 394 ILE B CA 1
ATOM 5499 C C . ILE B 2 437 ? 129.787 122.780 147.389 1.00 50.33 394 ILE B C 1
ATOM 5500 O O . ILE B 2 437 ? 128.900 122.772 146.529 1.00 50.33 394 ILE B O 1
ATOM 5505 N N . VAL B 2 438 ? 129.894 123.772 148.274 1.00 46.14 395 VAL B N 1
ATOM 5506 C CA . VAL B 2 438 ? 128.929 124.870 148.270 1.00 46.14 395 VAL B CA 1
ATOM 5507 C C . VAL B 2 438 ? 129.071 125.715 147.009 1.00 46.14 395 VAL B C 1
ATOM 5508 O O . VAL B 2 438 ? 128.081 126.026 146.338 1.00 46.14 395 VAL B O 1
ATOM 5512 N N . LEU B 2 439 ? 130.297 126.092 146.659 1.00 46.14 396 LEU B N 1
ATOM 5513 C CA . LEU B 2 439 ? 130.540 126.978 145.529 1.00 46.14 396 LEU B CA 1
ATOM 5514 C C . LEU B 2 439 ? 130.655 126.242 144.201 1.00 46.14 396 LEU B C 1
ATOM 5515 O O . LEU B 2 439 ? 130.926 126.881 143.182 1.00 46.14 396 LEU B O 1
ATOM 5520 N N . ASN B 2 440 ? 130.476 124.921 144.185 1.00 48.41 397 ASN B N 1
ATOM 5521 C CA . ASN B 2 440 ? 130.568 124.171 142.940 1.00 48.41 397 ASN B CA 1
ATOM 5522 C C . ASN B 2 440 ? 129.505 124.543 141.919 1.00 48.41 397 ASN B C 1
ATOM 5523 O O . ASN B 2 440 ? 129.663 124.200 140.746 1.00 48.41 397 ASN B O 1
ATOM 5528 N N . THR B 2 441 ? 128.433 125.215 142.319 1.00 46.45 398 THR B N 1
ATOM 5529 C CA . THR B 2 441 ? 127.322 125.439 141.403 1.00 46.45 398 THR B CA 1
ATOM 5530 C C . THR B 2 441 ? 127.609 126.519 140.368 1.00 46.45 398 THR B C 1
ATOM 5531 O O . THR B 2 441 ? 126.679 126.969 139.695 1.00 46.45 398 THR B O 1
ATOM 5535 N N . MET B 2 442 ? 128.859 126.955 140.239 1.00 45.20 399 MET B N 1
ATOM 5536 C CA . MET B 2 442 ? 129.318 127.567 139.004 1.00 45.20 399 MET B CA 1
ATOM 5537 C C . MET B 2 442 ? 129.470 126.466 137.964 1.00 45.20 399 MET B C 1
ATOM 5538 O O . MET B 2 442 ? 129.968 125.380 138.270 1.00 45.20 399 MET B O 1
ATOM 5543 N N . VAL B 2 443 ? 129.036 126.742 136.738 1.00 43.17 400 VAL B N 1
ATOM 5544 C CA . VAL B 2 443 ? 128.962 125.720 135.693 1.00 43.17 400 VAL B CA 1
ATOM 5545 C C . VAL B 2 443 ? 128.056 124.600 136.194 1.00 43.17 400 VAL B C 1
ATOM 5546 O O . VAL B 2 443 ? 128.545 123.530 136.580 1.00 43.17 400 VAL B O 1
ATOM 5550 N N . PRO B 2 444 ? 126.748 124.816 136.265 1.00 40.77 401 PRO B N 1
ATOM 5551 C CA . PRO B 2 444 ? 125.848 123.785 136.781 1.00 40.77 401 PRO B CA 1
ATOM 5552 C C . PRO B 2 444 ? 125.582 122.697 135.751 1.00 40.77 401 PRO B C 1
ATOM 5553 O O . PRO B 2 444 ? 126.011 122.764 134.601 1.00 40.77 401 PRO B O 1
ATOM 5557 N N . ILE B 2 445 ? 124.839 121.681 136.197 1.00 41.23 402 ILE B N 1
ATOM 5558 C CA . ILE B 2 445 ? 124.618 120.487 135.392 1.00 41.23 402 ILE B CA 1
ATOM 5559 C C . ILE B 2 445 ? 123.763 120.766 134.163 1.00 41.23 402 ILE B C 1
ATOM 5560 O O . ILE B 2 445 ? 123.782 119.979 133.211 1.00 41.23 402 ILE B O 1
ATOM 5565 N N . SER B 2 446 ? 123.013 121.861 134.148 1.00 38.58 403 SER B N 1
ATOM 5566 C CA . SER B 2 446 ? 122.173 122.194 132.998 1.00 38.58 403 SER B CA 1
ATOM 5567 C C . SER B 2 446 ? 122.886 123.120 132.019 1.00 38.58 403 SER B C 1
ATOM 5568 O O . SER B 2 446 ? 122.354 124.150 131.620 1.00 38.58 403 SER B O 1
ATOM 5571 N N . LEU B 2 447 ? 124.097 122.751 131.608 1.00 38.65 404 LEU B N 1
ATOM 5572 C CA . LEU B 2 447 ? 124.846 123.532 130.634 1.00 38.65 404 LEU B CA 1
ATOM 5573 C C . LEU B 2 447 ? 124.805 122.912 129.246 1.00 38.65 404 LEU B C 1
ATOM 5574 O O . LEU B 2 447 ? 124.584 123.613 128.258 1.00 38.65 404 LEU B O 1
ATOM 5579 N N . TYR B 2 448 ? 125.019 121.606 129.154 1.00 41.85 405 TYR B N 1
ATOM 5580 C CA . TYR B 2 448 ? 124.967 120.898 127.887 1.00 41.85 405 TYR B CA 1
ATOM 5581 C C . TYR B 2 448 ? 123.611 120.271 127.627 1.00 41.85 405 TYR B C 1
ATOM 5582 O O . TYR B 2 448 ? 123.472 119.499 126.677 1.00 41.85 405 TYR B O 1
ATOM 5591 N N . VAL B 2 449 ? 122.618 120.558 128.460 1.00 39.00 406 VAL B N 1
ATOM 5592 C CA . VAL B 2 449 ? 121.249 120.180 128.144 1.00 39.00 406 VAL B CA 1
ATOM 5593 C C . VAL B 2 449 ? 120.528 121.310 127.418 1.00 39.00 406 VAL B C 1
ATOM 5594 O O . VAL B 2 449 ? 119.609 121.055 126.635 1.00 39.00 406 VAL B O 1
ATOM 5598 N N . SER B 2 450 ? 120.948 122.553 127.634 1.00 37.53 407 SER B N 1
ATOM 5599 C CA . SER B 2 450 ? 120.362 123.691 126.943 1.00 37.53 407 SER B CA 1
ATOM 5600 C C . SER B 2 450 ? 121.033 123.962 125.601 1.00 37.53 407 SER B C 1
ATOM 5601 O O . SER B 2 450 ? 120.357 124.326 124.631 1.00 37.53 407 SER B O 1
ATOM 5604 N N . VAL B 2 451 ? 122.352 123.780 125.525 1.00 37.95 408 VAL B N 1
ATOM 5605 C CA . VAL B 2 451 ? 123.053 123.923 124.253 1.00 37.95 408 VAL B CA 1
ATOM 5606 C C . VAL B 2 451 ? 122.512 122.931 123.234 1.00 37.95 408 VAL B C 1
ATOM 5607 O O . VAL B 2 451 ? 122.278 123.277 122.068 1.00 37.95 408 VAL B O 1
ATOM 5611 N N . GLU B 2 452 ? 122.307 121.681 123.654 1.00 42.75 409 GLU B N 1
ATOM 5612 C CA . GLU B 2 452 ? 121.793 120.666 122.742 1.00 42.75 409 GLU B CA 1
ATOM 5613 C C . GLU B 2 452 ? 120.401 121.024 122.244 1.00 42.75 409 GLU B C 1
ATOM 5614 O O . GLU B 2 452 ? 120.104 120.868 121.056 1.00 42.75 409 GLU B O 1
ATOM 5620 N N . VAL B 2 453 ? 119.537 121.513 123.134 1.00 35.40 410 VAL B N 1
ATOM 5621 C CA . VAL B 2 453 ? 118.193 121.905 122.721 1.00 35.40 410 VAL B CA 1
ATOM 5622 C C . VAL B 2 453 ? 118.254 123.047 121.717 1.00 35.40 410 VAL B C 1
ATOM 5623 O O . VAL B 2 453 ? 117.549 123.037 120.700 1.00 35.40 410 VAL B O 1
ATOM 5627 N N . ILE B 2 454 ? 119.106 124.040 121.975 1.00 35.57 411 ILE B N 1
ATOM 5628 C CA . ILE B 2 454 ? 119.203 125.188 121.076 1.00 35.57 411 ILE B CA 1
ATOM 5629 C C . ILE B 2 454 ? 119.669 124.748 119.692 1.00 35.57 411 ILE B C 1
ATOM 5630 O O . ILE B 2 454 ? 119.094 125.139 118.665 1.00 35.57 411 ILE B O 1
ATOM 5635 N N . ARG B 2 455 ? 120.712 123.918 119.642 1.00 37.90 412 ARG B N 1
ATOM 5636 C CA . ARG B 2 455 ? 121.248 123.509 118.348 1.00 37.90 412 ARG B CA 1
ATOM 5637 C C . ARG B 2 455 ? 120.289 122.589 117.606 1.00 37.90 412 ARG B C 1
ATOM 5638 O O . ARG B 2 455 ? 120.166 122.680 116.380 1.00 37.90 412 ARG B O 1
ATOM 5646 N N . LEU B 2 456 ? 119.588 121.708 118.321 1.00 36.24 413 LEU B N 1
ATOM 5647 C CA . LEU B 2 456 ? 118.582 120.877 117.669 1.00 36.24 413 LEU B CA 1
ATOM 5648 C C . LEU B 2 456 ? 117.457 121.727 117.091 1.00 36.24 413 LEU B C 1
ATOM 5649 O O . LEU B 2 456 ? 116.983 121.472 115.977 1.00 36.24 413 LEU B O 1
ATOM 5654 N N . GLY B 2 457 ? 117.027 122.753 117.828 1.00 36.19 414 GLY B N 1
ATOM 5655 C CA . GLY B 2 457 ? 115.990 123.629 117.312 1.00 36.19 414 GLY B CA 1
ATOM 5656 C C . GLY B 2 457 ? 116.417 124.371 116.061 1.00 36.19 414 GLY B C 1
ATOM 5657 O O . GLY B 2 457 ? 115.659 124.464 115.094 1.00 36.19 414 GLY B O 1
ATOM 5658 N N . GLN B 2 458 ? 117.639 124.901 116.053 1.00 35.97 415 GLN B N 1
ATOM 5659 C CA . GLN B 2 458 ? 118.104 125.613 114.865 1.00 35.97 415 GLN B CA 1
ATOM 5660 C C . GLN B 2 458 ? 118.282 124.668 113.679 1.00 35.97 415 GLN B C 1
ATOM 5661 O O . GLN B 2 458 ? 117.973 125.024 112.531 1.00 35.97 415 GLN B O 1
ATOM 5667 N N . SER B 2 459 ? 118.781 123.458 113.931 1.00 38.20 416 SER B N 1
ATOM 5668 C CA . SER B 2 459 ? 118.919 122.484 112.856 1.00 38.20 416 SER B CA 1
ATOM 5669 C C . SER B 2 459 ? 117.567 122.151 112.248 1.00 38.20 416 SER B C 1
ATOM 5670 O O . SER B 2 459 ? 117.432 122.053 111.026 1.00 38.20 416 SER B O 1
ATOM 5673 N N . HIS B 2 460 ? 116.547 121.976 113.087 1.00 41.07 417 HIS B N 1
ATOM 5674 C CA . HIS B 2 460 ? 115.217 121.736 112.544 1.00 41.07 417 HIS B CA 1
ATOM 5675 C C . HIS B 2 460 ? 114.625 122.975 111.891 1.00 41.07 417 HIS B C 1
ATOM 5676 O O . HIS B 2 460 ? 113.722 122.848 111.062 1.00 41.07 417 HIS B O 1
ATOM 5683 N N . PHE B 2 461 ? 115.094 124.168 112.252 1.00 39.32 418 PHE B N 1
ATOM 5684 C CA . PHE B 2 461 ? 114.701 125.351 111.495 1.00 39.32 418 PHE B CA 1
ATOM 5685 C C . PHE B 2 461 ? 115.260 125.317 110.083 1.00 39.32 418 PHE B C 1
ATOM 5686 O O . PHE B 2 461 ? 114.606 125.792 109.150 1.00 39.32 418 PHE B O 1
ATOM 5694 N N . ILE B 2 462 ? 116.472 124.783 109.914 1.00 38.02 419 ILE B N 1
ATOM 5695 C CA . ILE B 2 462 ? 117.106 124.793 108.593 1.00 38.02 419 ILE B CA 1
ATOM 5696 C C . ILE B 2 462 ? 116.277 124.018 107.574 1.00 38.02 419 ILE B C 1
ATOM 5697 O O . ILE B 2 462 ? 116.078 124.475 106.445 1.00 38.02 419 ILE B O 1
ATOM 5702 N N . ASN B 2 463 ? 115.790 122.837 107.940 1.00 39.76 420 ASN B N 1
ATOM 5703 C CA . ASN B 2 463 ? 115.128 121.980 106.965 1.00 39.76 420 ASN B CA 1
ATOM 5704 C C . ASN B 2 463 ? 113.618 122.148 106.935 1.00 39.76 420 ASN B C 1
ATOM 5705 O O . ASN B 2 463 ? 112.940 121.389 106.239 1.00 39.76 420 ASN B O 1
ATOM 5710 N N . TRP B 2 464 ? 113.072 123.109 107.671 1.00 43.42 421 TRP B N 1
ATOM 5711 C CA . TRP B 2 464 ? 111.689 123.515 107.483 1.00 43.42 421 TRP B CA 1
ATOM 5712 C C . TRP B 2 464 ? 111.555 124.702 106.548 1.00 43.42 421 TRP B C 1
ATOM 5713 O O . TRP B 2 464 ? 110.430 125.124 106.266 1.00 43.42 421 TRP B O 1
ATOM 5724 N N . ASP B 2 465 ? 112.669 125.248 106.073 1.00 46.24 422 ASP B N 1
ATOM 5725 C CA . ASP B 2 465 ? 112.664 126.465 105.276 1.00 46.24 422 ASP B CA 1
ATOM 5726 C C . ASP B 2 465 ? 111.984 126.225 103.937 1.00 46.24 422 ASP B C 1
ATOM 5727 O O . ASP B 2 465 ? 112.505 125.495 103.091 1.00 46.24 422 ASP B O 1
ATOM 5732 N N . LEU B 2 466 ? 110.810 126.826 103.744 1.00 48.68 423 LEU B N 1
ATOM 5733 C CA . LEU B 2 466 ? 110.122 126.718 102.464 1.00 48.68 423 LEU B CA 1
ATOM 5734 C C . LEU B 2 466 ? 110.861 127.468 101.369 1.00 48.68 423 LEU B C 1
ATOM 5735 O O . LEU B 2 466 ? 110.687 127.166 100.185 1.00 48.68 423 LEU B O 1
ATOM 5740 N N . GLN B 2 467 ? 111.687 128.438 101.741 1.00 46.57 424 GLN B N 1
ATOM 5741 C CA . GLN B 2 467 ? 112.440 129.247 100.797 1.00 46.57 424 GLN B CA 1
ATOM 5742 C C . GLN B 2 467 ? 113.761 128.593 100.411 1.00 46.57 424 GLN B C 1
ATOM 5743 O O . GLN B 2 467 ? 114.547 129.187 99.668 1.00 46.57 424 GLN B O 1
ATOM 5749 N N . MET B 2 468 ? 114.018 127.385 100.911 1.00 43.79 425 MET B N 1
ATOM 5750 C CA . MET B 2 468 ? 115.175 126.581 100.544 1.00 43.79 425 MET B CA 1
ATOM 5751 C C . MET B 2 468 ? 114.765 125.282 99.867 1.00 43.79 425 MET B C 1
ATOM 5752 O O . MET B 2 468 ? 115.550 124.334 99.822 1.00 43.79 425 MET B O 1
ATOM 5757 N N . TYR B 2 469 ? 113.548 125.221 99.341 1.00 50.92 426 TYR B N 1
ATOM 5758 C CA . TYR B 2 469 ? 112.967 124.002 98.799 1.00 50.92 426 TYR B CA 1
ATOM 5759 C C . TYR B 2 469 ? 112.906 124.105 97.282 1.00 50.92 426 TYR B C 1
ATOM 5760 O O . TYR B 2 469 ? 112.452 125.120 96.744 1.00 50.92 426 TYR B O 1
ATOM 5769 N N . TYR B 2 470 ? 113.365 123.061 96.597 1.00 50.85 427 TYR B N 1
ATOM 5770 C CA . TYR B 2 470 ? 113.451 123.049 95.142 1.00 50.85 427 TYR B CA 1
ATOM 5771 C C . TYR B 2 470 ? 112.210 122.371 94.574 1.00 50.85 427 TYR B C 1
ATOM 5772 O O . TYR B 2 470 ? 111.967 121.191 94.843 1.00 50.85 427 TYR B O 1
ATOM 5781 N N . ALA B 2 471 ? 111.441 123.109 93.775 1.00 56.46 428 ALA B N 1
ATOM 5782 C CA . ALA B 2 471 ? 110.127 122.627 93.363 1.00 56.46 428 ALA B CA 1
ATOM 5783 C C . ALA B 2 471 ? 110.227 121.495 92.347 1.00 56.46 428 ALA B C 1
ATOM 5784 O O . ALA B 2 471 ? 109.516 120.489 92.456 1.00 56.46 428 ALA B O 1
ATOM 5786 N N . GLU B 2 472 ? 111.089 121.643 91.341 1.00 58.63 429 GLU B N 1
ATOM 5787 C CA . GLU B 2 472 ? 111.123 120.675 90.248 1.00 58.63 429 GLU B CA 1
ATOM 5788 C C . GLU B 2 472 ? 111.566 119.297 90.723 1.00 58.63 429 GLU B C 1
ATOM 5789 O O . GLU B 2 472 ? 110.889 118.296 90.467 1.00 58.63 429 GLU B O 1
ATOM 5795 N N . LYS B 2 473 ? 112.698 119.221 91.416 1.00 56.61 430 LYS B N 1
ATOM 5796 C CA . LYS B 2 473 ? 113.217 117.931 91.848 1.00 56.61 430 LYS B CA 1
ATOM 5797 C C . LYS B 2 473 ? 112.699 117.498 93.211 1.00 56.61 430 LYS B C 1
ATOM 5798 O O . LYS B 2 473 ? 112.974 116.367 93.624 1.00 56.61 430 LYS B O 1
ATOM 5804 N N . ASP B 2 474 ? 111.968 118.362 93.915 1.00 56.49 431 ASP B N 1
ATOM 5805 C CA . ASP B 2 474 ? 111.280 118.013 95.158 1.00 56.49 431 ASP B CA 1
ATOM 5806 C C . ASP B 2 474 ? 112.266 117.514 96.220 1.00 56.49 431 ASP B C 1
ATOM 5807 O O . ASP B 2 474 ? 112.252 116.358 96.638 1.00 56.49 431 ASP B O 1
ATOM 5812 N N . THR B 2 475 ? 113.135 118.431 96.642 1.00 51.79 432 THR B N 1
ATOM 5813 C CA . THR B 2 475 ? 114.105 118.159 97.691 1.00 51.79 432 THR B CA 1
ATOM 5814 C C . THR B 2 475 ? 114.018 119.255 98.746 1.00 51.79 432 THR B C 1
ATOM 5815 O O . THR B 2 475 ? 114.015 120.447 98.400 1.00 51.79 432 THR B O 1
ATOM 5819 N N . PRO B 2 476 ? 113.946 118.905 100.030 1.00 46.57 433 PRO B N 1
ATOM 5820 C CA . PRO B 2 476 ? 113.671 119.904 101.078 1.00 46.57 433 PRO B CA 1
ATOM 5821 C C . PRO B 2 476 ? 114.883 120.505 101.787 1.00 46.57 433 PRO B C 1
ATOM 5822 O O . PRO B 2 476 ? 114.678 121.244 102.754 1.00 46.57 433 PRO B O 1
ATOM 5826 N N . ALA B 2 477 ? 116.113 120.227 101.351 1.00 41.43 434 ALA B N 1
ATOM 5827 C CA . ALA B 2 477 ? 117.310 120.885 101.885 1.00 41.43 434 ALA B CA 1
ATOM 5828 C C . ALA B 2 477 ? 117.481 120.636 103.388 1.00 41.43 434 ALA B C 1
ATOM 5829 O O . ALA B 2 477 ? 117.384 121.544 104.211 1.00 41.43 434 ALA B O 1
ATOM 5831 N N . LYS B 2 478 ? 117.749 119.379 103.723 1.00 42.16 435 LYS B N 1
ATOM 5832 C CA . LYS B 2 478 ? 117.851 118.959 105.113 1.00 42.16 435 LYS B CA 1
ATOM 5833 C C . LYS B 2 478 ? 119.251 119.183 105.689 1.00 42.16 435 LYS B C 1
ATOM 5834 O O . LYS B 2 478 ? 120.235 119.335 104.966 1.00 42.16 435 LYS B O 1
ATOM 5840 N N . ALA B 2 479 ? 119.318 119.197 107.020 1.00 42.65 436 ALA B N 1
ATOM 5841 C CA . ALA B 2 479 ? 120.558 119.310 107.778 1.00 42.65 436 ALA B CA 1
ATOM 5842 C C . ALA B 2 479 ? 120.848 117.989 108.475 1.00 42.65 436 ALA B C 1
ATOM 5843 O O . ALA B 2 479 ? 119.938 117.354 109.014 1.00 42.65 436 ALA B O 1
ATOM 5845 N N . ARG B 2 480 ? 122.115 117.581 108.483 1.00 44.48 437 ARG B N 1
ATOM 5846 C CA . ARG B 2 480 ? 122.458 116.197 108.778 1.00 44.48 437 ARG B CA 1
ATOM 5847 C C . ARG B 2 480 ? 123.272 115.984 110.048 1.00 44.48 437 ARG B C 1
ATOM 5848 O O . ARG B 2 480 ? 123.520 114.829 110.401 1.00 44.48 437 ARG B O 1
ATOM 5856 N N . THR B 2 481 ? 123.702 117.034 110.744 1.00 43.59 438 THR B N 1
ATOM 5857 C CA . THR B 2 481 ? 124.620 116.793 111.852 1.00 43.59 438 THR B CA 1
ATOM 5858 C C . THR B 2 481 ? 124.142 117.374 113.179 1.00 43.59 438 THR B C 1
ATOM 5859 O O . THR B 2 481 ? 124.404 116.791 114.236 1.00 43.59 438 THR B O 1
ATOM 5863 N N . THR B 2 482 ? 123.452 118.512 113.144 1.00 41.77 439 THR B N 1
ATOM 5864 C CA . THR B 2 482 ? 122.874 119.156 114.326 1.00 41.77 439 THR B CA 1
ATOM 5865 C C . THR B 2 482 ? 123.909 119.503 115.396 1.00 41.77 439 THR B C 1
ATOM 5866 O O . THR B 2 482 ? 123.543 119.755 116.545 1.00 41.77 439 THR B O 1
ATOM 5870 N N . THR B 2 483 ? 125.201 119.528 115.062 1.00 41.05 440 THR B N 1
ATOM 5871 C CA . THR B 2 483 ? 126.232 119.876 116.034 1.00 41.05 440 THR B CA 1
ATOM 5872 C C . THR B 2 483 ? 127.256 120.878 115.527 1.00 41.05 440 THR B C 1
ATOM 5873 O O . THR B 2 483 ? 128.065 121.357 116.327 1.00 41.05 440 THR B O 1
ATOM 5877 N N . LEU B 2 484 ? 127.261 121.196 114.238 1.00 40.09 441 LEU B N 1
ATOM 5878 C CA . LEU B 2 484 ? 128.188 122.148 113.640 1.00 40.09 441 LEU B CA 1
ATOM 5879 C C . LEU B 2 484 ? 127.451 123.414 113.234 1.00 40.09 441 LEU B C 1
ATOM 5880 O O . LEU B 2 484 ? 127.697 123.983 112.173 1.00 40.09 441 LEU B O 1
ATOM 5885 N N . ASN B 2 485 ? 126.535 123.866 114.079 1.00 36.55 442 ASN B N 1
ATOM 5886 C CA . ASN B 2 485 ? 125.481 124.752 113.613 1.00 36.55 442 ASN B CA 1
ATOM 5887 C C . ASN B 2 485 ? 125.813 126.226 113.797 1.00 36.55 442 ASN B C 1
ATOM 5888 O O . ASN B 2 485 ? 125.400 127.048 112.976 1.00 36.55 442 ASN B O 1
ATOM 5893 N N . GLU B 2 486 ? 126.564 126.586 114.830 1.00 38.16 443 GLU B N 1
ATOM 5894 C CA . GLU B 2 486 ? 127.031 127.956 114.981 1.00 38.16 443 GLU B CA 1
ATOM 5895 C C . GLU B 2 486 ? 128.314 128.220 114.209 1.00 38.16 443 GLU B C 1
ATOM 5896 O O . GLU B 2 486 ? 128.772 129.364 114.166 1.00 38.16 443 GLU B O 1
ATOM 5902 N N . GLN B 2 487 ? 128.906 127.187 113.610 1.00 35.13 444 GLN B N 1
ATOM 5903 C CA . GLN B 2 487 ? 130.071 127.367 112.757 1.00 35.13 444 GLN B CA 1
ATOM 5904 C C . GLN B 2 487 ? 129.709 128.025 111.436 1.00 35.13 444 GLN B C 1
ATOM 5905 O O . GLN B 2 487 ? 130.582 128.597 110.780 1.00 35.13 444 GLN B O 1
ATOM 5911 N N . LEU B 2 488 ? 128.438 127.970 111.043 1.00 32.89 445 LEU B N 1
ATOM 5912 C CA . LEU B 2 488 ? 127.986 128.519 109.773 1.00 32.89 445 LEU B CA 1
ATOM 5913 C C . LEU B 2 488 ? 128.119 130.031 109.695 1.00 32.89 445 LEU B C 1
ATOM 5914 O O . LEU B 2 488 ? 128.024 130.584 108.597 1.00 32.89 445 LEU B O 1
ATOM 5919 N N . GLY B 2 489 ? 128.322 130.710 110.817 1.00 31.88 446 GLY B N 1
ATOM 5920 C CA . GLY B 2 489 ? 128.396 132.155 110.814 1.00 31.88 446 GLY B CA 1
ATOM 5921 C C . GLY B 2 489 ? 129.790 132.690 111.047 1.00 31.88 446 GLY B C 1
ATOM 5922 O O . GLY B 2 489 ? 129.954 133.815 111.522 1.00 31.88 446 GLY B O 1
ATOM 5923 N N . GLN B 2 490 ? 130.806 131.888 110.731 1.00 35.43 447 GLN B N 1
ATOM 5924 C CA . GLN B 2 490 ? 132.192 132.291 110.929 1.00 35.43 447 GLN B CA 1
ATOM 5925 C C . GLN B 2 490 ? 133.079 131.861 109.768 1.00 35.43 447 GLN B C 1
ATOM 5926 O O . GLN B 2 490 ? 134.274 131.621 109.957 1.00 35.43 447 GLN B O 1
ATOM 5932 N N . ILE B 2 491 ? 132.521 131.764 108.567 1.00 35.87 448 ILE B N 1
ATOM 5933 C CA . ILE B 2 491 ? 133.233 131.191 107.431 1.00 35.87 448 ILE B CA 1
ATOM 5934 C C . ILE B 2 491 ? 134.173 132.226 106.832 1.00 35.87 448 ILE B C 1
ATOM 5935 O O . ILE B 2 491 ? 133.827 133.404 106.704 1.00 35.87 448 ILE B O 1
ATOM 5940 N N . HIS B 2 492 ? 135.371 131.783 106.459 1.00 40.80 449 HIS B N 1
ATOM 5941 C CA . HIS B 2 492 ? 136.365 132.623 105.802 1.00 40.80 449 HIS B CA 1
ATOM 5942 C C . HIS B 2 492 ? 136.548 132.303 104.330 1.00 40.80 449 HIS B C 1
ATOM 5943 O O . HIS B 2 492 ? 136.759 133.213 103.532 1.00 40.80 449 HIS B O 1
ATOM 5950 N N . TYR B 2 493 ? 136.474 131.031 103.949 1.00 40.81 450 TYR B N 1
ATOM 5951 C CA . TYR B 2 493 ? 136.742 130.602 102.587 1.00 40.81 450 TYR B CA 1
ATOM 5952 C C . TYR B 2 493 ? 135.659 129.647 102.114 1.00 40.81 450 TYR B C 1
ATOM 5953 O O . TYR B 2 493 ? 135.015 128.969 102.916 1.00 40.81 450 TYR B O 1
ATOM 5962 N N . ILE B 2 494 ? 135.465 129.597 100.800 1.00 36.66 451 ILE B N 1
ATOM 5963 C CA . ILE B 2 494 ? 134.581 128.629 100.166 1.00 36.66 451 ILE B CA 1
ATOM 5964 C C . ILE B 2 494 ? 135.312 128.012 98.986 1.00 36.66 451 ILE B C 1
ATOM 5965 O O . ILE B 2 494 ? 135.862 128.732 98.147 1.00 36.66 451 ILE B O 1
ATOM 5970 N N . PHE B 2 495 ? 135.323 126.685 98.925 1.00 38.11 452 PHE B N 1
ATOM 5971 C CA . PHE B 2 495 ? 135.886 125.943 97.809 1.00 38.11 452 PHE B CA 1
ATOM 5972 C C . PHE B 2 495 ? 134.753 125.217 97.105 1.00 38.11 452 PHE B C 1
ATOM 5973 O O . PHE B 2 495 ? 133.943 124.553 97.757 1.00 38.11 452 PHE B O 1
ATOM 5981 N N . SER B 2 496 ? 134.689 125.340 95.787 1.00 42.29 453 SER B N 1
ATOM 5982 C CA . SER B 2 496 ? 133.571 124.764 95.055 1.00 42.29 453 SER B CA 1
ATOM 5983 C C . SER B 2 496 ? 133.976 124.083 93.760 1.00 42.29 453 SER B C 1
ATOM 5984 O O . SER B 2 496 ? 134.733 124.628 92.970 1.00 42.29 453 SER B O 1
ATOM 5999 N N . LYS B 2 498 ? 133.241 122.574 89.920 1.00 53.21 455 LYS B N 1
ATOM 6000 C CA . LYS B 2 498 ? 132.650 123.272 88.788 1.00 53.21 455 LYS B CA 1
ATOM 6001 C C . LYS B 2 498 ? 131.541 122.466 88.125 1.00 53.21 455 LYS B C 1
ATOM 6002 O O . LYS B 2 498 ? 130.400 122.908 88.068 1.00 53.21 455 LYS B O 1
ATOM 6008 N N . THR B 2 499 ? 131.877 121.282 87.624 1.00 54.80 456 THR B N 1
ATOM 6009 C CA . THR B 2 499 ? 130.908 120.475 86.895 1.00 54.80 456 THR B CA 1
ATOM 6010 C C . THR B 2 499 ? 129.863 119.922 87.855 1.00 54.80 456 THR B C 1
ATOM 6011 O O . THR B 2 499 ? 130.189 119.159 88.770 1.00 54.80 456 THR B O 1
ATOM 6015 N N . GLY B 2 500 ? 128.606 120.311 87.648 1.00 51.97 457 GLY B N 1
ATOM 6016 C CA . GLY B 2 500 ? 127.505 119.852 88.459 1.00 51.97 457 GLY B CA 1
ATOM 6017 C C . GLY B 2 500 ? 127.165 120.739 89.638 1.00 51.97 457 GLY B C 1
ATOM 6018 O O . GLY B 2 500 ? 126.055 120.642 90.167 1.00 51.97 457 GLY B O 1
ATOM 6019 N N . THR B 2 501 ? 128.087 121.599 90.064 1.00 49.83 458 THR B N 1
ATOM 6020 C CA . THR B 2 501 ? 127.846 122.537 91.151 1.00 49.83 458 THR B CA 1
ATOM 6021 C C . THR B 2 501 ? 127.547 123.941 90.656 1.00 49.83 458 THR B C 1
ATOM 6022 O O . THR B 2 501 ? 126.615 124.581 91.147 1.00 49.83 458 THR B O 1
ATOM 6026 N N . LEU B 2 502 ? 128.322 124.438 89.696 1.00 50.63 459 LEU B N 1
ATOM 6027 C CA . LEU B 2 502 ? 128.074 125.746 89.114 1.00 50.63 459 LEU B CA 1
ATOM 6028 C C . LEU B 2 502 ? 127.379 125.678 87.765 1.00 50.63 459 LEU B C 1
ATOM 6029 O O . LEU B 2 502 ? 126.751 126.660 87.369 1.00 50.63 459 LEU B O 1
ATOM 6034 N N . THR B 2 503 ? 127.474 124.557 87.057 1.00 57.16 460 THR B N 1
ATOM 6035 C CA . THR B 2 503 ? 126.856 124.384 85.752 1.00 57.16 460 THR B CA 1
ATOM 6036 C C . THR B 2 503 ? 125.795 123.296 85.819 1.00 57.16 460 THR B C 1
ATOM 6037 O O . THR B 2 503 ? 125.776 122.479 86.741 1.00 57.16 460 THR B O 1
ATOM 6041 N N . GLN B 2 504 ? 124.903 123.288 84.824 1.00 62.65 461 GLN B N 1
ATOM 6042 C CA . GLN B 2 504 ? 123.877 122.255 84.721 1.00 62.65 461 GLN B CA 1
ATOM 6043 C C . GLN B 2 504 ? 123.979 121.464 83.420 1.00 62.65 461 GLN B C 1
ATOM 6044 O O . GLN B 2 504 ? 123.017 120.797 83.030 1.00 62.65 461 GLN B O 1
ATOM 6050 N N . ASN B 2 505 ? 125.128 121.532 82.742 1.00 65.04 462 ASN B N 1
ATOM 6051 C CA . ASN B 2 505 ? 125.492 120.604 81.666 1.00 65.04 462 ASN B CA 1
ATOM 6052 C C . ASN B 2 505 ? 124.584 120.736 80.439 1.00 65.04 462 ASN B C 1
ATOM 6053 O O . ASN B 2 505 ? 124.063 119.748 79.925 1.00 65.04 462 ASN B O 1
ATOM 6058 N N . ILE B 2 506 ? 124.422 121.968 79.954 1.00 69.43 463 ILE B N 1
ATOM 6059 C CA . ILE B 2 506 ? 123.653 122.259 78.750 1.00 69.43 463 ILE B CA 1
ATOM 6060 C C . ILE B 2 506 ? 124.488 123.175 77.862 1.00 69.43 463 ILE B C 1
ATOM 6061 O O . ILE B 2 506 ? 125.210 124.047 78.354 1.00 69.43 463 ILE B O 1
ATOM 6066 N N . MET B 2 507 ? 124.386 122.981 76.545 1.00 77.52 464 MET B N 1
ATOM 6067 C CA . MET B 2 507 ? 125.275 123.652 75.600 1.00 77.52 464 MET B CA 1
ATOM 6068 C C . MET B 2 507 ? 124.597 124.745 74.785 1.00 77.52 464 MET B C 1
ATOM 6069 O O . MET B 2 507 ? 125.133 125.855 74.701 1.00 77.52 464 MET B O 1
ATOM 6074 N N . THR B 2 508 ? 123.454 124.460 74.152 1.00 81.57 465 THR B N 1
ATOM 6075 C CA . THR B 2 508 ? 122.555 125.459 73.558 1.00 81.57 465 THR B CA 1
ATOM 6076 C C . THR B 2 508 ? 123.223 126.553 72.716 1.00 81.57 465 THR B C 1
ATOM 6077 O O . THR B 2 508 ? 123.318 127.704 73.151 1.00 81.57 465 THR B O 1
ATOM 6081 N N . PHE B 2 509 ? 123.716 126.195 71.526 1.00 84.63 466 PHE B N 1
ATOM 6082 C CA . PHE B 2 509 ? 124.205 127.141 70.520 1.00 84.63 466 PHE B CA 1
ATOM 6083 C C . PHE B 2 509 ? 123.404 128.439 70.472 1.00 84.63 466 PHE B C 1
ATOM 6084 O O . PHE B 2 509 ? 122.171 128.408 70.424 1.00 84.63 466 PHE B O 1
ATOM 6092 N N . LYS B 2 510 ? 124.090 129.584 70.478 1.00 87.68 467 LYS B N 1
ATOM 6093 C CA . LYS B 2 510 ? 123.442 130.878 70.665 1.00 87.68 467 LYS B CA 1
ATOM 6094 C C . LYS B 2 510 ? 123.434 131.739 69.408 1.00 87.68 467 LYS B C 1
ATOM 6095 O O . LYS B 2 510 ? 122.363 132.149 68.956 1.00 87.68 467 LYS B O 1
ATOM 6101 N N . LYS B 2 511 ? 124.594 132.035 68.829 1.00 93.67 468 LYS B N 1
ATOM 6102 C CA . LYS B 2 511 ? 124.646 132.947 67.693 1.00 93.67 468 LYS B CA 1
ATOM 6103 C C . LYS B 2 511 ? 125.880 132.640 66.858 1.00 93.67 468 LYS B C 1
ATOM 6104 O O . LYS B 2 511 ? 126.796 131.944 67.297 1.00 93.67 468 LYS B O 1
ATOM 6110 N N . CYS B 2 512 ? 125.885 133.169 65.636 1.00 100.40 469 CYS B N 1
ATOM 6111 C CA . CYS B 2 512 ? 126.955 132.919 64.684 1.00 100.40 469 CYS B CA 1
ATOM 6112 C C . CYS B 2 512 ? 127.260 134.195 63.916 1.00 100.40 469 CYS B C 1
ATOM 6113 O O . CYS B 2 512 ? 126.442 135.115 63.850 1.00 100.40 469 CYS B O 1
ATOM 6116 N N . CYS B 2 513 ? 128.455 134.236 63.332 1.00 102.78 470 CYS B N 1
ATOM 6117 C CA . CYS B 2 513 ? 128.945 135.398 62.591 1.00 102.78 470 CYS B CA 1
ATOM 6118 C C . CYS B 2 513 ? 129.407 134.941 61.213 1.00 102.78 470 CYS B C 1
ATOM 6119 O O . CYS B 2 513 ? 130.513 134.414 61.069 1.00 102.78 470 CYS B O 1
ATOM 6122 N N . ILE B 2 514 ? 128.571 135.153 60.201 1.00 107.75 471 ILE B N 1
ATOM 6123 C CA . ILE B 2 514 ? 128.863 134.734 58.835 1.00 107.75 471 ILE B CA 1
ATOM 6124 C C . ILE B 2 514 ? 129.188 135.970 58.009 1.00 107.75 471 ILE B C 1
ATOM 6125 O O . ILE B 2 514 ? 128.328 136.837 57.816 1.00 107.75 471 ILE B O 1
ATOM 6130 N N . ASN B 2 515 ? 130.423 136.041 57.518 1.00 109.76 472 ASN B N 1
ATOM 6131 C CA . ASN B 2 515 ? 130.852 137.061 56.562 1.00 109.76 472 ASN B CA 1
ATOM 6132 C C . ASN B 2 515 ? 130.542 138.471 57.060 1.00 109.76 472 ASN B C 1
ATOM 6133 O O . ASN B 2 515 ? 129.749 139.210 56.476 1.00 109.76 472 ASN B O 1
ATOM 6138 N N . GLY B 2 516 ? 131.182 138.835 58.164 1.00 112.46 473 GLY B N 1
ATOM 6139 C CA . GLY B 2 516 ? 131.042 140.183 58.671 1.00 112.46 473 GLY B CA 1
ATOM 6140 C C . GLY B 2 516 ? 130.054 140.315 59.808 1.00 112.46 473 GLY B C 1
ATOM 6141 O O . GLY B 2 516 ? 130.400 140.072 60.967 1.00 112.46 473 GLY B O 1
ATOM 6142 N N . GLN B 2 517 ? 128.827 140.720 59.491 1.00 111.06 474 GLN B N 1
ATOM 6143 C CA . GLN B 2 517 ? 127.839 140.989 60.525 1.00 111.06 474 GLN B CA 1
ATOM 6144 C C . GLN B 2 517 ? 127.509 139.722 61.304 1.00 111.06 474 GLN B C 1
ATOM 6145 O O . GLN B 2 517 ? 127.497 138.616 60.758 1.00 111.06 474 GLN B O 1
ATOM 6151 N N . ILE B 2 518 ? 127.263 139.891 62.601 1.00 111.01 475 ILE B N 1
ATOM 6152 C CA . ILE B 2 518 ? 126.842 138.793 63.460 1.00 111.01 475 ILE B CA 1
ATOM 6153 C C . ILE B 2 518 ? 125.356 138.553 63.238 1.00 111.01 475 ILE B C 1
ATOM 6154 O O . ILE B 2 518 ? 124.671 139.377 62.623 1.00 111.01 475 ILE B O 1
ATOM 6159 N N . TYR B 2 519 ? 124.848 137.425 63.724 1.00 116.19 476 TYR B N 1
ATOM 6160 C CA . TYR B 2 519 ? 123.459 137.050 63.505 1.00 116.19 476 TYR B CA 1
ATOM 6161 C C . TYR B 2 519 ? 122.769 136.784 64.833 1.00 116.19 476 TYR B C 1
ATOM 6162 O O . TYR B 2 519 ? 123.352 136.179 65.738 1.00 116.19 476 TYR B O 1
ATOM 6171 N N . GLY B 2 520 ? 121.524 137.237 64.941 1.00 122.16 477 GLY B N 1
ATOM 6172 C CA . GLY B 2 520 ? 120.693 136.904 66.079 1.00 122.16 477 GLY B CA 1
ATOM 6173 C C . GLY B 2 520 ? 120.948 137.687 67.346 1.00 122.16 477 GLY B C 1
ATOM 6174 O O . GLY B 2 520 ? 121.359 137.104 68.353 1.00 122.16 477 GLY B O 1
ATOM 6175 N N . ASP B 2 521 ? 120.712 139.000 67.328 1.00 126.28 478 ASP B N 1
ATOM 6176 C CA . ASP B 2 521 ? 120.794 139.754 68.577 1.00 126.28 478 ASP B CA 1
ATOM 6177 C C . ASP B 2 521 ? 119.501 139.591 69.370 1.00 126.28 478 ASP B C 1
ATOM 6178 O O . ASP B 2 521 ? 119.482 138.944 70.421 1.00 126.28 478 ASP B O 1
ATOM 6183 N N . HIS B 2 522 ? 118.404 140.169 68.879 1.00 134.19 479 HIS B N 1
ATOM 6184 C CA . HIS B 2 522 ? 117.084 139.664 69.231 1.00 134.19 479 HIS B CA 1
ATOM 6185 C C . HIS B 2 522 ? 116.186 139.598 68.003 1.00 134.19 479 HIS B C 1
ATOM 6186 O O . HIS B 2 522 ? 115.446 138.629 67.825 1.00 134.19 479 HIS B O 1
ATOM 6193 N N . ARG B 2 523 ? 116.253 140.616 67.146 1.00 140.67 480 ARG B N 1
ATOM 6194 C CA . ARG B 2 523 ? 115.510 140.628 65.892 1.00 140.67 480 ARG B CA 1
ATOM 6195 C C . ARG B 2 523 ? 116.415 140.807 64.685 1.00 140.67 480 ARG B C 1
ATOM 6196 O O . ARG B 2 523 ? 116.326 140.022 63.734 1.00 140.67 480 ARG B O 1
ATOM 6204 N N . ASP B 2 524 ? 117.280 141.823 64.699 1.00 137.49 481 ASP B N 1
ATOM 6205 C CA . ASP B 2 524 ? 118.369 141.975 63.731 1.00 137.49 481 ASP B CA 1
ATOM 6206 C C . ASP B 2 524 ? 117.875 141.871 62.288 1.00 137.49 481 ASP B C 1
ATOM 6207 O O . ASP B 2 524 ? 118.398 141.102 61.481 1.00 137.49 481 ASP B O 1
ATOM 6212 N N . ALA B 2 525 ? 116.855 142.657 61.960 1.00 145.44 482 ALA B N 1
ATOM 6213 C CA . ALA B 2 525 ? 116.217 142.544 60.653 1.00 145.44 482 ALA B CA 1
ATOM 6214 C C . ALA B 2 525 ? 115.502 143.850 60.326 1.00 145.44 482 ALA B C 1
ATOM 6215 O O . ALA B 2 525 ? 115.734 144.887 60.955 1.00 145.44 482 ALA B O 1
ATOM 6217 N N . SER B 2 526 ? 114.654 143.795 59.307 1.00 149.43 483 SER B N 1
ATOM 6218 C CA . SER B 2 526 ? 113.674 144.823 58.986 1.00 149.43 483 SER B CA 1
ATOM 6219 C C . SER B 2 526 ? 112.251 144.295 59.044 1.00 149.43 483 SER B C 1
ATOM 6220 O O . SER B 2 526 ? 111.343 145.015 59.467 1.00 149.43 483 SER B O 1
ATOM 6223 N N . GLN B 2 527 ? 112.038 143.049 58.628 1.00 148.19 484 GLN B N 1
ATOM 6224 C CA . GLN B 2 527 ? 110.775 142.367 58.867 1.00 148.19 484 GLN B CA 1
ATOM 6225 C C . GLN B 2 527 ? 110.794 141.756 60.261 1.00 148.19 484 GLN B C 1
ATOM 6226 O O . GLN B 2 527 ? 111.758 141.082 60.640 1.00 148.19 484 GLN B O 1
ATOM 6232 N N . HIS B 2 528 ? 109.731 142.005 61.025 1.00 153.65 485 HIS B N 1
ATOM 6233 C CA . HIS B 2 528 ? 109.615 141.539 62.407 1.00 153.65 485 HIS B CA 1
ATOM 6234 C C . HIS B 2 528 ? 110.765 142.043 63.276 1.00 153.65 485 HIS B C 1
ATOM 6235 O O . HIS B 2 528 ? 111.140 141.402 64.260 1.00 153.65 485 HIS B O 1
ATOM 6242 N N . ASN B 2 529 ? 111.334 143.193 62.915 1.00 155.20 486 ASN B N 1
ATOM 6243 C CA . ASN B 2 529 ? 112.303 143.868 63.767 1.00 155.20 486 ASN B CA 1
ATOM 6244 C C . ASN B 2 529 ? 111.633 144.784 64.777 1.00 155.20 486 ASN B C 1
ATOM 6245 O O . ASN B 2 529 ? 112.170 144.992 65.871 1.00 155.20 486 ASN B O 1
ATOM 6250 N N . HIS B 2 530 ? 110.470 145.331 64.431 1.00 162.82 487 HIS B N 1
ATOM 6251 C CA . HIS B 2 530 ? 109.675 146.145 65.338 1.00 162.82 487 HIS B CA 1
ATOM 6252 C C . HIS B 2 530 ? 108.465 145.387 65.867 1.00 162.82 487 HIS B C 1
ATOM 6253 O O . HIS B 2 530 ? 107.604 145.982 66.523 1.00 162.82 487 HIS B O 1
ATOM 6260 N N . ASN B 2 531 ? 108.383 144.089 65.590 1.00 159.90 488 ASN B N 1
ATOM 6261 C CA . ASN B 2 531 ? 107.363 143.223 66.163 1.00 159.90 488 ASN B CA 1
ATOM 6262 C C . ASN B 2 531 ? 107.817 142.826 67.569 1.00 159.90 488 ASN B C 1
ATOM 6263 O O . ASN B 2 531 ? 108.761 143.395 68.123 1.00 159.90 488 ASN B O 1
ATOM 6268 N N . LYS B 2 532 ? 107.153 141.847 68.172 1.00 153.86 489 LYS B N 1
ATOM 6269 C CA . LYS B 2 532 ? 107.558 141.359 69.483 1.00 153.86 489 LYS B CA 1
ATOM 6270 C C . LYS B 2 532 ? 108.871 140.588 69.348 1.00 153.86 489 LYS B C 1
ATOM 6271 O O . LYS B 2 532 ? 109.480 140.518 68.277 1.00 153.86 489 LYS B O 1
ATOM 6277 N N . ILE B 2 533 ? 109.327 140.000 70.451 1.00 144.93 490 ILE B N 1
ATOM 6278 C CA . ILE B 2 533 ? 110.639 139.365 70.483 1.00 144.93 490 ILE B CA 1
ATOM 6279 C C . ILE B 2 533 ? 110.396 137.877 70.722 1.00 144.93 490 ILE B C 1
ATOM 6280 O O . ILE B 2 533 ? 111.167 137.194 71.406 1.00 144.93 490 ILE B O 1
ATOM 6285 N N . GLU B 2 534 ? 109.296 137.370 70.173 1.00 141.05 491 GLU B N 1
ATOM 6286 C CA . GLU B 2 534 ? 108.950 135.963 70.277 1.00 141.05 491 GLU B CA 1
ATOM 6287 C C . GLU B 2 534 ? 109.843 135.115 69.370 1.00 141.05 491 GLU B C 1
ATOM 6288 O O . GLU B 2 534 ? 110.604 135.623 68.543 1.00 141.05 491 GLU B O 1
ATOM 6294 N N . GLN B 2 535 ? 109.734 133.799 69.535 1.00 131.13 492 GLN B N 1
ATOM 6295 C CA . GLN B 2 535 ? 110.540 132.859 68.770 1.00 131.13 492 GLN B CA 1
ATOM 6296 C C . GLN B 2 535 ? 109.958 132.637 67.380 1.00 131.13 492 GLN B C 1
ATOM 6297 O O . GLN B 2 535 ? 108.743 132.498 67.213 1.00 131.13 492 GLN B O 1
ATOM 6303 N N . VAL B 2 536 ? 110.834 132.603 66.381 1.00 128.00 493 VAL B N 1
ATOM 6304 C CA . VAL B 2 536 ? 110.421 132.349 65.006 1.00 128.00 493 VAL B CA 1
ATOM 6305 C C . VAL B 2 536 ? 110.242 130.852 64.804 1.00 128.00 493 VAL B C 1
ATOM 6306 O O . VAL B 2 536 ? 110.988 130.039 65.361 1.00 128.00 493 VAL B O 1
ATOM 6310 N N . ASP B 2 537 ? 109.244 130.480 64.010 1.00 128.38 494 ASP B N 1
ATOM 6311 C CA . ASP B 2 537 ? 108.935 129.073 63.827 1.00 128.38 494 ASP B CA 1
ATOM 6312 C C . ASP B 2 537 ? 109.880 128.432 62.814 1.00 128.38 494 ASP B C 1
ATOM 6313 O O . ASP B 2 537 ? 110.607 129.104 62.077 1.00 128.38 494 ASP B O 1
ATOM 6318 N N . PHE B 2 538 ? 109.861 127.104 62.788 1.00 125.35 495 PHE B N 1
ATOM 6319 C CA . PHE B 2 538 ? 110.574 126.304 61.803 1.00 125.35 495 PHE B CA 1
ATOM 6320 C C . PHE B 2 538 ? 109.627 125.296 61.174 1.00 125.35 495 PHE B C 1
ATOM 6321 O O . PHE B 2 538 ? 110.001 124.157 60.879 1.00 125.35 495 PHE B O 1
ATOM 6329 N N . SER B 2 539 ? 108.378 125.706 60.961 1.00 128.26 496 SER B N 1
ATOM 6330 C CA . SER B 2 539 ? 107.350 124.802 60.463 1.00 128.26 496 SER B CA 1
ATOM 6331 C C . SER B 2 539 ? 107.430 124.663 58.949 1.00 128.26 496 SER B C 1
ATOM 6332 O O . SER B 2 539 ? 106.432 124.844 58.246 1.00 128.26 496 SER B O 1
ATOM 6335 N N . TRP B 2 540 ? 108.619 124.345 58.442 1.00 125.75 497 TRP B N 1
ATOM 6336 C CA . TRP B 2 540 ? 108.794 124.039 57.031 1.00 125.75 497 TRP B CA 1
ATOM 6337 C C . TRP B 2 540 ? 109.722 122.856 56.806 1.00 125.75 497 TRP B C 1
ATOM 6338 O O . TRP B 2 540 ? 110.044 122.560 55.651 1.00 125.75 497 TRP B O 1
ATOM 6349 N N . ASN B 2 541 ? 110.162 122.179 57.863 1.00 123.72 498 ASN B N 1
ATOM 6350 C CA . ASN B 2 541 ? 110.980 120.982 57.774 1.00 123.72 498 ASN B CA 1
ATOM 6351 C C . ASN B 2 541 ? 110.244 119.810 58.405 1.00 123.72 498 ASN B C 1
ATOM 6352 O O . ASN B 2 541 ? 109.260 119.980 59.128 1.00 123.72 498 ASN B O 1
ATOM 6357 N N . THR B 2 542 ? 110.739 118.613 58.124 1.00 115.90 499 THR B N 1
ATOM 6358 C CA . THR B 2 542 ? 110.306 117.414 58.822 1.00 115.90 499 THR B CA 1
ATOM 6359 C C . THR B 2 542 ? 111.229 117.060 59.979 1.00 115.90 499 THR B C 1
ATOM 6360 O O . THR B 2 542 ? 111.045 116.013 60.607 1.00 115.90 499 THR B O 1
ATOM 6364 N N . TYR B 2 543 ? 112.212 117.911 60.274 1.00 111.38 500 TYR B N 1
ATOM 6365 C CA . TYR B 2 543 ? 113.247 117.602 61.247 1.00 111.38 500 TYR B CA 1
ATOM 6366 C C . TYR B 2 543 ? 113.362 118.628 62.365 1.00 111.38 500 TYR B C 1
ATOM 6367 O O . TYR B 2 543 ? 114.181 118.438 63.270 1.00 111.38 500 TYR B O 1
ATOM 6376 N N . ALA B 2 544 ? 112.574 119.704 62.331 1.00 114.46 501 ALA B N 1
ATOM 6377 C CA . ALA B 2 544 ? 112.774 120.802 63.272 1.00 114.46 501 ALA B CA 1
ATOM 6378 C C . ALA B 2 544 ? 112.571 120.355 64.714 1.00 114.46 501 ALA B C 1
ATOM 6379 O O . ALA B 2 544 ? 113.318 120.770 65.608 1.00 114.46 501 ALA B O 1
ATOM 6381 N N . ASP B 2 545 ? 111.529 119.561 64.966 1.00 115.35 502 ASP B N 1
ATOM 6382 C CA . ASP B 2 545 ? 111.218 118.895 66.232 1.00 115.35 502 ASP B CA 1
ATOM 6383 C C . ASP B 2 545 ? 111.143 119.845 67.427 1.00 115.35 502 ASP B C 1
ATOM 6384 O O . ASP B 2 545 ? 111.033 119.380 68.568 1.00 115.35 502 ASP B O 1
ATOM 6389 N N . GLY B 2 546 ? 111.183 121.157 67.200 1.00 117.01 503 GLY B N 1
ATOM 6390 C CA . GLY B 2 546 ? 110.976 122.137 68.251 1.00 117.01 503 GLY B CA 1
ATOM 6391 C C . GLY B 2 546 ? 111.816 121.970 69.502 1.00 117.01 503 GLY B C 1
ATOM 6392 O O . GLY B 2 546 ? 111.284 121.660 70.571 1.00 117.01 503 GLY B O 1
ATOM 6393 N N . LYS B 2 547 ? 113.129 122.169 69.388 1.00 115.29 504 LYS B N 1
ATOM 6394 C CA . LYS B 2 547 ? 114.018 122.063 70.535 1.00 115.29 504 LYS B CA 1
ATOM 6395 C C . LYS B 2 547 ? 114.998 123.218 70.675 1.00 115.29 504 LYS B C 1
ATOM 6396 O O . LYS B 2 547 ? 115.670 123.305 71.708 1.00 115.29 504 LYS B O 1
ATOM 6402 N N . LEU B 2 548 ? 115.102 124.103 69.688 1.00 113.84 505 LEU B N 1
ATOM 6403 C CA . LEU B 2 548 ? 115.995 125.248 69.748 1.00 113.84 505 LEU B CA 1
ATOM 6404 C C . LEU B 2 548 ? 115.187 126.535 69.720 1.00 113.84 505 LEU B C 1
ATOM 6405 O O . LEU B 2 548 ? 114.136 126.614 69.079 1.00 113.84 505 LEU B O 1
ATOM 6410 N N . ALA B 2 549 ? 115.692 127.545 70.419 1.00 118.66 506 ALA B N 1
ATOM 6411 C CA . ALA B 2 549 ? 115.080 128.867 70.458 1.00 118.66 506 ALA B CA 1
ATOM 6412 C C . ALA B 2 549 ? 115.991 129.840 69.723 1.00 118.66 506 ALA B C 1
ATOM 6413 O O . ALA B 2 549 ? 117.076 130.173 70.211 1.00 118.66 506 ALA B O 1
ATOM 6415 N N . PHE B 2 550 ? 115.549 130.295 68.555 1.00 121.68 507 PHE B N 1
ATOM 6416 C CA . PHE B 2 550 ? 116.267 131.299 67.788 1.00 121.68 507 PHE B CA 1
ATOM 6417 C C . PHE B 2 550 ? 115.333 132.459 67.496 1.00 121.68 507 PHE B C 1
ATOM 6418 O O . PHE B 2 550 ? 114.118 132.286 67.371 1.00 121.68 507 PHE B O 1
ATOM 6426 N N . TYR B 2 551 ? 115.916 133.648 67.384 1.00 129.02 508 TYR B N 1
ATOM 6427 C CA . TYR B 2 551 ? 115.138 134.872 67.357 1.00 129.02 508 TYR B CA 1
ATOM 6428 C C . TYR B 2 551 ? 115.412 135.750 66.148 1.00 129.02 508 TYR B C 1
ATOM 6429 O O . TYR B 2 551 ? 114.656 136.699 65.917 1.00 129.02 508 TYR B O 1
ATOM 6438 N N . ASP B 2 552 ? 116.455 135.468 65.372 1.00 129.23 509 ASP B N 1
ATOM 6439 C CA . ASP B 2 552 ? 116.782 136.268 64.194 1.00 129.23 509 ASP B CA 1
ATOM 6440 C C . ASP B 2 552 ? 115.877 135.842 63.049 1.00 129.23 509 ASP B C 1
ATOM 6441 O O . ASP B 2 552 ? 116.120 134.829 62.392 1.00 129.23 509 ASP B O 1
ATOM 6446 N N . HIS B 2 553 ? 114.820 136.619 62.809 1.00 133.63 510 HIS B N 1
ATOM 6447 C CA . HIS B 2 553 ? 113.975 136.357 61.653 1.00 133.63 510 HIS B CA 1
ATOM 6448 C C . HIS B 2 553 ? 114.725 136.608 60.352 1.00 133.63 510 HIS B C 1
ATOM 6449 O O . HIS B 2 553 ? 114.389 136.016 59.322 1.00 133.63 510 HIS B O 1
ATOM 6456 N N . TYR B 2 554 ? 115.747 137.467 60.381 1.00 130.69 511 TYR B N 1
ATOM 6457 C CA . TYR B 2 554 ? 116.486 137.777 59.161 1.00 130.69 511 TYR B CA 1
ATOM 6458 C C . TYR B 2 554 ? 117.216 136.555 58.623 1.00 130.69 511 TYR B C 1
ATOM 6459 O O . TYR B 2 554 ? 117.215 136.308 57.412 1.00 130.69 511 TYR B O 1
ATOM 6468 N N . LEU B 2 555 ? 117.859 135.788 59.503 1.00 125.62 512 LEU B N 1
ATOM 6469 C CA . LEU B 2 555 ? 118.656 134.652 59.051 1.00 125.62 512 LEU B CA 1
ATOM 6470 C C . LEU B 2 555 ? 117.782 133.614 58.362 1.00 125.62 512 LEU B C 1
ATOM 6471 O O . LEU B 2 555 ? 118.077 133.180 57.243 1.00 125.62 512 LEU B O 1
ATOM 6476 N N . ILE B 2 556 ? 116.692 133.208 59.016 1.00 127.60 513 ILE B N 1
ATOM 6477 C CA . ILE B 2 556 ? 115.805 132.220 58.416 1.00 127.60 513 ILE B CA 1
ATOM 6478 C C . ILE B 2 556 ? 115.102 132.791 57.192 1.00 127.60 513 ILE B C 1
ATOM 6479 O O . ILE B 2 556 ? 114.857 132.069 56.219 1.00 127.60 513 ILE B O 1
ATOM 6484 N N . GLU B 2 557 ? 114.767 134.082 57.209 1.00 130.90 514 GLU B N 1
ATOM 6485 C CA . GLU B 2 557 ? 114.132 134.697 56.050 1.00 130.90 514 GLU B CA 1
ATOM 6486 C C . GLU B 2 557 ? 115.041 134.619 54.833 1.00 130.90 514 GLU B C 1
ATOM 6487 O O . GLU B 2 557 ? 114.612 134.225 53.742 1.00 130.90 514 GLU B O 1
ATOM 6493 N N . GLN B 2 558 ? 116.310 134.980 55.009 1.00 126.29 515 GLN B N 1
ATOM 6494 C CA . GLN B 2 558 ? 117.265 134.886 53.915 1.00 126.29 515 GLN B CA 1
ATOM 6495 C C . GLN B 2 558 ? 117.474 133.436 53.493 1.00 126.29 515 GLN B C 1
ATOM 6496 O O . GLN B 2 558 ? 117.572 133.142 52.296 1.00 126.29 515 GLN B O 1
ATOM 6502 N N . ILE B 2 559 ? 117.564 132.519 54.462 1.00 123.87 516 ILE B N 1
ATOM 6503 C CA . ILE B 2 559 ? 117.766 131.109 54.136 1.00 123.87 516 ILE B CA 1
ATOM 6504 C C . ILE B 2 559 ? 116.632 130.602 53.258 1.00 123.87 516 ILE B C 1
ATOM 6505 O O . ILE B 2 559 ? 116.859 129.900 52.264 1.00 123.87 516 ILE B O 1
ATOM 6510 N N . GLN B 2 560 ? 115.394 130.951 53.608 1.00 127.51 517 GLN B N 1
ATOM 6511 C CA . GLN B 2 560 ? 114.263 130.603 52.757 1.00 127.51 517 GLN B CA 1
ATOM 6512 C C . GLN B 2 560 ? 114.382 131.263 51.392 1.00 127.51 517 GLN B C 1
ATOM 6513 O O . GLN B 2 560 ? 114.148 130.622 50.361 1.00 127.51 517 GLN B O 1
ATOM 6519 N N . SER B 2 561 ? 114.755 132.545 51.366 1.00 127.80 518 SER B N 1
ATOM 6520 C CA . SER B 2 561 ? 114.789 133.277 50.105 1.00 127.80 518 SER B CA 1
ATOM 6521 C C . SER B 2 561 ? 115.844 132.724 49.160 1.00 127.80 518 SER B C 1
ATOM 6522 O O . SER B 2 561 ? 115.680 132.801 47.937 1.00 127.80 518 SER B O 1
ATOM 6525 N N . GLY B 2 562 ? 116.921 132.159 49.697 1.00 123.71 519 GLY B N 1
ATOM 6526 C CA . GLY B 2 562 ? 118.025 131.744 48.851 1.00 123.71 519 GLY B CA 1
ATOM 6527 C C . GLY B 2 562 ? 118.695 132.897 48.143 1.00 123.71 519 GLY B C 1
ATOM 6528 O O . GLY B 2 562 ? 119.208 132.725 47.033 1.00 123.71 519 GLY B O 1
ATOM 6529 N N . LYS B 2 563 ? 118.704 134.075 48.760 1.00 122.04 520 LYS B N 1
ATOM 6530 C CA . LYS B 2 563 ? 119.269 135.274 48.157 1.00 122.04 520 LYS B CA 1
ATOM 6531 C C . LYS B 2 563 ? 120.776 135.379 48.345 1.00 122.04 520 LYS B C 1
ATOM 6532 O O . LYS B 2 563 ? 121.374 136.358 47.887 1.00 122.04 520 LYS B O 1
ATOM 6538 N N . GLU B 2 564 ? 121.400 134.407 49.004 1.00 121.80 521 GLU B N 1
ATOM 6539 C CA . GLU B 2 564 ? 122.837 134.448 49.238 1.00 121.80 521 GLU B CA 1
ATOM 6540 C C . GLU B 2 564 ? 123.383 133.039 49.433 1.00 121.80 521 GLU B C 1
ATOM 6541 O O . GLU B 2 564 ? 122.951 132.329 50.349 1.00 121.80 521 GLU B O 1
ATOM 6547 N N . PRO B 2 565 ? 124.329 132.601 48.605 1.00 117.82 522 PRO B N 1
ATOM 6548 C CA . PRO B 2 565 ? 124.926 131.269 48.775 1.00 117.82 522 PRO B CA 1
ATOM 6549 C C . PRO B 2 565 ? 126.109 131.212 49.732 1.00 117.82 522 PRO B C 1
ATOM 6550 O O . PRO B 2 565 ? 126.747 130.160 49.822 1.00 117.82 522 PRO B O 1
ATOM 6554 N N . GLU B 2 566 ? 126.418 132.296 50.441 1.00 115.24 523 GLU B N 1
ATOM 6555 C CA . GLU B 2 566 ? 127.521 132.282 51.393 1.00 115.24 523 GLU B CA 1
ATOM 6556 C C . GLU B 2 566 ? 127.147 131.654 52.727 1.00 115.24 523 GLU B C 1
ATOM 6557 O O . GLU B 2 566 ? 128.042 131.307 53.504 1.00 115.24 523 GLU B O 1
ATOM 6563 N N . VAL B 2 567 ? 125.858 131.499 53.007 1.00 112.96 524 VAL B N 1
ATOM 6564 C CA . VAL B 2 567 ? 125.396 130.888 54.242 1.00 112.96 524 VAL B CA 1
ATOM 6565 C C . VAL B 2 567 ? 124.970 129.443 54.026 1.00 112.96 524 VAL B C 1
ATOM 6566 O O . VAL B 2 567 ? 125.112 128.612 54.922 1.00 112.96 524 VAL B O 1
ATOM 6570 N N . ARG B 2 568 ? 124.449 129.131 52.837 1.00 115.56 525 ARG B N 1
ATOM 6571 C CA . ARG B 2 568 ? 124.098 127.754 52.521 1.00 115.56 525 ARG B CA 1
ATOM 6572 C C . ARG B 2 568 ? 125.317 126.850 52.533 1.00 115.56 525 ARG B C 1
ATOM 6573 O O . ARG B 2 568 ? 125.174 125.629 52.656 1.00 115.56 525 ARG B O 1
ATOM 6581 N N . GLN B 2 569 ? 126.512 127.425 52.401 1.00 108.71 526 GLN B N 1
ATOM 6582 C CA . GLN B 2 569 ? 127.738 126.647 52.501 1.00 108.71 526 GLN B CA 1
ATOM 6583 C C . GLN B 2 569 ? 128.182 126.504 53.950 1.00 108.71 526 GLN B C 1
ATOM 6584 O O . GLN B 2 569 ? 128.661 125.439 54.351 1.00 108.71 526 GLN B O 1
ATOM 6590 N N . PHE B 2 570 ? 128.033 127.565 54.745 1.00 103.88 527 PHE B N 1
ATOM 6591 C CA . PHE B 2 570 ? 128.509 127.530 56.124 1.00 103.88 527 PHE B CA 1
ATOM 6592 C C . PHE B 2 570 ? 127.731 126.518 56.952 1.00 103.88 527 PHE B C 1
ATOM 6593 O O . PHE B 2 570 ? 128.319 125.647 57.603 1.00 103.88 527 PHE B O 1
ATOM 6601 N N . PHE B 2 571 ? 126.400 126.611 56.932 1.00 104.84 528 PHE B N 1
ATOM 6602 C CA . PHE B 2 571 ? 125.586 125.731 57.761 1.00 104.84 528 PHE B CA 1
ATOM 6603 C C . PHE B 2 571 ? 125.696 124.278 57.333 1.00 104.84 528 PHE B C 1
ATOM 6604 O O . PHE B 2 571 ? 125.351 123.386 58.114 1.00 104.84 528 PHE B O 1
ATOM 6612 N N . PHE B 2 572 ? 126.165 124.021 56.114 1.00 101.05 529 PHE B N 1
ATOM 6613 C CA . PHE B 2 572 ? 126.412 122.654 55.679 1.00 101.05 529 PHE B CA 1
ATOM 6614 C C . PHE B 2 572 ? 127.683 122.087 56.296 1.00 101.05 529 PHE B C 1
ATOM 6615 O O . PHE B 2 572 ? 127.764 120.878 56.535 1.00 101.05 529 PHE B O 1
ATOM 6623 N N . LEU B 2 573 ? 128.675 122.938 56.568 1.00 97.84 530 LEU B N 1
ATOM 6624 C CA . LEU B 2 573 ? 129.901 122.462 57.198 1.00 97.84 530 LEU B CA 1
ATOM 6625 C C . LEU B 2 573 ? 129.619 121.894 58.581 1.00 97.84 530 LEU B C 1
ATOM 6626 O O . LEU B 2 573 ? 130.226 120.897 58.986 1.00 97.84 530 LEU B O 1
ATOM 6631 N N . LEU B 2 574 ? 128.710 122.525 59.325 1.00 94.22 531 LEU B N 1
ATOM 6632 C CA . LEU B 2 574 ? 128.378 122.039 60.658 1.00 94.22 531 LEU B CA 1
ATOM 6633 C C . LEU B 2 574 ? 127.858 120.610 60.624 1.00 94.22 531 LEU B C 1
ATOM 6634 O O . LEU B 2 574 ? 127.975 119.883 61.616 1.00 94.22 531 LEU B O 1
ATOM 6639 N N . ALA B 2 575 ? 127.289 120.187 59.500 1.00 95.48 532 ALA B N 1
ATOM 6640 C CA . ALA B 2 575 ? 126.692 118.866 59.382 1.00 95.48 532 ALA B CA 1
ATOM 6641 C C . ALA B 2 575 ? 127.637 117.822 58.802 1.00 95.48 532 ALA B C 1
ATOM 6642 O O . ALA B 2 575 ? 127.216 116.680 58.598 1.00 95.48 532 ALA B O 1
ATOM 6644 N N . VAL B 2 576 ? 128.893 118.169 58.531 1.00 94.83 533 VAL B N 1
ATOM 6645 C CA . VAL B 2 576 ? 129.802 117.225 57.892 1.00 94.83 533 VAL B CA 1
ATOM 6646 C C . VAL B 2 576 ? 131.067 117.043 58.724 1.00 94.83 533 VAL B C 1
ATOM 6647 O O . VAL B 2 576 ? 131.714 115.992 58.665 1.00 94.83 533 VAL B O 1
ATOM 6651 N N . CYS B 2 577 ? 131.419 118.044 59.525 1.00 97.21 534 CYS B N 1
ATOM 6652 C CA . CYS B 2 577 ? 132.681 118.043 60.265 1.00 97.21 534 CYS B CA 1
ATOM 6653 C C . CYS B 2 577 ? 132.402 117.688 61.722 1.00 97.21 534 CYS B C 1
ATOM 6654 O O . CYS B 2 577 ? 132.262 118.562 62.577 1.00 97.21 534 CYS B O 1
ATOM 6657 N N . HIS B 2 578 ? 132.336 116.392 62.004 1.00 95.00 535 HIS B N 1
ATOM 6658 C CA . HIS B 2 578 ? 132.125 115.895 63.360 1.00 95.00 535 HIS B CA 1
ATOM 6659 C C . HIS B 2 578 ? 132.379 114.394 63.357 1.00 95.00 535 HIS B C 1
ATOM 6660 O O . HIS B 2 578 ? 132.809 113.818 62.354 1.00 95.00 535 HIS B O 1
ATOM 6667 N N . THR B 2 579 ? 132.112 113.762 64.500 1.00 92.69 536 THR B N 1
ATOM 6668 C CA . THR B 2 579 ? 132.164 112.310 64.620 1.00 92.69 536 THR B CA 1
ATOM 6669 C C . THR B 2 579 ? 130.856 111.747 65.162 1.00 92.69 536 THR B C 1
ATOM 6670 O O . THR B 2 579 ? 130.834 110.620 65.664 1.00 92.69 536 THR B O 1
ATOM 6674 N N . VAL B 2 580 ? 129.770 112.517 65.078 1.00 93.44 537 VAL B N 1
ATOM 6675 C CA . VAL B 2 580 ? 128.498 112.065 65.613 1.00 93.44 537 VAL B CA 1
ATOM 6676 C C . VAL B 2 580 ? 128.014 110.842 64.843 1.00 93.44 537 VAL B C 1
ATOM 6677 O O . VAL B 2 580 ? 128.201 110.727 63.626 1.00 93.44 537 VAL B O 1
ATOM 6681 N N . MET B 2 581 ? 127.396 109.912 65.563 1.00 96.77 538 MET B N 1
ATOM 6682 C CA . MET B 2 581 ? 126.771 108.740 64.974 1.00 96.77 538 MET B CA 1
ATOM 6683 C C . MET B 2 581 ? 125.271 108.809 65.213 1.00 96.77 538 MET B C 1
ATOM 6684 O O . MET B 2 581 ? 124.825 109.219 66.289 1.00 96.77 538 MET B O 1
ATOM 6689 N N . VAL B 2 582 ? 124.494 108.416 64.209 1.00 99.04 539 VAL B N 1
ATOM 6690 C CA . VAL B 2 582 ? 123.039 108.471 64.270 1.00 99.04 539 VAL B CA 1
ATOM 6691 C C . VAL B 2 582 ? 122.505 107.049 64.334 1.00 99.04 539 VAL B C 1
ATOM 6692 O O . VAL B 2 582 ? 122.967 106.168 63.599 1.00 99.04 539 VAL B O 1
ATOM 6696 N N . ASP B 2 583 ? 121.565 106.815 65.248 1.00 108.09 540 ASP B N 1
ATOM 6697 C CA . ASP B 2 583 ? 120.908 105.518 65.407 1.00 108.09 540 ASP B CA 1
ATOM 6698 C C . ASP B 2 583 ? 119.407 105.781 65.456 1.00 108.09 540 ASP B C 1
ATOM 6699 O O . ASP B 2 583 ? 118.829 105.937 66.534 1.00 108.09 540 ASP B O 1
ATOM 6704 N N . ARG B 2 584 ? 118.780 105.824 64.286 1.00 109.11 541 ARG B N 1
ATOM 6705 C CA . ARG B 2 584 ? 117.356 106.118 64.206 1.00 109.11 541 ARG B CA 1
ATOM 6706 C C . ARG B 2 584 ? 116.551 104.961 64.789 1.00 109.11 541 ARG B C 1
ATOM 6707 O O . ARG B 2 584 ? 116.587 103.842 64.267 1.00 109.11 541 ARG B O 1
ATOM 6715 N N . THR B 2 585 ? 115.845 105.226 65.888 1.00 114.67 542 THR B N 1
ATOM 6716 C CA . THR B 2 585 ? 115.025 104.202 66.524 1.00 114.67 542 THR B CA 1
ATOM 6717 C C . THR B 2 585 ? 113.895 103.764 65.604 1.00 114.67 542 THR B C 1
ATOM 6718 O O . THR B 2 585 ? 113.871 102.620 65.140 1.00 114.67 542 THR B O 1
ATOM 6722 N N . ASP B 2 586 ? 112.970 104.681 65.318 1.00 118.34 543 ASP B N 1
ATOM 6723 C CA . ASP B 2 586 ? 111.807 104.392 64.476 1.00 118.34 543 ASP B CA 1
ATOM 6724 C C . ASP B 2 586 ? 111.411 105.701 63.790 1.00 118.34 543 ASP B C 1
ATOM 6725 O O . ASP B 2 586 ? 110.706 106.532 64.368 1.00 118.34 543 ASP B O 1
ATOM 6730 N N . GLY B 2 587 ? 111.888 105.877 62.563 1.00 116.55 544 GLY B N 1
ATOM 6731 C CA . GLY B 2 587 ? 111.541 107.039 61.771 1.00 116.55 544 GLY B CA 1
ATOM 6732 C C . GLY B 2 587 ? 112.240 108.294 62.246 1.00 116.55 544 GLY B C 1
ATOM 6733 O O . GLY B 2 587 ? 113.140 108.807 61.574 1.00 116.55 544 GLY B O 1
ATOM 6734 N N . GLN B 2 588 ? 111.840 108.789 63.415 1.00 113.27 545 GLN B N 1
ATOM 6735 C CA . GLN B 2 588 ? 112.489 109.960 63.986 1.00 113.27 545 GLN B CA 1
ATOM 6736 C C . GLN B 2 588 ? 113.932 109.629 64.341 1.00 113.27 545 GLN B C 1
ATOM 6737 O O . GLN B 2 588 ? 114.220 108.567 64.899 1.00 113.27 545 GLN B O 1
ATOM 6743 N N . LEU B 2 589 ? 114.842 110.537 64.005 1.00 106.54 546 LEU B N 1
ATOM 6744 C CA . LEU B 2 589 ? 116.270 110.305 64.162 1.00 106.54 546 LEU B CA 1
ATOM 6745 C C . LEU B 2 589 ? 116.801 111.093 65.351 1.00 106.54 546 LEU B C 1
ATOM 6746 O O . LEU B 2 589 ? 116.516 112.286 65.496 1.00 106.54 546 LEU B O 1
ATOM 6751 N N . ASN B 2 590 ? 117.542 110.408 66.212 1.00 104.65 547 ASN B N 1
ATOM 6752 C CA . ASN B 2 590 ? 118.227 111.008 67.343 1.00 104.65 547 ASN B CA 1
ATOM 6753 C C . ASN B 2 590 ? 119.730 110.878 67.148 1.00 104.65 547 ASN B C 1
ATOM 6754 O O . ASN B 2 590 ? 120.211 110.017 66.408 1.00 104.65 547 ASN B O 1
ATOM 6759 N N . TYR B 2 591 ? 120.473 111.743 67.829 1.00 97.27 548 TYR B N 1
ATOM 6760 C CA . TYR B 2 591 ? 121.901 111.897 67.597 1.00 97.27 548 TYR B CA 1
ATOM 6761 C C . TYR B 2 591 ? 122.687 111.387 68.794 1.00 97.27 548 TYR B C 1
ATOM 6762 O O . TYR B 2 591 ? 122.439 111.801 69.930 1.00 97.27 548 TYR B O 1
ATOM 6771 N N . GLN B 2 592 ? 123.636 110.488 68.533 1.00 91.96 549 GLN B N 1
ATOM 6772 C CA . GLN B 2 592 ? 124.509 109.946 69.570 1.00 91.96 549 GLN B CA 1
ATOM 6773 C C . GLN B 2 592 ? 125.869 110.623 69.433 1.00 91.96 549 GLN B C 1
ATOM 6774 O O . GLN B 2 592 ? 126.781 110.130 68.771 1.00 91.96 549 GLN B O 1
ATOM 6780 N N . ALA B 2 593 ? 125.996 111.778 70.076 1.00 84.20 550 ALA B N 1
ATOM 6781 C CA . ALA B 2 593 ? 127.204 112.584 69.981 1.00 84.20 550 ALA B CA 1
ATOM 6782 C C . ALA B 2 593 ? 128.097 112.320 71.184 1.00 84.20 550 ALA B C 1
ATOM 6783 O O . ALA B 2 593 ? 127.635 112.361 72.328 1.00 84.20 550 ALA B O 1
ATOM 6785 N N . ALA B 2 594 ? 129.374 112.054 70.920 1.00 81.70 551 ALA B N 1
ATOM 6786 C CA . ALA B 2 594 ? 130.316 111.752 71.988 1.00 81.70 551 ALA B CA 1
ATOM 6787 C C . ALA B 2 594 ? 130.728 112.982 72.781 1.00 81.70 551 ALA B C 1
ATOM 6788 O O . ALA B 2 594 ? 131.181 112.842 73.921 1.00 81.70 551 ALA B O 1
ATOM 6790 N N . SER B 2 595 ? 130.582 114.177 72.212 1.00 82.68 552 SER B N 1
ATOM 6791 C CA . SER B 2 595 ? 131.031 115.383 72.878 1.00 82.68 552 SER B CA 1
ATOM 6792 C C . SER B 2 595 ? 129.894 116.386 73.010 1.00 82.68 552 SER B C 1
ATOM 6793 O O . SER B 2 595 ? 129.088 116.534 72.088 1.00 82.68 552 SER B O 1
ATOM 6796 N N . PRO B 2 596 ? 129.805 117.087 74.141 1.00 80.91 553 PRO B N 1
ATOM 6797 C CA . PRO B 2 596 ? 128.758 118.109 74.281 1.00 80.91 553 PRO B CA 1
ATOM 6798 C C . PRO B 2 596 ? 128.883 119.223 73.268 1.00 80.91 553 PRO B C 1
ATOM 6799 O O . PRO B 2 596 ? 127.870 119.807 72.868 1.00 80.91 553 PRO B O 1
ATOM 6803 N N . ASP B 2 597 ? 130.104 119.530 72.835 1.00 85.29 554 ASP B N 1
ATOM 6804 C CA . ASP B 2 597 ? 130.341 120.670 71.966 1.00 85.29 554 ASP B CA 1
ATOM 6805 C C . ASP B 2 597 ? 130.019 120.373 70.509 1.00 85.29 554 ASP B C 1
ATOM 6806 O O . ASP B 2 597 ? 129.954 121.305 69.703 1.00 85.29 554 ASP B O 1
ATOM 6811 N N . GLU B 2 598 ? 129.826 119.104 70.151 1.00 90.31 555 GLU B N 1
ATOM 6812 C CA . GLU B 2 598 ? 129.460 118.755 68.785 1.00 90.31 555 GLU B CA 1
ATOM 6813 C C . GLU B 2 598 ? 127.967 118.535 68.611 1.00 90.31 555 GLU B C 1
ATOM 6814 O O . GLU B 2 598 ? 127.436 118.794 67.527 1.00 90.31 555 GLU B O 1
ATOM 6820 N N . GLY B 2 599 ? 127.274 118.066 69.649 1.00 88.90 556 GLY B N 1
ATOM 6821 C CA . GLY B 2 599 ? 125.842 117.866 69.533 1.00 88.90 556 GLY B CA 1
ATOM 6822 C C . GLY B 2 599 ? 125.088 119.145 69.237 1.00 88.90 556 GLY B C 1
ATOM 6823 O O . GLY B 2 599 ? 124.131 119.142 68.458 1.00 88.90 556 GLY B O 1
ATOM 6824 N N . ALA B 2 600 ? 125.510 120.254 69.846 1.00 88.42 557 ALA B N 1
ATOM 6825 C CA . ALA B 2 600 ? 124.823 121.522 69.637 1.00 88.42 557 ALA B CA 1
ATOM 6826 C C . ALA B 2 600 ? 124.895 121.961 68.181 1.00 88.42 557 ALA B C 1
ATOM 6827 O O . ALA B 2 600 ? 123.890 122.397 67.607 1.00 88.42 557 ALA B O 1
ATOM 6829 N N . LEU B 2 601 ? 126.073 121.847 67.567 1.00 88.98 558 LEU B N 1
ATOM 6830 C CA . LEU B 2 601 ? 126.230 122.296 66.189 1.00 88.98 558 LEU B CA 1
ATOM 6831 C C . LEU B 2 601 ? 125.402 121.452 65.230 1.00 88.98 558 LEU B C 1
ATOM 6832 O O . LEU B 2 601 ? 124.751 121.990 64.327 1.00 88.98 558 LEU B O 1
ATOM 6837 N N . VAL B 2 602 ? 125.405 120.131 65.409 1.00 91.96 559 VAL B N 1
ATOM 6838 C CA . VAL B 2 602 ? 124.637 119.277 64.511 1.00 91.96 559 VAL B CA 1
ATOM 6839 C C . VAL B 2 602 ? 123.147 119.497 64.710 1.00 91.96 559 VAL B C 1
ATOM 6840 O O . VAL B 2 602 ? 122.373 119.472 63.749 1.00 91.96 559 VAL B O 1
ATOM 6844 N N . ASN B 2 603 ? 122.715 119.714 65.954 1.00 95.65 560 ASN B N 1
ATOM 6845 C CA . ASN B 2 603 ? 121.306 120.011 66.189 1.00 95.65 560 ASN B CA 1
ATOM 6846 C C . ASN B 2 603 ? 120.895 121.315 65.518 1.00 95.65 560 ASN B C 1
ATOM 6847 O O . ASN B 2 603 ? 119.830 121.391 64.890 1.00 95.65 560 ASN B O 1
ATOM 6852 N N . ALA B 2 604 ? 121.725 122.352 65.639 1.00 99.36 561 ALA B N 1
ATOM 6853 C CA . ALA B 2 604 ? 121.422 123.617 64.980 1.00 99.36 561 ALA B CA 1
ATOM 6854 C C . ALA B 2 604 ? 121.365 123.444 63.469 1.00 99.36 561 ALA B C 1
ATOM 6855 O O . ALA B 2 604 ? 120.467 123.978 62.804 1.00 99.36 561 ALA B O 1
ATOM 6857 N N . ALA B 2 605 ? 122.309 122.688 62.909 1.00 100.97 562 ALA B N 1
ATOM 6858 C CA . ALA B 2 605 ? 122.294 122.437 61.475 1.00 100.97 562 ALA B CA 1
ATOM 6859 C C . ALA B 2 605 ? 121.019 121.715 61.065 1.00 100.97 562 ALA B C 1
ATOM 6860 O O . ALA B 2 605 ? 120.378 122.082 60.077 1.00 100.97 562 ALA B O 1
ATOM 6862 N N . ARG B 2 606 ? 120.625 120.696 61.831 1.00 104.40 563 ARG B N 1
ATOM 6863 C CA . ARG B 2 606 ? 119.449 119.907 61.481 1.00 104.40 563 ARG B CA 1
ATOM 6864 C C . ARG B 2 606 ? 118.177 120.740 61.532 1.00 104.40 563 ARG B C 1
ATOM 6865 O O . ARG B 2 606 ? 117.305 120.605 60.667 1.00 104.40 563 ARG B O 1
ATOM 6873 N N . ASN B 2 607 ? 118.034 121.596 62.541 1.00 106.42 564 ASN B N 1
ATOM 6874 C CA . ASN B 2 607 ? 116.833 122.415 62.616 1.00 106.42 564 ASN B CA 1
ATOM 6875 C C . ASN B 2 607 ? 117.028 123.799 62.005 1.00 106.42 564 ASN B C 1
ATOM 6876 O O . ASN B 2 607 ? 116.266 124.721 62.317 1.00 106.42 564 ASN B O 1
ATOM 6881 N N . PHE B 2 608 ? 118.039 123.961 61.153 1.00 107.33 565 PHE B N 1
ATOM 6882 C CA . PHE B 2 608 ? 118.101 125.061 60.198 1.00 107.33 565 PHE B CA 1
ATOM 6883 C C . PHE B 2 608 ? 118.073 124.533 58.768 1.00 107.33 565 PHE B C 1
ATOM 6884 O O . PHE B 2 608 ? 118.626 125.152 57.858 1.00 107.33 565 PHE B O 1
ATOM 6892 N N . GLY B 2 609 ? 117.424 123.389 58.558 1.00 110.11 566 GLY B N 1
ATOM 6893 C CA . GLY B 2 609 ? 117.533 122.668 57.305 1.00 110.11 566 GLY B CA 1
ATOM 6894 C C . GLY B 2 609 ? 118.601 121.600 57.419 1.00 110.11 566 GLY B C 1
ATOM 6895 O O . GLY B 2 609 ? 118.704 120.962 58.466 1.00 110.11 566 GLY B O 1
ATOM 6896 N N . PHE B 2 610 ? 119.340 121.351 56.341 1.00 108.54 567 PHE B N 1
ATOM 6897 C CA . PHE B 2 610 ? 120.649 120.688 56.364 1.00 108.54 567 PHE B CA 1
ATOM 6898 C C . PHE B 2 610 ? 120.746 119.589 57.424 1.00 108.54 567 PHE B C 1
ATOM 6899 O O . PHE B 2 610 ? 121.603 119.612 58.307 1.00 108.54 567 PHE B O 1
ATOM 6907 N N . ALA B 2 611 ? 119.843 118.620 57.335 1.00 105.39 568 ALA B N 1
ATOM 6908 C CA . ALA B 2 611 ? 119.886 117.517 58.280 1.00 105.39 568 ALA B CA 1
ATOM 6909 C C . ALA B 2 611 ? 121.038 116.574 57.945 1.00 105.39 568 ALA B C 1
ATOM 6910 O O . ALA B 2 611 ? 121.630 116.633 56.865 1.00 105.39 568 ALA B O 1
ATOM 6912 N N . PHE B 2 612 ? 121.359 115.696 58.894 1.00 97.95 569 PHE B N 1
ATOM 6913 C CA . PHE B 2 612 ? 122.456 114.744 58.750 1.00 97.95 569 PHE B CA 1
ATOM 6914 C C . PHE B 2 612 ? 121.905 113.332 58.912 1.00 97.95 569 PHE B C 1
ATOM 6915 O O . PHE B 2 612 ? 121.518 112.933 60.014 1.00 97.95 569 PHE B O 1
ATOM 6923 N N . LEU B 2 613 ? 121.852 112.595 57.811 1.00 102.52 570 LEU B N 1
ATOM 6924 C CA . LEU B 2 613 ? 121.423 111.207 57.755 1.00 102.52 570 LEU B CA 1
ATOM 6925 C C . LEU B 2 613 ? 122.639 110.272 57.823 1.00 102.52 570 LEU B C 1
ATOM 6926 O O . LEU B 2 613 ? 123.729 110.681 58.232 1.00 102.52 570 LEU B O 1
ATOM 6931 N N . ALA B 2 614 ? 122.443 109.007 57.436 1.00 102.32 571 ALA B N 1
ATOM 6932 C CA . ALA B 2 614 ? 123.381 107.918 57.707 1.00 102.32 571 ALA B CA 1
ATOM 6933 C C . ALA B 2 614 ? 124.817 108.252 57.311 1.00 102.32 571 ALA B C 1
ATOM 6934 O O . ALA B 2 614 ? 125.076 109.058 56.413 1.00 102.32 571 ALA B O 1
ATOM 6936 N N . ARG B 2 615 ? 125.751 107.592 57.996 1.00 99.40 572 ARG B N 1
ATOM 6937 C CA . ARG B 2 615 ? 127.177 107.916 58.010 1.00 99.40 572 ARG B CA 1
ATOM 6938 C C . ARG B 2 615 ? 128.015 106.637 57.918 1.00 99.40 572 ARG B C 1
ATOM 6939 O O . ARG B 2 615 ? 128.888 106.380 58.748 1.00 99.40 572 ARG B O 1
ATOM 6947 N N . THR B 2 616 ? 127.738 105.793 56.922 1.00 104.00 573 THR B N 1
ATOM 6948 C CA . THR B 2 616 ? 128.070 104.375 57.043 1.00 104.00 573 THR B CA 1
ATOM 6949 C C . THR B 2 616 ? 129.538 104.060 57.334 1.00 104.00 573 THR B C 1
ATOM 6950 O O . THR B 2 616 ? 129.867 103.691 58.466 1.00 104.00 573 THR B O 1
ATOM 6954 N N . GLN B 2 617 ? 130.437 104.193 56.357 1.00 104.43 574 GLN B N 1
ATOM 6955 C CA . GLN B 2 617 ? 131.856 104.075 56.684 1.00 104.43 574 GLN B CA 1
ATOM 6956 C C . GLN B 2 617 ? 132.726 105.013 55.857 1.00 104.43 574 GLN B C 1
ATOM 6957 O O . GLN B 2 617 ? 133.781 105.462 56.314 1.00 104.43 574 GLN B O 1
ATOM 6963 N N . ASN B 2 618 ? 132.273 105.326 54.646 1.00 104.54 575 ASN B N 1
ATOM 6964 C CA . ASN B 2 618 ? 133.017 106.160 53.716 1.00 104.54 575 ASN B CA 1
ATOM 6965 C C . ASN B 2 618 ? 132.151 107.207 53.049 1.00 104.54 575 ASN B C 1
ATOM 6966 O O . ASN B 2 618 ? 132.692 108.152 52.465 1.00 104.54 575 ASN B O 1
ATOM 6971 N N . THR B 2 619 ? 130.833 107.068 53.115 1.00 107.33 576 THR B N 1
ATOM 6972 C CA . THR B 2 619 ? 129.899 107.975 52.475 1.00 107.33 576 THR B CA 1
ATOM 6973 C C . THR B 2 619 ? 128.893 108.430 53.517 1.00 107.33 576 THR B C 1
ATOM 6974 O O . THR B 2 619 ? 128.319 107.601 54.228 1.00 107.33 576 THR B O 1
ATOM 6978 N N . ILE B 2 620 ? 128.684 109.738 53.610 1.00 104.85 577 ILE B N 1
ATOM 6979 C CA . ILE B 2 620 ? 127.702 110.307 54.523 1.00 104.85 577 ILE B CA 1
ATOM 6980 C C . ILE B 2 620 ? 126.666 111.051 53.695 1.00 104.85 577 ILE B C 1
ATOM 6981 O O . ILE B 2 620 ? 126.998 111.691 52.691 1.00 104.85 577 ILE B O 1
ATOM 6986 N N . THR B 2 621 ? 125.407 110.930 54.095 1.00 104.41 578 THR B N 1
ATOM 6987 C CA . THR B 2 621 ? 124.287 111.470 53.341 1.00 104.41 578 THR B CA 1
ATOM 6988 C C . THR B 2 621 ? 123.735 112.691 54.057 1.00 104.41 578 THR B C 1
ATOM 6989 O O . THR B 2 621 ? 123.541 112.669 55.276 1.00 104.41 578 THR B O 1
ATOM 6993 N N . ILE B 2 622 ? 123.482 113.749 53.295 1.00 106.17 579 ILE B N 1
ATOM 6994 C CA . ILE B 2 622 ? 123.008 115.018 53.829 1.00 106.17 579 ILE B CA 1
ATOM 6995 C C . ILE B 2 622 ? 121.734 115.402 53.092 1.00 106.17 579 ILE B C 1
ATOM 6996 O O . ILE B 2 622 ? 121.690 115.356 51.859 1.00 106.17 579 ILE B O 1
ATOM 7001 N N . SER B 2 623 ? 120.699 115.778 53.843 1.00 109.46 580 SER B N 1
ATOM 7002 C CA . SER B 2 623 ? 119.426 116.191 53.255 1.00 109.46 580 SER B CA 1
ATOM 7003 C C . SER B 2 623 ? 119.393 117.716 53.194 1.00 109.46 580 SER B C 1
ATOM 7004 O O . SER B 2 623 ? 118.801 118.391 54.035 1.00 109.46 580 SER B O 1
ATOM 7007 N N . GLU B 2 624 ? 120.038 118.258 52.166 1.00 111.03 581 GLU B N 1
ATOM 7008 C CA . GLU B 2 624 ? 120.106 119.704 51.987 1.00 111.03 581 GLU B CA 1
ATOM 7009 C C . GLU B 2 624 ? 118.740 120.224 51.561 1.00 111.03 581 GLU B C 1
ATOM 7010 O O . GLU B 2 624 ? 118.323 120.031 50.414 1.00 111.03 581 GLU B O 1
ATOM 7016 N N . LEU B 2 625 ? 118.039 120.871 52.492 1.00 111.84 582 LEU B N 1
ATOM 7017 C CA . LEU B 2 625 ? 116.735 121.483 52.228 1.00 111.84 582 LEU B CA 1
ATOM 7018 C C . LEU B 2 625 ? 115.748 120.474 51.646 1.00 111.84 582 LEU B C 1
ATOM 7019 O O . LEU B 2 625 ? 114.958 120.791 50.756 1.00 111.84 582 LEU B O 1
ATOM 7024 N N . GLY B 2 626 ? 115.793 119.246 52.156 1.00 112.58 583 GLY B N 1
ATOM 7025 C CA . GLY B 2 626 ? 114.906 118.198 51.707 1.00 112.58 583 GLY B CA 1
ATOM 7026 C C . GLY B 2 626 ? 115.406 117.392 50.529 1.00 112.58 583 GLY B C 1
ATOM 7027 O O . GLY B 2 626 ? 114.783 116.380 50.186 1.00 112.58 583 GLY B O 1
ATOM 7028 N N . THR B 2 627 ? 116.506 117.797 49.902 1.00 111.95 584 THR B N 1
ATOM 7029 C CA . THR B 2 627 ? 117.078 117.070 48.779 1.00 111.95 584 THR B CA 1
ATOM 7030 C C . THR B 2 627 ? 118.260 116.249 49.278 1.00 111.95 584 THR B C 1
ATOM 7031 O O . THR B 2 627 ? 119.224 116.805 49.813 1.00 111.95 584 THR B O 1
ATOM 7035 N N . GLU B 2 628 ? 118.178 114.934 49.117 1.00 110.17 585 GLU B N 1
ATOM 7036 C CA . GLU B 2 628 ? 119.219 114.046 49.609 1.00 110.17 585 GLU B CA 1
ATOM 7037 C C . GLU B 2 628 ? 120.428 114.066 48.685 1.00 110.17 585 GLU B C 1
ATOM 7038 O O . GLU B 2 628 ? 120.292 114.109 47.459 1.00 110.17 585 GLU B O 1
ATOM 7044 N N . ARG B 2 629 ? 121.616 114.046 49.283 1.00 109.06 586 ARG B N 1
ATOM 7045 C CA . ARG B 2 629 ? 122.862 113.898 48.549 1.00 109.06 586 ARG B CA 1
ATOM 7046 C C . ARG B 2 629 ? 123.769 112.957 49.324 1.00 109.06 586 ARG B C 1
ATOM 7047 O O . ARG B 2 629 ? 123.655 112.818 50.544 1.00 109.06 586 ARG B O 1
ATOM 7055 N N . THR B 2 630 ? 124.683 112.315 48.603 1.00 107.49 587 THR B N 1
ATOM 7056 C CA . THR B 2 630 ? 125.636 111.389 49.201 1.00 107.49 587 THR B CA 1
ATOM 7057 C C . THR B 2 630 ? 127.028 111.723 48.695 1.00 107.49 587 THR B C 1
ATOM 7058 O O . THR B 2 630 ? 127.292 111.632 47.492 1.00 107.49 587 THR B O 1
ATOM 7062 N N . TYR B 2 631 ? 127.911 112.107 49.608 1.00 107.82 588 TYR B N 1
ATOM 7063 C CA . TYR B 2 631 ? 129.302 112.375 49.290 1.00 107.82 588 TYR B CA 1
ATOM 7064 C C . TYR B 2 631 ? 130.127 111.163 49.703 1.00 107.82 588 TYR B C 1
ATOM 7065 O O . TYR B 2 631 ? 129.597 110.166 50.193 1.00 107.82 588 TYR B O 1
ATOM 7074 N N . ASN B 2 632 ? 131.439 111.240 49.504 1.00 106.53 589 ASN B N 1
ATOM 7075 C CA . ASN B 2 632 ? 132.327 110.185 49.973 1.00 106.53 589 ASN B CA 1
ATOM 7076 C C . ASN B 2 632 ? 133.548 110.797 50.640 1.00 106.53 589 ASN B C 1
ATOM 7077 O O . ASN B 2 632 ? 134.183 111.698 50.085 1.00 106.53 589 ASN B O 1
ATOM 7082 N N . VAL B 2 633 ? 133.866 110.302 51.829 1.00 101.36 590 VAL B N 1
ATOM 7083 C CA . VAL B 2 633 ? 134.945 110.859 52.634 1.00 101.36 590 VAL B CA 1
ATOM 7084 C C . VAL B 2 633 ? 136.273 110.293 52.153 1.00 101.36 590 VAL B C 1
ATOM 7085 O O . VAL B 2 633 ? 136.418 109.079 51.977 1.00 101.36 590 VAL B O 1
ATOM 7089 N N . LEU B 2 634 ? 137.247 111.175 51.940 1.00 100.19 591 LEU B N 1
ATOM 7090 C CA . LEU B 2 634 ? 138.588 110.742 51.576 1.00 100.19 591 LEU B CA 1
ATOM 7091 C C . LEU B 2 634 ? 139.486 110.589 52.796 1.00 100.19 591 LEU B C 1
ATOM 7092 O O . LEU B 2 634 ? 140.231 109.608 52.896 1.00 100.19 591 LEU B O 1
ATOM 7097 N N . ALA B 2 635 ? 139.432 111.539 53.724 1.00 98.06 592 ALA B N 1
ATOM 7098 C CA . ALA B 2 635 ? 140.182 111.434 54.965 1.00 98.06 592 ALA B CA 1
ATOM 7099 C C . ALA B 2 635 ? 139.517 112.306 56.018 1.00 98.06 592 ALA B C 1
ATOM 7100 O O . ALA B 2 635 ? 138.835 113.287 55.704 1.00 98.06 592 ALA B O 1
ATOM 7102 N N . ILE B 2 636 ? 139.725 111.930 57.275 1.00 95.47 593 ILE B N 1
ATOM 7103 C CA . ILE B 2 636 ? 139.211 112.664 58.423 1.00 95.47 593 ILE B CA 1
ATOM 7104 C C . ILE B 2 636 ? 140.414 113.004 59.288 1.00 95.47 593 ILE B C 1
ATOM 7105 O O . ILE B 2 636 ? 140.865 112.180 60.093 1.00 95.47 593 ILE B O 1
ATOM 7110 N N . LEU B 2 637 ? 140.934 114.214 59.134 1.00 97.30 594 LEU B N 1
ATOM 7111 C CA . LEU B 2 637 ? 142.032 114.696 59.964 1.00 97.30 594 LEU B CA 1
ATOM 7112 C C . LEU B 2 637 ? 141.461 115.034 61.336 1.00 97.30 594 LEU B C 1
ATOM 7113 O O . LEU B 2 637 ? 140.856 116.092 61.532 1.00 97.30 594 LEU B O 1
ATOM 7118 N N . ASP B 2 638 ? 141.671 114.131 62.290 1.00 92.20 595 ASP B N 1
ATOM 7119 C CA . ASP B 2 638 ? 140.902 114.078 63.521 1.00 92.20 595 ASP B CA 1
ATOM 7120 C C . ASP B 2 638 ? 141.310 115.184 64.488 1.00 92.20 595 ASP B C 1
ATOM 7121 O O . ASP B 2 638 ? 142.250 115.945 64.257 1.00 92.20 595 ASP B O 1
ATOM 7126 N N . PHE B 2 639 ? 140.571 115.259 65.589 1.00 88.67 596 PHE B N 1
ATOM 7127 C CA . PHE B 2 639 ? 140.856 116.196 66.659 1.00 88.67 596 PHE B CA 1
ATOM 7128 C C . PHE B 2 639 ? 142.044 115.717 67.483 1.00 88.67 596 PHE B C 1
ATOM 7129 O O . PHE B 2 639 ? 142.314 114.518 67.588 1.00 88.67 596 PHE B O 1
ATOM 7137 N N . ASN B 2 640 ? 142.759 116.674 68.068 1.00 91.37 597 ASN B N 1
ATOM 7138 C CA . ASN B 2 640 ? 143.865 116.374 68.963 1.00 91.37 597 ASN B CA 1
ATOM 7139 C C . ASN B 2 640 ? 143.946 117.485 69.998 1.00 91.37 597 ASN B C 1
ATOM 7140 O O . ASN B 2 640 ? 143.422 118.582 69.798 1.00 91.37 597 ASN B O 1
ATOM 7145 N N . SER B 2 641 ? 144.603 117.189 71.121 1.00 89.48 598 SER B N 1
ATOM 7146 C CA . SER B 2 641 ? 144.655 118.162 72.206 1.00 89.48 598 SER B CA 1
ATOM 7147 C C . SER B 2 641 ? 145.580 119.324 71.873 1.00 89.48 598 SER B C 1
ATOM 7148 O O . SER B 2 641 ? 145.267 120.478 72.182 1.00 89.48 598 SER B O 1
ATOM 7151 N N . ASP B 2 642 ? 146.720 119.049 71.248 1.00 93.10 599 ASP B N 1
ATOM 7152 C CA . ASP B 2 642 ? 147.704 120.084 70.963 1.00 93.10 599 ASP B CA 1
ATOM 7153 C C . ASP B 2 642 ? 147.584 120.653 69.556 1.00 93.10 599 ASP B C 1
ATOM 7154 O O . ASP B 2 642 ? 148.326 121.577 69.208 1.00 93.10 599 ASP B O 1
ATOM 7159 N N . ARG B 2 643 ? 146.634 120.124 68.789 1.00 93.37 600 ARG B N 1
ATOM 7160 C CA . ARG B 2 643 ? 146.353 120.592 67.439 1.00 93.37 600 ARG B CA 1
ATOM 7161 C C . ARG B 2 643 ? 145.230 121.617 67.555 1.00 93.37 600 ARG B C 1
ATOM 7162 O O . ARG B 2 643 ? 145.328 122.726 67.034 1.00 93.37 600 ARG B O 1
ATOM 7170 N N . LYS B 2 644 ? 144.158 121.228 68.239 1.00 90.90 601 LYS B N 1
ATOM 7171 C CA . LYS B 2 644 ? 143.024 122.116 68.493 1.00 90.90 601 LYS B CA 1
ATOM 7172 C C . LYS B 2 644 ? 142.235 122.435 67.226 1.00 90.90 601 LYS B C 1
ATOM 7173 O O . LYS B 2 644 ? 141.671 123.523 67.097 1.00 90.90 601 LYS B O 1
ATOM 7179 N N . ARG B 2 645 ? 142.199 121.509 66.272 1.00 93.20 602 ARG B N 1
ATOM 7180 C CA . ARG B 2 645 ? 141.358 121.681 65.097 1.00 93.20 602 ARG B CA 1
ATOM 7181 C C . ARG B 2 645 ? 141.072 120.317 64.496 1.00 93.20 602 ARG B C 1
ATOM 7182 O O . ARG B 2 645 ? 141.806 119.352 64.714 1.00 93.20 602 ARG B O 1
ATOM 7190 N N . MET B 2 646 ? 139.986 120.257 63.736 1.00 95.35 603 MET B N 1
ATOM 7191 C CA . MET B 2 646 ? 139.540 119.032 63.099 1.00 95.35 603 MET B CA 1
ATOM 7192 C C . MET B 2 646 ? 139.049 119.362 61.701 1.00 95.35 603 MET B C 1
ATOM 7193 O O . MET B 2 646 ? 138.424 120.407 61.489 1.00 95.35 603 MET B O 1
ATOM 7198 N N . SER B 2 647 ? 139.315 118.468 60.751 1.00 95.44 604 SER B N 1
ATOM 7199 C CA . SER B 2 647 ? 138.951 118.737 59.369 1.00 95.44 604 SER B CA 1
ATOM 7200 C C . SER B 2 647 ? 138.679 117.433 58.634 1.00 95.44 604 SER B C 1
ATOM 7201 O O . SER B 2 647 ? 139.013 116.345 59.105 1.00 95.44 604 SER B O 1
ATOM 7204 N N . ILE B 2 648 ? 138.050 117.563 57.467 1.00 96.53 605 ILE B N 1
ATOM 7205 C CA . ILE B 2 648 ? 137.645 116.423 56.657 1.00 96.53 605 ILE B CA 1
ATOM 7206 C C . ILE B 2 648 ? 137.819 116.777 55.187 1.00 96.53 605 ILE B C 1
ATOM 7207 O O . ILE B 2 648 ? 137.811 117.948 54.800 1.00 96.53 605 ILE B O 1
ATOM 7212 N N . ILE B 2 649 ? 137.998 115.745 54.364 1.00 98.64 606 ILE B N 1
ATOM 7213 C CA . ILE B 2 649 ? 138.119 115.901 52.919 1.00 98.64 606 ILE B CA 1
ATOM 7214 C C . ILE B 2 649 ? 137.064 115.025 52.266 1.00 98.64 606 ILE B C 1
ATOM 7215 O O . ILE B 2 649 ? 137.054 113.806 52.472 1.00 98.64 606 ILE B O 1
ATOM 7220 N N . VAL B 2 650 ? 136.184 115.637 51.474 1.00 101.73 607 VAL B N 1
ATOM 7221 C CA . VAL B 2 650 ? 135.068 114.930 50.860 1.00 101.73 607 VAL B CA 1
ATOM 7222 C C . VAL B 2 650 ? 135.069 115.198 49.361 1.00 101.73 607 VAL B C 1
ATOM 7223 O O . VAL B 2 650 ? 135.797 116.052 48.859 1.00 101.73 607 VAL B O 1
ATOM 7227 N N . ARG B 2 651 ? 134.238 114.440 48.646 1.00 107.59 608 ARG B N 1
ATOM 7228 C CA . ARG B 2 651 ? 134.025 114.627 47.216 1.00 107.59 608 ARG B CA 1
ATOM 7229 C C . ARG B 2 651 ? 132.534 114.616 46.921 1.00 107.59 608 ARG B C 1
ATOM 7230 O O . ARG B 2 651 ? 131.825 113.692 47.330 1.00 107.59 608 ARG B O 1
ATOM 7238 N N . THR B 2 652 ? 132.066 115.635 46.209 1.00 111.31 609 THR B N 1
ATOM 7239 C CA . THR B 2 652 ? 130.661 115.750 45.857 1.00 111.31 609 THR B CA 1
ATOM 7240 C C . THR B 2 652 ? 130.337 114.894 44.636 1.00 111.31 609 THR B C 1
ATOM 7241 O O . THR B 2 652 ? 131.231 114.513 43.878 1.00 111.31 609 THR B O 1
ATOM 7245 N N . PRO B 2 653 ? 129.056 114.573 44.424 1.00 114.73 610 PRO B N 1
ATOM 7246 C CA . PRO B 2 653 ? 128.686 113.800 43.226 1.00 114.73 610 PRO B CA 1
ATOM 7247 C C . PRO B 2 653 ? 129.013 114.503 41.920 1.00 114.73 610 PRO B C 1
ATOM 7248 O O . PRO B 2 653 ? 129.055 113.844 40.874 1.00 114.73 610 PRO B O 1
ATOM 7252 N N . GLU B 2 654 ? 129.247 115.813 41.943 1.00 116.36 611 GLU B N 1
ATOM 7253 C CA . GLU B 2 654 ? 129.632 116.557 40.753 1.00 116.36 611 GLU B CA 1
ATOM 7254 C C . GLU B 2 654 ? 131.120 116.453 40.446 1.00 116.36 611 GLU B C 1
ATOM 7255 O O . GLU B 2 654 ? 131.644 117.286 39.698 1.00 116.36 611 GLU B O 1
ATOM 7261 N N . GLY B 2 655 ? 131.804 115.457 41.005 1.00 113.87 612 GLY B N 1
ATOM 7262 C CA . GLY B 2 655 ? 133.216 115.261 40.751 1.00 113.87 612 GLY B CA 1
ATOM 7263 C C . GLY B 2 655 ? 134.063 116.445 41.163 1.00 113.87 612 GLY B C 1
ATOM 7264 O O . GLY B 2 655 ? 134.680 117.099 40.318 1.00 113.87 612 GLY B O 1
ATOM 7265 N N . ASN B 2 656 ? 134.096 116.732 42.461 1.00 112.04 613 ASN B N 1
ATOM 7266 C CA . ASN B 2 656 ? 134.855 117.865 42.974 1.00 112.04 613 ASN B CA 1
ATOM 7267 C C . ASN B 2 656 ? 135.121 117.628 44.451 1.00 112.04 613 ASN B C 1
ATOM 7268 O O . ASN B 2 656 ? 134.192 117.333 45.207 1.00 112.04 613 ASN B O 1
ATOM 7273 N N . ILE B 2 657 ? 136.397 117.698 44.815 1.00 109.88 614 ILE B N 1
ATOM 7274 C CA . ILE B 2 657 ? 136.843 117.472 46.177 1.00 109.88 614 ILE B CA 1
ATOM 7275 C C . ILE B 2 657 ? 136.965 118.778 46.936 1.00 109.88 614 ILE B C 1
ATOM 7276 O O . ILE B 2 657 ? 137.291 119.818 46.366 1.00 109.88 614 ILE B O 1
ATOM 7281 N N . LYS B 2 658 ? 136.703 118.713 48.233 1.00 104.53 615 LYS B N 1
ATOM 7282 C CA . LYS B 2 658 ? 136.791 119.889 49.087 1.00 104.53 615 LYS B CA 1
ATOM 7283 C C . LYS B 2 658 ? 137.310 119.492 50.461 1.00 104.53 615 LYS B C 1
ATOM 7284 O O . LYS B 2 658 ? 137.207 118.332 50.874 1.00 104.53 615 LYS B O 1
ATOM 7290 N N . LEU B 2 659 ? 137.865 120.473 51.176 1.00 100.91 616 LEU B N 1
ATOM 7291 C CA . LEU B 2 659 ? 138.333 120.283 52.543 1.00 100.91 616 LEU B CA 1
ATOM 7292 C C . LEU B 2 659 ? 137.612 121.262 53.459 1.00 100.91 616 LEU B C 1
ATOM 7293 O O . LEU B 2 659 ? 137.533 122.453 53.151 1.00 100.91 616 LEU B O 1
ATOM 7298 N N . TYR B 2 660 ? 137.103 120.763 54.582 1.00 99.78 617 TYR B N 1
ATOM 7299 C CA . TYR B 2 660 ? 136.372 121.574 55.550 1.00 99.78 617 TYR B CA 1
ATOM 7300 C C . TYR B 2 660 ? 137.047 121.455 56.909 1.00 99.78 617 TYR B C 1
ATOM 7301 O O . TYR B 2 660 ? 137.253 120.341 57.398 1.00 99.78 617 TYR B O 1
ATOM 7310 N N . CYS B 2 661 ? 137.374 122.594 57.528 1.00 96.13 618 CYS B N 1
ATOM 7311 C CA . CYS B 2 661 ? 138.116 122.610 58.779 1.00 96.13 618 CYS B CA 1
ATOM 7312 C C . CYS B 2 661 ? 137.460 123.543 59.785 1.00 96.13 618 CYS B C 1
ATOM 7313 O O . CYS B 2 661 ? 136.884 124.574 59.421 1.00 96.13 618 CYS B O 1
ATOM 7316 N N . LYS B 2 662 ? 137.570 123.179 61.062 1.00 92.04 619 LYS B N 1
ATOM 7317 C CA . LYS B 2 662 ? 137.112 124.028 62.151 1.00 92.04 619 LYS B CA 1
ATOM 7318 C C . LYS B 2 662 ? 138.050 123.875 63.338 1.00 92.04 619 LYS B C 1
ATOM 7319 O O . LYS B 2 662 ? 138.554 122.781 63.607 1.00 92.04 619 LYS B O 1
ATOM 7325 N N . GLY B 2 663 ? 138.274 124.972 64.049 1.00 93.59 620 GLY B N 1
ATOM 7326 C CA . GLY B 2 663 ? 139.178 124.929 65.182 1.00 93.59 620 GLY B CA 1
ATOM 7327 C C . GLY B 2 663 ? 139.372 126.300 65.789 1.00 93.59 620 GLY B C 1
ATOM 7328 O O . GLY B 2 663 ? 138.684 127.260 65.440 1.00 93.59 620 GLY B O 1
ATOM 7329 N N . ALA B 2 664 ? 140.326 126.372 66.712 1.00 94.29 621 ALA B N 1
ATOM 7330 C CA . ALA B 2 664 ? 140.597 127.612 67.423 1.00 94.29 621 ALA B CA 1
ATOM 7331 C C . ALA B 2 664 ? 141.130 128.678 66.475 1.00 94.29 621 ALA B C 1
ATOM 7332 O O . ALA B 2 664 ? 141.819 128.385 65.495 1.00 94.29 621 ALA B O 1
ATOM 7334 N N . ASP B 2 665 ? 140.799 129.934 66.779 1.00 95.93 622 ASP B N 1
ATOM 7335 C CA . ASP B 2 665 ? 141.254 131.043 65.947 1.00 95.93 622 ASP B CA 1
ATOM 7336 C C . ASP B 2 665 ? 142.769 131.188 65.990 1.00 95.93 622 ASP B C 1
ATOM 7337 O O . ASP B 2 665 ? 143.400 131.476 64.967 1.00 95.93 622 ASP B O 1
ATOM 7342 N N . THR B 2 666 ? 143.372 130.991 67.164 1.00 97.09 623 THR B N 1
ATOM 7343 C CA . THR B 2 666 ? 144.799 131.242 67.323 1.00 97.09 623 THR B CA 1
ATOM 7344 C C . THR B 2 666 ? 145.659 130.235 66.577 1.00 97.09 623 THR B C 1
ATOM 7345 O O . THR B 2 666 ? 146.876 130.423 66.500 1.00 97.09 623 THR B O 1
ATOM 7349 N N . VAL B 2 667 ? 145.069 129.165 66.050 1.00 97.59 624 VAL B N 1
ATOM 7350 C CA . VAL B 2 667 ? 145.828 128.187 65.281 1.00 97.59 624 VAL B CA 1
ATOM 7351 C C . VAL B 2 667 ? 145.425 128.289 63.816 1.00 97.59 624 VAL B C 1
ATOM 7352 O O . VAL B 2 667 ? 146.214 127.967 62.921 1.00 97.59 624 VAL B O 1
ATOM 7356 N N . ILE B 2 668 ? 144.196 128.740 63.560 1.00 97.39 625 ILE B N 1
ATOM 7357 C CA . ILE B 2 668 ? 143.747 128.935 62.186 1.00 97.39 625 ILE B CA 1
ATOM 7358 C C . ILE B 2 668 ? 144.447 130.131 61.556 1.00 97.39 625 ILE B C 1
ATOM 7359 O O . ILE B 2 668 ? 144.841 130.092 60.385 1.00 97.39 625 ILE B O 1
ATOM 7364 N N . TYR B 2 669 ? 144.632 131.203 62.323 1.00 99.37 626 TYR B N 1
ATOM 7365 C CA . TYR B 2 669 ? 145.181 132.438 61.777 1.00 99.37 626 TYR B CA 1
ATOM 7366 C C . TYR B 2 669 ? 146.644 132.325 61.366 1.00 99.37 626 TYR B C 1
ATOM 7367 O O . TYR B 2 669 ? 147.221 133.328 60.938 1.00 99.37 626 TYR B O 1
ATOM 7376 N N . GLU B 2 670 ? 147.259 131.155 61.497 1.00 102.79 627 GLU B N 1
ATOM 7377 C CA . GLU B 2 670 ? 148.523 130.863 60.839 1.00 102.79 627 GLU B CA 1
ATOM 7378 C C . GLU B 2 670 ? 148.341 130.010 59.595 1.00 102.79 627 GLU B C 1
ATOM 7379 O O . GLU B 2 670 ? 149.334 129.609 58.982 1.00 102.79 627 GLU B O 1
ATOM 7385 N N . ARG B 2 671 ? 147.097 129.726 59.208 1.00 103.26 628 ARG B N 1
ATOM 7386 C CA . ARG B 2 671 ? 146.810 128.840 58.092 1.00 103.26 628 ARG B CA 1
ATOM 7387 C C . ARG B 2 671 ? 146.003 129.490 56.982 1.00 103.26 628 ARG B C 1
ATOM 7388 O O . ARG B 2 671 ? 145.986 128.959 55.867 1.00 103.26 628 ARG B O 1
ATOM 7396 N N . LEU B 2 672 ? 145.344 130.612 57.248 1.00 107.77 629 LEU B N 1
ATOM 7397 C CA . LEU B 2 672 ? 144.414 131.194 56.293 1.00 107.77 629 LEU B CA 1
ATOM 7398 C C . LEU B 2 672 ? 145.145 131.716 55.061 1.00 107.77 629 LEU B C 1
ATOM 7399 O O . LEU B 2 672 ? 146.289 132.172 55.133 1.00 107.77 629 LEU B O 1
ATOM 7404 N N . HIS B 2 673 ? 144.472 131.624 53.916 1.00 112.91 630 HIS B N 1
ATOM 7405 C CA . HIS B 2 673 ? 145.016 132.169 52.681 1.00 112.91 630 HIS B CA 1
ATOM 7406 C C . HIS B 2 673 ? 145.152 133.682 52.794 1.00 112.91 630 HIS B C 1
ATOM 7407 O O . HIS B 2 673 ? 144.359 134.352 53.460 1.00 112.91 630 HIS B O 1
ATOM 7414 N N . ARG B 2 674 ? 146.175 134.221 52.140 1.00 116.91 631 ARG B N 1
ATOM 7415 C CA . ARG B 2 674 ? 146.505 135.639 52.270 1.00 116.91 631 ARG B CA 1
ATOM 7416 C C . ARG B 2 674 ? 145.782 136.472 51.209 1.00 116.91 631 ARG B C 1
ATOM 7417 O O . ARG B 2 674 ? 146.365 137.266 50.471 1.00 116.91 631 ARG B O 1
ATOM 7425 N N . MET B 2 675 ? 144.469 136.262 51.114 1.00 117.98 632 MET B N 1
ATOM 7426 C CA . MET B 2 675 ? 143.613 137.109 50.296 1.00 117.98 632 MET B CA 1
ATOM 7427 C C . MET B 2 675 ? 142.246 137.365 50.913 1.00 117.98 632 MET B C 1
ATOM 7428 O O . MET B 2 675 ? 141.429 138.047 50.287 1.00 117.98 632 MET B O 1
ATOM 7433 N N . ASN B 2 676 ? 141.977 136.859 52.105 1.00 113.68 633 ASN B N 1
ATOM 7434 C CA . ASN B 2 676 ? 140.643 136.885 52.687 1.00 113.68 633 ASN B CA 1
ATOM 7435 C C . ASN B 2 676 ? 140.244 138.298 53.083 1.00 113.68 633 ASN B C 1
ATOM 7436 O O . ASN B 2 676 ? 140.797 138.834 54.052 1.00 113.68 633 ASN B O 1
ATOM 7441 N N . PRO B 2 677 ? 139.303 138.936 52.380 1.00 110.60 634 PRO B N 1
ATOM 7442 C CA . PRO B 2 677 ? 138.937 140.314 52.743 1.00 110.60 634 PRO B CA 1
ATOM 7443 C C . PRO B 2 677 ? 138.314 140.427 54.120 1.00 110.60 634 PRO B C 1
ATOM 7444 O O . PRO B 2 677 ? 138.600 141.382 54.852 1.00 110.60 634 PRO B O 1
ATOM 7448 N N . THR B 2 678 ? 137.472 139.471 54.497 1.00 106.96 635 THR B N 1
ATOM 7449 C CA . THR B 2 678 ? 136.733 139.542 55.755 1.00 106.96 635 THR B CA 1
ATOM 7450 C C . THR B 2 678 ? 137.465 138.840 56.896 1.00 106.96 635 THR B C 1
ATOM 7451 O O . THR B 2 678 ? 136.909 138.018 57.620 1.00 106.96 635 THR B O 1
ATOM 7455 N N . LYS B 2 679 ? 138.734 139.189 57.083 1.00 103.60 636 LYS B N 1
ATOM 7456 C CA . LYS B 2 679 ? 139.466 138.714 58.248 1.00 103.60 636 LYS B CA 1
ATOM 7457 C C . LYS B 2 679 ? 139.342 139.677 59.419 1.00 103.60 636 LYS B C 1
ATOM 7458 O O . LYS B 2 679 ? 139.106 139.250 60.553 1.00 103.60 636 LYS B O 1
ATOM 7464 N N . GLN B 2 680 ? 139.492 140.977 59.159 1.00 104.34 637 GLN B N 1
ATOM 7465 C CA . GLN B 2 680 ? 139.333 141.968 60.215 1.00 104.34 637 GLN B CA 1
ATOM 7466 C C . GLN B 2 680 ? 137.880 142.092 60.653 1.00 104.34 637 GLN B C 1
ATOM 7467 O O . GLN B 2 680 ? 137.611 142.368 61.827 1.00 104.34 637 GLN B O 1
ATOM 7473 N N . GLU B 2 681 ? 136.937 141.904 59.729 1.00 107.42 638 GLU B N 1
ATOM 7474 C CA . GLU B 2 681 ? 135.525 141.996 60.083 1.00 107.42 638 GLU B CA 1
ATOM 7475 C C . GLU B 2 681 ? 135.141 140.918 61.089 1.00 107.42 638 GLU B C 1
ATOM 7476 O O . GLU B 2 681 ? 134.449 141.191 62.076 1.00 107.42 638 GLU B O 1
ATOM 7482 N N . THR B 2 682 ? 135.584 139.683 60.854 1.00 105.45 639 THR B N 1
ATOM 7483 C CA . THR B 2 682 ? 135.252 138.596 61.769 1.00 105.45 639 THR B CA 1
ATOM 7484 C C . THR B 2 682 ? 136.064 138.675 63.053 1.00 105.45 639 THR B C 1
ATOM 7485 O O . THR B 2 682 ? 135.536 138.404 64.137 1.00 105.45 639 THR B O 1
ATOM 7489 N N . GLN B 2 683 ? 137.344 139.035 62.953 1.00 102.79 640 GLN B N 1
ATOM 7490 C CA . GLN B 2 683 ? 138.169 139.142 64.151 1.00 102.79 640 GLN B CA 1
ATOM 7491 C C . GLN B 2 683 ? 137.606 140.186 65.104 1.00 102.79 640 GLN B C 1
ATOM 7492 O O . GLN B 2 683 ? 137.456 139.935 66.305 1.00 102.79 640 GLN B O 1
ATOM 7498 N N . ASP B 2 684 ? 137.254 141.358 64.576 1.00 106.49 641 ASP B N 1
ATOM 7499 C CA . ASP B 2 684 ? 136.623 142.383 65.393 1.00 106.49 641 ASP B CA 1
ATOM 7500 C C . ASP B 2 684 ? 135.227 141.982 65.842 1.00 106.49 641 ASP B C 1
ATOM 7501 O O . ASP B 2 684 ? 134.668 142.632 66.730 1.00 106.49 641 ASP B O 1
ATOM 7506 N N . ALA B 2 685 ? 134.653 140.937 65.249 1.00 101.76 642 ALA B N 1
ATOM 7507 C CA . ALA B 2 685 ? 133.419 140.347 65.741 1.00 101.76 642 ALA B CA 1
ATOM 7508 C C . ALA B 2 685 ? 133.662 139.156 66.656 1.00 101.76 642 ALA B C 1
ATOM 7509 O O . ALA B 2 685 ? 132.736 138.734 67.355 1.00 101.76 642 ALA B O 1
ATOM 7511 N N . LEU B 2 686 ? 134.878 138.605 66.665 1.00 97.55 643 LEU B N 1
ATOM 7512 C CA . LEU B 2 686 ? 135.190 137.528 67.594 1.00 97.55 643 LEU B CA 1
ATOM 7513 C C . LEU B 2 686 ? 135.385 138.038 69.012 1.00 97.55 643 LEU B C 1
ATOM 7514 O O . LEU B 2 686 ? 135.285 137.253 69.959 1.00 97.55 643 LEU B O 1
ATOM 7519 N N . ASP B 2 687 ? 135.670 139.329 69.179 1.00 103.54 644 ASP B N 1
ATOM 7520 C CA . ASP B 2 687 ? 135.834 139.879 70.519 1.00 103.54 644 ASP B CA 1
ATOM 7521 C C . ASP B 2 687 ? 134.493 139.984 71.230 1.00 103.54 644 ASP B C 1
ATOM 7522 O O . ASP B 2 687 ? 134.375 139.619 72.406 1.00 103.54 644 ASP B O 1
ATOM 7527 N N . ILE B 2 688 ? 133.466 140.463 70.521 1.00 98.80 645 ILE B N 1
ATOM 7528 C CA . ILE B 2 688 ? 132.143 140.620 71.121 1.00 98.80 645 ILE B CA 1
ATOM 7529 C C . ILE B 2 688 ? 131.705 139.315 71.766 1.00 98.80 645 ILE B C 1
ATOM 7530 O O . ILE B 2 688 ? 131.321 139.276 72.941 1.00 98.80 645 ILE B O 1
ATOM 7535 N N . PHE B 2 689 ? 131.800 138.220 71.011 1.00 94.44 646 PHE B N 1
ATOM 7536 C CA . PHE B 2 689 ? 131.483 136.909 71.558 1.00 94.44 646 PHE B CA 1
ATOM 7537 C C . PHE B 2 689 ? 132.301 136.639 72.812 1.00 94.44 646 PHE B C 1
ATOM 7538 O O . PHE B 2 689 ? 131.750 136.334 73.875 1.00 94.44 646 PHE B O 1
ATOM 7546 N N . ALA B 2 690 ? 133.621 136.803 72.717 1.00 96.73 647 ALA B N 1
ATOM 7547 C CA . ALA B 2 690 ? 134.470 136.585 73.879 1.00 96.73 647 ALA B CA 1
ATOM 7548 C C . ALA B 2 690 ? 134.262 137.646 74.945 1.00 96.73 647 ALA B C 1
ATOM 7549 O O . ALA B 2 690 ? 134.591 137.406 76.110 1.00 96.73 647 ALA B O 1
ATOM 7551 N N . ASN B 2 691 ? 133.727 138.813 74.578 1.00 101.09 648 ASN B N 1
ATOM 7552 C CA . ASN B 2 691 ? 133.343 139.777 75.600 1.00 101.09 648 ASN B CA 1
ATOM 7553 C C . ASN B 2 691 ? 132.087 139.323 76.323 1.00 101.09 648 ASN B C 1
ATOM 7554 O O . ASN B 2 691 ? 131.921 139.603 77.514 1.00 101.09 648 ASN B O 1
ATOM 7559 N N . GLU B 2 692 ? 131.196 138.626 75.624 1.00 96.40 649 GLU B N 1
ATOM 7560 C CA . GLU B 2 692 ? 130.211 137.821 76.316 1.00 96.40 649 GLU B CA 1
ATOM 7561 C C . GLU B 2 692 ? 130.894 136.583 76.891 1.00 96.40 649 GLU B C 1
ATOM 7562 O O . GLU B 2 692 ? 132.040 136.262 76.567 1.00 96.40 649 GLU B O 1
ATOM 7568 N N . THR B 2 693 ? 130.186 135.884 77.770 1.00 89.08 650 THR B N 1
ATOM 7569 C CA . THR B 2 693 ? 130.764 134.735 78.456 1.00 89.08 650 THR B CA 1
ATOM 7570 C C . THR B 2 693 ? 130.341 133.470 77.717 1.00 89.08 650 THR B C 1
ATOM 7571 O O . THR B 2 693 ? 129.433 132.747 78.124 1.00 89.08 650 THR B O 1
ATOM 7575 N N . LEU B 2 694 ? 131.025 133.205 76.607 1.00 83.92 651 LEU B N 1
ATOM 7576 C CA . LEU B 2 694 ? 130.690 132.069 75.764 1.00 83.92 651 LEU B CA 1
ATOM 7577 C C . LEU B 2 694 ? 131.904 131.674 74.935 1.00 83.92 651 LEU B C 1
ATOM 7578 O O . LEU B 2 694 ? 132.844 132.453 74.764 1.00 83.92 651 LEU B O 1
ATOM 7583 N N . ARG B 2 695 ? 131.863 130.449 74.419 1.00 80.37 652 ARG B N 1
ATOM 7584 C CA . ARG B 2 695 ? 133.014 129.784 73.823 1.00 80.37 652 ARG B CA 1
ATOM 7585 C C . ARG B 2 695 ? 132.861 129.690 72.311 1.00 80.37 652 ARG B C 1
ATOM 7586 O O . ARG B 2 695 ? 131.786 129.358 71.806 1.00 80.37 652 ARG B O 1
ATOM 7594 N N . THR B 2 696 ? 133.945 129.983 71.593 1.00 86.69 653 THR B N 1
ATOM 7595 C CA . THR B 2 696 ? 133.893 130.245 70.161 1.00 86.69 653 THR B CA 1
ATOM 7596 C C . THR B 2 696 ? 134.773 129.281 69.379 1.00 86.69 653 THR B C 1
ATOM 7597 O O . THR B 2 696 ? 135.742 128.727 69.905 1.00 86.69 653 THR B O 1
ATOM 7601 N N . LEU B 2 697 ? 134.423 129.097 68.108 1.00 87.96 654 LEU B N 1
ATOM 7602 C CA . LEU B 2 697 ? 135.204 128.319 67.158 1.00 87.96 654 LEU B CA 1
ATOM 7603 C C . LEU B 2 697 ? 135.258 129.067 65.834 1.00 87.96 654 LEU B C 1
ATOM 7604 O O . LEU B 2 697 ? 134.448 129.957 65.569 1.00 87.96 654 LEU B O 1
ATOM 7609 N N . CYS B 2 698 ? 136.220 128.694 64.997 1.00 94.52 655 CYS B N 1
ATOM 7610 C CA . CYS B 2 698 ? 136.449 129.346 63.716 1.00 94.52 655 CYS B CA 1
ATOM 7611 C C . CYS B 2 698 ? 136.397 128.313 62.599 1.00 94.52 655 CYS B C 1
ATOM 7612 O O . CYS B 2 698 ? 136.882 127.189 62.762 1.00 94.52 655 CYS B O 1
ATOM 7615 N N . LEU B 2 699 ? 135.813 128.696 61.464 1.00 97.11 656 LEU B N 1
ATOM 7616 C CA . LEU B 2 699 ? 135.532 127.770 60.374 1.00 97.11 656 LEU B CA 1
ATOM 7617 C C . LEU B 2 699 ? 136.165 128.237 59.070 1.00 97.11 656 LEU B C 1
ATOM 7618 O O . LEU B 2 699 ? 136.146 129.429 58.746 1.00 97.11 656 LEU B O 1
ATOM 7623 N N . CYS B 2 700 ? 136.681 127.281 58.298 1.00 99.77 657 CYS B N 1
ATOM 7624 C CA . CYS B 2 700 ? 137.304 127.591 57.020 1.00 99.77 657 CYS B CA 1
ATOM 7625 C C . CYS B 2 700 ? 137.176 126.389 56.095 1.00 99.77 657 CYS B C 1
ATOM 7626 O O . CYS B 2 700 ? 136.851 125.279 56.523 1.00 99.77 657 CYS B O 1
ATOM 7629 N N . TYR B 2 701 ? 137.431 126.622 54.809 1.00 103.15 658 TYR B N 1
ATOM 7630 C CA . TYR B 2 701 ? 137.455 125.528 53.850 1.00 103.15 658 TYR B CA 1
ATOM 7631 C C . TYR B 2 701 ? 138.518 125.806 52.799 1.00 103.15 658 TYR B C 1
ATOM 7632 O O . TYR B 2 701 ? 139.018 126.926 52.670 1.00 103.15 658 TYR B O 1
ATOM 7641 N N . LYS B 2 702 ? 138.852 124.763 52.046 1.00 105.93 659 LYS B N 1
ATOM 7642 C CA . LYS B 2 702 ? 139.910 124.818 51.051 1.00 105.93 659 LYS B CA 1
ATOM 7643 C C . LYS B 2 702 ? 139.513 124.018 49.822 1.00 105.93 659 LYS B C 1
ATOM 7644 O O . LYS B 2 702 ? 138.902 122.948 49.931 1.00 105.93 659 LYS B O 1
ATOM 7650 N N . GLU B 2 703 ? 139.855 124.534 48.647 1.00 110.21 660 GLU B N 1
ATOM 7651 C CA . GLU B 2 703 ? 139.545 123.848 47.399 1.00 110.21 660 GLU B CA 1
ATOM 7652 C C . GLU B 2 703 ? 140.719 122.961 47.003 1.00 110.21 660 GLU B C 1
ATOM 7653 O O . GLU B 2 703 ? 141.747 123.450 46.538 1.00 110.21 660 GLU B O 1
ATOM 7659 N N . ILE B 2 704 ? 140.557 121.654 47.183 1.00 112.31 661 ILE B N 1
ATOM 7660 C CA . ILE B 2 704 ? 141.603 120.708 46.894 1.00 112.31 661 ILE B CA 1
ATOM 7661 C C . ILE B 2 704 ? 141.647 120.240 45.414 1.00 112.31 661 ILE B C 1
ATOM 7662 O O . ILE B 2 704 ? 142.476 119.408 45.047 1.00 112.31 661 ILE B O 1
ATOM 7667 N N . GLU B 2 705 ? 140.733 120.787 44.624 1.00 118.92 662 GLU B N 1
ATOM 7668 C CA . GLU B 2 705 ? 140.563 120.365 43.234 1.00 118.92 662 GLU B CA 1
ATOM 7669 C C . GLU B 2 705 ? 140.262 118.867 43.075 1.00 118.92 662 GLU B C 1
ATOM 7670 O O . GLU B 2 705 ? 139.304 118.371 43.671 1.00 118.92 662 GLU B O 1
ATOM 7676 N N . GLU B 2 706 ? 141.090 118.167 42.304 1.00 122.31 663 GLU B N 1
ATOM 7677 C CA . GLU B 2 706 ? 140.905 116.737 42.084 1.00 122.31 663 GLU B CA 1
ATOM 7678 C C . GLU B 2 706 ? 142.169 116.069 41.547 1.00 122.31 663 GLU B C 1
ATOM 7679 O O . GLU B 2 706 ? 142.104 114.991 40.956 1.00 122.31 663 GLU B O 1
ATOM 7685 N N . LYS B 2 707 ? 143.317 116.707 41.754 1.00 119.58 664 LYS B N 1
ATOM 7686 C CA . LYS B 2 707 ? 144.582 116.155 41.279 1.00 119.58 664 LYS B CA 1
ATOM 7687 C C . LYS B 2 707 ? 145.680 116.172 42.338 1.00 119.58 664 LYS B C 1
ATOM 7688 O O . LYS B 2 707 ? 146.229 115.125 42.682 1.00 119.58 664 LYS B O 1
ATOM 7694 N N . GLU B 2 708 ? 146.005 117.361 42.840 1.00 118.86 665 GLU B N 1
ATOM 7695 C CA . GLU B 2 708 ? 147.044 117.515 43.855 1.00 118.86 665 GLU B CA 1
ATOM 7696 C C . GLU B 2 708 ? 146.790 116.595 45.042 1.00 118.86 665 GLU B C 1
ATOM 7697 O O . GLU B 2 708 ? 147.723 116.101 45.673 1.00 118.86 665 GLU B O 1
ATOM 7703 N N . PHE B 2 709 ? 145.516 116.369 45.335 1.00 116.52 666 PHE B N 1
ATOM 7704 C CA . PHE B 2 709 ? 145.120 115.493 46.429 1.00 116.52 666 PHE B CA 1
ATOM 7705 C C . PHE B 2 709 ? 145.927 114.203 46.431 1.00 116.52 666 PHE B C 1
ATOM 7706 O O . PHE B 2 709 ? 146.474 113.811 47.463 1.00 116.52 666 PHE B O 1
ATOM 7714 N N . THR B 2 710 ? 146.029 113.548 45.270 1.00 118.35 667 THR B N 1
ATOM 7715 C CA . THR B 2 710 ? 146.555 112.184 45.197 1.00 118.35 667 THR B CA 1
ATOM 7716 C C . THR B 2 710 ? 147.958 112.071 45.780 1.00 118.35 667 THR B C 1
ATOM 7717 O O . THR B 2 710 ? 148.296 111.063 46.419 1.00 118.35 667 THR B O 1
ATOM 7721 N N . GLU B 2 711 ? 148.798 113.083 45.552 1.00 119.07 668 GLU B N 1
ATOM 7722 C CA . GLU B 2 711 ? 150.160 113.039 46.074 1.00 119.07 668 GLU B CA 1
ATOM 7723 C C . GLU B 2 711 ? 150.156 112.922 47.590 1.00 119.07 668 GLU B C 1
ATOM 7724 O O . GLU B 2 711 ? 150.746 111.995 48.154 1.00 119.07 668 GLU B O 1
ATOM 7730 N N . TRP B 2 712 ? 149.451 113.830 48.268 1.00 117.07 669 TRP B N 1
ATOM 7731 C CA . TRP B 2 712 ? 149.342 113.748 49.719 1.00 117.07 669 TRP B CA 1
ATOM 7732 C C . TRP B 2 712 ? 148.541 112.535 50.169 1.00 117.07 669 TRP B C 1
ATOM 7733 O O . TRP B 2 712 ? 148.765 112.033 51.274 1.00 117.07 669 TRP B O 1
ATOM 7744 N N . ASN B 2 713 ? 147.626 112.047 49.331 1.00 119.63 670 ASN B N 1
ATOM 7745 C CA . ASN B 2 713 ? 146.852 110.861 49.671 1.00 119.63 670 ASN B CA 1
ATOM 7746 C C . ASN B 2 713 ? 147.765 109.655 49.838 1.00 119.63 670 ASN B C 1
ATOM 7747 O O . ASN B 2 713 ? 147.749 108.981 50.875 1.00 119.63 670 ASN B O 1
ATOM 7752 N N . LYS B 2 714 ? 148.598 109.386 48.835 1.00 119.52 671 LYS B N 1
ATOM 7753 C CA . LYS B 2 714 ? 149.560 108.303 48.995 1.00 119.52 671 LYS B CA 1
ATOM 7754 C C . LYS B 2 714 ? 150.656 108.672 49.984 1.00 119.52 671 LYS B C 1
ATOM 7755 O O . LYS B 2 714 ? 151.263 107.777 50.582 1.00 119.52 671 LYS B O 1
ATOM 7761 N N . LYS B 2 715 ? 150.895 109.969 50.193 1.00 119.32 672 LYS B N 1
ATOM 7762 C CA . LYS B 2 715 ? 151.875 110.395 51.183 1.00 119.32 672 LYS B CA 1
ATOM 7763 C C . LYS B 2 715 ? 151.465 109.963 52.584 1.00 119.32 672 LYS B C 1
ATOM 7764 O O . LYS B 2 715 ? 152.295 109.468 53.356 1.00 119.32 672 LYS B O 1
ATOM 7770 N N . PHE B 2 716 ? 150.192 110.140 52.936 1.00 120.03 673 PHE B N 1
ATOM 7771 C CA . PHE B 2 716 ? 149.767 109.735 54.268 1.00 120.03 673 PHE B CA 1
ATOM 7772 C C . PHE B 2 716 ? 149.269 108.297 54.293 1.00 120.03 673 PHE B C 1
ATOM 7773 O O . PHE B 2 716 ? 149.071 107.748 55.381 1.00 120.03 673 PHE B O 1
ATOM 7781 N N . MET B 2 717 ? 149.067 107.675 53.126 1.00 122.41 674 MET B N 1
ATOM 7782 C CA . MET B 2 717 ? 149.038 106.216 53.065 1.00 122.41 674 MET B CA 1
ATOM 7783 C C . MET B 2 717 ? 150.368 105.627 53.506 1.00 122.41 674 MET B C 1
ATOM 7784 O O . MET B 2 717 ? 150.404 104.653 54.266 1.00 122.41 674 MET B O 1
ATOM 7789 N N . ALA B 2 718 ? 151.474 106.202 53.031 1.00 122.88 675 ALA B N 1
ATOM 7790 C CA . ALA B 2 718 ? 152.787 105.722 53.442 1.00 122.88 675 ALA B CA 1
ATOM 7791 C C . ALA B 2 718 ? 153.045 105.983 54.919 1.00 122.88 675 ALA B C 1
ATOM 7792 O O . ALA B 2 718 ? 153.730 105.192 55.576 1.00 122.88 675 ALA B O 1
ATOM 7794 N N . ALA B 2 719 ? 152.513 107.080 55.454 1.00 125.19 676 ALA B N 1
ATOM 7795 C CA . ALA B 2 719 ? 152.762 107.477 56.833 1.00 125.19 676 ALA B CA 1
ATOM 7796 C C . ALA B 2 719 ? 151.682 107.017 57.803 1.00 125.19 676 ALA B C 1
ATOM 7797 O O . ALA B 2 719 ? 151.794 107.293 59.001 1.00 125.19 676 ALA B O 1
ATOM 7799 N N . SER B 2 720 ? 150.642 106.328 57.329 1.00 124.70 677 SER B N 1
ATOM 7800 C CA . SER B 2 720 ? 149.600 105.863 58.239 1.00 124.70 677 SER B CA 1
ATOM 7801 C C . SER B 2 720 ? 150.006 104.569 58.931 1.00 124.70 677 SER B C 1
ATOM 7802 O O . SER B 2 720 ? 150.141 104.522 60.158 1.00 124.70 677 SER B O 1
ATOM 7805 N N . VAL B 2 721 ? 150.222 103.510 58.154 1.00 126.47 678 VAL B N 1
ATOM 7806 C CA . VAL B 2 721 ? 150.531 102.192 58.703 1.00 126.47 678 VAL B CA 1
ATOM 7807 C C . VAL B 2 721 ? 152.008 102.180 59.090 1.00 126.47 678 VAL B C 1
ATOM 7808 O O . VAL B 2 721 ? 152.899 102.153 58.240 1.00 126.47 678 VAL B O 1
ATOM 7812 N N . ALA B 2 722 ? 152.270 102.233 60.394 1.00 130.07 679 ALA B N 1
ATOM 7813 C CA . ALA B 2 722 ? 153.632 102.277 60.905 1.00 130.07 679 ALA B CA 1
ATOM 7814 C C . ALA B 2 722 ? 153.754 101.451 62.176 1.00 130.07 679 ALA B C 1
ATOM 7815 O O . ALA B 2 722 ? 152.855 100.671 62.507 1.00 130.07 679 ALA B O 1
ATOM 7817 N N . SER B 2 723 ? 154.864 101.614 62.892 1.00 130.91 680 SER B N 1
ATOM 7818 C CA . SER B 2 723 ? 155.100 100.897 64.138 1.00 130.91 680 SER B CA 1
ATOM 7819 C C . SER B 2 723 ? 155.036 101.806 65.359 1.00 130.91 680 SER B C 1
ATOM 7820 O O . SER B 2 723 ? 154.287 101.528 66.299 1.00 130.91 680 SER B O 1
ATOM 7823 N N . THR B 2 724 ? 155.807 102.896 65.364 1.00 129.51 681 THR B N 1
ATOM 7824 C CA . THR B 2 724 ? 155.922 103.748 66.540 1.00 129.51 681 THR B CA 1
ATOM 7825 C C . THR B 2 724 ? 155.616 105.212 66.254 1.00 129.51 681 THR B C 1
ATOM 7826 O O . THR B 2 724 ? 155.818 106.055 67.136 1.00 129.51 681 THR B O 1
ATOM 7830 N N . ASN B 2 725 ? 155.134 105.543 65.055 1.00 124.79 682 ASN B N 1
ATOM 7831 C CA . ASN B 2 725 ? 154.905 106.935 64.689 1.00 124.79 682 ASN B CA 1
ATOM 7832 C C . ASN B 2 725 ? 153.497 107.170 64.154 1.00 124.79 682 ASN B C 1
ATOM 7833 O O . ASN B 2 725 ? 153.274 108.138 63.420 1.00 124.79 682 ASN B O 1
ATOM 7838 N N . ARG B 2 726 ? 152.540 106.309 64.507 1.00 124.49 683 ARG B N 1
ATOM 7839 C CA . ARG B 2 726 ? 151.166 106.515 64.064 1.00 124.49 683 ARG B CA 1
ATOM 7840 C C . ARG B 2 726 ? 150.595 107.822 64.601 1.00 124.49 683 ARG B C 1
ATOM 7841 O O . ARG B 2 726 ? 149.737 108.435 63.956 1.00 124.49 683 ARG B O 1
ATOM 7849 N N . ASP B 2 727 ? 151.063 108.273 65.765 1.00 122.54 684 ASP B N 1
ATOM 7850 C CA . ASP B 2 727 ? 150.566 109.501 66.368 1.00 122.54 684 ASP B CA 1
ATOM 7851 C C . ASP B 2 727 ? 151.434 110.720 66.083 1.00 122.54 684 ASP B C 1
ATOM 7852 O O . ASP B 2 727 ? 151.040 111.831 66.449 1.00 122.54 684 ASP B O 1
ATOM 7857 N N . GLU B 2 728 ? 152.596 110.552 65.460 1.00 120.71 685 GLU B N 1
ATOM 7858 C CA . GLU B 2 728 ? 153.420 111.732 65.212 1.00 120.71 685 GLU B CA 1
ATOM 7859 C C . GLU B 2 728 ? 153.837 111.887 63.757 1.00 120.71 685 GLU B C 1
ATOM 7860 O O . GLU B 2 728 ? 153.883 113.014 63.261 1.00 120.71 685 GLU B O 1
ATOM 7866 N N . ALA B 2 729 ? 154.147 110.792 63.060 1.00 118.89 686 ALA B N 1
ATOM 7867 C CA . ALA B 2 729 ? 154.393 110.899 61.625 1.00 118.89 686 ALA B CA 1
ATOM 7868 C C . ALA B 2 729 ? 153.117 111.277 60.888 1.00 118.89 686 ALA B C 1
ATOM 7869 O O . ALA B 2 729 ? 153.141 112.102 59.964 1.00 118.89 686 ALA B O 1
ATOM 7871 N N . LEU B 2 730 ? 151.991 110.686 61.292 1.00 117.00 687 LEU B N 1
ATOM 7872 C CA . LEU B 2 730 ? 150.710 111.127 60.763 1.00 117.00 687 LEU B CA 1
ATOM 7873 C C . LEU B 2 730 ? 150.455 112.585 61.099 1.00 117.00 687 LEU B C 1
ATOM 7874 O O . LEU B 2 730 ? 149.826 113.294 60.312 1.00 117.00 687 LEU B O 1
ATOM 7879 N N . ASP B 2 731 ? 150.951 113.060 62.243 1.00 115.32 688 ASP B N 1
ATOM 7880 C CA . ASP B 2 731 ? 150.820 114.479 62.559 1.00 115.32 688 ASP B CA 1
ATOM 7881 C C . ASP B 2 731 ? 151.673 115.329 61.627 1.00 115.32 688 ASP B C 1
ATOM 7882 O O . ASP B 2 731 ? 151.265 116.428 61.236 1.00 115.32 688 ASP B O 1
ATOM 7887 N N . LYS B 2 732 ? 152.859 114.841 61.262 1.00 115.60 689 LYS B N 1
ATOM 7888 C CA . LYS B 2 732 ? 153.689 115.575 60.312 1.00 115.60 689 LYS B CA 1
ATOM 7889 C C . LYS B 2 732 ? 153.024 115.657 58.945 1.00 115.60 689 LYS B C 1
ATOM 7890 O O . LYS B 2 732 ? 153.027 116.718 58.310 1.00 115.60 689 LYS B O 1
ATOM 7896 N N . VAL B 2 733 ? 152.442 114.551 58.475 1.00 115.19 690 VAL B N 1
ATOM 7897 C CA . VAL B 2 733 ? 151.781 114.592 57.178 1.00 115.19 690 VAL B CA 1
ATOM 7898 C C . VAL B 2 733 ? 150.454 115.333 57.265 1.00 115.19 690 VAL B C 1
ATOM 7899 O O . VAL B 2 733 ? 149.940 115.801 56.242 1.00 115.19 690 VAL B O 1
ATOM 7903 N N . TYR B 2 734 ? 149.883 115.455 58.466 1.00 111.31 691 TYR B N 1
ATOM 7904 C CA . TYR B 2 734 ? 148.702 116.292 58.638 1.00 111.31 691 TYR B CA 1
ATOM 7905 C C . TYR B 2 734 ? 149.025 117.736 58.288 1.00 111.31 691 TYR B C 1
ATOM 7906 O O . TYR B 2 734 ? 148.321 118.370 57.496 1.00 111.31 691 TYR B O 1
ATOM 7915 N N . GLU B 2 735 ? 150.113 118.260 58.853 1.00 109.98 692 GLU B N 1
ATOM 7916 C CA . GLU B 2 735 ? 150.479 119.667 58.704 1.00 109.98 692 GLU B CA 1
ATOM 7917 C C . GLU B 2 735 ? 151.142 119.914 57.347 1.00 109.98 692 GLU B C 1
ATOM 7923 N N . GLU B 2 736 ? 150.420 119.529 56.297 1.00 113.06 693 GLU B N 1
ATOM 7924 C CA . GLU B 2 736 ? 150.870 119.770 54.932 1.00 113.06 693 GLU B CA 1
ATOM 7925 C C . GLU B 2 736 ? 149.781 120.300 54.011 1.00 113.06 693 GLU B C 1
ATOM 7926 O O . GLU B 2 736 ? 150.112 120.836 52.949 1.00 113.06 693 GLU B O 1
ATOM 7932 N N . ILE B 2 737 ? 148.501 120.201 54.375 1.00 109.46 694 ILE B N 1
ATOM 7933 C CA . ILE B 2 737 ? 147.430 120.823 53.603 1.00 109.46 694 ILE B CA 1
ATOM 7934 C C . ILE B 2 737 ? 146.663 121.772 54.517 1.00 109.46 694 ILE B C 1
ATOM 7935 O O . ILE B 2 737 ? 145.443 121.933 54.400 1.00 109.46 694 ILE B O 1
ATOM 7940 N N . GLU B 2 738 ? 147.375 122.399 55.448 1.00 109.02 695 GLU B N 1
ATOM 7941 C CA . GLU B 2 738 ? 146.827 123.477 56.267 1.00 109.02 695 GLU B CA 1
ATOM 7942 C C . GLU B 2 738 ? 147.324 124.836 55.798 1.00 109.02 695 GLU B C 1
ATOM 7943 O O . GLU B 2 738 ? 147.610 125.725 56.602 1.00 109.02 695 GLU B O 1
ATOM 7949 N N . LYS B 2 739 ? 147.448 125.008 54.487 1.00 107.51 696 LYS B N 1
ATOM 7950 C CA . LYS B 2 739 ? 147.770 126.287 53.879 1.00 107.51 696 LYS B CA 1
ATOM 7951 C C . LYS B 2 739 ? 146.625 126.705 52.968 1.00 107.51 696 LYS B C 1
ATOM 7952 O O . LYS B 2 739 ? 145.933 125.857 52.396 1.00 107.51 696 LYS B O 1
ATOM 7958 N N . ASP B 2 740 ? 146.429 128.018 52.834 1.00 110.94 697 ASP B N 1
ATOM 7959 C CA . ASP B 2 740 ? 145.390 128.580 51.969 1.00 110.94 697 ASP B CA 1
ATOM 7960 C C . ASP B 2 740 ? 143.995 128.120 52.412 1.00 110.94 697 ASP B C 1
ATOM 7961 O O . ASP B 2 740 ? 143.308 127.347 51.743 1.00 110.94 697 ASP B O 1
ATOM 7966 N N . LEU B 2 741 ? 143.602 128.631 53.579 1.00 106.36 698 LEU B N 1
ATOM 7967 C CA . LEU B 2 741 ? 142.418 128.188 54.309 1.00 106.36 698 LEU B CA 1
ATOM 7968 C C . LEU B 2 741 ? 141.374 129.288 54.476 1.00 106.36 698 LEU B C 1
ATOM 7969 O O . LEU B 2 741 ? 141.005 129.612 55.609 1.00 106.36 698 LEU B O 1
ATOM 7974 N N . ILE B 2 742 ? 140.939 129.900 53.371 1.00 105.84 699 ILE B N 1
ATOM 7975 C CA . ILE B 2 742 ? 139.998 131.021 53.379 1.00 105.84 699 ILE B CA 1
ATOM 7976 C C . ILE B 2 742 ? 138.841 130.783 54.347 1.00 105.84 699 ILE B C 1
ATOM 7977 O O . ILE B 2 742 ? 138.359 129.656 54.502 1.00 105.84 699 ILE B O 1
ATOM 7982 N N . LEU B 2 743 ? 138.409 131.848 55.019 1.00 101.88 700 LEU B N 1
ATOM 7983 C CA . LEU B 2 743 ? 137.490 131.760 56.144 1.00 101.88 700 LEU B CA 1
ATOM 7984 C C . LEU B 2 743 ? 136.051 131.536 55.681 1.00 101.88 700 LEU B C 1
ATOM 7985 O O . LEU B 2 743 ? 135.726 131.607 54.493 1.00 101.88 700 LEU B O 1
ATOM 7990 N N . LEU B 2 744 ? 135.180 131.249 56.653 1.00 102.76 701 LEU B N 1
ATOM 7991 C CA . LEU B 2 744 ? 133.736 131.299 56.441 1.00 102.76 701 LEU B CA 1
ATOM 7992 C C . LEU B 2 744 ? 133.038 132.108 57.524 1.00 102.76 701 LEU B C 1
ATOM 7993 O O . LEU B 2 744 ? 132.003 132.731 57.270 1.00 102.76 701 LEU B O 1
ATOM 7998 N N . GLY B 2 745 ? 133.587 132.101 58.724 1.00 99.95 702 GLY B N 1
ATOM 7999 C CA . GLY B 2 745 ? 132.964 132.776 59.846 1.00 99.95 702 GLY B CA 1
ATOM 8000 C C . GLY B 2 745 ? 133.205 132.006 61.127 1.00 99.95 702 GLY B C 1
ATOM 8001 O O . GLY B 2 745 ? 133.889 130.987 61.150 1.00 99.95 702 GLY B O 1
ATOM 8002 N N . ALA B 2 746 ? 132.614 132.519 62.202 1.00 93.17 703 ALA B N 1
ATOM 8003 C CA . ALA B 2 746 ? 132.800 131.964 63.532 1.00 93.17 703 ALA B CA 1
ATOM 8004 C C . ALA B 2 746 ? 131.448 131.662 64.161 1.00 93.17 703 ALA B C 1
ATOM 8005 O O . ALA B 2 746 ? 130.418 132.222 63.775 1.00 93.17 703 ALA B O 1
ATOM 8007 N N . THR B 2 747 ? 131.463 130.768 65.142 1.00 86.54 704 THR B N 1
ATOM 8008 C CA . THR B 2 747 ? 130.261 130.339 65.842 1.00 86.54 704 THR B CA 1
ATOM 8009 C C . THR B 2 747 ? 130.368 130.708 67.321 1.00 86.54 704 THR B C 1
ATOM 8010 O O . THR B 2 747 ? 131.312 131.374 67.750 1.00 86.54 704 THR B O 1
ATOM 8014 N N . ALA B 2 748 ? 129.387 130.265 68.102 1.00 84.99 705 ALA B N 1
ATOM 8015 C CA . ALA B 2 748 ? 129.342 130.589 69.519 1.00 84.99 705 ALA B CA 1
ATOM 8016 C C . ALA B 2 748 ? 128.465 129.577 70.236 1.00 84.99 705 ALA B C 1
ATOM 8017 O O . ALA B 2 748 ? 127.430 129.156 69.717 1.00 84.99 705 ALA B O 1
ATOM 8019 N N . ILE B 2 749 ? 128.889 129.199 71.438 1.00 81.18 706 ILE B N 1
ATOM 8020 C CA . ILE B 2 749 ? 128.159 128.255 72.280 1.00 81.18 706 ILE B CA 1
ATOM 8021 C C . ILE B 2 749 ? 128.269 128.744 73.717 1.00 81.18 706 ILE B C 1
ATOM 8022 O O . ILE B 2 749 ? 129.288 129.316 74.109 1.00 81.18 706 ILE B O 1
ATOM 8027 N N . GLU B 2 750 ? 127.213 128.538 74.501 1.00 79.85 707 GLU B N 1
ATOM 8028 C CA . GLU B 2 750 ? 127.066 129.189 75.801 1.00 79.85 707 GLU B CA 1
ATOM 8029 C C . GLU B 2 750 ? 126.693 128.169 76.869 1.00 79.85 707 GLU B C 1
ATOM 8030 O O . GLU B 2 750 ? 125.638 127.535 76.780 1.00 79.85 707 GLU B O 1
ATOM 8036 N N . ASP B 2 751 ? 127.544 128.025 77.885 1.00 78.71 708 ASP B N 1
ATOM 8037 C CA . ASP B 2 751 ? 127.189 127.215 79.043 1.00 78.71 708 ASP B CA 1
ATOM 8038 C C . ASP B 2 751 ? 126.086 127.888 79.855 1.00 78.71 708 ASP B C 1
ATOM 8039 O O . ASP B 2 751 ? 125.836 129.090 79.749 1.00 78.71 708 ASP B O 1
ATOM 8044 N N . LYS B 2 752 ? 125.451 127.091 80.710 1.00 69.03 709 LYS B N 1
ATOM 8045 C CA . LYS B 2 752 ? 124.117 127.373 81.232 1.00 69.03 709 LYS B CA 1
ATOM 8046 C C . LYS B 2 752 ? 124.112 127.284 82.757 1.00 69.03 709 LYS B C 1
ATOM 8047 O O . LYS B 2 752 ? 123.324 126.540 83.334 1.00 69.03 709 LYS B O 1
ATOM 8053 N N . LEU B 2 753 ? 124.988 128.051 83.409 1.00 61.14 710 LEU B N 1
ATOM 8054 C CA . LEU B 2 753 ? 125.438 127.755 84.765 1.00 61.14 710 LEU B CA 1
ATOM 8055 C C . LEU B 2 753 ? 124.347 127.251 85.702 1.00 61.14 710 LEU B C 1
ATOM 8056 O O . LEU B 2 753 ? 124.278 126.050 85.961 1.00 61.14 710 LEU B O 1
ATOM 8061 N N . GLN B 2 754 ? 123.445 128.138 86.121 1.00 55.44 711 GLN B N 1
ATOM 8062 C CA . GLN B 2 754 ? 122.250 127.874 86.927 1.00 55.44 711 GLN B CA 1
ATOM 8063 C C . GLN B 2 754 ? 121.495 129.177 87.118 1.00 55.44 711 GLN B C 1
ATOM 8064 O O . GLN B 2 754 ? 121.969 130.241 86.711 1.00 55.44 711 GLN B O 1
ATOM 8070 N N . ASP B 2 755 ? 120.328 129.107 87.744 1.00 56.68 712 ASP B N 1
ATOM 8071 C CA . ASP B 2 755 ? 119.570 130.304 88.088 1.00 56.68 712 ASP B CA 1
ATOM 8072 C C . ASP B 2 755 ? 120.065 130.806 89.437 1.00 56.68 712 ASP B C 1
ATOM 8073 O O . ASP B 2 755 ? 119.688 130.276 90.483 1.00 56.68 712 ASP B O 1
ATOM 8078 N N . GLY B 2 756 ? 120.915 131.827 89.420 1.00 53.30 713 GLY B N 1
ATOM 8079 C CA . GLY B 2 756 ? 121.291 132.525 90.638 1.00 53.30 713 GLY B CA 1
ATOM 8080 C C . GLY B 2 756 ? 122.755 132.474 91.020 1.00 53.30 713 GLY B C 1
ATOM 8081 O O . GLY B 2 756 ? 123.109 133.020 92.074 1.00 53.30 713 GLY B O 1
ATOM 8082 N N . VAL B 2 757 ? 123.638 131.850 90.239 1.00 51.43 714 VAL B N 1
ATOM 8083 C CA . VAL B 2 757 ? 125.045 131.756 90.638 1.00 51.43 714 VAL B CA 1
ATOM 8084 C C . VAL B 2 757 ? 125.729 133.117 90.745 1.00 51.43 714 VAL B C 1
ATOM 8085 O O . VAL B 2 757 ? 126.393 133.370 91.765 1.00 51.43 714 VAL B O 1
ATOM 8089 N N . PRO B 2 758 ? 125.631 134.020 89.762 1.00 54.47 715 PRO B N 1
ATOM 8090 C CA . PRO B 2 758 ? 126.425 135.256 89.866 1.00 54.47 715 PRO B CA 1
ATOM 8091 C C . PRO B 2 758 ? 125.951 136.196 90.961 1.00 54.47 715 PRO B C 1
ATOM 8092 O O . PRO B 2 758 ? 126.785 136.832 91.620 1.00 54.47 715 PRO B O 1
ATOM 8096 N N . GLU B 2 759 ? 124.639 136.306 91.181 1.00 57.25 716 GLU B N 1
ATOM 8097 C CA . GLU B 2 759 ? 124.160 137.100 92.307 1.00 57.25 716 GLU B CA 1
ATOM 8098 C C . GLU B 2 759 ? 124.681 136.546 93.622 1.00 57.25 716 GLU B C 1
ATOM 8099 O O . GLU B 2 759 ? 125.074 137.306 94.513 1.00 57.25 716 GLU B O 1
ATOM 8105 N N . THR B 2 760 ? 124.688 135.219 93.759 1.00 47.74 717 THR B N 1
ATOM 8106 C CA . THR B 2 760 ? 125.196 134.597 94.974 1.00 47.74 717 THR B CA 1
ATOM 8107 C C . THR B 2 760 ? 126.670 134.918 95.170 1.00 47.74 717 THR B C 1
ATOM 8108 O O . THR B 2 760 ? 127.104 135.251 96.279 1.00 47.74 717 THR B O 1
ATOM 8112 N N . ILE B 2 761 ? 127.456 134.839 94.096 1.00 48.83 718 ILE B N 1
ATOM 8113 C CA . ILE B 2 761 ? 128.881 135.132 94.216 1.00 48.83 718 ILE B CA 1
ATOM 8114 C C . ILE B 2 761 ? 129.098 136.585 94.613 1.00 48.83 718 ILE B C 1
ATOM 8115 O O . ILE B 2 761 ? 129.944 136.889 95.461 1.00 48.83 718 ILE B O 1
ATOM 8120 N N . SER B 2 762 ? 128.328 137.504 94.029 1.00 46.88 719 SER B N 1
ATOM 8121 C CA . SER B 2 762 ? 128.467 138.912 94.391 1.00 46.88 719 SER B CA 1
ATOM 8122 C C . SER B 2 762 ? 128.110 139.146 95.855 1.00 46.88 719 SER B C 1
ATOM 8123 O O . SER B 2 762 ? 128.838 139.833 96.585 1.00 46.88 719 SER B O 1
ATOM 8126 N N . LYS B 2 763 ? 126.993 138.569 96.307 1.00 43.02 720 LYS B N 1
ATOM 8127 C CA . LYS B 2 763 ? 126.582 138.727 97.698 1.00 43.02 720 LYS B CA 1
ATOM 8128 C C . LYS B 2 763 ? 127.645 138.194 98.645 1.00 43.02 720 LYS B C 1
ATOM 8129 O O . LYS B 2 763 ? 127.974 138.832 99.650 1.00 43.02 720 LYS B O 1
ATOM 8135 N N . LEU B 2 764 ? 128.200 137.021 98.338 1.00 44.24 721 LEU B N 1
ATOM 8136 C CA . LEU B 2 764 ? 129.196 136.431 99.224 1.00 44.24 721 LEU B CA 1
ATOM 8137 C C . LEU B 2 764 ? 130.517 137.184 99.173 1.00 44.24 721 LEU B C 1
ATOM 8138 O O . LEU B 2 764 ? 131.273 137.168 100.148 1.00 44.24 721 LEU B O 1
ATOM 8143 N N . ALA B 2 765 ? 130.820 137.839 98.054 1.00 44.56 722 ALA B N 1
ATOM 8144 C CA . ALA B 2 765 ? 132.023 138.659 97.991 1.00 44.56 722 ALA B CA 1
ATOM 8145 C C . ALA B 2 765 ? 131.860 139.962 98.756 1.00 44.56 722 ALA B C 1
ATOM 8146 O O . ALA B 2 765 ? 132.853 140.524 99.228 1.00 44.56 722 ALA B O 1
ATOM 8148 N N . LYS B 2 766 ? 130.631 140.466 98.881 1.00 46.72 723 LYS B N 1
ATOM 8149 C CA . LYS B 2 766 ? 130.418 141.643 99.720 1.00 46.72 723 LYS B CA 1
ATOM 8150 C C . LYS B 2 766 ? 130.610 141.326 101.198 1.00 46.72 723 LYS B C 1
ATOM 8151 O O . LYS B 2 766 ? 131.025 142.198 101.966 1.00 46.72 723 LYS B O 1
ATOM 8157 N N . ALA B 2 767 ? 130.312 140.097 101.614 1.00 42.48 724 ALA B N 1
ATOM 8158 C CA . ALA B 2 767 ? 130.426 139.680 103.005 1.00 42.48 724 ALA B CA 1
ATOM 8159 C C . ALA B 2 767 ? 131.824 139.234 103.378 1.00 42.48 724 ALA B C 1
ATOM 8160 O O . ALA B 2 767 ? 131.983 138.546 104.389 1.00 42.48 724 ALA B O 1
ATOM 8162 N N . ASP B 2 768 ? 132.828 139.588 102.578 1.00 46.67 725 ASP B N 1
ATOM 8163 C CA . ASP B 2 768 ? 134.235 139.328 102.885 1.00 46.67 725 ASP B CA 1
ATOM 8164 C C . ASP B 2 768 ? 134.551 137.835 102.950 1.00 46.67 725 ASP B C 1
ATOM 8165 O O . ASP B 2 768 ? 135.313 137.389 103.807 1.00 46.67 725 ASP B O 1
ATOM 8170 N N . ILE B 2 769 ? 133.982 137.061 102.033 1.00 41.18 726 ILE B N 1
ATOM 8171 C CA . ILE B 2 769 ? 134.315 135.651 101.880 1.00 41.18 726 ILE B CA 1
ATOM 8172 C C . ILE B 2 769 ? 135.045 135.478 100.557 1.00 41.18 726 ILE B C 1
ATOM 8173 O O . ILE B 2 769 ? 134.779 136.187 99.582 1.00 41.18 726 ILE B O 1
ATOM 8178 N N . LYS B 2 770 ? 135.976 134.532 100.525 1.00 44.21 727 LYS B N 1
ATOM 8179 C CA . LYS B 2 770 ? 136.801 134.279 99.354 1.00 44.21 727 LYS B CA 1
ATOM 8180 C C . LYS B 2 770 ? 136.397 132.954 98.725 1.00 44.21 727 LYS B C 1
ATOM 8181 O O . LYS B 2 770 ? 136.208 131.961 99.434 1.00 44.21 727 LYS B O 1
ATOM 8187 N N . ILE B 2 771 ? 136.269 132.939 97.401 1.00 39.36 728 ILE B N 1
ATOM 8188 C CA . ILE B 2 771 ? 135.815 131.768 96.662 1.00 39.36 728 ILE B CA 1
ATOM 8189 C C . ILE B 2 771 ? 136.960 131.249 95.807 1.00 39.36 728 ILE B C 1
ATOM 8190 O O . ILE B 2 771 ? 137.557 132.003 95.032 1.00 39.36 728 ILE B O 1
ATOM 8195 N N . TRP B 2 772 ? 137.266 129.964 95.954 1.00 43.39 729 TRP B N 1
ATOM 8196 C CA . TRP B 2 772 ? 138.208 129.256 95.100 1.00 43.39 729 TRP B CA 1
ATOM 8197 C C . TRP B 2 772 ? 137.472 128.122 94.404 1.00 43.39 729 TRP B C 1
ATOM 8198 O O . TRP B 2 772 ? 136.686 127.411 95.032 1.00 43.39 729 TRP B O 1
ATOM 8209 N N . VAL B 2 773 ? 137.722 127.950 93.114 1.00 42.99 730 VAL B N 1
ATOM 8210 C CA . VAL B 2 773 ? 137.084 126.903 92.327 1.00 42.99 730 VAL B CA 1
ATOM 8211 C C . VAL B 2 773 ? 138.129 125.837 92.045 1.00 42.99 730 VAL B C 1
ATOM 8212 O O . VAL B 2 773 ? 139.088 126.076 91.304 1.00 42.99 730 VAL B O 1
ATOM 8216 N N . LEU B 2 774 ? 137.941 124.657 92.627 1.00 44.34 731 LEU B N 1
ATOM 8217 C CA . LEU B 2 774 ? 138.838 123.523 92.441 1.00 44.34 731 LEU B CA 1
ATOM 8218 C C . LEU B 2 774 ? 138.113 122.490 91.594 1.00 44.34 731 LEU B C 1
ATOM 8219 O O . LEU B 2 774 ? 137.178 121.841 92.068 1.00 44.34 731 LEU B O 1
ATOM 8224 N N . THR B 2 775 ? 138.546 122.332 90.350 1.00 51.50 732 THR B N 1
ATOM 8225 C CA . THR B 2 775 ? 137.870 121.463 89.403 1.00 51.50 732 THR B CA 1
ATOM 8226 C C . THR B 2 775 ? 138.856 120.494 88.773 1.00 51.50 732 THR B C 1
ATOM 8227 O O . THR B 2 775 ? 140.044 120.790 88.639 1.00 51.50 732 THR B O 1
ATOM 8231 N N . GLY B 2 776 ? 138.350 119.326 88.401 1.00 54.97 733 GLY B N 1
ATOM 8232 C CA . GLY B 2 776 ? 139.099 118.345 87.653 1.00 54.97 733 GLY B CA 1
ATOM 8233 C C . GLY B 2 776 ? 138.926 118.433 86.154 1.00 54.97 733 GLY B C 1
ATOM 8234 O O . GLY B 2 776 ? 139.422 117.563 85.433 1.00 54.97 733 GLY B O 1
ATOM 8235 N N . ASP B 2 777 ? 138.241 119.461 85.662 1.00 61.43 734 ASP B N 1
ATOM 8236 C CA . ASP B 2 777 ? 137.949 119.602 84.246 1.00 61.43 734 ASP B CA 1
ATOM 8237 C C . ASP B 2 777 ? 139.084 120.342 83.544 1.00 61.43 734 ASP B C 1
ATOM 8238 O O . ASP B 2 777 ? 140.035 120.808 84.171 1.00 61.43 734 ASP B O 1
ATOM 8243 N N . LYS B 2 778 ? 138.970 120.472 82.224 1.00 63.91 735 LYS B N 1
ATOM 8244 C CA . LYS B 2 778 ? 140.038 121.036 81.412 1.00 63.91 735 LYS B CA 1
ATOM 8245 C C . LYS B 2 778 ? 140.276 122.503 81.764 1.00 63.91 735 LYS B C 1
ATOM 8246 O O . LYS B 2 778 ? 139.468 123.156 82.424 1.00 63.91 735 LYS B O 1
ATOM 8252 N N . LYS B 2 779 ? 141.416 123.022 81.302 1.00 64.11 736 LYS B N 1
ATOM 8253 C CA . LYS B 2 779 ? 141.789 124.395 81.620 1.00 64.11 736 LYS B CA 1
ATOM 8254 C C . LYS B 2 779 ? 140.965 125.405 80.834 1.00 64.11 736 LYS B C 1
ATOM 8255 O O . LYS B 2 779 ? 140.569 126.442 81.377 1.00 64.11 736 LYS B O 1
ATOM 8261 N N . GLU B 2 780 ? 140.705 125.127 79.555 1.00 68.81 737 GLU B N 1
ATOM 8262 C CA . GLU B 2 780 ? 139.932 126.056 78.739 1.00 68.81 737 GLU B CA 1
ATOM 8263 C C . GLU B 2 780 ? 138.492 126.145 79.219 1.00 68.81 737 GLU B C 1
ATOM 8264 O O . GLU B 2 780 ? 137.898 127.228 79.222 1.00 68.81 737 GLU B O 1
ATOM 8270 N N . THR B 2 781 ? 137.911 125.014 79.619 1.00 66.76 738 THR B N 1
ATOM 8271 C CA . THR B 2 781 ? 136.535 125.017 80.100 1.00 66.76 738 THR B CA 1
ATOM 8272 C C . THR B 2 781 ? 136.401 125.814 81.388 1.00 66.76 738 THR B C 1
ATOM 8273 O O . THR B 2 781 ? 135.415 126.534 81.577 1.00 66.76 738 THR B O 1
ATOM 8277 N N . ALA B 2 782 ? 137.380 125.714 82.281 1.00 65.28 739 ALA B N 1
ATOM 8278 C CA . ALA B 2 782 ? 137.325 126.469 83.532 1.00 65.28 739 ALA B CA 1
ATOM 8279 C C . ALA B 2 782 ? 137.959 127.847 83.379 1.00 65.28 739 ALA B C 1
ATOM 8280 O O . ALA B 2 782 ? 138.773 128.284 84.186 1.00 65.28 739 ALA B O 1
ATOM 8282 N N . GLU B 2 783 ? 137.570 128.532 82.328 1.00 70.30 740 GLU B N 1
ATOM 8283 C CA . GLU B 2 783 ? 137.776 129.956 82.104 1.00 70.30 740 GLU B CA 1
ATOM 8284 C C . GLU B 2 783 ? 136.494 130.642 81.670 1.00 70.30 740 GLU B C 1
ATOM 8285 O O . GLU B 2 783 ? 136.224 131.767 82.097 1.00 70.30 740 GLU B O 1
ATOM 8291 N N . ASN B 2 784 ? 135.689 129.984 80.838 1.00 72.05 741 ASN B N 1
ATOM 8292 C CA . ASN B 2 784 ? 134.374 130.520 80.529 1.00 72.05 741 ASN B CA 1
ATOM 8293 C C . ASN B 2 784 ? 133.481 130.510 81.752 1.00 72.05 741 ASN B C 1
ATOM 8294 O O . ASN B 2 784 ? 132.614 131.375 81.886 1.00 72.05 741 ASN B O 1
ATOM 8299 N N . ILE B 2 785 ? 133.671 129.546 82.649 1.00 67.60 742 ILE B N 1
ATOM 8300 C CA . ILE B 2 785 ? 132.939 129.571 83.907 1.00 67.60 742 ILE B CA 1
ATOM 8301 C C . ILE B 2 785 ? 133.437 130.708 84.786 1.00 67.60 742 ILE B C 1
ATOM 8302 O O . ILE B 2 785 ? 132.645 131.394 85.438 1.00 67.60 742 ILE B O 1
ATOM 8307 N N . GLY B 2 786 ? 134.751 130.937 84.805 1.00 69.64 743 GLY B N 1
ATOM 8308 C CA . GLY B 2 786 ? 135.287 132.044 85.579 1.00 69.64 743 GLY B CA 1
ATOM 8309 C C . GLY B 2 786 ? 134.767 133.389 85.110 1.00 69.64 743 GLY B C 1
ATOM 8310 O O . GLY B 2 786 ? 134.428 134.252 85.921 1.00 69.64 743 GLY B O 1
ATOM 8311 N N . PHE B 2 787 ? 134.697 133.587 83.794 1.00 74.15 744 PHE B N 1
ATOM 8312 C CA . PHE B 2 787 ? 134.140 134.827 83.267 1.00 74.15 744 PHE B CA 1
ATOM 8313 C C . PHE B 2 787 ? 132.622 134.878 83.394 1.00 74.15 744 PHE B C 1
ATOM 8314 O O . PHE B 2 787 ? 132.056 135.966 83.537 1.00 74.15 744 PHE B O 1
ATOM 8322 N N . ALA B 2 788 ? 131.947 133.727 83.346 1.00 71.93 745 ALA B N 1
ATOM 8323 C CA . ALA B 2 788 ? 130.488 133.720 83.336 1.00 71.93 745 ALA B CA 1
ATOM 8324 C C . ALA B 2 788 ? 129.916 134.078 84.698 1.00 71.93 745 ALA B C 1
ATOM 8325 O O . ALA B 2 788 ? 128.967 134.864 84.789 1.00 71.93 745 ALA B O 1
ATOM 8327 N N . CYS B 2 789 ? 130.471 133.516 85.764 1.00 69.95 746 CYS B N 1
ATOM 8328 C CA . CYS B 2 789 ? 130.015 133.834 87.107 1.00 69.95 746 CYS B CA 1
ATOM 8329 C C . CYS B 2 789 ? 130.673 135.090 87.656 1.00 69.95 746 CYS B C 1
ATOM 8330 O O . CYS B 2 789 ? 130.436 135.442 88.814 1.00 69.95 746 CYS B O 1
ATOM 8333 N N . GLU B 2 790 ? 131.499 135.757 86.851 1.00 73.27 747 GLU B N 1
ATOM 8334 C CA . GLU B 2 790 ? 132.098 137.045 87.192 1.00 73.27 747 GLU B CA 1
ATOM 8335 C C . GLU B 2 790 ? 133.011 136.957 88.410 1.00 73.27 747 GLU B C 1
ATOM 8336 O O . GLU B 2 790 ? 133.131 137.913 89.178 1.00 73.27 747 GLU B O 1
ATOM 8342 N N . LEU B 2 791 ? 133.662 135.811 88.603 1.00 65.93 748 LEU B N 1
ATOM 8343 C CA . LEU B 2 791 ? 134.786 135.762 89.530 1.00 65.93 748 LEU B CA 1
ATOM 8344 C C . LEU B 2 791 ? 135.940 136.603 89.008 1.00 65.93 748 LEU B C 1
ATOM 8345 O O . LEU B 2 791 ? 136.496 137.438 89.730 1.00 65.93 748 LEU B O 1
ATOM 8350 N N . LEU B 2 792 ? 136.304 136.399 87.748 1.00 71.41 749 LEU B N 1
ATOM 8351 C CA . LEU B 2 792 ? 137.341 137.168 87.081 1.00 71.41 749 LEU B CA 1
ATOM 8352 C C . LEU B 2 792 ? 136.751 137.778 85.822 1.00 71.41 749 LEU B C 1
ATOM 8353 O O . LEU B 2 792 ? 136.110 137.081 85.031 1.00 71.41 749 LEU B O 1
ATOM 8358 N N . THR B 2 793 ? 136.930 139.086 85.659 1.00 85.65 750 THR B N 1
ATOM 8359 C CA . THR B 2 793 ? 136.321 139.807 84.549 1.00 85.65 750 THR B CA 1
ATOM 8360 C C . THR B 2 793 ? 137.349 140.648 83.809 1.00 85.65 750 THR B C 1
ATOM 8361 O O . THR B 2 793 ? 138.554 140.503 84.032 1.00 85.65 750 THR B O 1
ATOM 8365 N N . GLU B 2 794 ? 136.881 141.524 82.925 1.00 97.00 751 GLU B N 1
ATOM 8366 C CA . GLU B 2 794 ? 137.778 142.432 82.227 1.00 97.00 751 GLU B CA 1
ATOM 8367 C C . GLU B 2 794 ? 138.475 143.347 83.229 1.00 97.00 751 GLU B C 1
ATOM 8368 O O . GLU B 2 794 ? 137.968 143.602 84.324 1.00 97.00 751 GLU B O 1
ATOM 8374 N N . ASP B 2 795 ? 139.656 143.833 82.846 1.00 95.31 752 ASP B N 1
ATOM 8375 C CA . ASP B 2 795 ? 140.569 144.513 83.764 1.00 95.31 752 ASP B CA 1
ATOM 8376 C C . ASP B 2 795 ? 140.925 143.603 84.940 1.00 95.31 752 ASP B C 1
ATOM 8377 O O . ASP B 2 795 ? 140.694 143.921 86.107 1.00 95.31 752 ASP B O 1
ATOM 8382 N N . THR B 2 796 ? 141.493 142.448 84.602 1.00 87.89 753 THR B N 1
ATOM 8383 C CA . THR B 2 796 ? 141.990 141.513 85.609 1.00 87.89 753 THR B CA 1
ATOM 8384 C C . THR B 2 796 ? 143.052 140.642 84.964 1.00 87.89 753 THR B C 1
ATOM 8385 O O . THR B 2 796 ? 142.748 139.881 84.040 1.00 87.89 753 THR B O 1
ATOM 8389 N N . THR B 2 797 ? 144.289 140.757 85.436 1.00 83.71 754 THR B N 1
ATOM 8390 C CA . THR B 2 797 ? 145.359 139.906 84.939 1.00 83.71 754 THR B CA 1
ATOM 8391 C C . THR B 2 797 ? 145.163 138.477 85.430 1.00 83.71 754 THR B C 1
ATOM 8392 O O . THR B 2 797 ? 144.719 138.249 86.557 1.00 83.71 754 THR B O 1
ATOM 8396 N N . ILE B 2 798 ? 145.504 137.512 84.584 1.00 77.25 755 ILE B N 1
ATOM 8397 C CA . ILE B 2 798 ? 145.205 136.108 84.846 1.00 77.25 755 ILE B CA 1
ATOM 8398 C C . ILE B 2 798 ? 146.375 135.395 85.514 1.00 77.25 755 ILE B C 1
ATOM 8399 O O . ILE B 2 798 ? 146.192 134.696 86.509 1.00 77.25 755 ILE B O 1
ATOM 8404 N N . CYS B 2 799 ? 147.586 135.558 84.980 1.00 79.06 756 CYS B N 1
ATOM 8405 C CA . CYS B 2 799 ? 148.818 135.136 85.651 1.00 79.06 756 CYS B CA 1
ATOM 8406 C C . CYS B 2 799 ? 148.822 133.628 85.936 1.00 79.06 756 CYS B C 1
ATOM 8407 O O . CYS B 2 799 ? 148.737 133.179 87.078 1.00 79.06 756 CYS B O 1
ATOM 8410 N N . TYR B 2 800 ? 148.901 132.854 84.852 1.00 74.11 757 TYR B N 1
ATOM 8411 C CA . TYR B 2 800 ? 148.990 131.401 84.954 1.00 74.11 757 TYR B CA 1
ATOM 8412 C C . TYR B 2 800 ? 150.205 130.975 85.780 1.00 74.11 757 TYR B C 1
ATOM 8413 O O . TYR B 2 800 ? 151.076 131.774 86.126 1.00 74.11 757 TYR B O 1
ATOM 8422 N N . GLY B 2 801 ? 150.260 129.674 86.078 1.00 79.23 758 GLY B N 1
ATOM 8423 C CA . GLY B 2 801 ? 151.271 129.139 86.975 1.00 79.23 758 GLY B CA 1
ATOM 8424 C C . GLY B 2 801 ? 152.682 129.190 86.433 1.00 79.23 758 GLY B C 1
ATOM 8425 O O . GLY B 2 801 ? 153.637 129.174 87.219 1.00 79.23 758 GLY B O 1
ATOM 8426 N N . GLU B 2 802 ? 152.834 129.233 85.108 1.00 83.14 759 GLU B N 1
ATOM 8427 C CA . GLU B 2 802 ? 154.146 129.445 84.506 1.00 83.14 759 GLU B CA 1
ATOM 8428 C C . GLU B 2 802 ? 154.816 130.678 85.094 1.00 83.14 759 GLU B C 1
ATOM 8429 O O . GLU B 2 802 ? 155.995 130.649 85.462 1.00 83.14 759 GLU B O 1
ATOM 8435 N N . ASP B 2 803 ? 154.065 131.774 85.192 1.00 84.77 760 ASP B N 1
ATOM 8436 C CA . ASP B 2 803 ? 154.595 132.996 85.781 1.00 84.77 760 ASP B CA 1
ATOM 8437 C C . ASP B 2 803 ? 154.807 132.838 87.280 1.00 84.77 760 ASP B C 1
ATOM 8438 O O . ASP B 2 803 ? 155.763 133.390 87.841 1.00 84.77 760 ASP B O 1
ATOM 8443 N N . ILE B 2 804 ? 153.910 132.110 87.947 1.00 81.17 761 ILE B N 1
ATOM 8444 C CA . ILE B 2 804 ? 153.967 131.992 89.400 1.00 81.17 761 ILE B CA 1
ATOM 8445 C C . ILE B 2 804 ? 155.236 131.283 89.833 1.00 81.17 761 ILE B C 1
ATOM 8446 O O . ILE B 2 804 ? 155.879 131.679 90.811 1.00 81.17 761 ILE B O 1
ATOM 8451 N N . ASN B 2 805 ? 155.608 130.210 89.135 1.00 86.02 762 ASN B N 1
ATOM 8452 C CA . ASN B 2 805 ? 156.816 129.492 89.521 1.00 86.02 762 ASN B CA 1
ATOM 8453 C C . ASN B 2 805 ? 158.036 130.397 89.431 1.00 86.02 762 ASN B C 1
ATOM 8454 O O . ASN B 2 805 ? 158.861 130.432 90.351 1.00 86.02 762 ASN B O 1
ATOM 8459 N N . SER B 2 806 ? 158.146 131.165 88.346 1.00 90.15 763 SER B N 1
ATOM 8460 C CA . SER B 2 806 ? 159.281 132.068 88.187 1.00 90.15 763 SER B CA 1
ATOM 8461 C C . SER B 2 806 ? 159.286 133.142 89.266 1.00 90.15 763 SER B C 1
ATOM 8462 O O . SER B 2 806 ? 160.328 133.429 89.863 1.00 90.15 763 SER B O 1
ATOM 8465 N N . LEU B 2 807 ? 158.128 133.751 89.529 1.00 91.77 764 LEU B N 1
ATOM 8466 C CA . LEU B 2 807 ? 158.062 134.815 90.527 1.00 91.77 764 LEU B CA 1
ATOM 8467 C C . LEU B 2 807 ? 158.428 134.292 91.910 1.00 91.77 764 LEU B C 1
ATOM 8468 O O . LEU B 2 807 ? 159.194 134.924 92.649 1.00 91.77 764 LEU B O 1
ATOM 8473 N N . LEU B 2 808 ? 157.882 133.134 92.279 1.00 92.24 765 LEU B N 1
ATOM 8474 C CA . LEU B 2 808 ? 158.153 132.577 93.596 1.00 92.24 765 LEU B CA 1
ATOM 8475 C C . LEU B 2 808 ? 159.616 132.183 93.729 1.00 92.24 765 LEU B C 1
ATOM 8476 O O . LEU B 2 808 ? 160.233 132.419 94.773 1.00 92.24 765 LEU B O 1
ATOM 8481 N N . HIS B 2 809 ? 160.192 131.595 92.677 1.00 104.74 766 HIS B N 1
ATOM 8482 C CA . HIS B 2 809 ? 161.610 131.257 92.697 1.00 104.74 766 HIS B CA 1
ATOM 8483 C C . HIS B 2 809 ? 162.469 132.505 92.840 1.00 104.74 766 HIS B C 1
ATOM 8484 O O . HIS B 2 809 ? 163.439 132.516 93.607 1.00 104.74 766 HIS B O 1
ATOM 8491 N N . ALA B 2 810 ? 162.123 133.568 92.113 1.00 106.24 767 ALA B N 1
ATOM 8492 C CA . ALA B 2 810 ? 162.898 134.799 92.186 1.00 106.24 767 ALA B CA 1
ATOM 8493 C C . ALA B 2 810 ? 162.831 135.413 93.577 1.00 106.24 767 ALA B C 1
ATOM 8494 O O . ALA B 2 810 ? 163.839 135.909 94.092 1.00 106.24 767 ALA B O 1
ATOM 8496 N N . ARG B 2 811 ? 161.654 135.394 94.202 1.00 109.84 768 ARG B N 1
ATOM 8497 C CA . ARG B 2 811 ? 161.543 135.995 95.526 1.00 109.84 768 ARG B CA 1
ATOM 8498 C C . ARG B 2 811 ? 162.177 135.124 96.604 1.00 109.84 768 ARG B C 1
ATOM 8499 O O . ARG B 2 811 ? 162.669 135.650 97.609 1.00 109.84 768 ARG B O 1
ATOM 8507 N N . MET B 2 812 ? 162.182 133.804 96.424 1.00 116.80 769 MET B N 1
ATOM 8508 C CA . MET B 2 812 ? 162.681 132.905 97.461 1.00 116.80 769 MET B CA 1
ATOM 8509 C C . MET B 2 812 ? 164.195 132.733 97.375 1.00 116.80 769 MET B C 1
ATOM 8510 O O . MET B 2 812 ? 164.908 132.997 98.347 1.00 116.80 769 MET B O 1
ATOM 8515 N N . GLU B 2 813 ? 164.696 132.279 96.223 1.00 124.19 770 GLU B N 1
ATOM 8516 C CA . GLU B 2 813 ? 166.130 132.041 96.088 1.00 124.19 770 GLU B CA 1
ATOM 8517 C C . GLU B 2 813 ? 166.917 133.328 96.288 1.00 124.19 770 GLU B C 1
ATOM 8518 O O . GLU B 2 813 ? 167.884 133.365 97.057 1.00 124.19 770 GLU B O 1
ATOM 8524 N N . ASN B 2 814 ? 166.515 134.396 95.609 1.00 128.33 771 ASN B N 1
ATOM 8525 C CA . ASN B 2 814 ? 167.104 135.698 95.862 1.00 128.33 771 ASN B CA 1
ATOM 8526 C C . ASN B 2 814 ? 166.505 136.311 97.123 1.00 128.33 771 ASN B C 1
ATOM 8527 O O . ASN B 2 814 ? 165.405 135.958 97.556 1.00 128.33 771 ASN B O 1
ATOM 8532 N N . GLN B 2 815 ? 167.260 137.229 97.723 1.00 138.12 772 GLN B N 1
ATOM 8533 C CA . GLN B 2 815 ? 166.779 138.052 98.833 1.00 138.12 772 GLN B CA 1
ATOM 8534 C C . GLN B 2 815 ? 166.417 137.223 100.068 1.00 138.12 772 GLN B C 1
ATOM 8535 O O . GLN B 2 815 ? 165.495 137.567 100.812 1.00 138.12 772 GLN B O 1
ATOM 8541 N N . ARG B 2 816 ? 167.117 136.111 100.298 1.00 137.21 773 ARG B N 1
ATOM 8542 C CA . ARG B 2 816 ? 167.146 135.499 101.622 1.00 137.21 773 ARG B CA 1
ATOM 8543 C C . ARG B 2 816 ? 168.388 135.942 102.387 1.00 137.21 773 ARG B C 1
ATOM 8544 O O . ARG B 2 816 ? 168.291 136.629 103.408 1.00 137.21 773 ARG B O 1
ATOM 8552 N N . ASN B 2 817 ? 169.562 135.547 101.902 1.00 140.97 774 ASN B N 1
ATOM 8553 C CA . ASN B 2 817 ? 170.817 136.234 102.169 1.00 140.97 774 ASN B CA 1
ATOM 8554 C C . ASN B 2 817 ? 171.685 136.222 100.919 1.00 140.97 774 ASN B C 1
ATOM 8555 O O . ASN B 2 817 ? 172.917 136.267 101.006 1.00 140.97 774 ASN B O 1
ATOM 8560 N N . ARG B 2 818 ? 171.051 136.159 99.755 1.00 138.68 775 ARG B N 1
ATOM 8561 C CA . ARG B 2 818 ? 171.731 135.976 98.481 1.00 138.68 775 ARG B CA 1
ATOM 8562 C C . ARG B 2 818 ? 170.906 136.679 97.407 1.00 138.68 775 ARG B C 1
ATOM 8563 O O . ARG B 2 818 ? 170.042 137.507 97.714 1.00 138.68 775 ARG B O 1
ATOM 8571 N N . GLY B 2 819 ? 171.174 136.354 96.146 1.00 147.68 776 GLY B N 1
ATOM 8572 C CA . GLY B 2 819 ? 170.456 136.956 95.041 1.00 147.68 776 GLY B CA 1
ATOM 8573 C C . GLY B 2 819 ? 171.350 137.836 94.199 1.00 147.68 776 GLY B C 1
ATOM 8574 O O . GLY B 2 819 ? 170.922 138.882 93.703 1.00 147.68 776 GLY B O 1
ATOM 8575 N N . GLY B 2 820 ? 172.598 137.414 94.027 1.00 161.95 777 GLY B N 1
ATOM 8576 C CA . GLY B 2 820 ? 173.590 138.252 93.392 1.00 161.95 777 GLY B CA 1
ATOM 8577 C C . GLY B 2 820 ? 174.338 139.069 94.423 1.00 161.95 777 GLY B C 1
ATOM 8578 O O . GLY B 2 820 ? 175.301 138.589 95.028 1.00 161.95 777 GLY B O 1
ATOM 8579 N N . VAL B 2 821 ? 173.898 140.303 94.636 1.00 171.66 778 VAL B N 1
ATOM 8580 C CA . VAL B 2 821 ? 174.502 141.186 95.626 1.00 171.66 778 VAL B CA 1
ATOM 8581 C C . VAL B 2 821 ? 173.782 141.000 96.954 1.00 171.66 778 VAL B C 1
ATOM 8582 O O . VAL B 2 821 ? 172.548 141.063 97.019 1.00 171.66 778 VAL B O 1
ATOM 8586 N N . TYR B 2 822 ? 174.552 140.764 98.012 1.00 177.37 779 TYR B N 1
ATOM 8587 C CA . TYR B 2 822 ? 173.987 140.599 99.342 1.00 177.37 779 TYR B CA 1
ATOM 8588 C C . TYR B 2 822 ? 173.346 141.897 99.820 1.00 177.37 779 TYR B C 1
ATOM 8589 O O . TYR B 2 822 ? 173.792 142.998 99.488 1.00 177.37 779 TYR B O 1
ATOM 8598 N N . ALA B 2 823 ? 172.286 141.757 100.614 1.00 173.73 780 ALA B N 1
ATOM 8599 C CA . ALA B 2 823 ? 171.560 142.901 101.151 1.00 173.73 780 ALA B CA 1
ATOM 8600 C C . ALA B 2 823 ? 171.810 143.151 102.629 1.00 173.73 780 ALA B C 1
ATOM 8601 O O . ALA B 2 823 ? 171.721 144.301 103.066 1.00 173.73 780 ALA B O 1
ATOM 8603 N N . LYS B 2 824 ? 172.082 142.098 103.405 1.00 172.88 781 LYS B N 1
ATOM 8604 C CA . LYS B 2 824 ? 172.317 142.148 104.849 1.00 172.88 781 LYS B CA 1
ATOM 8605 C C . LYS B 2 824 ? 171.029 142.505 105.590 1.00 172.88 781 LYS B C 1
ATOM 8606 O O . LYS B 2 824 ? 170.975 142.454 106.823 1.00 172.88 781 LYS B O 1
ATOM 8612 N N . PHE B 2 825 ? 169.975 142.839 104.846 1.00 168.37 782 PHE B N 1
ATOM 8613 C CA . PHE B 2 825 ? 168.630 142.942 105.402 1.00 168.37 782 PHE B CA 1
ATOM 8614 C C . PHE B 2 825 ? 167.692 141.923 104.772 1.00 168.37 782 PHE B C 1
ATOM 8615 O O . PHE B 2 825 ? 167.126 141.091 105.488 1.00 168.37 782 PHE B O 1
ATOM 8623 N N . ALA B 2 826 ? 167.544 141.946 103.448 1.00 155.95 783 ALA B N 1
ATOM 8624 C CA . ALA B 2 826 ? 166.655 141.069 102.690 1.00 155.95 783 ALA B CA 1
ATOM 8625 C C . ALA B 2 826 ? 165.292 140.936 103.382 1.00 155.95 783 ALA B C 1
ATOM 8626 O O . ALA B 2 826 ? 164.883 139.828 103.739 1.00 155.95 783 ALA B O 1
ATOM 8628 N N . PRO B 2 827 ? 164.578 142.040 103.584 1.00 155.42 784 PRO B N 1
ATOM 8629 C CA . PRO B 2 827 ? 163.365 141.995 104.404 1.00 155.42 784 PRO B CA 1
ATOM 8630 C C . PRO B 2 827 ? 162.239 141.279 103.682 1.00 155.42 784 PRO B C 1
ATOM 8631 O O . PRO B 2 827 ? 161.829 141.683 102.584 1.00 155.42 784 PRO B O 1
ATOM 8635 N N . PRO B 2 828 ? 161.724 140.195 104.260 1.00 148.60 785 PRO B N 1
ATOM 8636 C CA . PRO B 2 828 ? 160.539 139.526 103.707 1.00 148.60 785 PRO B CA 1
ATOM 8637 C C . PRO B 2 828 ? 159.208 140.045 104.235 1.00 148.60 785 PRO B C 1
ATOM 8638 O O . PRO B 2 828 ? 158.190 139.377 104.034 1.00 148.60 785 PRO B O 1
ATOM 8642 N N . VAL B 2 829 ? 159.190 141.199 104.903 1.00 141.04 786 VAL B N 1
ATOM 8643 C CA . VAL B 2 829 ? 157.973 141.655 105.566 1.00 141.04 786 VAL B CA 1
ATOM 8644 C C . VAL B 2 829 ? 157.022 142.327 104.580 1.00 141.04 786 VAL B C 1
ATOM 8645 O O . VAL B 2 829 ? 155.800 142.161 104.672 1.00 141.04 786 VAL B O 1
ATOM 8649 N N . GLN B 2 830 ? 157.550 143.083 103.622 1.00 128.43 787 GLN B N 1
ATOM 8650 C CA . GLN B 2 830 ? 156.698 143.767 102.658 1.00 128.43 787 GLN B CA 1
ATOM 8651 C C . GLN B 2 830 ? 156.145 142.764 101.653 1.00 128.43 787 GLN B C 1
ATOM 8652 O O . GLN B 2 830 ? 156.894 141.963 101.085 1.00 128.43 787 GLN B O 1
ATOM 8658 N N . GLU B 2 831 ? 154.830 142.804 101.437 1.00 112.54 788 GLU B N 1
ATOM 8659 C CA . GLU B 2 831 ? 154.172 141.913 100.484 1.00 112.54 788 GLU B CA 1
ATOM 8660 C C . GLU B 2 831 ? 154.386 142.472 99.082 1.00 112.54 788 GLU B C 1
ATOM 8661 O O . GLU B 2 831 ? 153.465 142.935 98.406 1.00 112.54 788 GLU B O 1
ATOM 8667 N N . SER B 2 832 ? 155.642 142.417 98.639 1.00 111.50 789 SER B N 1
ATOM 8668 C CA . SER B 2 832 ? 156.043 142.926 97.337 1.00 111.50 789 SER B CA 1
ATOM 8669 C C . SER B 2 832 ? 155.755 141.944 96.210 1.00 111.50 789 SER B C 1
ATOM 8670 O O . SER B 2 832 ? 156.335 142.073 95.126 1.00 111.50 789 SER B O 1
ATOM 8673 N N . PHE B 2 833 ? 154.890 140.956 96.448 1.00 99.71 790 PHE B N 1
ATOM 8674 C CA . PHE B 2 833 ? 154.488 140.043 95.387 1.00 99.71 790 PHE B CA 1
ATOM 8675 C C . PHE B 2 833 ? 153.917 140.811 94.202 1.00 99.71 790 PHE B C 1
ATOM 8676 O O . PHE B 2 833 ? 154.447 140.748 93.087 1.00 99.71 790 PHE B O 1
ATOM 8684 N N . PHE B 2 834 ? 152.840 141.555 94.429 1.00 98.01 791 PHE B N 1
ATOM 8685 C CA . PHE B 2 834 ? 152.285 142.401 93.388 1.00 98.01 791 PHE B CA 1
ATOM 8686 C C . PHE B 2 834 ? 152.081 143.814 93.908 1.00 98.01 791 PHE B C 1
ATOM 8687 O O . PHE B 2 834 ? 151.801 144.012 95.094 1.00 98.01 791 PHE B O 1
ATOM 8695 N N . PRO B 2 835 ? 152.227 144.815 93.041 1.00 103.90 792 PRO B N 1
ATOM 8696 C CA . PRO B 2 835 ? 151.851 146.171 93.428 1.00 103.90 792 PRO B CA 1
ATOM 8697 C C . PRO B 2 835 ? 150.376 146.233 93.765 1.00 103.90 792 PRO B C 1
ATOM 8698 O O . PRO B 2 835 ? 149.561 145.470 93.212 1.00 103.90 792 PRO B O 1
ATOM 8702 N N . PRO B 2 836 ? 149.981 147.131 94.667 1.00 105.55 793 PRO B N 1
ATOM 8703 C CA . PRO B 2 836 ? 148.591 147.133 95.142 1.00 105.55 793 PRO B CA 1
ATOM 8704 C C . PRO B 2 836 ? 147.604 147.598 94.086 1.00 105.55 793 PRO B C 1
ATOM 8705 O O . PRO B 2 836 ? 147.057 148.701 94.180 1.00 105.55 793 PRO B O 1
ATOM 8709 N N . GLY B 2 837 ? 147.367 146.765 93.078 1.00 103.35 794 GLY B N 1
ATOM 8710 C CA . GLY B 2 837 ? 146.426 147.106 92.032 1.00 103.35 794 GLY B CA 1
ATOM 8711 C C . GLY B 2 837 ? 145.180 146.248 92.054 1.00 103.35 794 GLY B C 1
ATOM 8712 O O . GLY B 2 837 ? 144.211 146.531 91.343 1.00 103.35 794 GLY B O 1
ATOM 8713 N N . GLY B 2 838 ? 145.193 145.196 92.868 1.00 96.83 795 GLY B N 1
ATOM 8714 C CA . GLY B 2 838 ? 144.044 144.326 92.972 1.00 96.83 795 GLY B CA 1
ATOM 8715 C C . GLY B 2 838 ? 143.758 143.614 91.658 1.00 96.83 795 GLY B C 1
ATOM 8716 O O . GLY B 2 838 ? 144.553 143.631 90.715 1.00 96.83 795 GLY B O 1
ATOM 8717 N N . ASN B 2 839 ? 142.582 142.990 91.621 1.00 90.58 796 ASN B N 1
ATOM 8718 C CA . ASN B 2 839 ? 142.041 142.298 90.449 1.00 90.58 796 ASN B CA 1
ATOM 8719 C C . ASN B 2 839 ? 143.126 141.536 89.692 1.00 90.58 796 ASN B C 1
ATOM 8720 O O . ASN B 2 839 ? 143.390 141.769 88.514 1.00 90.58 796 ASN B O 1
ATOM 8725 N N . ARG B 2 840 ? 143.772 140.621 90.407 1.00 83.77 797 ARG B N 1
ATOM 8726 C CA . ARG B 2 840 ? 144.743 139.705 89.822 1.00 83.77 797 ARG B CA 1
ATOM 8727 C C . ARG B 2 840 ? 144.263 138.284 90.078 1.00 83.77 797 ARG B C 1
ATOM 8728 O O . ARG B 2 840 ? 144.291 137.812 91.219 1.00 83.77 797 ARG B O 1
ATOM 8736 N N . ALA B 2 841 ? 143.827 137.606 89.022 1.00 74.16 798 ALA B N 1
ATOM 8737 C CA . ALA B 2 841 ? 143.356 136.238 89.146 1.00 74.16 798 ALA B CA 1
ATOM 8738 C C . ALA B 2 841 ? 144.544 135.285 89.207 1.00 74.16 798 ALA B C 1
ATOM 8739 O O . ALA B 2 841 ? 145.706 135.691 89.145 1.00 74.16 798 ALA B O 1
ATOM 8741 N N . LEU B 2 842 ? 144.253 133.992 89.339 1.00 63.73 799 LEU B N 1
ATOM 8742 C CA . LEU B 2 842 ? 145.316 133.004 89.499 1.00 63.73 799 LEU B CA 1
ATOM 8743 C C . LEU B 2 842 ? 144.773 131.659 89.019 1.00 63.73 799 LEU B C 1
ATOM 8744 O O . LEU B 2 842 ? 144.010 131.012 89.740 1.00 63.73 799 LEU B O 1
ATOM 8749 N N . ILE B 2 843 ? 145.169 131.250 87.817 1.00 60.31 800 ILE B N 1
ATOM 8750 C CA . ILE B 2 843 ? 144.709 130.001 87.221 1.00 60.31 800 ILE B CA 1
ATOM 8751 C C . ILE B 2 843 ? 145.880 129.032 87.185 1.00 60.31 800 ILE B C 1
ATOM 8752 O O . ILE B 2 843 ? 146.893 129.292 86.526 1.00 60.31 800 ILE B O 1
ATOM 8757 N N . ILE B 2 844 ? 145.734 127.909 87.882 1.00 60.21 801 ILE B N 1
ATOM 8758 C CA . ILE B 2 844 ? 146.821 126.968 88.107 1.00 60.21 801 ILE B CA 1
ATOM 8759 C C . ILE B 2 844 ? 146.361 125.575 87.702 1.00 60.21 801 ILE B C 1
ATOM 8760 O O . ILE B 2 844 ? 145.253 125.156 88.054 1.00 60.21 801 ILE B O 1
ATOM 8765 N N . THR B 2 845 ? 147.206 124.866 86.966 1.00 62.48 802 THR B N 1
ATOM 8766 C CA . THR B 2 845 ? 146.950 123.483 86.609 1.00 62.48 802 THR B CA 1
ATOM 8767 C C . THR B 2 845 ? 147.561 122.561 87.661 1.00 62.48 802 THR B C 1
ATOM 8768 O O . THR B 2 845 ? 148.455 122.951 88.412 1.00 62.48 802 THR B O 1
ATOM 8772 N N . GLY B 2 846 ? 147.059 121.327 87.713 1.00 64.44 803 GLY B N 1
ATOM 8773 C CA . GLY B 2 846 ? 147.525 120.389 88.722 1.00 64.44 803 GLY B CA 1
ATOM 8774 C C . GLY B 2 846 ? 149.017 120.124 88.649 1.00 64.44 803 GLY B C 1
ATOM 8775 O O . GLY B 2 846 ? 149.686 120.010 89.679 1.00 64.44 803 GLY B O 1
ATOM 8776 N N . SER B 2 847 ? 149.559 120.012 87.436 1.00 70.48 804 SER B N 1
ATOM 8777 C CA . SER B 2 847 ? 150.987 119.748 87.289 1.00 70.48 804 SER B CA 1
ATOM 8778 C C . SER B 2 847 ? 151.819 120.905 87.827 1.00 70.48 804 SER B C 1
ATOM 8779 O O . SER B 2 847 ? 152.790 120.699 88.564 1.00 70.48 804 SER B O 1
ATOM 8782 N N . TRP B 2 848 ? 151.450 122.136 87.478 1.00 72.29 805 TRP B N 1
ATOM 8783 C CA . TRP B 2 848 ? 152.149 123.276 88.055 1.00 72.29 805 TRP B CA 1
ATOM 8784 C C . TRP B 2 848 ? 151.859 123.413 89.541 1.00 72.29 805 TRP B C 1
ATOM 8785 O O . TRP B 2 848 ? 152.688 123.947 90.280 1.00 72.29 805 TRP B O 1
ATOM 8796 N N . LEU B 2 849 ? 150.701 122.937 89.999 1.00 66.82 806 LEU B N 1
ATOM 8797 C CA . LEU B 2 849 ? 150.445 122.912 91.433 1.00 66.82 806 LEU B CA 1
ATOM 8798 C C . LEU B 2 849 ? 151.441 122.008 92.141 1.00 66.82 806 LEU B C 1
ATOM 8799 O O . LEU B 2 849 ? 151.925 122.335 93.229 1.00 66.82 806 LEU B O 1
ATOM 8804 N N . ASN B 2 850 ? 151.752 120.859 91.540 1.00 70.53 807 ASN B N 1
ATOM 8805 C CA . ASN B 2 850 ? 152.800 119.999 92.077 1.00 70.53 807 ASN B CA 1
ATOM 8806 C C . ASN B 2 850 ? 154.159 120.682 92.018 1.00 70.53 807 ASN B C 1
ATOM 8807 O O . ASN B 2 850 ? 154.933 120.629 92.980 1.00 70.53 807 ASN B O 1
ATOM 8812 N N . GLU B 2 851 ? 154.468 121.323 90.891 1.00 73.05 808 GLU B N 1
ATOM 8813 C CA . GLU B 2 851 ? 155.792 121.913 90.714 1.00 73.05 808 GLU B CA 1
ATOM 8814 C C . GLU B 2 851 ? 156.044 123.032 91.719 1.00 73.05 808 GLU B C 1
ATOM 8815 O O . GLU B 2 851 ? 157.105 123.086 92.350 1.00 73.05 808 GLU B O 1
ATOM 8821 N N . ILE B 2 852 ? 155.079 123.939 91.877 1.00 71.57 809 ILE B N 1
ATOM 8822 C CA . ILE B 2 852 ? 155.242 125.061 92.798 1.00 71.57 809 ILE B CA 1
ATOM 8823 C C . ILE B 2 852 ? 155.403 124.563 94.226 1.00 71.57 809 ILE B C 1
ATOM 8824 O O . ILE B 2 852 ? 156.281 125.018 94.968 1.00 71.57 809 ILE B O 1
ATOM 8829 N N . LEU B 2 853 ? 154.562 123.621 94.632 1.00 68.84 810 LEU B N 1
ATOM 8830 C CA . LEU B 2 853 ? 154.566 123.127 96.000 1.00 68.84 810 LEU B CA 1
ATOM 8831 C C . LEU B 2 853 ? 155.722 122.186 96.290 1.00 68.84 810 LEU B C 1
ATOM 8832 O O . LEU B 2 853 ? 155.767 121.616 97.385 1.00 68.84 810 LEU B O 1
ATOM 8837 N N . LEU B 2 854 ? 156.642 122.008 95.342 1.00 75.17 811 LEU B N 1
ATOM 8838 C CA . LEU B 2 854 ? 157.868 121.249 95.565 1.00 75.17 811 LEU B CA 1
ATOM 8839 C C . LEU B 2 854 ? 157.545 119.820 96.005 1.00 75.17 811 LEU B C 1
ATOM 8840 O O . LEU B 2 854 ? 157.862 119.385 97.112 1.00 75.17 811 LEU B O 1
ATOM 8845 N N . GLU B 2 855 ? 156.875 119.095 95.113 1.00 79.73 812 GLU B N 1
ATOM 8846 C CA . GLU B 2 855 ? 156.405 117.756 95.448 1.00 79.73 812 GLU B CA 1
ATOM 8847 C C . GLU B 2 855 ? 156.300 116.955 94.156 1.00 79.73 812 GLU B C 1
ATOM 8848 O O . GLU B 2 855 ? 155.344 117.115 93.394 1.00 79.73 812 GLU B O 1
ATOM 8854 N N . LYS B 2 856 ? 157.292 116.104 93.921 1.00 89.11 813 LYS B N 1
ATOM 8855 C CA . LYS B 2 856 ? 157.292 115.176 92.805 1.00 89.11 813 LYS B CA 1
ATOM 8856 C C . LYS B 2 856 ? 157.797 113.834 93.304 1.00 89.11 813 LYS B C 1
ATOM 8857 O O . LYS B 2 856 ? 158.580 113.766 94.254 1.00 89.11 813 LYS B O 1
ATOM 8863 N N . LYS B 2 857 ? 157.342 112.766 92.660 1.00 108.05 814 LYS B N 1
ATOM 8864 C CA . LYS B 2 857 ? 157.869 111.449 92.976 1.00 108.05 814 LYS B CA 1
ATOM 8865 C C . LYS B 2 857 ? 159.312 111.346 92.502 1.00 108.05 814 LYS B C 1
ATOM 8866 O O . LYS B 2 857 ? 159.693 111.933 91.485 1.00 108.05 814 LYS B O 1
ATOM 8872 N N . THR B 2 858 ? 160.121 110.612 93.255 1.00 129.87 815 THR B N 1
ATOM 8873 C CA . THR B 2 858 ? 161.505 110.378 92.880 1.00 129.87 815 THR B CA 1
ATOM 8874 C C . THR B 2 858 ? 161.645 108.987 92.280 1.00 129.87 815 THR B C 1
ATOM 8875 O O . THR B 2 858 ? 161.118 108.009 92.817 1.00 129.87 815 THR B O 1
ATOM 8879 N N . LYS B 2 859 ? 162.347 108.908 91.155 1.00 146.66 816 LYS B N 1
ATOM 8880 C CA . LYS B 2 859 ? 162.580 107.625 90.516 1.00 146.66 816 LYS B CA 1
ATOM 8881 C C . LYS B 2 859 ? 163.516 106.775 91.369 1.00 146.66 816 LYS B C 1
ATOM 8882 O O . LYS B 2 859 ? 164.234 107.271 92.242 1.00 146.66 816 LYS B O 1
ATOM 8888 N N . ARG B 2 860 ? 163.499 105.468 91.101 1.00 154.89 817 ARG B N 1
ATOM 8889 C CA . ARG B 2 860 ? 164.308 104.541 91.880 1.00 154.89 817 ARG B CA 1
ATOM 8890 C C . ARG B 2 860 ? 165.799 104.817 91.751 1.00 154.89 817 ARG B C 1
ATOM 8891 O O . ARG B 2 860 ? 166.562 104.470 92.658 1.00 154.89 817 ARG B O 1
ATOM 8899 N N . ASN B 2 861 ? 166.228 105.430 90.653 1.00 160.06 818 ASN B N 1
ATOM 8900 C CA . ASN B 2 861 ? 167.643 105.713 90.419 1.00 160.06 818 ASN B CA 1
ATOM 8901 C C . ASN B 2 861 ? 168.056 107.096 90.923 1.00 160.06 818 ASN B C 1
ATOM 8902 O O . ASN B 2 861 ? 168.686 107.882 90.218 1.00 160.06 818 ASN B O 1
ATOM 8907 N N . LYS B 2 862 ? 167.719 107.388 92.180 1.00 161.94 819 LYS B N 1
ATOM 8908 C CA . LYS B 2 862 ? 168.171 108.602 92.852 1.00 161.94 819 LYS B CA 1
ATOM 8909 C C . LYS B 2 862 ? 168.614 108.383 94.291 1.00 161.94 819 LYS B C 1
ATOM 8910 O O . LYS B 2 862 ? 169.406 109.187 94.798 1.00 161.94 819 LYS B O 1
ATOM 8916 N N . ILE B 2 863 ? 168.139 107.339 94.961 1.00 172.83 820 ILE B N 1
ATOM 8917 C CA . ILE B 2 863 ? 168.527 107.037 96.327 1.00 172.83 820 ILE B CA 1
ATOM 8918 C C . ILE B 2 863 ? 169.535 105.897 96.300 1.00 172.83 820 ILE B C 1
ATOM 8919 O O . ILE B 2 863 ? 169.614 105.120 95.344 1.00 172.83 820 ILE B O 1
ATOM 8924 N N . LEU B 2 864 ? 170.325 105.791 97.369 1.00 177.97 821 LEU B N 1
ATOM 8925 C CA . LEU B 2 864 ? 171.397 104.797 97.390 1.00 177.97 821 LEU B CA 1
ATOM 8926 C C . LEU B 2 864 ? 170.880 103.419 97.795 1.00 177.97 821 LEU B C 1
ATOM 8927 O O . LEU B 2 864 ? 170.816 102.503 96.969 1.00 177.97 821 LEU B O 1
ATOM 8932 N N . LYS B 2 865 ? 170.453 103.275 99.046 1.00 184.13 822 LYS B N 1
ATOM 8933 C CA . LYS B 2 865 ? 170.091 101.983 99.632 1.00 184.13 822 LYS B CA 1
ATOM 8934 C C . LYS B 2 865 ? 169.138 102.225 100.801 1.00 184.13 822 LYS B C 1
ATOM 8935 O O . LYS B 2 865 ? 168.580 103.319 100.946 1.00 184.13 822 LYS B O 1
ATOM 8941 N N . LEU B 2 866 ? 168.951 101.198 101.628 1.00 187.90 823 LEU B N 1
ATOM 8942 C CA . LEU B 2 866 ? 168.096 101.270 102.806 1.00 187.90 823 LEU B CA 1
ATOM 8943 C C . LEU B 2 866 ? 168.845 101.954 103.950 1.00 187.90 823 LEU B C 1
ATOM 8944 O O . LEU B 2 866 ? 169.911 102.547 103.764 1.00 187.90 823 LEU B O 1
ATOM 8949 N N . LYS B 2 867 ? 168.285 101.880 105.156 1.00 187.26 824 LYS B N 1
ATOM 8950 C CA . LYS B 2 867 ? 168.899 102.477 106.335 1.00 187.26 824 LYS B CA 1
ATOM 8951 C C . LYS B 2 867 ? 169.713 101.421 107.071 1.00 187.26 824 LYS B C 1
ATOM 8952 O O . LYS B 2 867 ? 169.159 100.430 107.559 1.00 187.26 824 LYS B O 1
ATOM 8958 N N . PHE B 2 868 ? 171.021 101.648 107.163 1.00 188.99 825 PHE B N 1
ATOM 8959 C CA . PHE B 2 868 ? 171.968 100.754 107.816 1.00 188.99 825 PHE B CA 1
ATOM 8960 C C . PHE B 2 868 ? 173.344 101.412 107.847 1.00 188.99 825 PHE B C 1
ATOM 8961 O O . PHE B 2 868 ? 173.605 102.331 107.060 1.00 188.99 825 PHE B O 1
ATOM 8969 N N . PRO B 2 869 ? 174.244 100.987 108.736 1.00 189.52 826 PRO B N 1
ATOM 8970 C CA . PRO B 2 869 ? 175.521 101.692 108.905 1.00 189.52 826 PRO B CA 1
ATOM 8971 C C . PRO B 2 869 ? 176.552 101.437 107.815 1.00 189.52 826 PRO B C 1
ATOM 8972 O O . PRO B 2 869 ? 177.721 101.777 108.014 1.00 189.52 826 PRO B O 1
ATOM 8976 N N . ARG B 2 870 ? 176.176 100.856 106.676 1.00 188.95 827 ARG B N 1
ATOM 8977 C CA . ARG B 2 870 ? 177.135 100.688 105.590 1.00 188.95 827 ARG B CA 1
ATOM 8978 C C . ARG B 2 870 ? 177.157 101.885 104.645 1.00 188.95 827 ARG B C 1
ATOM 8979 O O . ARG B 2 870 ? 178.226 102.449 104.394 1.00 188.95 827 ARG B O 1
ATOM 8987 N N . THR B 2 871 ? 176.003 102.280 104.105 1.00 188.82 828 THR B N 1
ATOM 8988 C CA . THR B 2 871 ? 175.934 103.471 103.265 1.00 188.82 828 THR B CA 1
ATOM 8989 C C . THR B 2 871 ? 176.041 104.751 104.089 1.00 188.82 828 THR B C 1
ATOM 8990 O O . THR B 2 871 ? 176.759 105.680 103.707 1.00 188.82 828 THR B O 1
ATOM 8994 N N . GLU B 2 872 ? 175.340 104.810 105.217 1.00 185.69 829 GLU B N 1
ATOM 8995 C CA . GLU B 2 872 ? 175.384 105.956 106.116 1.00 185.69 829 GLU B CA 1
ATOM 8996 C C . GLU B 2 872 ? 176.236 105.597 107.326 1.00 185.69 829 GLU B C 1
ATOM 8997 O O . GLU B 2 872 ? 175.972 104.597 107.999 1.00 185.69 829 GLU B O 1
ATOM 9003 N N . GLU B 2 873 ? 177.246 106.413 107.604 1.00 188.06 830 GLU B N 1
ATOM 9004 C CA . GLU B 2 873 ? 178.261 106.056 108.583 1.00 188.06 830 GLU B CA 1
ATOM 9005 C C . GLU B 2 873 ? 177.854 106.507 109.985 1.00 188.06 830 GLU B C 1
ATOM 9006 O O . GLU B 2 873 ? 176.713 106.900 110.239 1.00 188.06 830 GLU B O 1
ATOM 9012 N N . GLU B 2 874 ? 178.810 106.441 110.914 1.00 189.99 831 GLU B N 1
ATOM 9013 C CA . GLU B 2 874 ? 178.573 106.647 112.337 1.00 189.99 831 GLU B CA 1
ATOM 9014 C C . GLU B 2 874 ? 178.430 108.111 112.723 1.00 189.99 831 GLU B C 1
ATOM 9015 O O . GLU B 2 874 ? 177.968 108.393 113.833 1.00 189.99 831 GLU B O 1
ATOM 9021 N N . ARG B 2 875 ? 178.817 109.044 111.854 1.00 185.79 832 ARG B N 1
ATOM 9022 C CA . ARG B 2 875 ? 178.869 110.461 112.214 1.00 185.79 832 ARG B CA 1
ATOM 9023 C C . ARG B 2 875 ? 177.451 111.040 112.247 1.00 185.79 832 ARG B C 1
ATOM 9024 O O . ARG B 2 875 ? 177.068 111.919 111.471 1.00 185.79 832 ARG B O 1
ATOM 9032 N N . ARG B 2 876 ? 176.669 110.523 113.197 1.00 186.76 833 ARG B N 1
ATOM 9033 C CA . ARG B 2 876 ? 175.304 110.976 113.470 1.00 186.76 833 ARG B CA 1
ATOM 9034 C C . ARG B 2 876 ? 174.416 110.876 112.227 1.00 186.76 833 ARG B C 1
ATOM 9035 O O . ARG B 2 876 ? 173.547 111.721 111.992 1.00 186.76 833 ARG B O 1
ATOM 9043 N N . MET B 2 877 ? 174.631 109.836 111.421 1.00 184.24 834 MET B N 1
ATOM 9044 C CA . MET B 2 877 ? 173.774 109.514 110.279 1.00 184.24 834 MET B CA 1
ATOM 9045 C C . MET B 2 877 ? 173.609 110.730 109.361 1.00 184.24 834 MET B C 1
ATOM 9046 O O . MET B 2 877 ? 172.530 111.303 109.208 1.00 184.24 834 MET B O 1
ATOM 9051 N N . ARG B 2 878 ? 174.732 111.109 108.755 1.00 182.16 835 ARG B N 1
ATOM 9052 C CA . ARG B 2 878 ? 174.875 112.409 108.113 1.00 182.16 835 ARG B CA 1
ATOM 9053 C C . ARG B 2 878 ? 174.137 112.556 106.787 1.00 182.16 835 ARG B C 1
ATOM 9054 O O . ARG B 2 878 ? 173.922 113.694 106.359 1.00 182.16 835 ARG B O 1
ATOM 9062 N N . THR B 2 879 ? 173.745 111.476 106.112 1.00 180.15 836 THR B N 1
ATOM 9063 C CA . THR B 2 879 ? 173.145 111.634 104.790 1.00 180.15 836 THR B CA 1
ATOM 9064 C C . THR B 2 879 ? 171.688 111.196 104.726 1.00 180.15 836 THR B C 1
ATOM 9065 O O . THR B 2 879 ? 170.827 112.010 104.375 1.00 180.15 836 THR B O 1
ATOM 9069 N N . GLN B 2 880 ? 171.375 109.942 105.057 1.00 174.92 837 GLN B N 1
ATOM 9070 C CA . GLN B 2 880 ? 170.027 109.448 104.793 1.00 174.92 837 GLN B CA 1
ATOM 9071 C C . GLN B 2 880 ? 169.058 109.808 105.911 1.00 174.92 837 GLN B C 1
ATOM 9072 O O . GLN B 2 880 ? 167.879 110.062 105.644 1.00 174.92 837 GLN B O 1
ATOM 9078 N N . SER B 2 881 ? 169.528 109.838 107.157 1.00 168.96 838 SER B N 1
ATOM 9079 C CA . SER B 2 881 ? 168.689 110.283 108.260 1.00 168.96 838 SER B CA 1
ATOM 9080 C C . SER B 2 881 ? 168.621 111.797 108.373 1.00 168.96 838 SER B C 1
ATOM 9081 O O . SER B 2 881 ? 167.815 112.305 109.158 1.00 168.96 838 SER B O 1
ATOM 9084 N N . LYS B 2 882 ? 169.449 112.525 107.623 1.00 156.60 839 LYS B N 1
ATOM 9085 C CA . LYS B 2 882 ? 169.402 113.984 107.600 1.00 156.60 839 LYS B CA 1
ATOM 9086 C C . LYS B 2 882 ? 168.695 114.415 106.318 1.00 156.60 839 LYS B C 1
ATOM 9087 O O . LYS B 2 882 ? 169.313 114.731 105.302 1.00 156.60 839 LYS B O 1
ATOM 9093 N N . ARG B 2 883 ? 167.364 114.423 106.382 1.00 137.13 840 ARG B N 1
ATOM 9094 C CA . ARG B 2 883 ? 166.561 114.808 105.228 1.00 137.13 840 ARG B CA 1
ATOM 9095 C C . ARG B 2 883 ? 166.410 116.322 105.148 1.00 137.13 840 ARG B C 1
ATOM 9096 O O . ARG B 2 883 ? 166.772 116.940 104.142 1.00 137.13 840 ARG B O 1
ATOM 9104 N N . ARG B 2 884 ? 165.870 116.925 106.211 1.00 117.96 841 ARG B N 1
ATOM 9105 C CA . ARG B 2 884 ? 165.551 118.349 106.311 1.00 117.96 841 ARG B CA 1
ATOM 9106 C C . ARG B 2 884 ? 164.926 118.906 105.036 1.00 117.96 841 ARG B C 1
ATOM 9107 O O . ARG B 2 884 ? 165.145 120.071 104.686 1.00 117.96 841 ARG B O 1
ATOM 9115 N N . LEU B 2 885 ? 164.122 118.093 104.349 1.00 105.69 842 LEU B N 1
ATOM 9116 C CA . LEU B 2 885 ? 163.310 118.627 103.266 1.00 105.69 842 LEU B CA 1
ATOM 9117 C C . LEU B 2 885 ? 162.230 119.564 103.774 1.00 105.69 842 LEU B C 1
ATOM 9118 O O . LEU B 2 885 ? 161.706 120.362 102.992 1.00 105.69 842 LEU B O 1
ATOM 9123 N N . GLU B 2 886 ? 161.889 119.488 105.060 1.00 100.35 843 GLU B N 1
ATOM 9124 C CA . GLU B 2 886 ? 160.937 120.426 105.629 1.00 100.35 843 GLU B CA 1
ATOM 9125 C C . GLU B 2 886 ? 161.487 121.842 105.668 1.00 100.35 843 GLU B C 1
ATOM 9126 O O . GLU B 2 886 ? 160.707 122.796 105.675 1.00 100.35 843 GLU B O 1
ATOM 9132 N N . ALA B 2 887 ? 162.807 122.004 105.709 1.00 96.58 844 ALA B N 1
ATOM 9133 C CA . ALA B 2 887 ? 163.375 123.333 105.531 1.00 96.58 844 ALA B CA 1
ATOM 9134 C C . ALA B 2 887 ? 163.165 123.818 104.104 1.00 96.58 844 ALA B C 1
ATOM 9135 O O . ALA B 2 887 ? 162.736 124.955 103.877 1.00 96.58 844 ALA B O 1
ATOM 9137 N N . LYS B 2 888 ? 163.470 122.964 103.126 1.00 91.44 845 LYS B N 1
ATOM 9138 C CA . LYS B 2 888 ? 163.249 123.326 101.733 1.00 91.44 845 LYS B CA 1
ATOM 9139 C C . LYS B 2 888 ? 161.759 123.457 101.436 1.00 91.44 845 LYS B C 1
ATOM 9140 O O . LYS B 2 888 ? 161.345 124.345 100.684 1.00 91.44 845 LYS B O 1
ATOM 9146 N N . LYS B 2 889 ? 160.940 122.583 102.016 1.00 86.52 846 LYS B N 1
ATOM 9147 C CA . LYS B 2 889 ? 159.495 122.771 102.035 1.00 86.52 846 LYS B CA 1
ATOM 9148 C C . LYS B 2 889 ? 159.147 123.775 103.129 1.00 86.52 846 LYS B C 1
ATOM 9149 O O . LYS B 2 889 ? 160.017 124.452 103.682 1.00 86.52 846 LYS B O 1
ATOM 9155 N N . GLU B 2 890 ? 157.852 123.928 103.407 1.00 79.74 847 GLU B N 1
ATOM 9156 C CA . GLU B 2 890 ? 157.355 124.694 104.547 1.00 79.74 847 GLU B CA 1
ATOM 9157 C C . GLU B 2 890 ? 157.669 126.175 104.362 1.00 79.74 847 GLU B C 1
ATOM 9158 O O . GLU B 2 890 ? 157.183 127.029 105.108 1.00 79.74 847 GLU B O 1
ATOM 9164 N N . GLN B 2 891 ? 158.435 126.490 103.325 1.00 82.01 848 GLN B N 1
ATOM 9165 C CA . GLN B 2 891 ? 158.666 127.854 102.882 1.00 82.01 848 GLN B CA 1
ATOM 9166 C C . GLN B 2 891 ? 158.005 128.137 101.548 1.00 82.01 848 GLN B C 1
ATOM 9167 O O . GLN B 2 891 ? 157.384 129.185 101.382 1.00 82.01 848 GLN B O 1
ATOM 9173 N N . ARG B 2 892 ? 158.109 127.204 100.601 1.00 76.13 849 ARG B N 1
ATOM 9174 C CA . ARG B 2 892 ? 157.296 127.291 99.397 1.00 76.13 849 ARG B CA 1
ATOM 9175 C C . ARG B 2 892 ? 155.817 127.228 99.740 1.00 76.13 849 ARG B C 1
ATOM 9176 O O . ARG B 2 892 ? 155.015 127.976 99.177 1.00 76.13 849 ARG B O 1
ATOM 9184 N N . GLN B 2 893 ? 155.438 126.350 100.670 1.00 70.42 850 GLN B N 1
ATOM 9185 C CA . GLN B 2 893 ? 154.029 126.214 101.024 1.00 70.42 850 GLN B CA 1
ATOM 9186 C C . GLN B 2 893 ? 153.492 127.497 101.646 1.00 70.42 850 GLN B C 1
ATOM 9187 O O . GLN B 2 893 ? 152.457 128.023 101.219 1.00 70.42 850 GLN B O 1
ATOM 9193 N N . LYS B 2 894 ? 154.191 128.021 102.654 1.00 72.77 851 LYS B N 1
ATOM 9194 C CA . LYS B 2 894 ? 153.741 129.249 103.300 1.00 72.77 851 LYS B CA 1
ATOM 9195 C C . LYS B 2 894 ? 153.775 130.424 102.333 1.00 72.77 851 LYS B C 1
ATOM 9196 O O . LYS B 2 894 ? 152.866 131.262 102.330 1.00 72.77 851 LYS B O 1
ATOM 9202 N N . ASN B 2 895 ? 154.816 130.500 101.502 1.00 77.69 852 ASN B N 1
ATOM 9203 C CA . ASN B 2 895 ? 154.911 131.580 100.530 1.00 77.69 852 ASN B CA 1
ATOM 9204 C C . ASN B 2 895 ? 153.767 131.524 99.528 1.00 77.69 852 ASN B C 1
ATOM 9205 O O . ASN B 2 895 ? 153.199 132.559 99.172 1.00 77.69 852 ASN B O 1
ATOM 9210 N N . PHE B 2 896 ? 153.410 130.326 99.063 1.00 72.90 853 PHE B N 1
ATOM 9211 C CA . PHE B 2 896 ? 152.301 130.200 98.126 1.00 72.90 853 PHE B CA 1
ATOM 9212 C C . PHE B 2 896 ? 150.977 130.556 98.787 1.00 72.90 853 PHE B C 1
ATOM 9213 O O . PHE B 2 896 ? 150.133 131.220 98.175 1.00 72.90 853 PHE B O 1
ATOM 92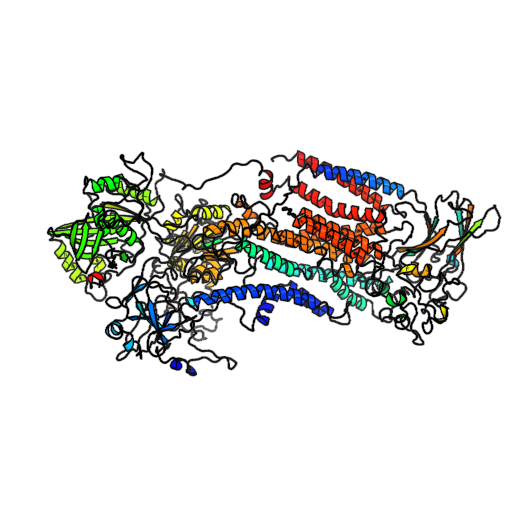21 N N . VAL B 2 897 ? 150.773 130.124 100.033 1.00 71.46 854 VAL B N 1
ATOM 9222 C CA . VAL B 2 897 ? 149.527 130.451 100.719 1.00 71.46 854 VAL B CA 1
ATOM 9223 C C . VAL B 2 897 ? 149.417 131.954 100.941 1.00 71.46 854 VAL B C 1
ATOM 9224 O O . VAL B 2 897 ? 148.328 132.530 100.842 1.00 71.46 854 VAL B O 1
ATOM 9228 N N . ASP B 2 898 ? 150.536 132.616 101.230 1.00 77.25 855 ASP B N 1
ATOM 9229 C CA . ASP B 2 898 ? 150.522 134.068 101.361 1.00 77.25 855 ASP B CA 1
ATOM 9230 C C . ASP B 2 898 ? 150.405 134.774 100.018 1.00 77.25 855 ASP B C 1
ATOM 9231 O O . ASP B 2 898 ? 149.929 135.911 99.971 1.00 77.25 855 ASP B O 1
ATOM 9236 N N . LEU B 2 899 ? 150.840 134.133 98.935 1.00 77.05 856 LEU B N 1
ATOM 9237 C CA . LEU B 2 899 ? 150.633 134.693 97.605 1.00 77.05 856 LEU B CA 1
ATOM 9238 C C . LEU B 2 899 ? 149.164 134.643 97.212 1.00 77.05 856 LEU B C 1
ATOM 9239 O O . LEU B 2 899 ? 148.630 135.606 96.654 1.00 77.05 856 LEU B O 1
ATOM 9244 N N . ALA B 2 900 ? 148.497 133.528 97.497 1.00 75.20 857 ALA B N 1
ATOM 9245 C CA . ALA B 2 900 ? 147.079 133.404 97.199 1.00 75.20 857 ALA B CA 1
ATOM 9246 C C . ALA B 2 900 ? 146.206 134.240 98.124 1.00 75.20 857 ALA B C 1
ATOM 9247 O O . ALA B 2 900 ? 145.003 134.361 97.870 1.00 75.20 857 ALA B O 1
ATOM 9249 N N . CYS B 2 901 ? 146.774 134.809 99.187 1.00 80.35 858 CYS B N 1
ATOM 9250 C CA . CYS B 2 901 ? 146.014 135.680 100.074 1.00 80.35 858 CYS B CA 1
ATOM 9251 C C . CYS B 2 901 ? 145.628 136.991 99.405 1.00 80.35 858 CYS B C 1
ATOM 9252 O O . CYS B 2 901 ? 144.613 137.589 99.778 1.00 80.35 858 CYS B O 1
ATOM 9255 N N . GLU B 2 902 ? 146.400 137.442 98.420 1.00 87.55 859 GLU B N 1
ATOM 9256 C CA . GLU B 2 902 ? 146.159 138.737 97.800 1.00 87.55 859 GLU B CA 1
ATOM 9257 C C . GLU B 2 902 ? 145.842 138.586 96.321 1.00 87.55 859 GLU B C 1
ATOM 9258 O O . GLU B 2 902 ? 146.382 139.316 95.485 1.00 87.55 859 GLU B O 1
ATOM 9264 N N . CYS B 2 903 ? 144.975 137.636 95.991 1.00 76.61 860 CYS B N 1
ATOM 9265 C CA . CYS B 2 903 ? 144.449 137.484 94.645 1.00 76.61 860 CYS B CA 1
ATOM 9266 C C . CYS B 2 903 ? 142.932 137.472 94.721 1.00 76.61 860 CYS B C 1
ATOM 9267 O O . CYS B 2 903 ? 142.355 136.917 95.658 1.00 76.61 860 CYS B O 1
ATOM 9270 N N . SER B 2 904 ? 142.288 138.094 93.734 1.00 70.61 861 SER B N 1
ATOM 9271 C CA . SER B 2 904 ? 140.842 138.264 93.802 1.00 70.61 861 SER B CA 1
ATOM 9272 C C . SER B 2 904 ? 140.099 136.955 93.569 1.00 70.61 861 SER B C 1
ATOM 9273 O O . SER B 2 904 ? 138.953 136.812 94.009 1.00 70.61 861 SER B O 1
ATOM 9276 N N . ALA B 2 905 ? 140.723 135.995 92.891 1.00 60.60 862 ALA B N 1
ATOM 9277 C CA . ALA B 2 905 ? 140.076 134.728 92.588 1.00 60.60 862 ALA B CA 1
ATOM 9278 C C . ALA B 2 905 ? 141.136 133.728 92.163 1.00 60.60 862 ALA B C 1
ATOM 9279 O O . ALA B 2 905 ? 142.012 134.056 91.361 1.00 60.60 862 ALA B O 1
ATOM 9281 N N . VAL B 2 906 ? 141.044 132.512 92.690 1.00 50.62 863 VAL B N 1
ATOM 9282 C CA . VAL B 2 906 ? 141.997 131.450 92.395 1.00 50.62 863 VAL B CA 1
ATOM 9283 C C . VAL B 2 906 ? 141.230 130.267 91.828 1.00 50.62 863 VAL B C 1
ATOM 9284 O O . VAL B 2 906 ? 140.225 129.841 92.406 1.00 50.62 863 VAL B O 1
ATOM 9288 N N . ILE B 2 907 ? 141.695 129.745 90.697 1.00 51.59 864 ILE B N 1
ATOM 9289 C CA . ILE B 2 907 ? 141.045 128.631 90.019 1.00 51.59 864 ILE B CA 1
ATOM 9290 C C . ILE B 2 907 ? 142.091 127.561 89.751 1.00 51.59 864 ILE B C 1
ATOM 9291 O O . ILE B 2 907 ? 143.058 127.806 89.022 1.00 51.59 864 ILE B O 1
ATOM 9296 N N . CYS B 2 908 ? 141.892 126.377 90.324 1.00 53.68 865 CYS B N 1
ATOM 9297 C CA . CYS B 2 908 ? 142.767 125.231 90.112 1.00 53.68 865 CYS B CA 1
ATOM 9298 C C . CYS B 2 908 ? 142.030 124.220 89.249 1.00 53.68 865 CYS B C 1
ATOM 9299 O O . CYS B 2 908 ? 140.918 123.806 89.586 1.00 53.68 865 CYS B O 1
ATOM 9302 N N . CYS B 2 909 ? 142.651 123.817 88.149 1.00 56.00 866 CYS B N 1
ATOM 9303 C CA . CYS B 2 909 ? 142.019 122.929 87.187 1.00 56.00 866 CYS B CA 1
ATOM 9304 C C . CYS B 2 909 ? 142.886 121.700 86.954 1.00 56.00 866 CYS B C 1
ATOM 9305 O O . CYS B 2 909 ? 144.112 121.757 87.070 1.00 56.00 866 CYS B O 1
ATOM 9308 N N . ARG B 2 910 ? 142.230 120.586 86.631 1.00 60.46 867 ARG B N 1
ATOM 9309 C CA . ARG B 2 910 ? 142.886 119.292 86.450 1.00 60.46 867 ARG B CA 1
ATOM 9310 C C . ARG B 2 910 ? 143.633 118.871 87.717 1.00 60.46 867 ARG B C 1
ATOM 9311 O O . ARG B 2 910 ? 144.855 118.735 87.731 1.00 60.46 867 ARG B O 1
ATOM 9319 N N . VAL B 2 911 ? 142.875 118.661 88.790 1.00 55.31 868 VAL B N 1
ATOM 9320 C CA . VAL B 2 911 ? 143.440 118.300 90.084 1.00 55.31 868 VAL B CA 1
ATOM 9321 C C . VAL B 2 911 ? 142.913 116.939 90.519 1.00 55.31 868 VAL B C 1
ATOM 9322 O O . VAL B 2 911 ? 141.738 116.615 90.317 1.00 55.31 868 VAL B O 1
ATOM 9326 N N . THR B 2 912 ? 143.801 116.144 91.108 1.00 60.85 869 THR B N 1
ATOM 9327 C CA . THR B 2 912 ? 143.436 114.871 91.704 1.00 60.85 869 THR B CA 1
ATOM 9328 C C . THR B 2 912 ? 142.496 115.116 92.886 1.00 60.85 869 THR B C 1
ATOM 9329 O O . THR B 2 912 ? 142.560 116.171 93.521 1.00 60.85 869 THR B O 1
ATOM 9333 N N . PRO B 2 913 ? 141.603 114.173 93.197 1.00 57.38 870 PRO B N 1
ATOM 9334 C CA . PRO B 2 913 ? 140.754 114.346 94.386 1.00 57.38 870 PRO B CA 1
ATOM 9335 C C . PRO B 2 913 ? 141.533 114.586 95.663 1.00 57.38 870 PRO B C 1
ATOM 9336 O O . PRO B 2 913 ? 141.035 115.274 96.562 1.00 57.38 870 PRO B O 1
ATOM 9340 N N . LYS B 2 914 ? 142.742 114.042 95.775 1.00 59.80 871 LYS B N 1
ATOM 9341 C CA . LYS B 2 914 ? 143.560 114.274 96.959 1.00 59.80 871 LYS B CA 1
ATOM 9342 C C . LYS B 2 914 ? 144.123 115.689 97.008 1.00 59.80 871 LYS B C 1
ATOM 9343 O O . LYS B 2 914 ? 144.282 116.252 98.097 1.00 59.80 871 LYS B O 1
ATOM 9349 N N . GLN B 2 915 ? 144.426 116.282 95.852 1.00 56.82 872 GLN B N 1
ATOM 9350 C CA . GLN B 2 915 ? 145.046 117.603 95.845 1.00 56.82 872 GLN B CA 1
ATOM 9351 C C . GLN B 2 915 ? 144.075 118.691 96.282 1.00 56.82 872 GLN B C 1
ATOM 9352 O O . GLN B 2 915 ? 144.503 119.718 96.819 1.00 56.82 872 GLN B O 1
ATOM 9358 N N . LYS B 2 916 ? 142.774 118.493 96.072 1.00 48.56 873 LYS B N 1
ATOM 9359 C CA . LYS B 2 916 ? 141.798 119.454 96.573 1.00 48.56 873 LYS B CA 1
ATOM 9360 C C . LYS B 2 916 ? 141.822 119.510 98.095 1.00 48.56 873 LYS B C 1
ATOM 9361 O O . LYS B 2 916 ? 141.877 120.594 98.695 1.00 48.56 873 LYS B O 1
ATOM 9367 N N . ALA B 2 917 ? 141.791 118.343 98.739 1.00 49.58 874 ALA B N 1
ATOM 9368 C CA . ALA B 2 917 ? 141.934 118.301 100.187 1.00 49.58 874 ALA B CA 1
ATOM 9369 C C . ALA B 2 917 ? 143.283 118.846 100.622 1.00 49.58 874 ALA B C 1
ATOM 9370 O O . ALA B 2 917 ? 143.387 119.468 101.683 1.00 49.58 874 ALA B O 1
ATOM 9372 N N . MET B 2 918 ? 144.323 118.628 99.818 1.00 53.60 875 MET B N 1
ATOM 9373 C CA . MET B 2 918 ? 145.634 119.185 100.137 1.00 53.60 875 MET B CA 1
ATOM 9374 C C . MET B 2 918 ? 145.590 120.706 100.188 1.00 53.60 875 MET B C 1
ATOM 9375 O O . MET B 2 918 ? 146.130 121.325 101.111 1.00 53.60 875 MET B O 1
ATOM 9380 N N . VAL B 2 919 ? 144.949 121.326 99.200 1.00 47.39 876 VAL B N 1
ATOM 9381 C CA . VAL B 2 919 ? 144.848 122.782 99.175 1.00 47.39 876 VAL B CA 1
ATOM 9382 C C . VAL B 2 919 ? 144.035 123.280 100.362 1.00 47.39 876 VAL B C 1
ATOM 9383 O O . VAL B 2 919 ? 144.396 124.272 101.012 1.00 47.39 876 VAL B O 1
ATOM 9387 N N . VAL B 2 920 ? 142.923 122.604 100.661 1.00 46.11 877 VAL B N 1
ATOM 9388 C CA . VAL B 2 920 ? 142.088 123.017 101.788 1.00 46.11 877 VAL B CA 1
ATOM 9389 C C . VAL B 2 920 ? 142.883 122.962 103.086 1.00 46.11 877 VAL B C 1
ATOM 9390 O O . VAL B 2 920 ? 142.858 123.897 103.898 1.00 46.11 877 VAL B O 1
ATOM 9394 N N . ASP B 2 921 ? 143.613 121.866 103.294 1.00 50.65 878 ASP B N 1
ATOM 9395 C CA . ASP B 2 921 ? 144.396 121.720 104.513 1.00 50.65 878 ASP B CA 1
ATOM 9396 C C . ASP B 2 921 ? 145.526 122.736 104.580 1.00 50.65 878 ASP B C 1
ATOM 9397 O O . ASP B 2 921 ? 145.864 123.208 105.669 1.00 50.65 878 ASP B O 1
ATOM 9402 N N . LEU B 2 922 ? 146.130 123.078 103.441 1.00 52.12 879 LEU B N 1
ATOM 9403 C CA . LEU B 2 922 ? 147.146 124.124 103.437 1.00 52.12 879 LEU B CA 1
ATOM 9404 C C . LEU B 2 922 ? 146.560 125.455 103.883 1.00 52.12 879 LEU B C 1
ATOM 9405 O O . LEU B 2 922 ? 147.150 126.163 104.704 1.00 52.12 879 LEU B O 1
ATOM 9410 N N . VAL B 2 923 ? 145.395 125.816 103.344 1.00 49.25 880 VAL B N 1
ATOM 9411 C CA . VAL B 2 923 ? 144.802 127.097 103.712 1.00 49.25 880 VAL B CA 1
ATOM 9412 C C . VAL B 2 923 ? 144.373 127.097 105.172 1.00 49.25 880 VAL B C 1
ATOM 9413 O O . VAL B 2 923 ? 144.359 128.149 105.817 1.00 49.25 880 VAL B O 1
ATOM 9417 N N . LYS B 2 924 ? 144.015 125.941 105.723 1.00 48.94 881 LYS B N 1
ATOM 9418 C CA . LYS B 2 924 ? 143.610 125.901 107.124 1.00 48.94 881 LYS B CA 1
ATOM 9419 C C . LYS B 2 924 ? 144.768 125.654 108.087 1.00 48.94 881 LYS B C 1
ATOM 9420 O O . LYS B 2 924 ? 144.562 125.721 109.301 1.00 48.94 881 LYS B O 1
ATOM 9426 N N . ARG B 2 925 ? 145.970 125.366 107.590 1.00 57.50 882 ARG B N 1
ATOM 9427 C CA . ARG B 2 925 ? 147.114 125.191 108.480 1.00 57.50 882 ARG B CA 1
ATOM 9428 C C . ARG B 2 925 ? 147.821 126.512 108.757 1.00 57.50 882 ARG B C 1
ATOM 9429 O O . ARG B 2 925 ? 148.046 126.864 109.916 1.00 57.50 882 ARG B O 1
ATOM 9437 N N . TYR B 2 926 ? 148.189 127.240 107.712 1.00 61.28 883 TYR B N 1
ATOM 9438 C CA . TYR B 2 926 ? 148.619 128.620 107.854 1.00 61.28 883 TYR B CA 1
ATOM 9439 C C . TYR B 2 926 ? 147.402 129.531 107.800 1.00 61.28 883 TYR B C 1
ATOM 9440 O O . TYR B 2 926 ? 146.330 129.131 107.347 1.00 61.28 883 TYR B O 1
ATOM 9449 N N . LYS B 2 927 ? 147.581 130.764 108.266 1.00 58.41 884 LYS B N 1
ATOM 9450 C CA . LYS B 2 927 ? 146.516 131.769 108.345 1.00 58.41 884 LYS B CA 1
ATOM 9451 C C . LYS B 2 927 ? 145.197 131.141 108.795 1.00 58.41 884 LYS B C 1
ATOM 9452 O O . LYS B 2 927 ? 144.201 131.115 108.073 1.00 58.41 884 LYS B O 1
ATOM 9458 N N . LYS B 2 928 ? 145.221 130.634 110.026 1.00 55.46 885 LYS B N 1
ATOM 9459 C CA . LYS B 2 928 ? 144.161 129.788 110.565 1.00 55.46 885 LYS B CA 1
ATOM 9460 C C . LYS B 2 928 ? 142.779 130.372 110.309 1.00 55.46 885 LYS B C 1
ATOM 9461 O O . LYS B 2 928 ? 142.447 131.453 110.804 1.00 55.46 885 LYS B O 1
ATOM 9467 N N . ALA B 2 929 ? 141.971 129.645 109.538 1.00 44.99 886 ALA B N 1
ATOM 9468 C CA . ALA B 2 929 ? 140.688 130.144 109.071 1.00 44.99 886 ALA B CA 1
ATOM 9469 C C . ALA B 2 929 ? 139.676 129.010 109.017 1.00 44.99 886 ALA B C 1
ATOM 9470 O O . ALA B 2 929 ? 140.032 127.831 108.988 1.00 44.99 886 ALA B O 1
ATOM 9472 N N . ILE B 2 930 ? 138.403 129.389 109.003 1.00 39.08 887 ILE B N 1
ATOM 9473 C CA . ILE B 2 930 ? 137.295 128.445 108.914 1.00 39.08 887 ILE B CA 1
ATOM 9474 C C . ILE B 2 930 ? 136.913 128.283 107.451 1.00 39.08 887 ILE B C 1
ATOM 9475 O O . ILE B 2 930 ? 136.731 129.274 106.737 1.00 39.08 887 ILE B O 1
ATOM 9480 N N . THR B 2 931 ? 136.783 127.037 107.001 1.00 37.95 888 THR B N 1
ATOM 9481 C CA . THR B 2 931 ? 136.609 126.733 105.589 1.00 37.95 888 THR B CA 1
ATOM 9482 C C . THR B 2 931 ? 135.328 125.947 105.344 1.00 37.95 888 THR B C 1
ATOM 9483 O O . THR B 2 931 ? 134.937 125.093 106.148 1.00 37.95 888 THR B O 1
ATOM 9487 N N . LEU B 2 932 ? 134.688 126.239 104.216 1.00 35.38 889 LEU B N 1
ATOM 9488 C CA . LEU B 2 932 ? 133.515 125.527 103.736 1.00 35.38 889 LEU B CA 1
ATOM 9489 C C . LEU B 2 932 ? 133.824 124.939 102.369 1.00 35.38 889 LEU B C 1
ATOM 9490 O O . LEU B 2 932 ? 134.447 125.597 101.533 1.00 35.38 889 LEU B O 1
ATOM 9495 N N . ALA B 2 933 ? 133.391 123.706 102.136 1.00 35.04 890 ALA B N 1
ATOM 9496 C CA . ALA B 2 933 ? 133.604 123.045 100.858 1.00 35.04 890 ALA B CA 1
ATOM 9497 C C . ALA B 2 933 ? 132.281 122.499 100.354 1.00 35.04 890 ALA B C 1
ATOM 9498 O O . ALA B 2 933 ? 131.588 121.785 101.080 1.00 35.04 890 ALA B O 1
ATOM 9500 N N . ILE B 2 934 ? 131.947 122.817 99.109 1.00 36.61 891 ILE B N 1
ATOM 9501 C CA . ILE B 2 934 ? 130.668 122.457 98.515 1.00 36.61 891 ILE B CA 1
ATOM 9502 C C . ILE B 2 934 ? 130.923 121.791 97.173 1.00 36.61 891 ILE B C 1
ATOM 9503 O O . ILE B 2 934 ? 131.823 122.198 96.432 1.00 36.61 891 ILE B O 1
ATOM 9508 N N . GLY B 2 935 ? 130.153 120.761 96.868 1.00 42.10 892 GLY B N 1
ATOM 9509 C CA . GLY B 2 935 ? 130.270 120.106 95.584 1.00 42.10 892 GLY B CA 1
ATOM 9510 C C . GLY B 2 935 ? 129.606 118.753 95.586 1.00 42.10 892 GLY B C 1
ATOM 9511 O O . GLY B 2 935 ? 129.422 118.116 96.622 1.00 42.10 892 GLY B O 1
ATOM 9512 N N . ASP B 2 936 ? 129.238 118.312 94.392 1.00 50.07 893 ASP B N 1
ATOM 9513 C CA . ASP B 2 936 ? 128.634 117.006 94.189 1.00 50.07 893 ASP B CA 1
ATOM 9514 C C . ASP B 2 936 ? 129.627 116.056 93.529 1.00 50.07 893 ASP B C 1
ATOM 9515 O O . ASP B 2 936 ? 130.720 116.443 93.113 1.00 50.07 893 ASP B O 1
ATOM 9520 N N . GLY B 2 937 ? 129.228 114.794 93.432 1.00 53.67 894 GLY B N 1
ATOM 9521 C CA . GLY B 2 937 ? 130.049 113.787 92.798 1.00 53.67 894 GLY B CA 1
ATOM 9522 C C . GLY B 2 937 ? 131.062 113.178 93.747 1.00 53.67 894 GLY B C 1
ATOM 9523 O O . GLY B 2 937 ? 131.334 113.679 94.835 1.00 53.67 894 GLY B O 1
ATOM 9524 N N . ALA B 2 938 ? 131.647 112.071 93.300 1.00 54.07 895 ALA B N 1
ATOM 9525 C CA . ALA B 2 938 ? 132.524 111.265 94.136 1.00 54.07 895 ALA B CA 1
ATOM 9526 C C . ALA B 2 938 ? 133.957 111.771 94.175 1.00 54.07 895 ALA B C 1
ATOM 9527 O O . ALA B 2 938 ? 134.781 111.183 94.880 1.00 54.07 895 ALA B O 1
ATOM 9529 N N . ASN B 2 939 ? 134.284 112.829 93.440 1.00 55.89 896 ASN B N 1
ATOM 9530 C CA . ASN B 2 939 ? 135.618 113.405 93.484 1.00 55.89 896 ASN B CA 1
ATOM 9531 C C . ASN B 2 939 ? 135.707 114.599 94.425 1.00 55.89 896 ASN B C 1
ATOM 9532 O O . ASN B 2 939 ? 136.726 115.294 94.432 1.00 55.89 896 ASN B O 1
ATOM 9537 N N . ASP B 2 940 ? 134.667 114.851 95.219 1.00 52.24 897 ASP B N 1
ATOM 9538 C CA . ASP B 2 940 ? 134.684 115.909 96.221 1.00 52.24 897 ASP B CA 1
ATOM 9539 C C . ASP B 2 940 ? 134.485 115.379 97.631 1.00 52.24 897 ASP B C 1
ATOM 9540 O O . ASP B 2 940 ? 134.350 116.175 98.564 1.00 52.24 897 ASP B O 1
ATOM 9545 N N . VAL B 2 941 ? 134.440 114.061 97.812 1.00 50.30 898 VAL B N 1
ATOM 9546 C CA . VAL B 2 941 ? 134.228 113.510 99.145 1.00 50.30 898 VAL B CA 1
ATOM 9547 C C . VAL B 2 941 ? 135.402 113.843 100.054 1.00 50.30 898 VAL B C 1
ATOM 9548 O O . VAL B 2 941 ? 135.218 114.211 101.218 1.00 50.30 898 VAL B O 1
ATOM 9552 N N . ASN B 2 942 ? 136.626 113.713 99.543 1.00 48.54 899 ASN B N 1
ATOM 9553 C CA . ASN B 2 942 ? 137.803 114.013 100.350 1.00 48.54 899 ASN B CA 1
ATOM 9554 C C . ASN B 2 942 ? 137.791 115.463 100.813 1.00 48.54 899 ASN B C 1
ATOM 9555 O O . ASN B 2 942 ? 137.979 115.757 102.001 1.00 48.54 899 ASN B O 1
ATOM 9560 N N . MET B 2 943 ? 137.555 116.384 99.880 1.00 44.07 900 MET B N 1
ATOM 9561 C CA . MET B 2 943 ? 137.546 117.802 100.206 1.00 44.07 900 MET B CA 1
ATOM 9562 C C . MET B 2 943 ? 136.401 118.150 101.143 1.00 44.07 900 MET B C 1
ATOM 9563 O O . MET B 2 943 ? 136.560 118.997 102.026 1.00 44.07 900 MET B O 1
ATOM 9568 N N . ILE B 2 944 ? 135.250 117.499 100.979 1.00 42.03 901 ILE B N 1
ATOM 9569 C CA . ILE B 2 944 ? 134.115 117.757 101.858 1.00 42.03 901 ILE B CA 1
ATOM 9570 C C . ILE B 2 944 ? 134.410 117.268 103.270 1.00 42.03 901 ILE B C 1
ATOM 9571 O O . ILE B 2 944 ? 134.058 117.926 104.255 1.00 42.03 901 ILE B O 1
ATOM 9576 N N . LYS B 2 945 ? 135.071 116.117 103.393 1.00 42.62 902 LYS B N 1
ATOM 9577 C CA . LYS B 2 945 ? 135.421 115.596 104.708 1.00 42.62 902 LYS B CA 1
ATOM 9578 C C . LYS B 2 945 ? 136.482 116.443 105.396 1.00 42.62 902 LYS B C 1
ATOM 9579 O O . LYS B 2 945 ? 136.441 116.607 106.618 1.00 42.62 902 LYS B O 1
ATOM 9585 N N . THR B 2 946 ? 137.439 116.981 104.637 1.00 43.62 903 THR B N 1
ATOM 9586 C CA . THR B 2 946 ? 138.593 117.634 105.248 1.00 43.62 903 THR B CA 1
ATOM 9587 C C . THR B 2 946 ? 138.303 119.063 105.699 1.00 43.62 903 THR B C 1
ATOM 9588 O O . THR B 2 946 ? 138.917 119.537 106.660 1.00 43.62 903 THR B O 1
ATOM 9592 N N . ALA B 2 947 ? 137.382 119.761 105.043 1.00 40.42 904 ALA B N 1
ATOM 9593 C CA . ALA B 2 947 ? 137.112 121.146 105.391 1.00 40.42 904 ALA B CA 1
ATOM 9594 C C . ALA B 2 947 ? 136.398 121.237 106.737 1.00 40.42 904 ALA B C 1
ATOM 9595 O O . ALA B 2 947 ? 136.004 120.235 107.334 1.00 40.42 904 ALA B O 1
ATOM 9597 N N . HIS B 2 948 ? 136.237 122.469 107.220 1.00 39.24 905 HIS B N 1
ATOM 9598 C CA . HIS B 2 948 ? 135.527 122.672 108.479 1.00 39.24 905 HIS B CA 1
ATOM 9599 C C . HIS B 2 948 ? 134.046 122.364 108.331 1.00 39.24 905 HIS B C 1
ATOM 9600 O O . HIS B 2 948 ? 133.433 121.797 109.241 1.00 39.24 905 HIS B O 1
ATOM 9607 N N . ILE B 2 949 ? 133.450 122.731 107.201 1.00 37.32 906 ILE B N 1
ATOM 9608 C CA . ILE B 2 949 ? 132.058 122.408 106.914 1.00 37.32 906 ILE B CA 1
ATOM 9609 C C . ILE B 2 949 ? 131.972 121.838 105.508 1.00 37.32 906 ILE B C 1
ATOM 9610 O O . ILE B 2 949 ? 132.608 122.352 104.583 1.00 37.32 906 ILE B O 1
ATOM 9615 N N . GLY B 2 950 ? 131.205 120.765 105.351 1.00 38.38 907 GLY B N 1
ATOM 9616 C CA . GLY B 2 950 ? 131.039 120.155 104.050 1.00 38.38 907 GLY B CA 1
ATOM 9617 C C . GLY B 2 950 ? 129.599 120.104 103.591 1.00 38.38 907 GLY B C 1
ATOM 9618 O O . GLY B 2 950 ? 128.782 119.396 104.179 1.00 38.38 907 GLY B O 1
ATOM 9619 N N . VAL B 2 951 ? 129.280 120.840 102.533 1.00 35.09 908 VAL B N 1
ATOM 9620 C CA . VAL B 2 951 ? 127.934 120.914 101.982 1.00 35.09 908 VAL B CA 1
ATOM 9621 C C . VAL B 2 951 ? 127.892 120.097 100.701 1.00 35.09 908 VAL B C 1
ATOM 9622 O O . VAL B 2 951 ? 128.790 120.204 99.860 1.00 35.09 908 VAL B O 1
ATOM 9626 N N . GLY B 2 952 ? 126.864 119.277 100.555 1.00 38.34 909 GLY B N 1
ATOM 9627 C CA . GLY B 2 952 ? 126.702 118.438 99.377 1.00 38.34 909 GLY B CA 1
ATOM 9628 C C . GLY B 2 952 ? 125.503 118.871 98.558 1.00 38.34 909 GLY B C 1
ATOM 9629 O O . GLY B 2 952 ? 124.460 119.214 99.109 1.00 38.34 909 GLY B O 1
ATOM 9630 N N . ILE B 2 953 ? 125.658 118.851 97.241 1.00 41.39 910 ILE B N 1
ATOM 9631 C CA . ILE B 2 953 ? 124.583 119.214 96.328 1.00 41.39 910 ILE B CA 1
ATOM 9632 C C . ILE B 2 953 ? 123.796 117.960 95.982 1.00 41.39 910 ILE B C 1
ATOM 9633 O O . ILE B 2 953 ? 124.366 116.966 95.522 1.00 41.39 910 ILE B O 1
ATOM 9638 N N . SER B 2 954 ? 122.488 118.006 96.198 1.00 49.68 911 SER B N 1
ATOM 9639 C CA . SER B 2 954 ? 121.619 116.852 96.026 1.00 49.68 911 SER B CA 1
ATOM 9640 C C . SER B 2 954 ? 120.563 117.152 94.967 1.00 49.68 911 SER B C 1
ATOM 9641 O O . SER B 2 954 ? 120.594 118.186 94.299 1.00 49.68 911 SER B O 1
ATOM 9644 N N . GLY B 2 955 ? 119.618 116.229 94.818 1.00 60.80 912 GLY B N 1
ATOM 9645 C CA . GLY B 2 955 ? 118.580 116.340 93.825 1.00 60.80 912 GLY B CA 1
ATOM 9646 C C . GLY B 2 955 ? 118.874 115.638 92.518 1.00 60.80 912 GLY B C 1
ATOM 9647 O O . GLY B 2 955 ? 117.945 115.376 91.749 1.00 60.80 912 GLY B O 1
ATOM 9648 N N . GLN B 2 956 ? 120.134 115.327 92.245 1.00 68.70 913 GLN B N 1
ATOM 9649 C CA . GLN B 2 956 ? 120.506 114.563 91.067 1.00 68.70 913 GLN B CA 1
ATOM 9650 C C . GLN B 2 956 ? 120.430 113.073 91.395 1.00 68.70 913 GLN B C 1
ATOM 9651 O O . GLN B 2 956 ? 119.903 112.672 92.436 1.00 68.70 913 GLN B O 1
ATOM 9657 N N . GLU B 2 957 ? 120.957 112.233 90.508 1.00 74.76 914 GLU B N 1
ATOM 9658 C CA . GLU B 2 957 ? 120.854 110.791 90.688 1.00 74.76 914 GLU B CA 1
ATOM 9659 C C . GLU B 2 957 ? 122.030 110.223 91.477 1.00 74.76 914 GLU B C 1
ATOM 9660 O O . GLU B 2 957 ? 121.831 109.429 92.400 1.00 74.76 914 GLU B O 1
ATOM 9666 N N . GLY B 2 958 ? 123.253 110.614 91.132 1.00 73.36 915 GLY B N 1
ATOM 9667 C CA . GLY B 2 958 ? 124.407 110.206 91.908 1.00 73.36 915 GLY B CA 1
ATOM 9668 C C . GLY B 2 958 ? 124.528 111.007 93.187 1.00 73.36 915 GLY B C 1
ATOM 9669 O O . GLY B 2 958 ? 124.591 112.239 93.146 1.00 73.36 915 GLY B O 1
ATOM 9670 N N . MET B 2 959 ? 124.562 110.326 94.329 1.00 66.78 916 MET B N 1
ATOM 9671 C CA . MET B 2 959 ? 124.508 110.961 95.641 1.00 66.78 916 MET B CA 1
ATOM 9672 C C . MET B 2 959 ? 125.718 110.597 96.491 1.00 66.78 916 MET B C 1
ATOM 9673 O O . MET B 2 959 ? 125.607 110.374 97.697 1.00 66.78 916 MET B O 1
ATOM 9678 N N . GLN B 2 960 ? 126.896 110.539 95.871 1.00 59.55 917 GLN B N 1
ATOM 9679 C CA . GLN B 2 960 ? 128.091 110.125 96.598 1.00 59.55 917 GLN B CA 1
ATOM 9680 C C . GLN B 2 960 ? 128.629 111.223 97.504 1.00 59.55 917 GLN B C 1
ATOM 9681 O O . GLN B 2 960 ? 129.235 110.923 98.537 1.00 59.55 917 GLN B O 1
ATOM 9687 N N . ALA B 2 961 ? 128.426 112.486 97.144 1.00 53.37 918 ALA B N 1
ATOM 9688 C CA . ALA B 2 961 ? 128.877 113.606 97.956 1.00 53.37 918 ALA B CA 1
ATOM 9689 C C . ALA B 2 961 ? 127.839 114.061 98.966 1.00 53.37 918 ALA B C 1
ATOM 9690 O O . ALA B 2 961 ? 128.130 114.948 99.771 1.00 53.37 918 ALA B O 1
ATOM 9692 N N . VAL B 2 962 ? 126.639 113.488 98.941 1.00 52.23 919 VAL B N 1
ATOM 9693 C CA . VAL B 2 962 ? 125.603 113.882 99.883 1.00 52.23 919 VAL B CA 1
ATOM 9694 C C . VAL B 2 962 ? 125.658 113.072 101.173 1.00 52.23 919 VAL B C 1
ATOM 9695 O O . VAL B 2 962 ? 125.292 113.590 102.238 1.00 52.23 919 VAL B O 1
ATOM 9699 N N . MET B 2 963 ? 126.155 111.840 101.124 1.00 58.57 920 MET B N 1
ATOM 9700 C CA . MET B 2 963 ? 126.167 110.976 102.293 1.00 58.57 920 MET B CA 1
ATOM 9701 C C . MET B 2 963 ? 127.331 111.242 103.234 1.00 58.57 920 MET B C 1
ATOM 9702 O O . MET B 2 963 ? 127.329 110.721 104.353 1.00 58.57 920 MET B O 1
ATOM 9707 N N . SER B 2 964 ? 128.319 112.032 102.821 1.00 50.99 921 SER B N 1
ATOM 9708 C CA . SER B 2 964 ? 129.444 112.379 103.678 1.00 50.99 921 SER B CA 1
ATOM 9709 C C . SER B 2 964 ? 129.442 113.849 104.067 1.00 50.99 921 SER B C 1
ATOM 9710 O O . SER B 2 964 ? 130.400 114.320 104.686 1.00 50.99 921 SER B O 1
ATOM 9713 N N . SER B 2 965 ? 128.388 114.577 103.730 1.00 45.24 922 SER B N 1
ATOM 9714 C CA . SER B 2 965 ? 128.330 116.012 103.938 1.00 45.24 922 SER B CA 1
ATOM 9715 C C . SER B 2 965 ? 127.794 116.325 105.331 1.00 45.24 922 SER B C 1
ATOM 9716 O O . SER B 2 965 ? 127.684 115.455 106.195 1.00 45.24 922 SER B O 1
ATOM 9719 N N . ASP B 2 966 ? 127.470 117.590 105.558 1.00 43.67 923 ASP B N 1
ATOM 9720 C CA . ASP B 2 966 ? 126.807 118.061 106.765 1.00 43.67 923 ASP B CA 1
ATOM 9721 C C . ASP B 2 966 ? 125.455 118.683 106.478 1.00 43.67 923 ASP B C 1
ATOM 9722 O O . ASP B 2 966 ? 124.529 118.531 107.273 1.00 43.67 923 ASP B O 1
ATOM 9727 N N . TYR B 2 967 ? 125.325 119.384 105.360 1.00 36.77 924 TYR B N 1
ATOM 9728 C CA . TYR B 2 967 ? 124.070 119.954 104.912 1.00 36.77 924 TYR B CA 1
ATOM 9729 C C . TYR B 2 967 ? 123.932 119.647 103.432 1.00 36.77 924 TYR B C 1
ATOM 9730 O O . TYR B 2 967 ? 124.924 119.418 102.739 1.00 36.77 924 TYR B O 1
ATOM 9739 N N . SER B 2 968 ? 122.694 119.625 102.938 1.00 38.23 925 SER B N 1
ATOM 9740 C CA . SER B 2 968 ? 122.485 119.231 101.549 1.00 38.23 925 SER B CA 1
ATOM 9741 C C . SER B 2 968 ? 121.204 119.873 101.020 1.00 38.23 925 SER B C 1
ATOM 9742 O O . SER B 2 968 ? 120.109 119.379 101.290 1.00 38.23 925 SER B O 1
ATOM 9745 N N . PHE B 2 969 ? 121.358 120.954 100.265 1.00 37.88 926 PHE B N 1
ATOM 9746 C CA . PHE B 2 969 ? 120.288 121.514 99.463 1.00 37.88 926 PHE B CA 1
ATOM 9747 C C . PHE B 2 969 ? 120.509 121.138 97.999 1.00 37.88 926 PHE B C 1
ATOM 9748 O O . PHE B 2 969 ? 121.381 120.329 97.672 1.00 37.88 926 PHE B O 1
ATOM 9756 N N . ALA B 2 970 ? 119.713 121.718 97.103 1.00 41.96 927 ALA B N 1
ATOM 9757 C CA . ALA B 2 970 ? 119.714 121.314 95.705 1.00 41.96 927 ALA B CA 1
ATOM 9758 C C . ALA B 2 970 ? 120.196 122.372 94.724 1.00 41.96 927 ALA B C 1
ATOM 9759 O O . ALA B 2 970 ? 120.352 122.053 93.542 1.00 41.96 927 ALA B O 1
ATOM 9761 N N . GLN B 2 971 ? 120.424 123.609 95.154 1.00 43.35 928 GLN B N 1
ATOM 9762 C CA . GLN B 2 971 ? 120.932 124.650 94.272 1.00 43.35 928 GLN B CA 1
ATOM 9763 C C . GLN B 2 971 ? 122.053 125.411 94.960 1.00 43.35 928 GLN B C 1
ATOM 9764 O O . GLN B 2 971 ? 122.069 125.552 96.183 1.00 43.35 928 GLN B O 1
ATOM 9770 N N . PHE B 2 972 ? 122.990 125.913 94.154 1.00 39.99 929 PHE B N 1
ATOM 9771 C CA . PHE B 2 972 ? 124.093 126.695 94.699 1.00 39.99 929 PHE B CA 1
ATOM 9772 C C . PHE B 2 972 ? 123.592 127.979 95.346 1.00 39.99 929 PHE B C 1
ATOM 9773 O O . PHE B 2 972 ? 124.104 128.396 96.391 1.00 39.99 929 PHE B O 1
ATOM 9781 N N . ARG B 2 973 ? 122.582 128.615 94.747 1.00 42.31 930 ARG B N 1
ATOM 9782 C CA . ARG B 2 973 ? 122.131 129.915 95.230 1.00 42.31 930 ARG B CA 1
ATOM 9783 C C . ARG B 2 973 ? 121.590 129.863 96.651 1.00 42.31 930 ARG B C 1
ATOM 9784 O O . ARG B 2 973 ? 121.612 130.886 97.343 1.00 42.31 930 ARG B O 1
ATOM 9792 N N . TYR B 2 974 ? 121.138 128.699 97.122 1.00 38.72 931 TYR B N 1
ATOM 9793 C CA . TYR B 2 974 ? 120.654 128.608 98.494 1.00 38.72 931 TYR B CA 1
ATOM 9794 C C . TYR B 2 974 ? 121.756 128.894 99.498 1.00 38.72 931 TYR B C 1
ATOM 9795 O O . TYR B 2 974 ? 121.463 129.162 100.667 1.00 38.72 931 TYR B O 1
ATOM 9804 N N . LEU B 2 975 ? 123.013 128.869 99.058 1.00 34.99 932 LEU B N 1
ATOM 9805 C CA . LEU B 2 975 ? 124.121 129.274 99.909 1.00 34.99 932 LEU B CA 1
ATOM 9806 C C . LEU B 2 975 ? 123.946 130.693 100.431 1.00 34.99 932 LEU B C 1
ATOM 9807 O O . LEU B 2 975 ? 124.608 131.071 101.400 1.00 34.99 932 LEU B O 1
ATOM 9812 N N . GLN B 2 976 ? 123.075 131.487 99.802 1.00 38.76 933 GLN B N 1
ATOM 9813 C CA . GLN B 2 976 ? 122.785 132.823 100.308 1.00 38.76 933 GLN B CA 1
ATOM 9814 C C . GLN B 2 976 ? 122.123 132.767 101.677 1.00 38.76 933 GLN B C 1
ATOM 9815 O O . GLN B 2 976 ? 122.437 133.572 102.558 1.00 38.76 933 GLN B O 1
ATOM 9821 N N . ARG B 2 977 ? 121.194 131.833 101.871 1.00 36.87 934 ARG B N 1
ATOM 9822 C CA . ARG B 2 977 ? 120.419 131.807 103.104 1.00 36.87 934 ARG B CA 1
ATOM 9823 C C . ARG B 2 977 ? 121.045 130.938 104.179 1.00 36.87 934 ARG B C 1
ATOM 9824 O O . ARG B 2 977 ? 120.772 131.147 105.364 1.00 36.87 934 ARG B O 1
ATOM 9832 N N . LEU B 2 978 ? 121.870 129.965 103.803 1.00 32.58 935 LEU B N 1
ATOM 9833 C CA . LEU B 2 978 ? 122.533 129.149 104.810 1.00 32.58 935 LEU B CA 1
ATOM 9834 C C . LEU B 2 978 ? 123.567 129.951 105.584 1.00 32.58 935 LEU B C 1
ATOM 9835 O O . LEU B 2 978 ? 123.889 129.606 106.724 1.00 32.58 935 LEU B O 1
ATOM 9840 N N . LEU B 2 979 ? 124.094 131.018 104.993 1.00 31.69 936 LEU B N 1
ATOM 9841 C CA . LEU B 2 979 ? 125.133 131.819 105.623 1.00 31.69 936 LEU B CA 1
ATOM 9842 C C . LEU B 2 979 ? 124.618 133.156 106.138 1.00 31.69 936 LEU B C 1
ATOM 9843 O O . LEU B 2 979 ? 124.806 133.479 107.310 1.00 31.69 936 LEU B O 1
ATOM 9848 N N . LEU B 2 980 ? 123.967 133.945 105.286 1.00 34.76 937 LEU B N 1
ATOM 9849 C CA . LEU B 2 980 ? 123.581 135.294 105.673 1.00 34.76 937 LEU B CA 1
ATOM 9850 C C . LEU B 2 980 ? 122.308 135.350 106.502 1.00 34.76 937 LEU B C 1
ATOM 9851 O O . LEU B 2 980 ? 121.951 136.433 106.970 1.00 34.76 937 LEU B O 1
ATOM 9856 N N . VAL B 2 981 ? 121.612 134.234 106.696 1.00 33.88 938 VAL B N 1
ATOM 9857 C CA . VAL B 2 981 ? 120.405 134.253 107.514 1.00 33.88 938 VAL B CA 1
ATOM 9858 C C . VAL B 2 981 ? 120.533 133.269 108.667 1.00 33.88 938 VAL B C 1
ATOM 9859 O O . VAL B 2 981 ? 120.493 133.665 109.834 1.00 33.88 938 VAL B O 1
ATOM 9863 N N . HIS B 2 982 ? 120.689 131.982 108.358 1.00 35.18 939 HIS B N 1
ATOM 9864 C CA . HIS B 2 982 ? 120.726 130.977 109.415 1.00 35.18 939 HIS B CA 1
ATOM 9865 C C . HIS B 2 982 ? 122.029 131.037 110.201 1.00 35.18 939 HIS B C 1
ATOM 9866 O O . HIS B 2 982 ? 122.021 130.992 111.436 1.00 35.18 939 HIS B O 1
ATOM 9873 N N . GLY B 2 983 ? 123.160 131.142 109.506 1.00 33.95 940 GLY B N 1
ATOM 9874 C CA . GLY B 2 983 ? 124.443 131.057 110.187 1.00 33.95 940 GLY B CA 1
ATOM 9875 C C . GLY B 2 983 ? 124.685 132.202 111.151 1.00 33.95 940 GLY B C 1
ATOM 9876 O O . GLY B 2 983 ? 125.078 131.989 112.302 1.00 33.95 940 GLY B O 1
ATOM 9877 N N . ARG B 2 984 ? 124.444 133.433 110.704 1.00 34.63 941 ARG B N 1
ATOM 9878 C CA . ARG B 2 984 ? 124.744 134.562 111.574 1.00 34.63 941 ARG B CA 1
ATOM 9879 C C . ARG B 2 984 ? 123.726 134.699 112.695 1.00 34.63 941 ARG B C 1
ATOM 9880 O O . ARG B 2 984 ? 124.099 135.061 113.817 1.00 34.63 941 ARG B O 1
ATOM 9888 N N . TRP B 2 985 ? 122.457 134.381 112.433 1.00 33.15 942 TRP B N 1
ATOM 9889 C CA . TRP B 2 985 ? 121.485 134.320 113.517 1.00 33.15 942 TRP B CA 1
ATOM 9890 C C . TRP B 2 985 ? 121.895 133.289 114.554 1.00 33.15 942 TRP B C 1
ATOM 9891 O O . TRP B 2 985 ? 121.809 133.545 115.758 1.00 33.15 942 TRP B O 1
ATOM 9902 N N . SER B 2 986 ? 122.339 132.115 114.107 1.00 32.34 943 SER B N 1
ATOM 9903 C CA . SER B 2 986 ? 122.719 131.069 115.048 1.00 32.34 943 SER B CA 1
ATOM 9904 C C . SER B 2 986 ? 123.909 131.495 115.893 1.00 32.34 943 SER B C 1
ATOM 9905 O O . SER B 2 986 ? 123.925 131.279 117.112 1.00 32.34 943 SER B O 1
ATOM 9908 N N . TYR B 2 987 ? 124.911 132.111 115.266 1.00 32.11 944 TYR B N 1
ATOM 9909 C CA . TYR B 2 987 ? 126.059 132.601 116.020 1.00 32.11 944 TYR B CA 1
ATOM 9910 C C . TYR B 2 987 ? 125.633 133.638 117.054 1.00 32.11 944 TYR B C 1
ATOM 9911 O O . TYR B 2 987 ? 126.055 133.585 118.216 1.00 32.11 944 TYR B O 1
ATOM 9920 N N . ILE B 2 988 ? 124.780 134.581 116.649 1.00 30.84 945 ILE B N 1
ATOM 9921 C CA . ILE B 2 988 ? 124.339 135.633 117.561 1.00 30.84 945 ILE B CA 1
ATOM 9922 C C . ILE B 2 988 ? 123.603 135.035 118.752 1.00 30.84 945 ILE B C 1
ATOM 9923 O O . ILE B 2 988 ? 123.852 135.400 119.907 1.00 30.84 945 ILE B O 1
ATOM 9928 N N . ARG B 2 989 ? 122.681 134.111 118.487 1.00 32.61 946 ARG B N 1
ATOM 9929 C CA . ARG B 2 989 ? 121.877 133.542 119.561 1.00 32.61 946 ARG B CA 1
ATOM 9930 C C . ARG B 2 989 ? 122.726 132.720 120.521 1.00 32.61 946 ARG B C 1
ATOM 9931 O O . ARG B 2 989 ? 122.542 132.801 121.742 1.00 32.61 946 ARG B O 1
ATOM 9939 N N . MET B 2 990 ? 123.666 131.930 119.998 1.00 34.37 947 MET B N 1
ATOM 9940 C CA . MET B 2 990 ? 124.533 131.164 120.887 1.00 34.37 947 MET B CA 1
ATOM 9941 C C . MET B 2 990 ? 125.403 132.080 121.737 1.00 34.37 947 MET B C 1
ATOM 9942 O O . MET B 2 990 ? 125.616 131.814 122.925 1.00 34.37 947 MET B O 1
ATOM 9947 N N . CYS B 2 991 ? 125.917 133.164 121.153 1.00 34.29 948 CYS B N 1
ATOM 9948 C CA . CYS B 2 991 ? 126.734 134.080 121.942 1.00 34.29 948 CYS B CA 1
ATOM 9949 C C . CYS B 2 991 ? 125.917 134.777 123.023 1.00 34.29 948 CYS B C 1
ATOM 9950 O O . CYS B 2 991 ? 126.410 134.972 124.139 1.00 34.29 948 CYS B O 1
ATOM 9953 N N . LYS B 2 992 ? 124.671 135.145 122.720 1.00 33.57 949 LYS B N 1
ATOM 9954 C CA . LYS B 2 992 ? 123.797 135.715 123.742 1.00 33.57 949 LYS B CA 1
ATOM 9955 C C . LYS B 2 992 ? 123.552 134.727 124.875 1.00 33.57 949 LYS B C 1
ATOM 9956 O O . LYS B 2 992 ? 123.603 135.097 126.056 1.00 33.57 949 LYS B O 1
ATOM 9962 N N . PHE B 2 993 ? 123.280 133.465 124.532 1.00 32.00 950 PHE B N 1
ATOM 9963 C CA . PHE B 2 993 ? 123.050 132.454 125.558 1.00 32.00 950 PHE B CA 1
ATOM 9964 C C . PHE B 2 993 ? 124.273 132.283 126.445 1.00 32.00 950 PHE B C 1
ATOM 9965 O O . PHE B 2 993 ? 124.159 132.210 127.672 1.00 32.00 950 PHE B O 1
ATOM 9973 N N . LEU B 2 994 ? 125.457 132.199 125.840 1.00 32.73 951 LEU B N 1
ATOM 9974 C CA . LEU B 2 994 ? 126.661 131.987 126.634 1.00 32.73 951 LEU B CA 1
ATOM 9975 C C . LEU B 2 994 ? 127.013 133.207 127.470 1.00 32.73 951 LEU B C 1
ATOM 9976 O O . LEU B 2 994 ? 127.637 133.070 128.525 1.00 32.73 951 LEU B O 1
ATOM 9981 N N . ARG B 2 995 ? 126.649 134.404 127.014 1.00 38.84 952 ARG B N 1
ATOM 9982 C CA . ARG B 2 995 ? 126.902 135.587 127.825 1.00 38.84 952 ARG B CA 1
ATOM 9983 C C . ARG B 2 995 ? 125.960 135.649 129.020 1.00 38.84 952 ARG B C 1
ATOM 9984 O O . ARG B 2 995 ? 126.370 136.043 130.116 1.00 38.84 952 ARG B O 1
ATOM 9992 N N . TYR B 2 996 ? 124.694 135.264 128.835 1.00 31.42 953 TYR B N 1
ATOM 9993 C CA . TYR B 2 996 ? 123.741 135.325 129.943 1.00 31.42 953 TYR B CA 1
ATOM 9994 C C . TYR B 2 996 ? 123.913 134.185 130.939 1.00 31.42 953 TYR B C 1
ATOM 9995 O O . TYR B 2 996 ? 123.647 134.366 132.134 1.00 31.42 953 TYR B O 1
ATOM 10004 N N . PHE B 2 997 ? 124.329 133.007 130.474 1.00 32.57 954 PHE B N 1
ATOM 10005 C CA . PHE B 2 997 ? 124.405 131.852 131.361 1.00 32.57 954 PHE B CA 1
ATOM 10006 C C . PHE B 2 997 ? 125.449 132.056 132.448 1.00 32.57 954 PHE B C 1
ATOM 10007 O O . PHE B 2 997 ? 125.185 131.814 133.629 1.00 32.57 954 PHE B O 1
ATOM 10015 N N . PHE B 2 998 ? 126.642 132.497 132.072 1.00 36.74 955 PHE B N 1
ATOM 10016 C CA . PHE B 2 998 ? 127.698 132.733 133.044 1.00 36.74 955 PHE B CA 1
ATOM 10017 C C . PHE B 2 998 ? 127.518 134.035 133.803 1.00 36.74 955 PHE B C 1
ATOM 10018 O O . PHE B 2 998 ? 128.410 134.425 134.556 1.00 36.74 955 PHE B O 1
ATOM 10026 N N . TYR B 2 999 ? 126.394 134.717 133.618 1.00 32.09 956 TYR B N 1
ATOM 10027 C CA . TYR B 2 999 ? 126.011 135.828 134.473 1.00 32.09 956 TYR B CA 1
ATOM 10028 C C . TYR B 2 999 ? 124.959 135.428 135.492 1.00 32.09 956 TYR B C 1
ATOM 10029 O O . TYR B 2 999 ? 125.057 135.818 136.656 1.00 32.09 956 TYR B O 1
ATOM 10038 N N . LYS B 2 1000 ? 123.948 134.656 135.085 1.00 33.25 957 LYS B N 1
ATOM 10039 C CA . LYS B 2 1000 ? 122.963 134.193 136.056 1.00 33.25 957 LYS B CA 1
ATOM 10040 C C . LYS B 2 1000 ? 123.565 133.256 137.091 1.00 33.25 957 LYS B C 1
ATOM 10041 O O . LYS B 2 1000 ? 122.970 133.072 138.154 1.00 33.25 957 LYS B O 1
ATOM 10047 N N . ASN B 2 1001 ? 124.721 132.657 136.810 1.00 35.65 958 ASN B N 1
ATOM 10048 C CA . ASN B 2 1001 ? 125.269 131.646 137.703 1.00 35.65 958 ASN B CA 1
ATOM 10049 C C . ASN B 2 1001 ? 126.182 132.211 138.779 1.00 35.65 958 ASN B C 1
ATOM 10050 O O . ASN B 2 1001 ? 126.198 131.674 139.888 1.00 35.65 958 ASN B O 1
ATOM 10055 N N . PHE B 2 1002 ? 126.956 133.263 138.500 1.00 36.28 959 PHE B N 1
ATOM 10056 C CA . PHE B 2 1002 ? 127.780 133.829 139.565 1.00 36.28 959 PHE B CA 1
ATOM 10057 C C . PHE B 2 1002 ? 126.962 134.711 140.493 1.00 36.28 959 PHE B C 1
ATOM 10058 O O . PHE B 2 1002 ? 127.202 134.735 141.705 1.00 36.28 959 PHE B O 1
ATOM 10066 N N . ALA B 2 1003 ? 125.993 135.445 139.948 1.00 32.05 960 ALA B N 1
ATOM 10067 C CA . ALA B 2 1003 ? 125.106 136.221 140.801 1.00 32.05 960 ALA B CA 1
ATOM 10068 C C . ALA B 2 1003 ? 124.429 135.335 141.833 1.00 32.05 960 ALA B C 1
ATOM 10069 O O . ALA B 2 1003 ? 124.108 135.793 142.933 1.00 32.05 960 ALA B O 1
ATOM 10071 N N . PHE B 2 1004 ? 124.221 134.063 141.501 1.00 33.81 961 PHE B N 1
ATOM 10072 C CA . PHE B 2 1004 ? 123.588 133.127 142.420 1.00 33.81 961 PHE B CA 1
ATOM 10073 C C . PHE B 2 1004 ? 124.590 132.585 143.429 1.00 33.81 961 PHE B C 1
ATOM 10074 O O . PHE B 2 1004 ? 124.400 132.711 144.642 1.00 33.81 961 PHE B O 1
ATOM 10082 N N . THR B 2 1005 ? 125.675 131.983 142.944 1.00 36.57 962 THR B N 1
ATOM 10083 C CA . THR B 2 1005 ? 126.558 131.234 143.829 1.00 36.57 962 THR B CA 1
ATOM 10084 C C . THR B 2 1005 ? 127.444 132.133 144.679 1.00 36.57 962 THR B C 1
ATOM 10085 O O . THR B 2 1005 ? 127.798 131.758 145.799 1.00 36.57 962 THR B O 1
ATOM 10089 N N . LEU B 2 1006 ? 127.826 133.303 144.180 1.00 33.65 963 LEU B N 1
ATOM 10090 C CA . LEU B 2 1006 ? 128.879 134.074 144.818 1.00 33.65 963 LEU B CA 1
ATOM 10091 C C . LEU B 2 1006 ? 128.378 134.871 146.014 1.00 33.65 963 LEU B C 1
ATOM 10092 O O . LEU B 2 1006 ? 129.074 135.777 146.480 1.00 33.65 963 LEU B O 1
ATOM 10097 N N . VAL B 2 1007 ? 127.191 134.554 146.519 1.00 34.64 964 VAL B N 1
ATOM 10098 C CA . VAL B 2 1007 ? 126.663 135.216 147.706 1.00 34.64 964 VAL B CA 1
ATOM 10099 C C . VAL B 2 1007 ? 127.166 134.545 148.977 1.00 34.64 964 VAL B C 1
ATOM 10100 O O . VAL B 2 1007 ? 127.432 135.217 149.976 1.00 34.64 964 VAL B O 1
ATOM 10104 N N . HIS B 2 1008 ? 127.319 133.217 148.956 1.00 37.23 965 HIS B N 1
ATOM 10105 C CA . HIS B 2 1008 ? 127.882 132.521 150.107 1.00 37.23 965 HIS B CA 1
ATOM 10106 C C . HIS B 2 1008 ? 129.296 132.991 150.405 1.00 37.23 965 HIS B C 1
ATOM 10107 O O . HIS B 2 1008 ? 129.698 133.048 151.573 1.00 37.23 965 HIS B O 1
ATOM 10114 N N . PHE B 2 1009 ? 130.064 133.328 149.370 1.00 38.02 966 PHE B N 1
ATOM 10115 C CA . PHE B 2 1009 ? 131.408 133.844 149.591 1.00 38.02 966 PHE B CA 1
ATOM 10116 C C . PHE B 2 1009 ? 131.375 135.110 150.435 1.00 38.02 966 PHE B C 1
ATOM 10117 O O . PHE B 2 1009 ? 132.080 135.215 151.443 1.00 38.02 966 PHE B O 1
ATOM 10125 N N . TRP B 2 1010 ? 130.554 136.084 150.041 1.00 35.81 967 TRP B N 1
ATOM 10126 C CA . TRP B 2 1010 ? 130.466 137.319 150.810 1.00 35.81 967 TRP B CA 1
ATOM 10127 C C . TRP B 2 1010 ? 129.863 137.077 152.183 1.00 35.81 967 TRP B C 1
ATOM 10128 O O . TRP B 2 1010 ? 130.213 137.772 153.141 1.00 35.81 967 TRP B O 1
ATOM 10139 N N . TYR B 2 1011 ? 128.963 136.100 152.301 1.00 36.94 968 TYR B N 1
ATOM 10140 C CA . TYR B 2 1011 ? 128.378 135.781 153.600 1.00 36.94 968 TYR B CA 1
ATOM 10141 C C . TYR B 2 1011 ? 129.404 135.170 154.544 1.00 36.94 968 TYR B C 1
ATOM 10142 O O . TYR B 2 1011 ? 129.271 135.297 155.764 1.00 36.94 968 TYR B O 1
ATOM 10151 N N . SER B 2 1012 ? 130.424 134.505 153.999 1.00 38.22 969 SER B N 1
ATOM 10152 C CA . SER B 2 1012 ? 131.389 133.788 154.825 1.00 38.22 969 SER B CA 1
ATOM 10153 C C . SER B 2 1012 ? 132.096 134.679 155.834 1.00 38.22 969 SER B C 1
ATOM 10154 O O . SER B 2 1012 ? 132.552 134.180 156.866 1.00 38.22 969 SER B O 1
ATOM 10157 N N . PHE B 2 1013 ? 132.206 135.977 155.567 1.00 37.48 970 PHE B N 1
ATOM 10158 C CA . PHE B 2 1013 ? 132.922 136.857 156.480 1.00 37.48 970 PHE B CA 1
ATOM 10159 C C . PHE B 2 1013 ? 132.131 137.171 157.739 1.00 37.48 970 PHE B C 1
ATOM 10160 O O . PHE B 2 1013 ? 132.689 137.771 158.662 1.00 37.48 970 PHE B O 1
ATOM 10168 N N . PHE B 2 1014 ? 130.858 136.787 157.803 1.00 35.91 971 PHE B N 1
ATOM 10169 C CA . PHE B 2 1014 ? 129.990 137.159 158.907 1.00 35.91 971 PHE B CA 1
ATOM 10170 C C . PHE B 2 1014 ? 129.510 135.973 159.728 1.00 35.91 971 PHE B C 1
ATOM 10171 O O . PHE B 2 1014 ? 128.712 136.164 160.648 1.00 35.91 971 PHE B O 1
ATOM 10179 N N . ASN B 2 1015 ? 129.959 134.756 159.424 1.00 40.97 972 ASN B N 1
ATOM 10180 C CA . ASN B 2 1015 ? 129.546 133.592 160.198 1.00 40.97 972 ASN B CA 1
ATOM 10181 C C . ASN B 2 1015 ? 130.718 132.682 160.539 1.00 40.97 972 ASN B C 1
ATOM 10182 O O . ASN B 2 1015 ? 130.522 131.480 160.731 1.00 40.97 972 ASN B O 1
ATOM 10187 N N . GLY B 2 1016 ? 131.927 133.227 160.616 1.00 46.61 973 GLY B N 1
ATOM 10188 C CA . GLY B 2 1016 ? 133.071 132.443 161.033 1.00 46.61 973 GLY B CA 1
ATOM 10189 C C . GLY B 2 1016 ? 133.596 131.471 160.006 1.00 46.61 973 GLY B C 1
ATOM 10190 O O . GLY B 2 1016 ? 134.219 130.473 160.377 1.00 46.61 973 GLY B O 1
ATOM 10191 N N . TYR B 2 1017 ? 133.366 131.734 158.722 1.00 45.78 974 TYR B N 1
ATOM 10192 C CA . TYR B 2 1017 ? 133.866 130.892 157.638 1.00 45.78 974 TYR B CA 1
ATOM 10193 C C . TYR B 2 1017 ? 133.453 129.436 157.839 1.00 45.78 974 TYR B C 1
ATOM 10194 O O . TYR B 2 1017 ? 134.260 128.514 157.737 1.00 45.78 974 TYR B O 1
ATOM 10203 N N . SER B 2 1018 ? 132.171 129.233 158.130 1.00 45.73 975 SER B N 1
ATOM 10204 C CA . SER B 2 1018 ? 131.648 127.922 158.487 1.00 45.73 975 SER B CA 1
ATOM 10205 C C . SER B 2 1018 ? 130.883 127.251 157.357 1.00 45.73 975 SER B C 1
ATOM 10206 O O . SER B 2 1018 ? 130.196 126.256 157.601 1.00 45.73 975 SER B O 1
ATOM 10209 N N . ALA B 2 1019 ? 130.971 127.778 156.136 1.00 45.20 976 ALA B N 1
ATOM 10210 C CA . ALA B 2 1019 ? 130.329 127.185 154.960 1.00 45.20 976 ALA B CA 1
ATOM 10211 C C . ALA B 2 1019 ? 128.810 127.139 155.104 1.00 45.20 976 ALA B C 1
ATOM 10212 O O . ALA B 2 1019 ? 128.155 126.196 154.658 1.00 45.20 976 ALA B O 1
ATOM 10214 N N . GLN B 2 1020 ? 128.245 128.167 155.726 1.00 44.14 977 GLN B N 1
ATOM 10215 C CA . GLN B 2 1020 ? 126.801 128.293 155.839 1.00 44.14 977 GLN B CA 1
ATOM 10216 C C . GLN B 2 1020 ? 126.233 128.932 154.579 1.00 44.14 977 GLN B C 1
ATOM 10217 O O . GLN B 2 1020 ? 126.804 129.883 154.040 1.00 44.14 977 GLN B O 1
ATOM 10223 N N . THR B 2 1021 ? 125.110 128.404 154.103 1.00 41.78 978 THR B N 1
ATOM 10224 C CA . THR B 2 1021 ? 124.487 128.913 152.891 1.00 41.78 978 THR B CA 1
ATOM 10225 C C . THR B 2 1021 ? 123.535 130.055 153.218 1.00 41.78 978 THR B C 1
ATOM 10226 O O . THR B 2 1021 ? 122.975 130.128 154.313 1.00 41.78 978 THR B O 1
ATOM 10230 N N . ALA B 2 1022 ? 123.352 130.947 152.247 1.00 37.74 979 ALA B N 1
ATOM 10231 C CA . ALA B 2 1022 ? 122.503 132.117 152.405 1.00 37.74 979 ALA B CA 1
ATOM 10232 C C . ALA B 2 1022 ? 121.151 131.968 151.724 1.00 37.74 979 ALA B C 1
ATOM 10233 O O . ALA B 2 1022 ? 120.443 132.964 151.560 1.00 37.74 979 ALA B O 1
ATOM 10235 N N . TYR B 2 1023 ? 120.777 130.758 151.322 1.00 35.77 980 TYR B N 1
ATOM 10236 C CA . TYR B 2 1023 ? 119.491 130.494 150.696 1.00 35.77 980 TYR B CA 1
ATOM 10237 C C . TYR B 2 1023 ? 118.814 129.338 151.412 1.00 35.77 980 TYR B C 1
ATOM 10238 O O . TYR B 2 1023 ? 119.425 128.631 152.215 1.00 35.77 980 TYR B O 1
ATOM 10247 N N . GLU B 2 1024 ? 117.536 129.146 151.107 1.00 46.08 981 GLU B N 1
ATOM 10248 C CA . GLU B 2 1024 ? 116.829 127.973 151.586 1.00 46.08 981 GLU B CA 1
ATOM 10249 C C . GLU B 2 1024 ? 117.413 126.716 150.945 1.00 46.08 981 GLU B C 1
ATOM 10250 O O . GLU B 2 1024 ? 118.140 126.768 149.955 1.00 46.08 981 GLU B O 1
ATOM 10256 N N . ASP B 2 1025 ? 117.092 125.567 151.534 1.00 49.20 982 ASP B N 1
ATOM 10257 C CA . ASP B 2 1025 ? 117.567 124.305 150.987 1.00 49.20 982 ASP B CA 1
ATOM 10258 C C . ASP B 2 1025 ? 116.842 123.924 149.705 1.00 49.20 982 ASP B C 1
ATOM 10259 O O . ASP B 2 1025 ? 117.450 123.333 148.809 1.00 49.20 982 ASP B O 1
ATOM 10264 N N . TRP B 2 1026 ? 115.555 124.247 149.596 1.00 46.58 983 TRP B N 1
ATOM 10265 C CA . TRP B 2 1026 ? 114.773 123.901 148.419 1.00 46.58 983 TRP B CA 1
ATOM 10266 C C . TRP B 2 1026 ? 114.907 124.914 147.296 1.00 46.58 983 TRP B C 1
ATOM 10267 O O . TRP B 2 1026 ? 114.401 124.667 146.199 1.00 46.58 983 TRP B O 1
ATOM 10278 N N . PHE B 2 1027 ? 115.561 126.045 147.542 1.00 37.48 984 PHE B N 1
ATOM 10279 C CA . PHE B 2 1027 ? 115.799 127.033 146.502 1.00 37.48 984 PHE B CA 1
ATOM 10280 C C . PHE B 2 1027 ? 117.068 126.759 145.716 1.00 37.48 984 PHE B C 1
ATOM 10281 O O . PHE B 2 1027 ? 117.168 127.181 144.561 1.00 37.48 984 PHE B O 1
ATOM 10289 N N . ILE B 2 1028 ? 118.030 126.055 146.305 1.00 38.52 985 ILE B N 1
ATOM 10290 C CA . ILE B 2 1028 ? 119.281 125.799 145.607 1.00 38.52 985 ILE B CA 1
ATOM 10291 C C . ILE B 2 1028 ? 119.131 124.651 144.616 1.00 38.52 985 ILE B C 1
ATOM 10292 O O . ILE B 2 1028 ? 119.858 124.589 143.619 1.00 38.52 985 ILE B O 1
ATOM 10297 N N . THR B 2 1029 ? 118.187 123.744 144.845 1.00 40.21 986 THR B N 1
ATOM 10298 C CA . THR B 2 1029 ? 117.974 122.623 143.941 1.00 40.21 986 THR B CA 1
ATOM 10299 C C . THR B 2 1029 ? 116.875 122.880 142.922 1.00 40.21 986 THR B C 1
ATOM 10300 O O . THR B 2 1029 ? 116.548 121.979 142.148 1.00 40.21 986 THR B O 1
ATOM 10304 N N . LEU B 2 1030 ? 116.298 124.080 142.901 1.00 38.09 987 LEU B N 1
ATOM 10305 C CA . LEU B 2 1030 ? 115.254 124.420 141.945 1.00 38.09 987 LEU B CA 1
ATOM 10306 C C . LEU B 2 1030 ? 115.533 125.726 141.216 1.00 38.09 987 LEU B C 1
ATOM 10307 O O . LEU B 2 1030 ? 114.689 126.173 140.437 1.00 38.09 987 LEU B O 1
ATOM 10312 N N . TYR B 2 1031 ? 116.685 126.353 141.449 1.00 36.38 988 TYR B N 1
ATOM 10313 C CA . TYR B 2 1031 ? 116.946 127.663 140.864 1.00 36.38 988 TYR B CA 1
ATOM 10314 C C . TYR B 2 1031 ? 117.151 127.561 139.360 1.00 36.38 988 TYR B C 1
ATOM 10315 O O . TYR B 2 1031 ? 116.405 128.154 138.575 1.00 36.38 988 TYR B O 1
ATOM 10324 N N . ASN B 2 1032 ? 118.162 126.809 138.937 1.00 39.91 989 ASN B N 1
ATOM 10325 C CA . ASN B 2 1032 ? 118.492 126.676 137.526 1.00 39.91 989 ASN B CA 1
ATOM 10326 C C . ASN B 2 1032 ? 117.824 125.473 136.881 1.00 39.91 989 ASN B C 1
ATOM 10327 O O . ASN B 2 1032 ? 118.332 124.939 135.889 1.00 39.91 989 ASN B O 1
ATOM 10332 N N . VAL B 2 1033 ? 116.692 125.034 137.426 1.00 37.72 990 VAL B N 1
ATOM 10333 C CA . VAL B 2 1033 ? 115.858 124.001 136.827 1.00 37.72 990 VAL B CA 1
ATOM 10334 C C . VAL B 2 1033 ? 114.488 124.549 136.454 1.00 37.72 990 VAL B C 1
ATOM 10335 O O . VAL B 2 1033 ? 114.010 124.349 135.335 1.00 37.72 990 VAL B O 1
ATOM 10339 N N . LEU B 2 1034 ? 113.846 125.256 137.380 1.00 38.14 991 LEU B N 1
ATOM 10340 C CA . LEU B 2 1034 ? 112.519 125.814 137.168 1.00 38.14 991 LEU B CA 1
ATOM 10341 C C . LEU B 2 1034 ? 112.522 127.327 137.040 1.00 38.14 991 LEU B C 1
ATOM 10342 O O . LEU B 2 1034 ? 111.908 127.869 136.119 1.00 38.14 991 LEU B O 1
ATOM 10347 N N . TYR B 2 1035 ? 113.197 128.030 137.947 1.00 37.72 992 TYR B N 1
ATOM 10348 C CA . TYR B 2 1035 ? 113.006 129.472 138.038 1.00 37.72 992 TYR B CA 1
ATOM 10349 C C . TYR B 2 1035 ? 113.656 130.206 136.874 1.00 37.72 992 TYR B C 1
ATOM 10350 O O . TYR B 2 1035 ? 113.047 131.113 136.298 1.00 37.72 992 TYR B O 1
ATOM 10359 N N . THR B 2 1036 ? 114.892 129.855 136.513 1.00 38.67 993 THR B N 1
ATOM 10360 C CA . THR B 2 1036 ? 115.553 130.471 135.358 1.00 38.67 993 THR B CA 1
ATOM 10361 C C . THR B 2 1036 ? 116.137 129.382 134.465 1.00 38.67 993 THR B C 1
ATOM 10362 O O . THR B 2 1036 ? 117.334 129.099 134.518 1.00 38.67 993 THR B O 1
ATOM 10366 N N . SER B 2 1037 ? 115.294 128.781 133.629 1.00 39.41 994 SER B N 1
ATOM 10367 C CA . SER B 2 1037 ? 115.785 127.919 132.559 1.00 39.41 994 SER B CA 1
ATOM 10368 C C . SER B 2 1037 ? 115.053 128.077 131.237 1.00 39.41 994 SER B C 1
ATOM 10369 O O . SER B 2 1037 ? 115.645 127.780 130.196 1.00 39.41 994 SER B O 1
ATOM 10372 N N . LEU B 2 1038 ? 113.801 128.518 131.229 1.00 38.53 995 LEU B N 1
ATOM 10373 C CA . LEU B 2 1038 ? 113.001 128.601 130.014 1.00 38.53 995 LEU B CA 1
ATOM 10374 C C . LEU B 2 1038 ? 113.245 129.886 129.222 1.00 38.53 995 LEU B C 1
ATOM 10375 O O . LEU B 2 1038 ? 113.352 129.822 127.988 1.00 38.53 995 LEU B O 1
ATOM 10380 N N . PRO B 2 1039 ? 113.299 131.066 129.862 1.00 37.51 996 PRO B N 1
ATOM 10381 C CA . PRO B 2 1039 ? 113.522 132.289 129.075 1.00 37.51 996 PRO B CA 1
ATOM 10382 C C . PRO B 2 1039 ? 114.774 132.247 128.227 1.00 37.51 996 PRO B C 1
ATOM 10383 O O . PRO B 2 1039 ? 114.762 132.731 127.090 1.00 37.51 996 PRO B O 1
ATOM 10387 N N . VAL B 2 1040 ? 115.860 131.679 128.745 1.00 35.85 997 VAL B N 1
ATOM 10388 C CA . VAL B 2 1040 ? 117.098 131.661 127.979 1.00 35.85 997 VAL B CA 1
ATOM 10389 C C . VAL B 2 1040 ? 116.965 130.739 126.773 1.00 35.85 997 VAL B C 1
ATOM 10390 O O . VAL B 2 1040 ? 117.492 131.031 125.697 1.00 35.85 997 VAL B O 1
ATOM 10394 N N . LEU B 2 1041 ? 116.241 129.625 126.919 1.00 35.33 998 LEU B N 1
ATOM 10395 C CA . LEU B 2 1041 ? 115.997 128.750 125.777 1.00 35.33 998 LEU B CA 1
ATOM 10396 C C . LEU B 2 1041 ? 115.165 129.450 124.716 1.00 35.33 998 LEU B C 1
ATOM 10397 O O . LEU B 2 1041 ? 115.473 129.371 123.520 1.00 35.33 998 LEU B O 1
ATOM 10402 N N . LEU B 2 1042 ? 114.104 130.141 125.132 1.00 37.93 999 LEU B N 1
ATOM 10403 C CA . LEU B 2 1042 ? 113.279 130.840 124.156 1.00 37.93 999 LEU B CA 1
ATOM 10404 C C . LEU B 2 1042 ? 114.049 131.957 123.467 1.00 37.93 999 LEU B C 1
ATOM 10405 O O . LEU B 2 1042 ? 113.843 132.205 122.276 1.00 37.93 999 LEU B O 1
ATOM 10410 N N . MET B 2 1043 ? 114.945 132.636 124.185 1.00 40.64 1000 MET B N 1
ATOM 10411 C CA . MET B 2 1043 ? 115.750 133.669 123.540 1.00 40.64 1000 MET B CA 1
ATOM 10412 C C . MET B 2 1043 ? 116.777 133.058 122.598 1.00 40.64 1000 MET B C 1
ATOM 10413 O O . MET B 2 1043 ? 117.046 133.606 121.526 1.00 40.64 1000 MET B O 1
ATOM 10418 N N . GLY B 2 1044 ? 117.361 131.923 122.973 1.00 36.88 1001 GLY B N 1
ATOM 10419 C CA . GLY B 2 1044 ? 118.323 131.276 122.108 1.00 36.88 1001 GLY B CA 1
ATOM 10420 C C . GLY B 2 1044 ? 117.715 130.587 120.912 1.00 36.88 1001 GLY B C 1
ATOM 10421 O O . GLY B 2 1044 ? 118.452 130.223 119.991 1.00 36.88 1001 GLY B O 1
ATOM 10422 N N . LEU B 2 1045 ? 116.398 130.390 120.908 1.00 34.89 1002 LEU B N 1
ATOM 10423 C CA . LEU B 2 1045 ? 115.707 129.846 119.743 1.00 34.89 1002 LEU B CA 1
ATOM 10424 C C . LEU B 2 1045 ? 115.103 130.933 118.859 1.00 34.89 1002 LEU B C 1
ATOM 10425 O O . LEU B 2 1045 ? 115.375 130.975 117.657 1.00 34.89 1002 LEU B O 1
ATOM 10430 N N . LEU B 2 1046 ? 114.285 131.816 119.430 1.00 39.48 1003 LEU B N 1
ATOM 10431 C CA . LEU B 2 1046 ? 113.421 132.693 118.647 1.00 39.48 1003 LEU B CA 1
ATOM 10432 C C . LEU B 2 1046 ? 114.026 134.051 118.317 1.00 39.48 1003 LEU B C 1
ATOM 10433 O O . LEU B 2 1046 ? 113.468 134.764 117.478 1.00 39.48 1003 LEU B O 1
ATOM 10438 N N . ASP B 2 1047 ? 115.127 134.438 118.947 1.00 41.33 1004 ASP B N 1
ATOM 10439 C CA . ASP B 2 1047 ? 115.641 135.789 118.773 1.00 41.33 1004 ASP B CA 1
ATOM 10440 C C . ASP B 2 1047 ? 116.144 136.012 117.352 1.00 41.33 1004 ASP B C 1
ATOM 10441 O O . ASP B 2 1047 ? 116.591 135.085 116.674 1.00 41.33 1004 ASP B O 1
ATOM 10446 N N . GLN B 2 1048 ? 116.058 137.261 116.898 1.00 42.75 1005 GLN B N 1
ATOM 10447 C CA . GLN B 2 1048 ? 116.656 137.640 115.627 1.00 42.75 1005 GLN B CA 1
ATOM 10448 C C . GLN B 2 1048 ? 116.919 139.138 115.621 1.00 42.75 1005 GLN B C 1
ATOM 10449 O O . GLN B 2 1048 ? 116.120 139.919 116.139 1.00 42.75 1005 GLN B O 1
ATOM 10455 N N . ASP B 2 1049 ? 118.044 139.523 115.021 1.00 55.27 1006 ASP B N 1
ATOM 10456 C CA . ASP B 2 1049 ? 118.487 140.910 115.048 1.00 55.27 1006 ASP B CA 1
ATOM 10457 C C . ASP B 2 1049 ? 117.658 141.768 114.099 1.00 55.27 1006 ASP B C 1
ATOM 10458 O O . ASP B 2 1049 ? 116.986 142.713 114.524 1.00 55.27 1006 ASP B O 1
ATOM 10463 N N . VAL B 2 1050 ? 117.700 141.452 112.807 1.00 51.64 1007 VAL B N 1
ATOM 10464 C CA . VAL B 2 1050 ? 116.874 142.097 111.797 1.00 51.64 1007 VAL B CA 1
ATOM 10465 C C . VAL B 2 1050 ? 116.236 141.008 110.951 1.00 51.64 1007 VAL B C 1
ATOM 10466 O O . VAL B 2 1050 ? 116.748 139.889 110.864 1.00 51.64 1007 VAL B O 1
ATOM 10470 N N . SER B 2 1051 ? 115.111 141.337 110.324 1.00 50.22 1008 SER B N 1
ATOM 10471 C CA . SER B 2 1051 ? 114.386 140.343 109.547 1.00 50.22 1008 SER B CA 1
ATOM 10472 C C . SER B 2 1051 ? 115.216 139.888 108.352 1.00 50.22 1008 SER B C 1
ATOM 10473 O O . SER B 2 1051 ? 116.114 140.588 107.880 1.00 50.22 1008 SER B O 1
ATOM 10476 N N . ASP B 2 1052 ? 114.908 138.688 107.862 1.00 48.87 1009 ASP B N 1
ATOM 10477 C CA . ASP B 2 1052 ? 115.660 138.127 106.749 1.00 48.87 1009 ASP B CA 1
ATOM 10478 C C . ASP B 2 1052 ? 115.313 138.768 105.416 1.00 48.87 1009 ASP B C 1
ATOM 10479 O O . ASP B 2 1052 ? 116.071 138.607 104.455 1.00 48.87 1009 ASP B O 1
ATOM 10484 N N . LYS B 2 1053 ? 114.190 139.483 105.327 1.00 52.52 1010 LYS B N 1
ATOM 10485 C CA . LYS B 2 1053 ? 113.874 140.189 104.092 1.00 52.52 1010 LYS B CA 1
ATOM 10486 C C . LYS B 2 1053 ? 114.906 141.262 103.791 1.00 52.52 1010 LYS B C 1
ATOM 10487 O O . LYS B 2 1053 ? 115.115 141.613 102.626 1.00 52.52 1010 LYS B O 1
ATOM 10493 N N . LEU B 2 1054 ? 115.565 141.790 104.823 1.00 51.32 1011 LEU B N 1
ATOM 10494 C CA . LEU B 2 1054 ? 116.634 142.761 104.631 1.00 51.32 1011 LEU B CA 1
ATOM 10495 C C . LEU B 2 1054 ? 117.925 142.322 105.312 1.00 51.32 1011 LEU B C 1
ATOM 10496 O O . LEU B 2 1054 ? 118.822 143.142 105.515 1.00 51.32 1011 LEU B O 1
ATOM 10501 N N . SER B 2 1055 ? 118.042 141.044 105.659 1.00 48.56 1012 SER B N 1
ATOM 10502 C CA . SER B 2 1055 ? 119.320 140.483 106.070 1.00 48.56 1012 SER B CA 1
ATOM 10503 C C . SER B 2 1055 ? 120.119 139.943 104.894 1.00 48.56 1012 SER B C 1
ATOM 10504 O O . SER B 2 1055 ? 121.310 139.658 105.051 1.00 48.56 1012 SER B O 1
ATOM 10507 N N . LEU B 2 1056 ? 119.487 139.787 103.732 1.00 48.85 1013 LEU B N 1
ATOM 10508 C CA . LEU B 2 1056 ? 120.190 139.507 102.490 1.00 48.85 1013 LEU B CA 1
ATOM 10509 C C . LEU B 2 1056 ? 120.518 140.773 101.722 1.00 48.85 1013 LEU B C 1
ATOM 10510 O O . LEU B 2 1056 ? 121.358 140.737 100.818 1.00 48.85 1013 LEU B O 1
ATOM 10515 N N . ARG B 2 1057 ? 119.864 141.883 102.053 1.00 63.28 1014 ARG B N 1
ATOM 10516 C CA . ARG B 2 1057 ? 120.157 143.165 101.433 1.00 63.28 1014 ARG B CA 1
ATOM 10517 C C . ARG B 2 1057 ? 121.432 143.793 101.977 1.00 63.28 1014 ARG B C 1
ATOM 10518 O O . ARG B 2 1057 ? 122.037 144.626 101.297 1.00 63.28 1014 ARG B O 1
ATOM 10526 N N . PHE B 2 1058 ? 121.865 143.397 103.171 1.00 55.65 1015 PHE B N 1
ATOM 10527 C CA . PHE B 2 1058 ? 123.034 143.975 103.829 1.00 55.65 1015 PHE B CA 1
ATOM 10528 C C . PHE B 2 1058 ? 123.965 142.860 104.282 1.00 55.65 1015 PHE B C 1
ATOM 10529 O O . PHE B 2 1058 ? 124.049 142.550 105.475 1.00 55.65 1015 PHE B O 1
ATOM 10537 N N . PRO B 2 1059 ? 124.686 142.234 103.351 1.00 47.59 1016 PRO B N 1
ATOM 10538 C CA . PRO B 2 1059 ? 125.592 141.144 103.739 1.00 47.59 1016 PRO B CA 1
ATOM 10539 C C . PRO B 2 1059 ? 126.724 141.575 104.654 1.00 47.59 1016 PRO B C 1
ATOM 10540 O O . PRO B 2 1059 ? 127.302 140.719 105.335 1.00 47.59 1016 PRO B O 1
ATOM 10544 N N . GLY B 2 1060 ? 127.050 142.868 104.708 1.00 44.31 1017 GLY B N 1
ATOM 10545 C CA . GLY B 2 1060 ? 128.148 143.314 105.551 1.00 44.31 1017 GLY B CA 1
ATOM 10546 C C . GLY B 2 1060 ? 127.960 142.972 107.014 1.00 44.31 1017 GLY B C 1
ATOM 10547 O O . GLY B 2 1060 ? 128.938 142.839 107.757 1.00 44.31 1017 GLY B O 1
ATOM 10548 N N . LEU B 2 1061 ? 126.710 142.783 107.441 1.00 42.65 1018 LEU B N 1
ATOM 10549 C CA . LEU B 2 1061 ? 126.427 142.429 108.825 1.00 42.65 1018 LEU B CA 1
ATOM 10550 C C . LEU B 2 1061 ? 127.081 141.113 109.217 1.00 42.65 1018 LEU B C 1
ATOM 10551 O O . LEU B 2 1061 ? 127.212 140.827 110.410 1.00 42.65 1018 LEU B O 1
ATOM 10556 N N . TYR B 2 1062 ? 127.482 140.305 108.237 1.00 35.88 1019 TYR B N 1
ATOM 10557 C CA . TYR B 2 1062 ? 128.174 139.056 108.523 1.00 35.88 1019 TYR B CA 1
ATOM 10558 C C . TYR B 2 1062 ? 129.507 139.294 109.218 1.00 35.88 1019 TYR B C 1
ATOM 10559 O O . TYR B 2 1062 ? 129.937 138.472 110.036 1.00 35.88 1019 TYR B O 1
ATOM 10568 N N . ILE B 2 1063 ? 130.156 140.425 108.934 1.00 41.38 1020 ILE B N 1
ATOM 10569 C CA . ILE B 2 1063 ? 131.556 140.607 109.314 1.00 41.38 1020 ILE B CA 1
ATOM 10570 C C . ILE B 2 1063 ? 131.746 140.558 110.824 1.00 41.38 1020 ILE B C 1
ATOM 10571 O O . ILE B 2 1063 ? 132.767 140.056 111.311 1.00 41.38 1020 ILE B O 1
ATOM 10576 N N . VAL B 2 1064 ? 130.769 141.039 111.590 1.00 42.49 1021 VAL B N 1
ATOM 10577 C CA . VAL B 2 1064 ? 130.910 141.132 113.040 1.00 42.49 1021 VAL B CA 1
ATOM 10578 C C . VAL B 2 1064 ? 130.930 139.747 113.672 1.00 42.49 1021 VAL B C 1
ATOM 10579 O O . VAL B 2 1064 ? 131.184 139.609 114.871 1.00 42.49 1021 VAL B O 1
ATOM 10583 N N . GLY B 2 1065 ? 130.659 138.714 112.882 1.00 38.80 1022 GLY B N 1
ATOM 10584 C CA . GLY B 2 1065 ? 130.760 137.367 113.403 1.00 38.80 1022 GLY B CA 1
ATOM 10585 C C . GLY B 2 1065 ? 132.019 136.689 112.916 1.00 38.80 1022 GLY B C 1
ATOM 10586 O O . GLY B 2 1065 ? 132.515 135.740 113.527 1.00 38.80 1022 GLY B O 1
ATOM 10587 N N . GLN B 2 1066 ? 132.553 137.193 111.809 1.00 41.01 1023 GLN B N 1
ATOM 10588 C CA . GLN B 2 1066 ? 133.712 136.581 111.181 1.00 41.01 1023 GLN B CA 1
ATOM 10589 C C . GLN B 2 1066 ? 135.003 136.843 111.943 1.00 41.01 1023 GLN B C 1
ATOM 10590 O O . GLN B 2 1066 ? 135.948 136.062 111.811 1.00 41.01 1023 GLN B O 1
ATOM 10596 N N . ARG B 2 1067 ? 135.067 137.916 112.730 1.00 46.76 1024 ARG B N 1
ATOM 10597 C CA . ARG B 2 1067 ? 136.281 138.299 113.440 1.00 46.76 1024 ARG B CA 1
ATOM 10598 C C . ARG B 2 1067 ? 136.203 138.055 114.941 1.00 46.76 1024 ARG B C 1
ATOM 10599 O O . ARG B 2 1067 ? 137.069 138.539 115.675 1.00 46.76 1024 ARG B O 1
ATOM 10607 N N . ASP B 2 1068 ? 135.187 137.332 115.415 1.00 46.40 1025 ASP B N 1
ATOM 10608 C CA . ASP B 2 1068 ? 135.029 137.022 116.838 1.00 46.40 1025 ASP B CA 1
ATOM 10609 C C . ASP B 2 1068 ? 134.884 138.293 117.670 1.00 46.40 1025 ASP B C 1
ATOM 10610 O O . ASP B 2 1068 ? 135.647 138.540 118.603 1.00 46.40 1025 ASP B O 1
ATOM 10615 N N . LEU B 2 1069 ? 133.889 139.106 117.328 1.00 45.50 1026 LEU B N 1
ATOM 10616 C CA . LEU B 2 1069 ? 133.680 140.380 117.996 1.00 45.50 1026 LEU B CA 1
ATOM 10617 C C . LEU B 2 1069 ? 132.449 140.403 118.885 1.00 45.50 1026 LEU B C 1
ATOM 10618 O O . LEU B 2 1069 ? 132.191 141.423 119.529 1.00 45.50 1026 LEU B O 1
ATOM 10623 N N . LEU B 2 1070 ? 131.678 139.322 118.938 1.00 42.90 1027 LEU B N 1
ATOM 10624 C CA . LEU B 2 1070 ? 130.546 139.256 119.849 1.00 42.90 1027 LEU B CA 1
ATOM 10625 C C . LEU B 2 1070 ? 130.838 138.463 121.109 1.00 42.90 1027 LEU B C 1
ATOM 10626 O O . LEU B 2 1070 ? 130.259 138.761 122.156 1.00 42.90 1027 LEU B O 1
ATOM 10631 N N . PHE B 2 1071 ? 131.715 137.460 121.041 1.00 43.84 1028 PHE B N 1
ATOM 10632 C CA . PHE B 2 1071 ? 132.093 136.724 122.243 1.00 43.84 1028 PHE B CA 1
ATOM 10633 C C . PHE B 2 1071 ? 133.474 136.113 122.017 1.00 43.84 1028 PHE B C 1
ATOM 10634 O O . PHE B 2 1071 ? 133.596 135.087 121.344 1.00 43.84 1028 PHE B O 1
ATOM 10642 N N . ASN B 2 1072 ? 134.491 136.746 122.582 1.00 45.54 1029 ASN B N 1
ATOM 10643 C CA . ASN B 2 1072 ? 135.835 136.201 122.673 1.00 45.54 1029 ASN B CA 1
ATOM 10644 C C . ASN B 2 1072 ? 136.204 136.081 124.150 1.00 45.54 1029 ASN B C 1
ATOM 10645 O O . ASN B 2 1072 ? 135.362 136.254 125.033 1.00 45.54 1029 ASN B O 1
ATOM 10650 N N . TYR B 2 1073 ? 137.471 135.770 124.420 1.00 45.38 1030 TYR B N 1
ATOM 10651 C CA . TYR B 2 1073 ? 137.891 135.560 125.802 1.00 45.38 1030 TYR B CA 1
ATOM 10652 C C . TYR B 2 1073 ? 137.787 136.839 126.621 1.00 45.38 1030 TYR B C 1
ATOM 10653 O O . TYR B 2 1073 ? 137.475 136.792 127.814 1.00 45.38 1030 TYR B O 1
ATOM 10662 N N . LYS B 2 1074 ? 138.049 137.989 126.003 1.00 46.24 1031 LYS B N 1
ATOM 10663 C CA . LYS B 2 1074 ? 138.011 139.249 126.734 1.00 46.24 1031 LYS B CA 1
ATOM 10664 C C . LYS B 2 1074 ? 136.607 139.620 127.191 1.00 46.24 1031 LYS B C 1
ATOM 10665 O O . LYS B 2 1074 ? 136.467 140.387 128.146 1.00 46.24 1031 LYS B O 1
ATOM 10671 N N . ARG B 2 1075 ? 135.570 139.098 126.543 1.00 45.68 1032 ARG B N 1
ATOM 10672 C CA . ARG B 2 1075 ? 134.197 139.399 126.930 1.00 45.68 1032 ARG B CA 1
ATOM 10673 C C . ARG B 2 1075 ? 133.696 138.494 128.045 1.00 45.68 1032 ARG B C 1
ATOM 10674 O O . ARG B 2 1075 ? 132.804 138.884 128.813 1.00 45.68 1032 ARG B O 1
ATOM 10682 N N . PHE B 2 1076 ? 134.250 137.287 128.138 1.00 40.07 1033 PHE B N 1
ATOM 10683 C CA . PHE B 2 1076 ? 133.870 136.372 129.204 1.00 40.07 1033 PHE B CA 1
ATOM 10684 C C . PHE B 2 1076 ? 134.248 136.939 130.567 1.00 40.07 1033 PHE B C 1
ATOM 10685 O O . PHE B 2 1076 ? 133.472 136.847 131.527 1.00 40.07 1033 PHE B O 1
ATOM 10693 N N . PHE B 2 1077 ? 135.420 137.565 130.663 1.00 39.51 1034 PHE B N 1
ATOM 10694 C CA . PHE B 2 1077 ? 135.827 138.205 131.904 1.00 39.51 1034 PHE B CA 1
ATOM 10695 C C . PHE B 2 1077 ? 135.067 139.492 132.188 1.00 39.51 1034 PHE B C 1
ATOM 10696 O O . PHE B 2 1077 ? 135.196 140.031 133.290 1.00 39.51 1034 PHE B O 1
ATOM 10704 N N . VAL B 2 1078 ? 134.292 140.001 131.238 1.00 37.34 1035 VAL B N 1
ATOM 10705 C CA . VAL B 2 1078 ? 133.396 141.113 131.531 1.00 37.34 1035 VAL B CA 1
ATOM 10706 C C . VAL B 2 1078 ? 132.052 140.606 132.028 1.00 37.34 1035 VAL B C 1
ATOM 10707 O O . VAL B 2 1078 ? 131.448 141.195 132.929 1.00 37.34 1035 VAL B O 1
ATOM 10711 N N . SER B 2 1079 ? 131.578 139.497 131.461 1.00 36.05 1036 SER B N 1
ATOM 10712 C CA . SER B 2 1079 ? 130.365 138.881 131.991 1.00 36.05 1036 SER B CA 1
ATOM 10713 C C . SER B 2 1079 ? 130.579 138.411 133.425 1.00 36.05 1036 SER B C 1
ATOM 10714 O O . SER B 2 1079 ? 129.691 138.552 134.276 1.00 36.05 1036 SER B O 1
ATOM 10717 N N . LEU B 2 1080 ? 131.766 137.875 133.724 1.00 34.31 1037 LEU B N 1
ATOM 10718 C CA . LEU B 2 1080 ? 132.034 137.464 135.099 1.00 34.31 1037 LEU B CA 1
ATOM 10719 C C . LEU B 2 1080 ? 132.102 138.660 136.038 1.00 34.31 1037 LEU B C 1
ATOM 10720 O O . LEU B 2 1080 ? 131.688 138.560 137.197 1.00 34.31 1037 LEU B O 1
ATOM 10725 N N . LEU B 2 1081 ? 132.637 139.787 135.568 1.00 32.49 1038 LEU B N 1
ATOM 10726 C CA . LEU B 2 1081 ? 132.679 140.986 136.397 1.00 32.49 1038 LEU B CA 1
ATOM 10727 C C . LEU B 2 1081 ? 131.275 141.497 136.690 1.00 32.49 1038 LEU B C 1
ATOM 10728 O O . LEU B 2 1081 ? 130.973 141.897 137.822 1.00 32.49 1038 LEU B O 1
ATOM 10733 N N . HIS B 2 1082 ? 130.407 141.495 135.678 1.00 30.48 1039 HIS B N 1
ATOM 10734 C CA . HIS B 2 1082 ? 129.001 141.799 135.916 1.00 30.48 1039 HIS B CA 1
ATOM 10735 C C . HIS B 2 1082 ? 128.405 140.874 136.965 1.00 30.48 1039 HIS B C 1
ATOM 10736 O O . HIS B 2 1082 ? 127.673 141.328 137.853 1.00 30.48 1039 HIS B O 1
ATOM 10743 N N . GLY B 2 1083 ? 128.720 139.580 136.890 1.00 31.18 1040 GLY B N 1
ATOM 10744 C CA . GLY B 2 1083 ? 128.193 138.647 137.874 1.00 31.18 1040 GLY B CA 1
ATOM 10745 C C . GLY B 2 1083 ? 128.653 138.954 139.288 1.00 31.18 1040 GLY B C 1
ATOM 10746 O O . GLY B 2 1083 ? 127.853 138.945 140.229 1.00 31.18 1040 GLY B O 1
ATOM 10747 N N . VAL B 2 1084 ? 129.948 139.225 139.462 1.00 32.05 1041 VAL B N 1
ATOM 10748 C CA . VAL B 2 1084 ? 130.456 139.458 140.812 1.00 32.05 1041 VAL B CA 1
ATOM 10749 C C . VAL B 2 1084 ? 129.908 140.763 141.376 1.00 32.05 1041 VAL B C 1
ATOM 10750 O O . VAL B 2 1084 ? 129.594 140.849 142.568 1.00 32.05 1041 VAL B O 1
ATOM 10754 N N . LEU B 2 1085 ? 129.761 141.791 140.537 1.00 31.32 1042 LEU B N 1
ATOM 10755 C CA . LEU B 2 1085 ? 129.177 143.035 141.027 1.00 31.32 1042 LEU B CA 1
ATOM 10756 C C . LEU B 2 1085 ? 127.716 142.842 141.408 1.00 31.32 1042 LEU B C 1
ATOM 10757 O O . LEU B 2 1085 ? 127.253 143.390 142.417 1.00 31.32 1042 LEU B O 1
ATOM 10762 N N . THR B 2 1086 ? 126.974 142.060 140.622 1.00 30.57 1043 THR B N 1
ATOM 10763 C CA . THR B 2 1086 ? 125.584 141.793 140.968 1.00 30.57 1043 THR B CA 1
ATOM 10764 C C . THR B 2 1086 ? 125.478 141.050 142.292 1.00 30.57 1043 THR B C 1
ATOM 10765 O O . THR B 2 1086 ? 124.628 141.375 143.124 1.00 30.57 1043 THR B O 1
ATOM 10769 N N . SER B 2 1087 ? 126.339 140.056 142.516 1.00 31.74 1044 SER B N 1
ATOM 10770 C CA . SER B 2 1087 ? 126.287 139.335 143.785 1.00 31.74 1044 SER B CA 1
ATOM 10771 C C . SER B 2 1087 ? 126.657 140.241 144.953 1.00 31.74 1044 SER B C 1
ATOM 10772 O O . SER B 2 1087 ? 126.032 140.178 146.020 1.00 31.74 1044 SER B O 1
ATOM 10775 N N . MET B 2 1088 ? 127.664 141.096 144.769 1.00 35.20 1045 MET B N 1
ATOM 10776 C CA . MET B 2 1088 ? 128.057 142.020 145.826 1.00 35.20 1045 MET B CA 1
ATOM 10777 C C . MET B 2 1088 ? 126.905 142.939 146.209 1.00 35.20 1045 MET B C 1
ATOM 10778 O O . MET B 2 1088 ? 126.601 143.120 147.395 1.00 35.20 1045 MET B O 1
ATOM 10783 N N . ILE B 2 1089 ? 126.251 143.535 145.212 1.00 31.69 1046 ILE B N 1
ATOM 10784 C CA . ILE B 2 1089 ? 125.183 144.481 145.505 1.00 31.69 1046 ILE B CA 1
ATOM 10785 C C . ILE B 2 1089 ? 123.897 143.778 145.923 1.00 31.69 1046 ILE B C 1
ATOM 10786 O O . ILE B 2 1089 ? 123.015 144.414 146.510 1.00 31.69 1046 ILE B O 1
ATOM 10791 N N . LEU B 2 1090 ? 123.763 142.480 145.646 1.00 30.26 1047 LEU B N 1
ATOM 10792 C CA . LEU B 2 1090 ? 122.611 141.731 146.131 1.00 30.26 1047 LEU B CA 1
ATOM 10793 C C . LEU B 2 1090 ? 122.798 141.269 147.565 1.00 30.26 1047 LEU B C 1
ATOM 10794 O O . LEU B 2 1090 ? 121.810 141.037 148.266 1.00 30.26 1047 LEU B O 1
ATOM 10799 N N . PHE B 2 1091 ? 124.041 141.100 148.010 1.00 31.13 1048 PHE B N 1
ATOM 10800 C CA . PHE B 2 1091 ? 124.241 140.710 149.399 1.00 31.13 1048 PHE B CA 1
ATOM 10801 C C . PHE B 2 1091 ? 124.377 141.899 150.339 1.00 31.13 1048 PHE B C 1
ATOM 10802 O O . PHE B 2 1091 ? 123.833 141.865 151.445 1.00 31.13 1048 PHE B O 1
ATOM 10810 N N . PHE B 2 1092 ? 125.082 142.955 149.939 1.00 32.95 1049 PHE B N 1
ATOM 10811 C CA . PHE B 2 1092 ? 125.453 143.985 150.900 1.00 32.95 1049 PHE B CA 1
ATOM 10812 C C . PHE B 2 1092 ? 124.380 145.040 151.141 1.00 32.95 1049 PHE B C 1
ATOM 10813 O O . PHE B 2 1092 ? 124.506 145.809 152.098 1.00 32.95 1049 PHE B O 1
ATOM 10821 N N . ILE B 2 1093 ? 123.343 145.116 150.316 1.00 34.75 1050 ILE B N 1
ATOM 10822 C CA . ILE B 2 1093 ? 122.225 146.010 150.613 1.00 34.75 1050 ILE B CA 1
ATOM 10823 C C . ILE B 2 1093 ? 121.313 145.369 151.657 1.00 34.75 1050 ILE B C 1
ATOM 10824 O O . ILE B 2 1093 ? 121.003 146.015 152.672 1.00 34.75 1050 ILE B O 1
ATOM 10829 N N . PRO B 2 1094 ? 120.844 144.128 151.469 1.00 33.67 1051 PRO B N 1
ATOM 10830 C CA . PRO B 2 1094 ? 120.022 143.515 152.519 1.00 33.67 1051 PRO B CA 1
ATOM 10831 C C . PRO B 2 1094 ? 120.737 143.388 153.847 1.00 33.67 1051 PRO B C 1
ATOM 10832 O O . PRO B 2 1094 ? 120.087 143.488 154.890 1.00 33.67 1051 PRO B O 1
ATOM 10836 N N . LEU B 2 1095 ? 122.052 143.169 153.852 1.00 36.26 1052 LEU B N 1
ATOM 10837 C CA . LEU B 2 1095 ? 122.781 143.148 155.117 1.00 36.26 1052 LEU B CA 1
ATOM 10838 C C . LEU B 2 1095 ? 122.722 144.502 155.809 1.00 36.26 1052 LEU B C 1
ATOM 10839 O O . LEU B 2 1095 ? 122.515 144.580 157.026 1.00 36.26 1052 LEU B O 1
ATOM 10844 N N . GLY B 2 1096 ? 122.911 145.581 155.052 1.00 38.89 1053 GLY B N 1
ATOM 10845 C CA . GLY B 2 1096 ? 122.804 146.904 155.638 1.00 38.89 1053 GLY B CA 1
ATOM 10846 C C . GLY B 2 1096 ? 121.421 147.178 156.190 1.00 38.89 1053 GLY B C 1
ATOM 10847 O O . GLY B 2 1096 ? 121.274 147.803 157.241 1.00 38.89 1053 GLY B O 1
ATOM 10848 N N . ALA B 2 1097 ? 120.387 146.715 155.491 1.00 38.54 1054 ALA B N 1
ATOM 10849 C CA . ALA B 2 1097 ? 119.036 146.922 155.999 1.00 38.54 1054 ALA B CA 1
ATOM 10850 C C . ALA B 2 1097 ? 118.741 146.033 157.198 1.00 38.54 1054 ALA B C 1
ATOM 10851 O O . ALA B 2 1097 ? 117.930 146.402 158.052 1.00 38.54 1054 ALA B O 1
ATOM 10853 N N . TYR B 2 1098 ? 119.383 144.871 157.281 1.00 40.87 1055 TYR B N 1
ATOM 10854 C CA . TYR B 2 1098 ? 119.126 143.882 158.317 1.00 40.87 1055 TYR B CA 1
ATOM 10855 C C . TYR B 2 1098 ? 120.077 143.991 159.498 1.00 40.87 1055 TYR B C 1
ATOM 10856 O O . TYR B 2 1098 ? 120.011 143.154 160.402 1.00 40.87 1055 TYR B O 1
ATOM 10865 N N . LEU B 2 1099 ? 120.978 144.974 159.498 1.00 44.40 1056 LEU B N 1
ATOM 10866 C CA . LEU B 2 1099 ? 121.879 145.145 160.635 1.00 44.40 1056 LEU B CA 1
ATOM 10867 C C . LEU B 2 1099 ? 121.104 145.266 161.938 1.00 44.40 1056 LEU B C 1
ATOM 10868 O O . LEU B 2 1099 ? 121.507 144.712 162.966 1.00 44.40 1056 LEU B O 1
ATOM 10873 N N . GLN B 2 1100 ? 119.993 145.987 161.919 1.00 54.53 1057 GLN B N 1
ATOM 10874 C CA . GLN B 2 1100 ? 119.213 146.206 163.122 1.00 54.53 1057 GLN B CA 1
ATOM 10875 C C . GLN B 2 1100 ? 117.769 145.771 162.870 1.00 54.53 1057 GLN B C 1
ATOM 10876 O O . GLN B 2 1100 ? 117.432 145.260 161.800 1.00 54.53 1057 GLN B O 1
ATOM 10882 N N . THR B 2 1101 ? 116.916 145.986 163.870 1.00 58.62 1058 THR B N 1
ATOM 10883 C CA . THR B 2 1101 ? 115.612 145.336 163.942 1.00 58.62 1058 THR B CA 1
ATOM 10884 C C . THR B 2 1101 ? 114.787 145.569 162.683 1.00 58.62 1058 THR B C 1
ATOM 10885 O O . THR B 2 1101 ? 114.933 146.586 162.002 1.00 58.62 1058 THR B O 1
ATOM 10889 N N . VAL B 2 1102 ? 113.927 144.598 162.368 1.00 59.37 1059 VAL B N 1
ATOM 10890 C CA . VAL B 2 1102 ? 113.014 144.701 161.239 1.00 59.37 1059 VAL B CA 1
ATOM 10891 C C . VAL B 2 1102 ? 111.583 144.328 161.600 1.00 59.37 1059 VAL B C 1
ATOM 10892 O O . VAL B 2 1102 ? 110.715 144.351 160.727 1.00 59.37 1059 VAL B O 1
ATOM 10896 N N . GLY B 2 1103 ? 111.304 143.977 162.852 1.00 63.18 1060 GLY B N 1
ATOM 10897 C CA . GLY B 2 1103 ? 109.961 143.542 163.197 1.00 63.18 1060 GLY B CA 1
ATOM 10898 C C . GLY B 2 1103 ? 108.970 144.691 163.142 1.00 63.18 1060 GLY B C 1
ATOM 10899 O O . GLY B 2 1103 ? 109.322 145.851 163.365 1.00 63.18 1060 GLY B O 1
ATOM 10900 N N . GLN B 2 1104 ? 107.713 144.363 162.834 1.00 62.88 1061 GLN B N 1
ATOM 10901 C CA . GLN B 2 1104 ? 106.644 145.359 162.790 1.00 62.88 1061 GLN B CA 1
ATOM 10902 C C . GLN B 2 1104 ? 105.769 145.323 164.040 1.00 62.88 1061 GLN B C 1
ATOM 10903 O O . GLN B 2 1104 ? 105.687 146.310 164.773 1.00 62.88 1061 GLN B O 1
ATOM 10909 N N . ASP B 2 1105 ? 105.098 144.201 164.288 1.00 69.17 1062 ASP B N 1
ATOM 10910 C CA . ASP B 2 1105 ? 104.371 144.010 165.541 1.00 69.17 1062 ASP B CA 1
ATOM 10911 C C . ASP B 2 1105 ? 104.550 142.633 166.158 1.00 69.17 1062 ASP B C 1
ATOM 10912 O O . ASP B 2 1105 ? 104.134 142.442 167.305 1.00 69.17 1062 ASP B O 1
ATOM 10917 N N . GLY B 2 1106 ? 105.115 141.660 165.448 1.00 66.75 1063 GLY B N 1
ATOM 10918 C CA . GLY B 2 1106 ? 105.494 140.403 166.060 1.00 66.75 1063 GLY B CA 1
ATOM 10919 C C . GLY B 2 1106 ? 106.918 140.452 166.571 1.00 66.75 1063 GLY B C 1
ATOM 10920 O O . GLY B 2 1106 ? 107.309 139.652 167.423 1.00 66.75 1063 GLY B O 1
ATOM 10921 N N . GLU B 2 1107 ? 107.691 141.402 166.047 1.00 65.32 1064 GLU B N 1
ATOM 10922 C CA . GLU B 2 1107 ? 109.082 141.639 166.431 1.00 65.32 1064 GLU B CA 1
ATOM 10923 C C . GLU B 2 1107 ? 109.868 140.332 166.528 1.00 65.32 1064 GLU B C 1
ATOM 10924 O O . GLU B 2 1107 ? 110.262 139.881 167.601 1.00 65.32 1064 GLU B O 1
ATOM 10930 N N . ALA B 2 1108 ? 110.032 139.709 165.378 1.00 59.85 1065 ALA B N 1
ATOM 10931 C CA . ALA B 2 1108 ? 111.113 138.746 165.268 1.00 59.85 1065 ALA B CA 1
ATOM 10932 C C . ALA B 2 1108 ? 112.287 139.491 164.656 1.00 59.85 1065 ALA B C 1
ATOM 10933 O O . ALA B 2 1108 ? 112.401 139.563 163.427 1.00 59.85 1065 ALA B O 1
ATOM 10935 N N . PRO B 2 1109 ? 113.166 140.070 165.472 1.00 55.72 1066 PRO B N 1
ATOM 10936 C CA . PRO B 2 1109 ? 114.238 140.910 164.930 1.00 55.72 1066 PRO B CA 1
ATOM 10937 C C . PRO B 2 1109 ? 115.163 140.090 164.053 1.00 55.72 1066 PRO B C 1
ATOM 10938 O O . PRO B 2 1109 ? 115.112 138.860 164.043 1.00 55.72 1066 PRO B O 1
ATOM 10942 N N . SER B 2 1110 ? 116.034 140.795 163.331 1.00 52.15 1067 SER B N 1
ATOM 10943 C CA . SER B 2 1110 ? 116.692 140.274 162.139 1.00 52.15 1067 SER B CA 1
ATOM 10944 C C . SER B 2 1110 ? 117.097 138.823 162.315 1.00 52.15 1067 SER B C 1
ATOM 10945 O O . SER B 2 1110 ? 117.879 138.486 163.207 1.00 52.15 1067 SER B O 1
ATOM 10948 N N . ASP B 2 1111 ? 116.564 137.965 161.453 1.00 47.40 1068 ASP B N 1
ATOM 10949 C CA . ASP B 2 1111 ? 116.668 136.530 161.637 1.00 47.40 1068 ASP B CA 1
ATOM 10950 C C . ASP B 2 1111 ? 117.011 135.873 160.311 1.00 47.40 1068 ASP B C 1
ATOM 10951 O O . ASP B 2 1111 ? 116.746 136.413 159.237 1.00 47.40 1068 ASP B O 1
ATOM 10956 N N . TYR B 2 1112 ? 117.604 134.684 160.412 1.00 41.64 1069 TYR B N 1
ATOM 10957 C CA . TYR B 2 1112 ? 118.177 134.028 159.245 1.00 41.64 1069 TYR B CA 1
ATOM 10958 C C . TYR B 2 1112 ? 117.118 133.709 158.199 1.00 41.64 1069 TYR B C 1
ATOM 10959 O O . TYR B 2 1112 ? 117.365 133.849 156.997 1.00 41.64 1069 TYR B O 1
ATOM 10968 N N . GLN B 2 1113 ? 115.936 133.274 158.633 1.00 44.22 1070 GLN B N 1
ATOM 10969 C CA . GLN B 2 1113 ? 114.901 132.846 157.699 1.00 44.22 1070 GLN B CA 1
ATOM 10970 C C . GLN B 2 1113 ? 114.448 133.994 156.799 1.00 44.22 1070 GLN B C 1
ATOM 10971 O O . GLN B 2 1113 ? 114.447 133.881 155.566 1.00 44.22 1070 GLN B O 1
ATOM 10977 N N . SER B 2 1114 ? 114.059 135.115 157.411 1.00 39.50 1071 SER B N 1
ATOM 10978 C CA . SER B 2 1114 ? 113.599 136.263 156.639 1.00 39.50 1071 SER B CA 1
ATOM 10979 C C . SER B 2 1114 ? 114.717 136.824 155.778 1.00 39.50 1071 SER B C 1
ATOM 10980 O O . SER B 2 1114 ? 114.482 137.270 154.651 1.00 39.50 1071 SER B O 1
ATOM 10983 N N . PHE B 2 1115 ? 115.941 136.818 156.300 1.00 36.15 1072 PHE B N 1
ATOM 10984 C CA . PHE B 2 1115 ? 117.091 137.276 155.534 1.00 36.15 1072 PHE B CA 1
ATOM 10985 C C . PHE B 2 1115 ? 117.285 136.444 154.275 1.00 36.15 1072 PHE B C 1
ATOM 10986 O O . PHE B 2 1115 ? 117.497 136.996 153.189 1.00 36.15 1072 PHE B O 1
ATOM 10994 N N . ALA B 2 1116 ? 117.191 135.120 154.395 1.00 34.85 1073 ALA B N 1
ATOM 10995 C CA . ALA B 2 1116 ? 117.346 134.248 153.239 1.00 34.85 1073 ALA B CA 1
ATOM 10996 C C . ALA B 2 1116 ? 116.224 134.446 152.231 1.00 34.85 1073 ALA B C 1
ATOM 10997 O O . ALA B 2 1116 ? 116.473 134.468 151.020 1.00 34.85 1073 ALA B O 1
ATOM 10999 N N . VAL B 2 1117 ? 114.988 134.593 152.707 1.00 34.14 1074 VAL B N 1
ATOM 11000 C CA . VAL B 2 1117 ? 113.878 134.835 151.788 1.00 34.14 1074 VAL B CA 1
ATOM 11001 C C . VAL B 2 1117 ? 114.073 136.154 151.050 1.00 34.14 1074 VAL B C 1
ATOM 11002 O O . VAL B 2 1117 ? 113.844 136.242 149.838 1.00 34.14 1074 VAL B O 1
ATOM 11006 N N . THR B 2 1118 ? 114.502 137.197 151.763 1.00 33.79 1075 THR B N 1
ATOM 11007 C CA . THR B 2 1118 ? 114.708 138.498 151.136 1.00 33.79 1075 THR B CA 1
ATOM 11008 C C . THR B 2 1118 ? 115.800 138.437 150.080 1.00 33.79 1075 THR B C 1
ATOM 11009 O O . THR B 2 1118 ? 115.649 138.987 148.985 1.00 33.79 1075 THR B O 1
ATOM 11013 N N . ILE B 2 1119 ? 116.914 137.773 150.389 1.00 32.66 1076 ILE B N 1
ATOM 11014 C CA . ILE B 2 1119 ? 118.000 137.694 149.417 1.00 32.66 1076 ILE B CA 1
ATOM 11015 C C . ILE B 2 1119 ? 117.577 136.885 148.199 1.00 32.66 1076 ILE B C 1
ATOM 11016 O O . ILE B 2 1119 ? 117.877 137.258 147.061 1.00 32.66 1076 ILE B O 1
ATOM 11021 N N . ALA B 2 1120 ? 116.879 135.768 148.409 1.00 32.13 1077 ALA B N 1
ATOM 11022 C CA . ALA B 2 1120 ? 116.493 134.929 147.280 1.00 32.13 1077 ALA B CA 1
ATOM 11023 C C . ALA B 2 1120 ? 115.465 135.615 146.390 1.00 32.13 1077 ALA B C 1
ATOM 11024 O O . ALA B 2 1120 ? 115.591 135.592 145.163 1.00 32.13 1077 ALA B O 1
ATOM 11026 N N . SER B 2 1121 ? 114.444 136.232 146.981 1.00 31.80 1078 SER B N 1
ATOM 11027 C CA . SER B 2 1121 ? 113.373 136.813 146.182 1.00 31.80 1078 SER B CA 1
ATOM 11028 C C . SER B 2 1121 ? 113.791 138.075 145.443 1.00 31.80 1078 SER B C 1
ATOM 11029 O O . SER B 2 1121 ? 113.074 138.502 144.535 1.00 31.80 1078 SER B O 1
ATOM 11032 N N . ALA B 2 1122 ? 114.913 138.687 145.806 1.00 30.70 1079 ALA B N 1
ATOM 11033 C CA . ALA B 2 1122 ? 115.430 139.840 145.088 1.00 30.70 1079 ALA B CA 1
ATOM 11034 C C . ALA B 2 1122 ? 116.448 139.459 144.029 1.00 30.70 1079 ALA B C 1
ATOM 11035 O O . ALA B 2 1122 ? 116.989 140.341 143.361 1.00 30.70 1079 ALA B O 1
ATOM 11037 N N . LEU B 2 1123 ? 116.735 138.171 143.873 1.00 30.15 1080 LEU B N 1
ATOM 11038 C CA . LEU B 2 1123 ? 117.571 137.681 142.788 1.00 30.15 1080 LEU B CA 1
ATOM 11039 C C . LEU B 2 1123 ? 116.747 137.132 141.635 1.00 30.15 1080 LEU B C 1
ATOM 11040 O O . LEU B 2 1123 ? 117.069 137.386 140.472 1.00 30.15 1080 LEU B O 1
ATOM 11045 N N . VAL B 2 1124 ? 115.667 136.409 141.935 1.00 30.50 1081 VAL B N 1
ATOM 11046 C CA . VAL B 2 1124 ? 114.784 135.868 140.916 1.00 30.50 1081 VAL B CA 1
ATOM 11047 C C . VAL B 2 1124 ? 114.047 136.953 140.148 1.00 30.50 1081 VAL B C 1
ATOM 11048 O O . VAL B 2 1124 ? 113.434 136.669 139.118 1.00 30.50 1081 VAL B O 1
ATOM 11052 N N . ILE B 2 1125 ? 114.103 138.197 140.608 1.00 32.08 1082 ILE B N 1
ATOM 11053 C CA . ILE B 2 1125 ? 113.495 139.307 139.895 1.00 32.08 1082 ILE B CA 1
ATOM 11054 C C . ILE B 2 1125 ? 114.507 140.029 139.015 1.00 32.08 1082 ILE B C 1
ATOM 11055 O O . ILE B 2 1125 ? 114.210 140.356 137.866 1.00 32.08 1082 ILE B O 1
ATOM 11060 N N . THR B 2 1126 ? 115.715 140.272 139.522 1.00 31.09 1083 THR B N 1
ATOM 11061 C CA . THR B 2 1126 ? 116.717 140.945 138.705 1.00 31.09 1083 THR B CA 1
ATOM 11062 C C . THR B 2 1126 ? 117.232 140.036 137.603 1.00 31.09 1083 THR B C 1
ATOM 11063 O O . THR B 2 1126 ? 117.516 140.500 136.494 1.00 31.09 1083 THR B O 1
ATOM 11067 N N . VAL B 2 1127 ? 117.367 138.739 137.880 1.00 31.42 1084 VAL B N 1
ATOM 11068 C CA . VAL B 2 1127 ? 117.907 137.853 136.861 1.00 31.42 1084 VAL B CA 1
ATOM 11069 C C . VAL B 2 1127 ? 116.894 137.612 135.750 1.00 31.42 1084 VAL B C 1
ATOM 11070 O O . VAL B 2 1127 ? 117.266 137.160 134.664 1.00 31.42 1084 VAL B O 1
ATOM 11074 N N . ASN B 2 1128 ? 115.617 137.918 135.985 1.00 33.19 1085 ASN B N 1
ATOM 11075 C CA . ASN B 2 1128 ? 114.593 137.784 134.958 1.00 33.19 1085 ASN B CA 1
ATOM 11076 C C . ASN B 2 1128 ? 114.202 139.105 134.318 1.00 33.19 1085 ASN B C 1
ATOM 11077 O O . ASN B 2 1128 ? 113.620 139.096 133.232 1.00 33.19 1085 ASN B O 1
ATOM 11082 N N . PHE B 2 1129 ? 114.472 140.234 134.965 1.00 35.28 1086 PHE B N 1
ATOM 11083 C CA . PHE B 2 1129 ? 114.336 141.504 134.267 1.00 35.28 1086 PHE B CA 1
ATOM 11084 C C . PHE B 2 1129 ? 115.513 141.748 133.337 1.00 35.28 1086 PHE B C 1
ATOM 11085 O O . PHE B 2 1129 ? 115.363 142.423 132.316 1.00 35.28 1086 PHE B O 1
ATOM 11093 N N . GLN B 2 1130 ? 116.683 141.209 133.675 1.00 36.73 1087 GLN B N 1
ATOM 11094 C CA . GLN B 2 1130 ? 117.847 141.351 132.811 1.00 36.73 1087 GLN B CA 1
ATOM 11095 C C . GLN B 2 1130 ? 117.639 140.640 131.481 1.00 36.73 1087 GLN B C 1
ATOM 11096 O O . GLN B 2 1130 ? 118.032 141.154 130.429 1.00 36.73 1087 GLN B O 1
ATOM 11102 N N . ILE B 2 1131 ? 117.024 139.455 131.503 1.00 36.06 1088 ILE B N 1
ATOM 11103 C CA . ILE B 2 1131 ? 116.739 138.740 130.265 1.00 36.06 1088 ILE B CA 1
ATOM 11104 C C . ILE B 2 1131 ? 115.709 139.460 129.412 1.00 36.06 1088 ILE B C 1
ATOM 11105 O O . ILE B 2 1131 ? 115.595 139.171 128.219 1.00 36.06 1088 ILE B O 1
ATOM 11110 N N . GLY B 2 1132 ? 114.960 140.401 129.988 1.00 40.37 1089 GLY B N 1
ATOM 11111 C CA . GLY B 2 1132 ? 114.119 141.267 129.184 1.00 40.37 1089 GLY B CA 1
ATOM 11112 C C . GLY B 2 1132 ? 114.865 142.398 128.515 1.00 40.37 1089 GLY B C 1
ATOM 11113 O O . GLY B 2 1132 ? 114.390 142.928 127.507 1.00 40.37 1089 GLY B O 1
ATOM 11114 N N . LEU B 2 1133 ? 116.020 142.780 129.050 1.00 40.20 1090 LEU B N 1
ATOM 11115 C CA . LEU B 2 1133 ? 116.874 143.770 128.413 1.00 40.20 1090 LEU B CA 1
ATOM 11116 C C . LEU B 2 1133 ? 117.787 143.164 127.359 1.00 40.20 1090 LEU B C 1
ATOM 11117 O O . LEU B 2 1133 ? 118.545 143.901 126.724 1.00 40.20 1090 LEU B O 1
ATOM 11122 N N . ASP B 2 1134 ? 117.739 141.847 127.167 1.00 42.96 1091 ASP B N 1
ATOM 11123 C CA . ASP B 2 1134 ? 118.544 141.165 126.163 1.00 42.96 1091 ASP B CA 1
ATOM 11124 C C . ASP B 2 1134 ? 117.737 140.782 124.930 1.00 42.96 1091 ASP B C 1
ATOM 11125 O O . ASP B 2 1134 ? 118.207 140.967 123.805 1.00 42.96 1091 ASP B O 1
ATOM 11130 N N . THR B 2 1135 ? 116.535 140.240 125.117 1.00 45.51 1092 THR B N 1
ATOM 11131 C CA . THR B 2 1135 ? 115.699 139.873 123.983 1.00 45.51 1092 THR B CA 1
ATOM 11132 C C . THR B 2 1135 ? 115.348 141.103 123.162 1.00 45.51 1092 THR B C 1
ATOM 11133 O O . THR B 2 1135 ? 114.933 142.131 123.704 1.00 45.51 1092 THR B O 1
ATOM 11137 N N . SER B 2 1136 ? 115.513 140.992 121.846 1.00 45.47 1093 SER B N 1
ATOM 11138 C CA . SER B 2 1136 ? 115.137 142.052 120.922 1.00 45.47 1093 SER B CA 1
ATOM 11139 C C . SER B 2 1136 ? 114.017 141.620 119.990 1.00 45.47 1093 SER B C 1
ATOM 11140 O O . SER B 2 1136 ? 113.689 142.350 119.050 1.00 45.47 1093 SER B O 1
ATOM 11143 N N . TYR B 2 1137 ? 113.422 140.454 120.230 1.00 47.34 1094 TYR B N 1
ATOM 11144 C CA . TYR B 2 1137 ? 112.311 139.939 119.429 1.00 47.34 1094 TYR B CA 1
ATOM 11145 C C . TYR B 2 1137 ? 111.297 139.373 120.420 1.00 47.34 1094 TYR B C 1
ATOM 11146 O O . TYR B 2 1137 ? 111.334 138.187 120.753 1.00 47.34 1094 TYR B O 1
ATOM 11155 N N . TRP B 2 1138 ? 110.385 140.227 120.877 1.00 48.72 1095 TRP B N 1
ATOM 11156 C CA . TRP B 2 1138 ? 109.455 139.882 121.951 1.00 48.72 1095 TRP B CA 1
ATOM 11157 C C . TRP B 2 1138 ? 108.227 139.207 121.366 1.00 48.72 1095 TRP B C 1
ATOM 11158 O O . TRP B 2 1138 ? 107.225 139.851 121.064 1.00 48.72 1095 TRP B O 1
ATOM 11169 N N . THR B 2 1139 ? 108.293 137.890 121.218 1.00 49.05 1096 THR B N 1
ATOM 11170 C CA . THR B 2 1139 ? 107.097 137.130 120.902 1.00 49.05 1096 THR B CA 1
ATOM 11171 C C . THR B 2 1139 ? 106.204 137.055 122.137 1.00 49.05 1096 THR B C 1
ATOM 11172 O O . THR B 2 1139 ? 106.568 137.494 123.229 1.00 49.05 1096 THR B O 1
ATOM 11176 N N . PHE B 2 1140 ? 105.009 136.495 121.960 1.00 50.76 1097 PHE B N 1
ATOM 11177 C CA . PHE B 2 1140 ? 104.117 136.309 123.100 1.00 50.76 1097 PHE B CA 1
ATOM 11178 C C . PHE B 2 1140 ? 104.703 135.320 124.099 1.00 50.76 1097 PHE B C 1
ATOM 11179 O O . PHE B 2 1140 ? 104.648 135.542 125.319 1.00 50.76 1097 PHE B O 1
ATOM 11187 N N . VAL B 2 1141 ? 105.286 134.232 123.596 1.00 45.62 1098 VAL B N 1
ATOM 11188 C CA . VAL B 2 1141 ? 105.766 133.176 124.473 1.00 45.62 1098 VAL B CA 1
ATOM 11189 C C . VAL B 2 1141 ? 106.940 133.658 125.317 1.00 45.62 1098 VAL B C 1
ATOM 11190 O O . VAL B 2 1141 ? 107.152 133.159 126.423 1.00 45.62 1098 VAL B O 1
ATOM 11194 N N . ASN B 2 1142 ? 107.697 134.651 124.846 1.00 45.78 1099 ASN B N 1
ATOM 11195 C CA . ASN B 2 1142 ? 108.817 135.157 125.637 1.00 45.78 1099 ASN B CA 1
ATOM 11196 C C . ASN B 2 1142 ? 108.335 135.851 126.906 1.00 45.78 1099 ASN B C 1
ATOM 11197 O O . ASN B 2 1142 ? 108.805 135.549 128.014 1.00 45.78 1099 ASN B O 1
ATOM 11202 N N . ALA B 2 1143 ? 107.401 136.791 126.762 1.00 45.44 1100 ALA B N 1
ATOM 11203 C CA . ALA B 2 1143 ? 106.853 137.468 127.929 1.00 45.44 1100 ALA B CA 1
ATOM 11204 C C . ALA B 2 1143 ? 106.133 136.483 128.835 1.00 45.44 1100 ALA B C 1
ATOM 11205 O O . ALA B 2 1143 ? 106.251 136.552 130.071 1.00 45.44 1100 ALA B O 1
ATOM 11207 N N . PHE B 2 1144 ? 105.376 135.559 128.237 1.00 45.73 1101 PHE B N 1
ATOM 11208 C CA . PHE B 2 1144 ? 104.720 134.538 129.041 1.00 45.73 1101 PHE B CA 1
ATOM 11209 C C . PHE B 2 1144 ? 105.742 133.762 129.858 1.00 45.73 1101 PHE B C 1
ATOM 11210 O O . PHE B 2 1144 ? 105.522 133.503 131.041 1.00 45.73 1101 PHE B O 1
ATOM 11218 N N . SER B 2 1145 ? 106.877 133.411 129.254 1.00 41.50 1102 SER B N 1
ATOM 11219 C CA . SER B 2 1145 ? 107.893 132.638 129.958 1.00 41.50 1102 SER B CA 1
ATOM 11220 C C . SER B 2 1145 ? 108.497 133.428 131.110 1.00 41.50 1102 SER B C 1
ATOM 11221 O O . SER B 2 1145 ? 108.690 132.892 132.206 1.00 41.50 1102 SER B O 1
ATOM 11224 N N . ILE B 2 1146 ? 108.811 134.705 130.883 1.00 41.52 1103 ILE B N 1
ATOM 11225 C CA . ILE B 2 1146 ? 109.438 135.505 131.938 1.00 41.52 1103 ILE B CA 1
ATOM 11226 C C . ILE B 2 1146 ? 108.510 135.623 133.142 1.00 41.52 1103 ILE B C 1
ATOM 11227 O O . ILE B 2 1146 ? 108.888 135.330 134.292 1.00 41.52 1103 ILE B O 1
ATOM 11232 N N . PHE B 2 1147 ? 107.267 136.039 132.897 1.00 41.99 1104 PHE B N 1
ATOM 11233 C CA . PHE B 2 1147 ? 106.375 136.236 134.030 1.00 41.99 1104 PHE B CA 1
ATOM 11234 C C . PHE B 2 1147 ? 105.933 134.909 134.624 1.00 41.99 1104 PHE B C 1
ATOM 11235 O O . PHE B 2 1147 ? 105.647 134.838 135.823 1.00 41.99 1104 PHE B O 1
ATOM 11243 N N . GLY B 2 1148 ? 105.920 133.841 133.828 1.00 40.22 1105 GLY B N 1
ATOM 11244 C CA . GLY B 2 1148 ? 105.692 132.526 134.385 1.00 40.22 1105 GLY B CA 1
ATOM 11245 C C . GLY B 2 1148 ? 106.797 132.106 135.328 1.00 40.22 1105 GLY B C 1
ATOM 11246 O O . GLY B 2 1148 ? 106.538 131.492 136.357 1.00 40.22 1105 GLY B O 1
ATOM 11247 N N . SER B 2 1149 ? 108.044 132.438 134.995 1.00 38.95 1106 SER B N 1
ATOM 11248 C CA . SER B 2 1149 ? 109.151 132.133 135.896 1.00 38.95 1106 SER B CA 1
ATOM 11249 C C . SER B 2 1149 ? 108.984 132.850 137.230 1.00 38.95 1106 SER B C 1
ATOM 11250 O O . SER B 2 1149 ? 109.083 132.233 138.303 1.00 38.95 1106 SER B O 1
ATOM 11253 N N . ILE B 2 1150 ? 108.716 134.158 137.184 1.00 35.87 1107 ILE B N 1
ATOM 11254 C CA . ILE B 2 1150 ? 108.568 134.910 138.434 1.00 35.87 1107 ILE B CA 1
ATOM 11255 C C . ILE B 2 1150 ? 107.395 134.370 139.251 1.00 35.87 1107 ILE B C 1
ATOM 11256 O O . ILE B 2 1150 ? 107.515 134.109 140.461 1.00 35.87 1107 ILE B O 1
ATOM 11261 N N . ALA B 2 1151 ? 106.241 134.192 138.602 1.00 37.18 1108 ALA B N 1
ATOM 11262 C CA . ALA B 2 1151 ? 105.063 133.718 139.314 1.00 37.18 1108 ALA B CA 1
ATOM 11263 C C . ALA B 2 1151 ? 105.250 132.304 139.835 1.00 37.18 1108 ALA B C 1
ATOM 11264 O O . ALA B 2 1151 ? 104.746 131.979 140.910 1.00 37.18 1108 ALA B O 1
ATOM 11266 N N . LEU B 2 1152 ? 105.963 131.453 139.100 1.00 37.29 1109 LEU B N 1
ATOM 11267 C CA . LEU B 2 1152 ? 106.220 130.101 139.572 1.00 37.29 1109 LEU B CA 1
ATOM 11268 C C . LEU B 2 1152 ? 107.050 130.128 140.839 1.00 37.29 1109 LEU B C 1
ATOM 11269 O O . LEU B 2 1152 ? 106.734 129.436 141.813 1.00 37.29 1109 LEU B O 1
ATOM 11274 N N . TYR B 2 1153 ? 108.105 130.948 140.859 1.00 37.81 1110 TYR B N 1
ATOM 11275 C CA . TYR B 2 1153 ? 108.905 131.052 142.074 1.00 37.81 1110 TYR B CA 1
ATOM 11276 C C . TYR B 2 1153 ? 108.046 131.470 143.255 1.00 37.81 1110 TYR B C 1
ATOM 11277 O O . TYR B 2 1153 ? 108.035 130.802 144.297 1.00 37.81 1110 TYR B O 1
ATOM 11286 N N . PHE B 2 1154 ? 107.300 132.567 143.105 1.00 39.42 1111 PHE B N 1
ATOM 11287 C CA . PHE B 2 1154 ? 106.540 133.081 144.244 1.00 39.42 1111 PHE B CA 1
ATOM 11288 C C . PHE B 2 1154 ? 105.458 132.100 144.684 1.00 39.42 1111 PHE B C 1
ATOM 11289 O O . PHE B 2 1154 ? 105.285 131.841 145.884 1.00 39.42 1111 PHE B O 1
ATOM 11297 N N . GLY B 2 1155 ? 104.730 131.528 143.730 1.00 41.86 1112 GLY B N 1
ATOM 11298 C CA . GLY B 2 1155 ? 103.642 130.635 144.049 1.00 41.86 1112 GLY B CA 1
ATOM 11299 C C . GLY B 2 1155 ? 104.047 129.254 144.492 1.00 41.86 1112 GLY B C 1
ATOM 11300 O O . GLY B 2 1155 ? 103.196 128.514 144.989 1.00 41.86 1112 GLY B O 1
ATOM 11301 N N . ILE B 2 1156 ? 105.310 128.873 144.325 1.00 43.62 1113 ILE B N 1
ATOM 11302 C CA . ILE B 2 1156 ? 105.738 127.589 144.859 1.00 43.62 1113 ILE B CA 1
ATOM 11303 C C . ILE B 2 1156 ? 106.366 127.842 146.223 1.00 43.62 1113 ILE B C 1
ATOM 11304 O O . ILE B 2 1156 ? 106.330 126.976 147.107 1.00 43.62 1113 ILE B O 1
ATOM 11309 N N . MET B 2 1157 ? 106.926 129.041 146.418 1.00 44.87 1114 MET B N 1
ATOM 11310 C CA . MET B 2 1157 ? 107.433 129.389 147.740 1.00 44.87 1114 MET B CA 1
ATOM 11311 C C . MET B 2 1157 ? 106.298 129.519 148.744 1.00 44.87 1114 MET B C 1
ATOM 11312 O O . MET B 2 1157 ? 106.409 129.040 149.877 1.00 44.87 1114 MET B O 1
ATOM 11317 N N . PHE B 2 1158 ? 105.191 130.150 148.350 1.00 46.10 1115 PHE B N 1
ATOM 11318 C CA . PHE B 2 1158 ? 104.064 130.226 149.276 1.00 46.10 1115 PHE B CA 1
ATOM 11319 C C . PHE B 2 1158 ? 103.394 128.882 149.514 1.00 46.10 1115 PHE B C 1
ATOM 11320 O O . PHE B 2 1158 ? 102.546 128.790 150.407 1.00 46.10 1115 PHE B O 1
ATOM 11328 N N . ASP B 2 1159 ? 103.736 127.849 148.750 1.00 50.28 1116 ASP B N 1
ATOM 11329 C CA . ASP B 2 1159 ? 103.218 126.511 148.999 1.00 50.28 1116 ASP B CA 1
ATOM 11330 C C . ASP B 2 1159 ? 104.145 125.672 149.865 1.00 50.28 1116 ASP B C 1
ATOM 11331 O O . ASP B 2 1159 ? 103.670 124.921 150.721 1.00 50.28 1116 ASP B O 1
ATOM 11336 N N . PHE B 2 1160 ? 105.461 125.775 149.662 1.00 51.25 1117 PHE B N 1
ATOM 11337 C CA . PHE B 2 1160 ? 106.392 125.064 150.534 1.00 51.25 1117 PHE B CA 1
ATOM 11338 C C . PHE B 2 1160 ? 106.332 125.597 151.960 1.00 51.25 1117 PHE B C 1
ATOM 11339 O O . PHE B 2 1160 ? 106.330 124.821 152.921 1.00 51.25 1117 PHE B O 1
ATOM 11347 N N . HIS B 2 1161 ? 106.289 126.920 152.119 1.00 50.01 1118 HIS B N 1
ATOM 11348 C CA . HIS B 2 1161 ? 106.205 127.542 153.440 1.00 50.01 1118 HIS B CA 1
ATOM 11349 C C . HIS B 2 1161 ? 104.733 127.701 153.793 1.00 50.01 1118 HIS B C 1
ATOM 11350 O O . HIS B 2 1161 ? 104.143 128.776 153.681 1.00 50.01 1118 HIS B O 1
ATOM 11357 N N . SER B 2 1162 ? 104.127 126.601 154.225 1.00 53.88 1119 SER B N 1
ATOM 11358 C CA . SER B 2 1162 ? 102.709 126.616 154.539 1.00 53.88 1119 SER B CA 1
ATOM 11359 C C . SER B 2 1162 ? 102.424 125.614 155.641 1.00 53.88 1119 SER B C 1
ATOM 11360 O O . SER B 2 1162 ? 103.169 124.653 155.844 1.00 53.88 1119 SER B O 1
ATOM 11363 N N . ALA B 2 1163 ? 101.320 125.850 156.350 1.00 56.46 1120 ALA B N 1
ATOM 11364 C CA . ALA B 2 1163 ? 100.886 124.922 157.382 1.00 56.46 1120 ALA B CA 1
ATOM 11365 C C . ALA B 2 1163 ? 100.291 123.654 156.795 1.00 56.46 1120 ALA B C 1
ATOM 11366 O O . ALA B 2 1163 ? 100.128 122.667 157.518 1.00 56.46 1120 ALA B O 1
ATOM 11368 N N . GLY B 2 1164 ? 99.962 123.662 155.504 1.00 58.92 1121 GLY B N 1
ATOM 11369 C CA . GLY B 2 1164 ? 99.346 122.493 154.901 1.00 58.92 1121 GLY B CA 1
ATOM 11370 C C . GLY B 2 1164 ? 100.262 121.286 154.879 1.00 58.92 1121 GLY B C 1
ATOM 11371 O O . GLY B 2 1164 ? 99.884 120.199 155.320 1.00 58.92 1121 GLY B O 1
ATOM 11372 N N . ILE B 2 1165 ? 101.483 121.456 154.370 1.00 59.51 1122 ILE B N 1
ATOM 11373 C CA . ILE B 2 1165 ? 102.392 120.330 154.198 1.00 59.51 1122 ILE B CA 1
ATOM 11374 C C . ILE B 2 1165 ? 103.403 120.227 155.331 1.00 59.51 1122 ILE B C 1
ATOM 11375 O O . ILE B 2 1165 ? 104.327 119.413 155.254 1.00 59.51 1122 ILE B O 1
ATOM 11380 N N . HIS B 2 1166 ? 103.265 121.039 156.379 1.00 63.08 1123 HIS B N 1
ATOM 11381 C CA . HIS B 2 1166 ? 104.046 120.779 157.581 1.00 63.08 1123 HIS B CA 1
ATOM 11382 C C . HIS B 2 1166 ? 103.622 119.461 158.210 1.00 63.08 1123 HIS B C 1
ATOM 11383 O O . HIS B 2 1166 ? 104.468 118.649 158.602 1.00 63.08 1123 HIS B O 1
ATOM 11390 N N . VAL B 2 1167 ? 102.314 119.228 158.309 1.00 65.77 1124 VAL B N 1
ATOM 11391 C CA . VAL B 2 1167 ? 101.826 117.898 158.630 1.00 65.77 1124 VAL B CA 1
ATOM 11392 C C . VAL B 2 1167 ? 102.139 116.971 157.462 1.00 65.77 1124 VAL B C 1
ATOM 11393 O O . VAL B 2 1167 ? 102.336 117.414 156.324 1.00 65.77 1124 VAL B O 1
ATOM 11397 N N . LEU B 2 1168 ? 102.237 115.677 157.757 1.00 67.17 1125 LEU B N 1
ATOM 11398 C CA . LEU B 2 1168 ? 102.591 114.609 156.822 1.00 67.17 1125 LEU B CA 1
ATOM 11399 C C . LEU B 2 1168 ? 103.912 114.856 156.100 1.00 67.17 1125 LEU B C 1
ATOM 11400 O O . LEU B 2 1168 ? 104.233 114.135 155.150 1.00 67.17 1125 LEU B O 1
ATOM 11405 N N . PHE B 2 1169 ? 104.691 115.849 156.530 1.00 65.02 1126 PHE B N 1
ATOM 11406 C CA . PHE B 2 1169 ? 106.056 116.059 156.060 1.00 65.02 1126 PHE B CA 1
ATOM 11407 C C . PHE B 2 1169 ? 106.807 116.954 157.039 1.00 65.02 1126 PHE B C 1
ATOM 11408 O O . PHE B 2 1169 ? 107.222 118.057 156.667 1.00 65.02 1126 PHE B O 1
ATOM 11416 N N . PRO B 2 1170 ? 107.000 116.528 158.289 1.00 64.44 1127 PRO B N 1
ATOM 11417 C CA . PRO B 2 1170 ? 107.563 117.441 159.293 1.00 64.44 1127 PRO B CA 1
ATOM 11418 C C . PRO B 2 1170 ? 109.009 117.845 159.045 1.00 64.44 1127 PRO B C 1
ATOM 11419 O O . PRO B 2 1170 ? 109.307 119.037 158.927 1.00 64.44 1127 PRO B O 1
ATOM 11423 N N . SER B 2 1171 ? 109.917 116.880 158.973 1.00 62.98 1128 SER B N 1
ATOM 11424 C CA . SER B 2 1171 ? 111.348 117.180 158.897 1.00 62.98 1128 SER B CA 1
ATOM 11425 C C . SER B 2 1171 ? 111.850 117.207 157.460 1.00 62.98 1128 SER B C 1
ATOM 11426 O O . SER B 2 1171 ? 112.841 116.564 157.122 1.00 62.98 1128 SER B O 1
ATOM 11429 N N . ALA B 2 1172 ? 111.190 117.956 156.605 1.00 58.85 1129 ALA B N 1
ATOM 11430 C CA . ALA B 2 1172 ? 111.641 118.077 155.225 1.00 58.85 1129 ALA B CA 1
ATOM 11431 C C . ALA B 2 1172 ? 111.736 119.518 154.760 1.00 58.85 1129 ALA B C 1
ATOM 11432 O O . ALA B 2 1172 ? 112.648 119.852 154.002 1.00 58.85 1129 ALA B O 1
ATOM 11434 N N . PHE B 2 1173 ? 110.823 120.378 155.198 1.00 55.07 1130 PHE B N 1
ATOM 11435 C CA . PHE B 2 1173 ? 110.774 121.774 154.782 1.00 55.07 1130 PHE B CA 1
ATOM 11436 C C . PHE B 2 1173 ? 111.091 122.638 155.994 1.00 55.07 1130 PHE B C 1
ATOM 11437 O O . PHE B 2 1173 ? 110.260 122.781 156.896 1.00 55.07 1130 PHE B O 1
ATOM 11445 N N . GLN B 2 1174 ? 112.298 123.204 156.012 1.00 53.76 1131 GLN B N 1
ATOM 11446 C CA . GLN B 2 1174 ? 112.754 123.954 157.176 1.00 53.76 1131 GLN B CA 1
ATOM 11447 C C . GLN B 2 1174 ? 111.951 125.232 157.366 1.00 53.76 1131 GLN B C 1
ATOM 11448 O O . GLN B 2 1174 ? 111.519 125.542 158.481 1.00 53.76 1131 GLN B O 1
ATOM 11454 N N . PHE B 2 1175 ? 111.746 125.991 156.295 1.00 49.55 1132 PHE B N 1
ATOM 11455 C CA . PHE B 2 1175 ? 111.104 127.297 156.407 1.00 49.55 1132 PHE B CA 1
ATOM 11456 C C . PHE B 2 1175 ? 109.598 127.079 156.370 1.00 49.55 1132 PHE B C 1
ATOM 11457 O O . PHE B 2 1175 ? 109.015 126.895 155.301 1.00 49.55 1132 PHE B O 1
ATOM 11465 N N . THR B 2 1176 ? 108.960 127.100 157.534 1.00 49.27 1133 THR B N 1
ATOM 11466 C CA . THR B 2 1176 ? 107.515 126.962 157.633 1.00 49.27 1133 THR B CA 1
ATOM 11467 C C . THR B 2 1176 ? 106.920 128.256 158.165 1.00 49.27 1133 THR B C 1
ATOM 11468 O O . THR B 2 1176 ? 107.327 128.741 159.225 1.00 49.27 1133 THR B O 1
ATOM 11472 N N . GLY B 2 1177 ? 105.967 128.814 157.427 1.00 49.33 1134 GLY B N 1
ATOM 11473 C CA . GLY B 2 1177 ? 105.271 129.998 157.878 1.00 49.33 1134 GLY B CA 1
ATOM 11474 C C . GLY B 2 1177 ? 106.068 131.278 157.839 1.00 49.33 1134 GLY B C 1
ATOM 11475 O O . GLY B 2 1177 ? 105.601 132.290 158.364 1.00 49.33 1134 GLY B O 1
ATOM 11476 N N . THR B 2 1178 ? 107.254 131.275 157.233 1.00 47.94 1135 THR B N 1
ATOM 11477 C CA . THR B 2 1178 ? 108.057 132.489 157.166 1.00 47.94 1135 THR B CA 1
ATOM 11478 C C . THR B 2 1178 ? 107.774 133.323 155.927 1.00 47.94 1135 THR B C 1
ATOM 11479 O O . THR B 2 1178 ? 107.879 134.552 155.986 1.00 47.94 1135 THR B O 1
ATOM 11483 N N . ALA B 2 1179 ? 107.426 132.694 154.805 1.00 47.32 1136 ALA B N 1
ATOM 11484 C CA . ALA B 2 1179 ? 107.151 133.455 153.592 1.00 47.32 1136 ALA B CA 1
ATOM 11485 C C . ALA B 2 1179 ? 105.941 134.357 153.777 1.00 47.32 1136 ALA B C 1
ATOM 11486 O O . ALA B 2 1179 ? 105.972 135.537 153.415 1.00 47.32 1136 ALA B O 1
ATOM 11488 N N . SER B 2 1180 ? 104.872 133.827 154.361 1.00 49.34 1137 SER B N 1
ATOM 11489 C CA . SER B 2 1180 ? 103.659 134.592 154.604 1.00 49.34 1137 SER B CA 1
ATOM 11490 C C . SER B 2 1180 ? 103.730 135.404 155.875 1.00 49.34 1137 SER B C 1
ATOM 11491 O O . SER B 2 1180 ? 102.693 135.835 156.384 1.00 49.34 1137 SER B O 1
ATOM 11494 N N . ASN B 2 1181 ? 104.930 135.607 156.406 1.00 49.12 1138 ASN B N 1
ATOM 11495 C CA . ASN B 2 1181 ? 105.123 136.389 157.617 1.00 49.12 1138 ASN B CA 1
ATOM 11496 C C . ASN B 2 1181 ? 106.232 137.420 157.506 1.00 49.12 1138 ASN B C 1
ATOM 11497 O O . ASN B 2 1181 ? 106.230 138.382 158.281 1.00 49.12 1138 ASN B O 1
ATOM 11502 N N . ALA B 2 1182 ? 107.176 137.253 156.583 1.00 47.08 1139 ALA B N 1
ATOM 11503 C CA . ALA B 2 1182 ? 108.197 138.253 156.315 1.00 47.08 1139 ALA B CA 1
ATOM 11504 C C . ALA B 2 1182 ? 107.796 139.179 155.176 1.00 47.08 1139 ALA B C 1
ATOM 11505 O O . ALA B 2 1182 ? 108.108 140.373 155.210 1.00 47.08 1139 ALA B O 1
ATOM 11507 N N . LEU B 2 1183 ? 107.106 138.650 154.170 1.00 43.85 1140 LEU B N 1
ATOM 11508 C CA . LEU B 2 1183 ? 106.690 139.427 153.011 1.00 43.85 1140 LEU B CA 1
ATOM 11509 C C . LEU B 2 1183 ? 105.436 140.249 153.261 1.00 43.85 1140 LEU B C 1
ATOM 11510 O O . LEU B 2 1183 ? 104.832 140.728 152.298 1.00 43.85 1140 LEU B O 1
ATOM 11515 N N . ARG B 2 1184 ? 105.026 140.421 154.516 1.00 48.20 1141 ARG B N 1
ATOM 11516 C CA . ARG B 2 1184 ? 103.827 141.173 154.851 1.00 48.20 1141 ARG B CA 1
ATOM 11517 C C . ARG B 2 1184 ? 104.142 142.531 155.462 1.00 48.20 1141 ARG B C 1
ATOM 11518 O O . ARG B 2 1184 ? 103.249 143.164 156.033 1.00 48.20 1141 ARG B O 1
ATOM 11526 N N . GLN B 2 1185 ? 105.387 142.989 155.368 1.00 45.51 1142 GLN B N 1
ATOM 11527 C CA . GLN B 2 1185 ? 105.742 144.262 155.969 1.00 45.51 1142 GLN B CA 1
ATOM 11528 C C . GLN B 2 1185 ? 106.456 145.157 154.967 1.00 45.51 1142 GLN B C 1
ATOM 11529 O O . GLN B 2 1185 ? 107.298 144.689 154.195 1.00 45.51 1142 GLN B O 1
ATOM 11535 N N . PRO B 2 1186 ? 106.136 146.453 154.964 1.00 42.30 1143 PRO B N 1
ATOM 11536 C CA . PRO B 2 1186 ? 106.686 147.342 153.931 1.00 42.30 1143 PRO B CA 1
ATOM 11537 C C . PRO B 2 1186 ? 108.199 147.421 153.929 1.00 42.30 1143 PRO B C 1
ATOM 11538 O O . PRO B 2 1186 ? 108.801 147.549 152.858 1.00 42.30 1143 PRO B O 1
ATOM 11542 N N . TYR B 2 1187 ? 108.833 147.354 155.102 1.00 42.18 1144 TYR B N 1
ATOM 11543 C CA . TYR B 2 1187 ? 110.279 147.535 155.170 1.00 42.18 1144 TYR B CA 1
ATOM 11544 C C . TYR B 2 1187 ? 111.018 146.486 154.354 1.00 42.18 1144 TYR B C 1
ATOM 11545 O O . TYR B 2 1187 ? 112.051 146.787 153.749 1.00 42.18 1144 TYR B O 1
ATOM 11554 N N . ILE B 2 1188 ? 110.509 145.256 154.322 1.00 40.07 1145 ILE B N 1
ATOM 11555 C CA . ILE B 2 1188 ? 111.150 144.213 153.531 1.00 40.07 1145 ILE B CA 1
ATOM 11556 C C . ILE B 2 1188 ? 110.988 144.494 152.044 1.00 40.07 1145 ILE B C 1
ATOM 11557 O O . ILE B 2 1188 ? 111.910 144.270 151.253 1.00 40.07 1145 ILE B O 1
ATOM 11562 N N . TRP B 2 1189 ? 109.821 144.993 151.637 1.00 40.55 1146 TRP B N 1
ATOM 11563 C CA . TRP B 2 1189 ? 109.606 145.280 150.224 1.00 40.55 1146 TRP B CA 1
ATOM 11564 C C . TRP B 2 1189 ? 110.406 146.489 149.768 1.00 40.55 1146 TRP B C 1
ATOM 11565 O O . TRP B 2 1189 ? 110.810 146.560 148.604 1.00 40.55 1146 TRP B O 1
ATOM 11576 N N . LEU B 2 1190 ? 110.644 147.445 150.658 1.00 41.76 1147 LEU B N 1
ATOM 11577 C CA . LEU B 2 1190 ? 111.483 148.584 150.324 1.00 41.76 1147 LEU B CA 1
ATOM 11578 C C . LEU B 2 1190 ? 112.950 148.209 150.188 1.00 41.76 1147 LEU B C 1
ATOM 11579 O O . LEU B 2 1190 ? 113.734 149.021 149.693 1.00 41.76 1147 LEU B O 1
ATOM 11584 N N . THR B 2 1191 ? 113.335 147.009 150.616 1.00 37.81 1148 THR B N 1
ATOM 11585 C CA . THR B 2 1191 ? 114.698 146.520 150.465 1.00 37.81 1148 THR B CA 1
ATOM 11586 C C . THR B 2 1191 ? 114.901 145.798 149.141 1.00 37.81 1148 THR B C 1
ATOM 11587 O O . THR B 2 1191 ? 115.953 145.940 148.512 1.00 37.81 1148 THR B O 1
ATOM 11591 N N . ILE B 2 1192 ? 113.906 145.025 148.706 1.00 35.79 1149 ILE B N 1
ATOM 11592 C CA . ILE B 2 1192 ? 113.999 144.326 147.431 1.00 35.79 1149 ILE B CA 1
ATOM 11593 C C . ILE B 2 1192 ? 113.990 145.317 146.276 1.00 35.79 1149 ILE B C 1
ATOM 11594 O O . ILE B 2 1192 ? 114.774 145.194 145.325 1.00 35.79 1149 ILE B O 1
ATOM 11599 N N . ILE B 2 1193 ? 113.118 146.323 146.347 1.00 34.44 1150 ILE B N 1
ATOM 11600 C CA . ILE B 2 1193 ? 112.998 147.293 145.264 1.00 34.44 1150 ILE B CA 1
ATOM 11601 C C . ILE B 2 1193 ? 114.309 148.037 145.063 1.00 34.44 1150 ILE B C 1
ATOM 11602 O O . ILE B 2 1193 ? 114.749 148.246 143.929 1.00 34.44 1150 ILE B O 1
ATOM 11607 N N . LEU B 2 1194 ? 114.957 148.445 146.154 1.00 36.28 1151 LEU B N 1
ATOM 11608 C CA . LEU B 2 1194 ? 116.218 149.167 146.029 1.00 36.28 1151 LEU B CA 1
ATOM 11609 C C . LEU B 2 1194 ? 117.303 148.294 145.415 1.00 36.28 1151 LEU B C 1
ATOM 11610 O O . LEU B 2 1194 ? 118.074 148.761 144.570 1.00 36.28 1151 LEU B O 1
ATOM 11615 N N . ALA B 2 1195 ? 117.384 147.028 145.825 1.00 36.75 1152 ALA B N 1
ATOM 11616 C CA . ALA B 2 1195 ? 118.395 146.139 145.265 1.00 36.75 1152 ALA B CA 1
ATOM 11617 C C . ALA B 2 1195 ? 118.180 145.943 143.770 1.00 36.75 1152 ALA B C 1
ATOM 11618 O O . ALA B 2 1195 ? 119.128 146.028 142.975 1.00 36.75 1152 ALA B O 1
ATOM 11620 N N . VAL B 2 1196 ? 116.932 145.695 143.368 1.00 34.98 1153 VAL B N 1
ATOM 11621 C CA . VAL B 2 1196 ? 116.633 145.552 141.946 1.00 34.98 1153 VAL B CA 1
ATOM 11622 C C . VAL B 2 1196 ? 117.012 146.822 141.199 1.00 34.98 1153 VAL B C 1
ATOM 11623 O O . VAL B 2 1196 ? 117.711 146.780 140.183 1.00 34.98 1153 VAL B O 1
ATOM 11627 N N . ALA B 2 1197 ? 116.580 147.976 141.710 1.00 35.56 1154 ALA B N 1
ATOM 11628 C CA . ALA B 2 1197 ? 116.823 149.235 141.023 1.00 35.56 1154 ALA B CA 1
ATOM 11629 C C . ALA B 2 1197 ? 118.297 149.599 140.961 1.00 35.56 1154 ALA B C 1
ATOM 11630 O O . ALA B 2 1197 ? 118.691 150.358 140.076 1.00 35.56 1154 ALA B O 1
ATOM 11632 N N . VAL B 2 1198 ? 119.118 149.097 141.873 1.00 35.07 1155 VAL B N 1
ATOM 11633 C CA . VAL B 2 1198 ? 120.538 149.426 141.821 1.00 35.07 1155 VAL B CA 1
ATOM 11634 C C . VAL B 2 1198 ? 121.302 148.474 140.911 1.00 35.07 1155 VAL B C 1
ATOM 11635 O O . VAL B 2 1198 ? 122.172 148.903 140.152 1.00 35.07 1155 VAL B O 1
ATOM 11639 N N . CYS B 2 1199 ? 121.006 147.175 140.943 1.00 40.74 1156 CYS B N 1
ATOM 11640 C CA . CYS B 2 1199 ? 121.739 146.242 140.097 1.00 40.74 1156 CYS B CA 1
ATOM 11641 C C . CYS B 2 1199 ? 121.142 146.109 138.701 1.00 40.74 1156 CYS B C 1
ATOM 11642 O O . CYS B 2 1199 ? 121.466 145.154 137.988 1.00 40.74 1156 CYS B O 1
ATOM 11645 N N . LEU B 2 1200 ? 120.284 147.041 138.293 1.00 40.08 1157 LEU B N 1
ATOM 11646 C CA . LEU B 2 1200 ? 119.643 146.965 136.983 1.00 40.08 1157 LEU B CA 1
ATOM 11647 C C . LEU B 2 1200 ? 119.625 148.277 136.220 1.00 40.08 1157 LEU B C 1
ATOM 11648 O O . LEU B 2 1200 ? 119.532 148.245 134.990 1.00 40.08 1157 LEU B O 1
ATOM 11653 N N . LEU B 2 1201 ? 119.691 149.416 136.887 1.00 41.51 1158 LEU B N 1
ATOM 11654 C CA . LEU B 2 1201 ? 119.490 150.727 136.290 1.00 41.51 1158 LEU B CA 1
ATOM 11655 C C . LEU B 2 1201 ? 120.758 151.218 135.582 1.00 41.51 1158 LEU B C 1
ATOM 11656 O O . LEU B 2 1201 ? 120.675 151.744 134.460 1.00 41.51 1158 LEU B O 1
ATOM 11661 N N . PRO B 2 1202 ? 121.948 151.068 136.179 1.00 42.10 1159 PRO B N 1
ATOM 11662 C CA . PRO B 2 1202 ? 123.170 151.422 135.442 1.00 42.10 1159 PRO B CA 1
ATOM 11663 C C . PRO B 2 1202 ? 123.385 150.615 134.176 1.00 42.10 1159 PRO B C 1
ATOM 11664 O O . PRO B 2 1202 ? 124.091 151.088 133.283 1.00 42.10 1159 PRO B O 1
ATOM 11668 N N . VAL B 2 1203 ? 122.810 149.418 134.057 1.00 41.93 1160 VAL B N 1
ATOM 11669 C CA . VAL B 2 1203 ? 122.903 148.687 132.795 1.00 41.93 1160 VAL B CA 1
ATOM 11670 C C . VAL B 2 1203 ? 122.160 149.432 131.695 1.00 41.93 1160 VAL B C 1
ATOM 11671 O O . VAL B 2 1203 ? 122.655 149.566 130.569 1.00 41.93 1160 VAL B O 1
ATOM 11675 N N . VAL B 2 1204 ? 120.969 149.945 132.008 1.00 42.96 1161 VAL B N 1
ATOM 11676 C CA . VAL B 2 1204 ? 120.235 150.763 131.049 1.00 42.96 1161 VAL B CA 1
ATOM 11677 C C . VAL B 2 1204 ? 121.018 152.026 130.724 1.00 42.96 1161 VAL B C 1
ATOM 11678 O O . VAL B 2 1204 ? 121.094 152.449 129.563 1.00 42.96 1161 VAL B O 1
ATOM 11682 N N . ALA B 2 1205 ? 121.607 152.653 131.745 1.00 46.07 1162 ALA B N 1
ATOM 11683 C CA . ALA B 2 1205 ? 122.396 153.856 131.497 1.00 46.07 1162 ALA B CA 1
ATOM 11684 C C . ALA B 2 1205 ? 123.567 153.571 130.564 1.00 46.07 1162 ALA B C 1
ATOM 11685 O O . ALA B 2 1205 ? 123.824 154.336 129.629 1.00 46.07 1162 ALA B O 1
ATOM 11687 N N . ILE B 2 1206 ? 124.282 152.470 130.796 1.00 48.41 1163 ILE B N 1
ATOM 11688 C CA . ILE B 2 1206 ? 125.424 152.119 129.958 1.00 48.41 1163 ILE B CA 1
ATOM 11689 C C . ILE B 2 1206 ? 124.978 151.834 128.531 1.00 48.41 1163 ILE B C 1
ATOM 11690 O O . ILE B 2 1206 ? 125.618 152.272 127.568 1.00 48.41 1163 ILE B O 1
ATOM 11695 N N . ARG B 2 1207 ? 123.882 151.092 128.368 1.00 51.23 1164 ARG B N 1
ATOM 11696 C CA . ARG B 2 1207 ? 123.401 150.795 127.022 1.00 51.23 1164 ARG B CA 1
ATOM 11697 C C . ARG B 2 1207 ? 123.041 152.070 126.275 1.00 51.23 1164 ARG B C 1
ATOM 11698 O O . ARG B 2 1207 ? 123.439 152.257 125.121 1.00 51.23 1164 ARG B O 1
ATOM 11706 N N . PHE B 2 1208 ? 122.297 152.970 126.918 1.00 55.30 1165 PHE B N 1
ATOM 11707 C CA . PHE B 2 1208 ? 121.921 154.199 126.230 1.00 55.30 1165 PHE B CA 1
ATOM 11708 C C . PHE B 2 1208 ? 123.129 155.078 125.943 1.00 55.30 1165 PHE B C 1
ATOM 11709 O O . PHE B 2 1208 ? 123.164 155.764 124.917 1.00 55.30 1165 PHE B O 1
ATOM 11717 N N . LEU B 2 1209 ? 124.120 155.084 126.832 1.00 56.09 1166 LEU B N 1
ATOM 11718 C CA . LEU B 2 1209 ? 125.295 155.921 126.642 1.00 56.09 1166 LEU B CA 1
ATOM 11719 C C . LEU B 2 1209 ? 126.298 155.309 125.674 1.00 56.09 1166 LEU B C 1
ATOM 11720 O O . LEU B 2 1209 ? 127.222 156.004 125.240 1.00 56.09 1166 LEU B O 1
ATOM 11725 N N . SER B 2 1210 ? 126.133 154.035 125.321 1.00 60.08 1167 SER B N 1
ATOM 11726 C CA . SER B 2 1210 ? 126.990 153.366 124.352 1.00 60.08 1167 SER B CA 1
ATOM 11727 C C . SER B 2 1210 ? 126.272 153.100 123.036 1.00 60.08 1167 SER B C 1
ATOM 11728 O O . SER B 2 1210 ? 126.729 152.276 122.240 1.00 60.08 1167 SER B O 1
ATOM 11731 N N . MET B 2 1211 ? 125.149 153.775 122.796 1.00 65.56 1168 MET B N 1
ATOM 11732 C CA . MET B 2 1211 ? 124.383 153.599 121.575 1.00 65.56 1168 MET B CA 1
ATOM 11733 C C . MET B 2 1211 ? 124.216 154.878 120.774 1.00 65.56 1168 MET B C 1
ATOM 11734 O O . MET B 2 1211 ? 124.053 154.799 119.552 1.00 65.56 1168 MET B O 1
ATOM 11739 N N . THR B 2 1212 ? 124.259 156.045 121.411 1.00 66.90 1169 THR B N 1
ATOM 11740 C CA . THR B 2 1212 ? 124.262 157.316 120.703 1.00 66.90 1169 THR B CA 1
ATOM 11741 C C . THR B 2 1212 ? 125.662 157.890 120.562 1.00 66.90 1169 THR B C 1
ATOM 11742 O O . THR B 2 1212 ? 125.818 159.011 120.073 1.00 66.90 1169 THR B O 1
ATOM 11746 N N . ILE B 2 1213 ? 126.679 157.149 120.990 1.00 68.27 1170 ILE B N 1
ATOM 11747 C CA . ILE B 2 1213 ? 128.064 157.520 120.743 1.00 68.27 1170 ILE B CA 1
ATOM 11748 C C . ILE B 2 1213 ? 128.775 156.541 119.821 1.00 68.27 1170 ILE B C 1
ATOM 11749 O O . ILE B 2 1213 ? 129.618 156.969 119.015 1.00 68.27 1170 ILE B O 1
ATOM 11754 N N . TRP B 2 1214 ? 128.455 155.253 119.878 1.00 70.17 1171 TRP B N 1
ATOM 11755 C CA . TRP B 2 1214 ? 129.055 154.266 118.995 1.00 70.17 1171 TRP B CA 1
ATOM 11756 C C . TRP B 2 1214 ? 127.984 153.336 118.441 1.00 70.17 1171 TRP B C 1
ATOM 11757 O O . TRP B 2 1214 ? 127.991 152.137 118.749 1.00 70.17 1171 TRP B O 1
ATOM 11768 N N . PRO B 2 1215 ? 127.054 153.834 117.626 1.00 72.07 1172 PRO B N 1
ATOM 11769 C CA . PRO B 2 1215 ? 125.975 152.971 117.124 1.00 72.07 1172 PRO B CA 1
ATOM 11770 C C . PRO B 2 1215 ? 126.535 151.885 116.220 1.00 72.07 1172 PRO B C 1
ATOM 11771 O O . PRO B 2 1215 ? 127.196 152.173 115.221 1.00 72.07 1172 PRO B O 1
ATOM 11775 N N . SER B 2 1216 ? 126.271 150.633 116.581 1.00 76.95 1173 SER B N 1
ATOM 11776 C CA . SER B 2 1216 ? 126.744 149.510 115.791 1.00 76.95 1173 SER B CA 1
ATOM 11777 C C . SER B 2 1216 ? 125.955 149.408 114.488 1.00 76.95 1173 SER B C 1
ATOM 11778 O O . SER B 2 1216 ? 124.927 150.063 114.294 1.00 76.95 1173 SER B O 1
ATOM 11781 N N . GLU B 2 1217 ? 126.455 148.563 113.584 1.00 77.89 1174 GLU B N 1
ATOM 11782 C CA . GLU B 2 1217 ? 125.896 148.488 112.238 1.00 77.89 1174 GLU B CA 1
ATOM 11783 C C . GLU B 2 1217 ? 124.419 148.110 112.269 1.00 77.89 1174 GLU B C 1
ATOM 11784 O O . GLU B 2 1217 ? 123.589 148.738 111.599 1.00 77.89 1174 GLU B O 1
ATOM 11790 N N . SER B 2 1218 ? 124.070 147.090 113.054 1.00 74.06 1175 SER B N 1
ATOM 11791 C CA . SER B 2 1218 ? 122.673 146.686 113.151 1.00 74.06 1175 SER B CA 1
ATOM 11792 C C . SER B 2 1218 ? 121.819 147.770 113.789 1.00 74.06 1175 SER B C 1
ATOM 11793 O O . SER B 2 1218 ? 120.650 147.935 113.420 1.00 74.06 1175 SER B O 1
ATOM 11796 N N . ASP B 2 1219 ? 122.376 148.512 114.749 1.00 78.39 1176 ASP B N 1
ATOM 11797 C CA . ASP B 2 1219 ? 121.650 149.640 115.323 1.00 78.39 1176 ASP B CA 1
ATOM 11798 C C . ASP B 2 1219 ? 121.320 150.666 114.251 1.00 78.39 1176 ASP B C 1
ATOM 11799 O O . ASP B 2 1219 ? 120.193 151.169 114.179 1.00 78.39 1176 ASP B O 1
ATOM 11804 N N . LYS B 2 1220 ? 122.299 150.981 113.400 1.00 75.91 1177 LYS B N 1
ATOM 11805 C CA . LYS B 2 1220 ? 122.069 151.941 112.329 1.00 75.91 1177 LYS B CA 1
ATOM 11806 C C . LYS B 2 1220 ? 121.015 151.438 111.356 1.00 75.91 1177 LYS B C 1
ATOM 11807 O O . LYS B 2 1220 ? 120.159 152.209 110.909 1.00 75.91 1177 LYS B O 1
ATOM 11813 N N . ILE B 2 1221 ? 121.061 150.151 111.010 1.00 73.81 1178 ILE B N 1
ATOM 11814 C CA . ILE B 2 1221 ? 120.060 149.604 110.094 1.00 73.81 1178 ILE B CA 1
ATOM 11815 C C . ILE B 2 1221 ? 118.667 149.712 110.701 1.00 73.81 1178 ILE B C 1
ATOM 11816 O O . ILE B 2 1221 ? 117.719 150.163 110.047 1.00 73.81 1178 ILE B O 1
ATOM 11821 N N . GLN B 2 1222 ? 118.524 149.306 111.965 1.00 76.97 1179 GLN B N 1
ATOM 11822 C CA . GLN B 2 1222 ? 117.211 149.318 112.601 1.00 76.97 1179 GLN B CA 1
ATOM 11823 C C . GLN B 2 1222 ? 116.684 150.733 112.798 1.00 76.97 1179 GLN B C 1
ATOM 11824 O O . GLN B 2 1222 ? 115.468 150.949 112.757 1.00 76.97 1179 GLN B O 1
ATOM 11830 N N . LYS B 2 1223 ? 117.570 151.702 113.023 1.00 80.65 1180 LYS B N 1
ATOM 11831 C CA . LYS B 2 1223 ? 117.118 153.062 113.293 1.00 80.65 1180 LYS B CA 1
ATOM 11832 C C . LYS B 2 1223 ? 116.542 153.721 112.045 1.00 80.65 1180 LYS B C 1
ATOM 11833 O O . LYS B 2 1223 ? 115.594 154.508 112.135 1.00 80.65 1180 LYS B O 1
ATOM 11839 N N . HIS B 2 1224 ? 117.097 153.416 110.874 1.00 85.06 1181 HIS B N 1
ATOM 11840 C CA . HIS B 2 1224 ? 116.721 154.078 109.632 1.00 85.06 1181 HIS B CA 1
ATOM 11841 C C . HIS B 2 1224 ? 115.783 153.245 108.769 1.00 85.06 1181 HIS B C 1
ATOM 11842 O O . HIS B 2 1224 ? 115.583 153.576 107.596 1.00 85.06 1181 HIS B O 1
ATOM 11849 N N . ARG B 2 1225 ? 115.204 152.173 109.315 1.00 83.09 1182 ARG B N 1
ATOM 11850 C CA . ARG B 2 1225 ? 114.389 151.272 108.507 1.00 83.09 1182 ARG B CA 1
ATOM 11851 C C . ARG B 2 1225 ? 113.075 151.905 108.060 1.00 83.09 1182 ARG B C 1
ATOM 11852 O O . ARG B 2 1225 ? 112.445 151.398 107.126 1.00 83.09 1182 ARG B O 1
ATOM 11860 N N . LYS B 2 1226 ? 112.649 153.000 108.693 1.00 89.51 1183 LYS B N 1
ATOM 11861 C CA . LYS B 2 1226 ? 111.312 153.527 108.434 1.00 89.51 1183 LYS B CA 1
ATOM 11862 C C . LYS B 2 1226 ? 111.152 153.968 106.983 1.00 89.51 1183 LYS B C 1
ATOM 11863 O O . LYS B 2 1226 ? 110.161 153.629 106.327 1.00 89.51 1183 LYS B O 1
ATOM 11869 N N . ARG B 2 1227 ? 112.120 154.714 106.456 1.00 94.72 1184 ARG B N 1
ATOM 11870 C CA . ARG B 2 1227 ? 112.037 155.239 105.096 1.00 94.72 1184 ARG B CA 1
ATOM 11871 C C . ARG B 2 1227 ? 113.320 154.898 104.352 1.00 94.72 1184 ARG B C 1
ATOM 11872 O O . ARG B 2 1227 ? 114.371 155.489 104.618 1.00 94.72 1184 ARG B O 1
ATOM 11880 N N . LEU B 2 1228 ? 113.235 153.953 103.418 1.00 89.57 1185 LEU B N 1
ATOM 11881 C CA . LEU B 2 1228 ? 114.359 153.647 102.546 1.00 89.57 1185 LEU B CA 1
ATOM 11882 C C . LEU B 2 1228 ? 113.818 153.136 101.220 1.00 89.57 1185 LEU B C 1
ATOM 11883 O O . LEU B 2 1228 ? 112.681 152.667 101.129 1.00 89.57 1185 LEU B O 1
ATOM 11888 N N . LYS B 2 1229 ? 114.653 153.225 100.192 1.00 92.63 1186 LYS B N 1
ATOM 11889 C CA . LYS B 2 1229 ? 114.227 152.862 98.852 1.00 92.63 1186 LYS B CA 1
ATOM 11890 C C . LYS B 2 1229 ? 114.321 151.355 98.635 1.00 92.63 1186 LYS B C 1
ATOM 11891 O O . LYS B 2 1229 ? 115.004 150.633 99.367 1.00 92.63 1186 LYS B O 1
ATOM 11897 N N . ALA B 2 1230 ? 113.618 150.884 97.610 1.00 92.92 1187 ALA B N 1
ATOM 11898 C CA . ALA B 2 1230 ? 113.679 149.486 97.208 1.00 92.92 1187 ALA B CA 1
ATOM 11899 C C . ALA B 2 1230 ? 114.965 149.250 96.418 1.00 92.92 1187 ALA B C 1
ATOM 11900 O O . ALA B 2 1230 ? 115.823 150.130 96.306 1.00 92.92 1187 ALA B O 1
ATOM 11902 N N . GLU B 2 1231 ? 115.118 148.052 95.856 1.00 94.37 1188 GLU B N 1
ATOM 11903 C CA . GLU B 2 1231 ? 116.315 147.738 95.089 1.00 94.37 1188 GLU B CA 1
ATOM 11904 C C . GLU B 2 1231 ? 116.038 146.568 94.155 1.00 94.37 1188 GLU B C 1
ATOM 11905 O O . GLU B 2 1231 ? 115.328 145.628 94.518 1.00 94.37 1188 GLU B O 1
ATOM 11911 N N . GLU B 2 1232 ? 116.603 146.647 92.952 1.00 99.93 1189 GLU B N 1
ATOM 11912 C CA . GLU B 2 1232 ? 116.512 145.584 91.953 1.00 99.93 1189 GLU B CA 1
ATOM 11913 C C . GLU B 2 1232 ? 117.623 145.815 90.942 1.00 99.93 1189 GLU B C 1
ATOM 11914 O O . GLU B 2 1232 ? 117.612 146.827 90.236 1.00 99.93 1189 GLU B O 1
ATOM 11920 N N . GLN B 2 1233 ? 118.580 144.896 90.872 1.00 95.53 1190 GLN B N 1
ATOM 11921 C CA . GLN B 2 1233 ? 119.860 145.192 90.231 1.00 95.53 1190 GLN B CA 1
ATOM 11922 C C . GLN B 2 1233 ? 120.412 143.921 89.586 1.00 95.53 1190 GLN B C 1
ATOM 11923 O O . GLN B 2 1233 ? 119.680 142.954 89.355 1.00 95.53 1190 GLN B O 1
ATOM 11929 N N . TRP B 2 1234 ? 121.717 143.937 89.293 1.00 85.93 1191 TRP B N 1
ATOM 11930 C CA . TRP B 2 1234 ? 122.447 142.851 88.636 1.00 85.93 1191 TRP B CA 1
ATOM 11931 C C . TRP B 2 1234 ? 121.880 142.567 87.240 1.00 85.93 1191 TRP B C 1
ATOM 11932 O O . TRP B 2 1234 ? 121.186 141.578 87.012 1.00 85.93 1191 TRP B O 1
ATOM 11943 N N . GLN B 2 1235 ? 122.120 143.494 86.315 1.00 96.37 1192 GLN B N 1
ATOM 11944 C CA . GLN B 2 1235 ? 121.716 143.147 84.959 1.00 96.37 1192 GLN B CA 1
ATOM 11945 C C . GLN B 2 1235 ? 122.767 142.284 84.262 1.00 96.37 1192 GLN B C 1
ATOM 11946 O O . GLN B 2 1235 ? 122.560 141.078 84.101 1.00 96.37 1192 GLN B O 1
ATOM 11952 N N . ARG B 2 1236 ? 123.896 142.867 83.855 1.00 99.01 1193 ARG B N 1
ATOM 11953 C CA . ARG B 2 1236 ? 125.013 142.054 83.383 1.00 99.01 1193 ARG B CA 1
ATOM 11954 C C . ARG B 2 1236 ? 126.368 142.681 83.697 1.00 99.01 1193 ARG B C 1
ATOM 11955 O O . ARG B 2 1236 ? 127.396 141.998 83.660 1.00 99.01 1193 ARG B O 1
ATOM 11963 N N . ARG B 2 1237 ? 126.373 143.973 84.035 1.00 109.07 1194 ARG B N 1
ATOM 11964 C CA . ARG B 2 1237 ? 127.566 144.822 83.971 1.00 109.07 1194 ARG B CA 1
ATOM 11965 C C . ARG B 2 1237 ? 128.102 144.882 82.535 1.00 109.07 1194 ARG B C 1
ATOM 11966 O O . ARG B 2 1237 ? 129.194 144.409 82.215 1.00 109.07 1194 ARG B O 1
ATOM 11974 N N . GLN B 2 1238 ? 127.277 145.470 81.671 1.00 116.43 1195 GLN B N 1
ATOM 11975 C CA . GLN B 2 1238 ? 127.621 145.601 80.262 1.00 116.43 1195 GLN B CA 1
ATOM 11976 C C . GLN B 2 1238 ? 128.815 146.530 80.074 1.00 116.43 1195 GLN B C 1
ATOM 11977 O O . GLN B 2 1238 ? 128.941 147.556 80.747 1.00 116.43 1195 GLN B O 1
ATOM 11983 N N . GLN B 2 1239 ? 129.689 146.159 79.144 1.00 122.92 1196 GLN B N 1
ATOM 11984 C CA . GLN B 2 1239 ? 131.006 146.770 78.985 1.00 122.92 1196 GLN B CA 1
ATOM 11985 C C . GLN B 2 1239 ? 131.360 146.900 77.504 1.00 122.92 1196 GLN B C 1
ATOM 11986 O O . GLN B 2 1239 ? 132.483 146.629 77.083 1.00 122.92 1196 GLN B O 1
ATOM 11992 N N . VAL B 2 1240 ? 130.418 147.428 76.719 1.00 129.44 1197 VAL B N 1
ATOM 11993 C CA . VAL B 2 1240 ? 130.349 147.245 75.269 1.00 129.44 1197 VAL B CA 1
ATOM 11994 C C . VAL B 2 1240 ? 131.721 147.292 74.603 1.00 129.44 1197 VAL B C 1
ATOM 11995 O O . VAL B 2 1240 ? 132.061 146.405 73.812 1.00 129.44 1197 VAL B O 1
ATOM 11999 N N . PHE B 2 1241 ? 132.532 148.292 74.937 1.00 133.42 1198 PHE B N 1
ATOM 12000 C CA . PHE B 2 1241 ? 133.907 148.326 74.456 1.00 133.42 1198 PHE B CA 1
ATOM 12001 C C . PHE B 2 1241 ? 134.778 149.091 75.439 1.00 133.42 1198 PHE B C 1
ATOM 12002 O O . PHE B 2 1241 ? 134.291 149.879 76.254 1.00 133.42 1198 PHE B O 1
ATOM 12010 N N . ARG B 2 1242 ? 136.080 148.845 75.339 1.00 139.02 1199 ARG B N 1
ATOM 12011 C CA . ARG B 2 1242 ? 137.091 149.495 76.155 1.00 139.02 1199 ARG B CA 1
ATOM 12012 C C . ARG B 2 1242 ? 137.973 150.378 75.280 1.00 139.02 1199 ARG B C 1
ATOM 12013 O O . ARG B 2 1242 ? 138.229 150.067 74.114 1.00 139.02 1199 ARG B O 1
ATOM 12021 N N . ARG B 2 1243 ? 138.420 151.495 75.849 1.00 144.93 1200 ARG B N 1
ATOM 12022 C CA . ARG B 2 1243 ? 139.300 152.421 75.149 1.00 144.93 1200 ARG B CA 1
ATOM 12023 C C . ARG B 2 1243 ? 140.768 152.030 75.254 1.00 144.93 1200 ARG B C 1
ATOM 12024 O O . ARG B 2 1243 ? 141.625 152.725 74.697 1.00 144.93 1200 ARG B O 1
ATOM 12032 N N . GLY B 2 1244 ? 141.073 150.943 75.956 1.00 142.64 1201 GLY B N 1
ATOM 12033 C CA . GLY B 2 1244 ? 142.434 150.478 76.129 1.00 142.64 1201 GLY B CA 1
ATOM 12034 C C . GLY B 2 1244 ? 142.609 149.040 75.690 1.00 142.64 1201 GLY B C 1
ATOM 12035 O O . GLY B 2 1244 ? 143.223 148.249 76.413 1.00 142.64 1201 GLY B O 1
ATOM 12036 N N . VAL B 2 1245 ? 142.063 148.691 74.521 1.00 138.97 1202 VAL B N 1
ATOM 12037 C CA . VAL B 2 1245 ? 141.940 147.303 74.078 1.00 138.97 1202 VAL B CA 1
ATOM 12038 C C . VAL B 2 1245 ? 143.267 146.562 74.209 1.00 138.97 1202 VAL B C 1
ATOM 12039 O O . VAL B 2 1245 ? 144.278 146.937 73.604 1.00 138.97 1202 VAL B O 1
ATOM 12043 N N . SER B 2 1246 ? 143.274 145.519 75.042 1.00 135.44 1203 SER B N 1
ATOM 12044 C CA . SER B 2 1246 ? 144.497 144.785 75.344 1.00 135.44 1203 SER B CA 1
ATOM 12045 C C . SER B 2 1246 ? 144.335 143.275 75.426 1.00 135.44 1203 SER B C 1
ATOM 12046 O O . SER B 2 1246 ? 145.354 142.582 75.506 1.00 135.44 1203 SER B O 1
ATOM 12049 N N . THR B 2 1247 ? 143.114 142.737 75.428 1.00 123.64 1204 THR B N 1
ATOM 12050 C CA . THR B 2 1247 ? 142.906 141.331 75.756 1.00 123.64 1204 THR B CA 1
ATOM 12051 C C . THR B 2 1247 ? 143.617 140.401 74.783 1.00 123.64 1204 THR B C 1
ATOM 12052 O O . THR B 2 1247 ? 144.561 139.703 75.167 1.00 123.64 1204 THR B O 1
ATOM 12056 N N . ARG B 2 1248 ? 143.178 140.396 73.523 1.00 116.18 1205 ARG B N 1
ATOM 12057 C CA . ARG B 2 1248 ? 143.690 139.467 72.513 1.00 116.18 1205 ARG B CA 1
ATOM 12058 C C . ARG B 2 1248 ? 143.680 138.027 73.019 1.00 116.18 1205 ARG B C 1
ATOM 12059 O O . ARG B 2 1248 ? 144.477 137.194 72.583 1.00 116.18 1205 ARG B O 1
ATOM 12067 N N . ARG B 2 1249 ? 142.778 137.728 73.949 1.00 99.72 1206 ARG B N 1
ATOM 12068 C CA . ARG B 2 1249 ? 142.633 136.394 74.508 1.00 99.72 1206 ARG B CA 1
ATOM 12069 C C . ARG B 2 1249 ? 141.378 135.757 73.929 1.00 99.72 1206 ARG B C 1
ATOM 12070 O O . ARG B 2 1249 ? 140.300 136.360 73.953 1.00 99.72 1206 ARG B O 1
ATOM 12078 N N . SER B 2 1250 ? 141.532 134.558 73.379 1.00 93.46 1207 SER B N 1
ATOM 12079 C CA . SER B 2 1250 ? 140.451 133.893 72.671 1.00 93.46 1207 SER B CA 1
ATOM 12080 C C . SER B 2 1250 ? 139.667 132.998 73.616 1.00 93.46 1207 SER B C 1
ATOM 12081 O O . SER B 2 1250 ? 140.245 132.298 74.451 1.00 93.46 1207 SER B O 1
ATOM 12084 N N . ALA B 2 1251 ? 138.347 133.023 73.476 1.00 89.36 1208 ALA B N 1
ATOM 12085 C CA . ALA B 2 1251 ? 137.479 132.161 74.274 1.00 89.36 1208 ALA B CA 1
ATOM 12086 C C . ALA B 2 1251 ? 137.271 130.816 73.593 1.00 89.36 1208 ALA B C 1
ATOM 12087 O O . ALA B 2 1251 ? 136.149 130.359 73.393 1.00 89.36 1208 ALA B O 1
ATOM 12089 N N . TYR B 2 1252 ? 138.372 130.172 73.224 1.00 84.47 1209 TYR B N 1
ATOM 12090 C CA . TYR B 2 1252 ? 138.303 128.859 72.608 1.00 84.47 1209 TYR B CA 1
ATOM 12091 C C . TYR B 2 1252 ? 138.207 127.784 73.679 1.00 84.47 1209 TYR B C 1
ATOM 12092 O O . TYR B 2 1252 ? 138.930 127.813 74.678 1.00 84.47 1209 TYR B O 1
ATOM 12101 N N . ALA B 2 1253 ? 137.306 126.831 73.461 1.00 82.25 1210 ALA B N 1
ATOM 12102 C CA . ALA B 2 1253 ? 137.131 125.712 74.376 1.00 82.25 1210 ALA B CA 1
ATOM 12103 C C . ALA B 2 1253 ? 136.394 124.612 73.635 1.00 82.25 1210 ALA B C 1
ATOM 12104 O O . ALA B 2 1253 ? 135.337 124.862 73.051 1.00 82.25 1210 ALA B O 1
ATOM 12106 N N . PHE B 2 1254 ? 136.955 123.406 73.654 1.00 81.31 1211 PHE B N 1
ATOM 12107 C CA . PHE B 2 1254 ? 136.371 122.266 72.962 1.00 81.31 1211 PHE B CA 1
ATOM 12108 C C . PHE B 2 1254 ? 136.545 121.042 73.842 1.00 81.31 1211 PHE B C 1
ATOM 12109 O O . PHE B 2 1254 ? 137.674 120.623 74.106 1.00 81.31 1211 PHE B O 1
ATOM 12117 N N . SER B 2 1255 ? 135.434 120.474 74.297 1.00 77.37 1212 SER B N 1
ATOM 12118 C CA . SER B 2 1255 ? 135.462 119.312 75.181 1.00 77.37 1212 SER B CA 1
ATOM 12119 C C . SER B 2 1255 ? 135.326 118.065 74.319 1.00 77.37 1212 SER B C 1
ATOM 12120 O O . SER B 2 1255 ? 134.224 117.701 73.908 1.00 77.37 1212 SER B O 1
ATOM 12123 N N . HIS B 2 1256 ? 136.451 117.405 74.046 1.00 81.33 1213 HIS B N 1
ATOM 12124 C CA . HIS B 2 1256 ? 136.466 116.224 73.194 1.00 81.33 1213 HIS B CA 1
ATOM 12125 C C . HIS B 2 1256 ? 137.814 115.535 73.350 1.00 81.33 1213 HIS B C 1
ATOM 12126 O O . HIS B 2 1256 ? 138.796 116.150 73.772 1.00 81.33 1213 HIS B O 1
ATOM 12133 N N . GLN B 2 1257 ? 137.850 114.246 73.017 1.00 84.38 1214 GLN B N 1
ATOM 12134 C CA . GLN B 2 1257 ? 139.075 113.464 73.090 1.00 84.38 1214 GLN B CA 1
ATOM 12135 C C . GLN B 2 1257 ? 139.587 113.102 71.703 1.00 84.38 1214 GLN B C 1
ATOM 12136 O O . GLN B 2 1257 ? 139.062 113.541 70.677 1.00 84.38 1214 GLN B O 1
ATOM 12142 N N . ARG B 2 1258 ? 140.632 112.283 71.688 1.00 89.89 1215 ARG B N 1
ATOM 12143 C CA . ARG B 2 1258 ? 141.312 111.846 70.483 1.00 89.89 1215 ARG B CA 1
ATOM 12144 C C . ARG B 2 1258 ? 141.007 110.377 70.228 1.00 89.89 1215 ARG B C 1
ATOM 12145 O O . ARG B 2 1258 ? 140.695 109.623 71.153 1.00 89.89 1215 ARG B O 1
ATOM 12153 N N . GLY B 2 1259 ? 141.092 109.977 68.966 1.00 87.96 1216 GLY B N 1
ATOM 12154 C CA . GLY B 2 1259 ? 140.976 108.583 68.605 1.00 87.96 1216 GLY B CA 1
ATOM 12155 C C . GLY B 2 1259 ? 139.616 108.128 68.137 1.00 87.96 1216 GLY B C 1
ATOM 12156 O O . GLY B 2 1259 ? 139.408 106.920 67.991 1.00 87.96 1216 GLY B O 1
ATOM 12157 N N . TYR B 2 1260 ? 138.688 109.046 67.888 1.00 85.41 1217 TYR B N 1
ATOM 12158 C CA . TYR B 2 1260 ? 137.375 108.687 67.376 1.00 85.41 1217 TYR B CA 1
ATOM 12159 C C . TYR B 2 1260 ? 137.366 108.474 65.873 1.00 85.41 1217 TYR B C 1
ATOM 12160 O O . TYR B 2 1260 ? 136.294 108.504 65.262 1.00 85.41 1217 TYR B O 1
ATOM 12169 N N . ALA B 2 1261 ? 138.531 108.253 65.268 1.00 91.49 1218 ALA B N 1
ATOM 12170 C CA . ALA B 2 1261 ? 138.643 107.965 63.847 1.00 91.49 1218 ALA B CA 1
ATOM 12171 C C . ALA B 2 1261 ? 138.412 106.496 63.528 1.00 91.49 1218 ALA B C 1
ATOM 12172 O O . ALA B 2 1261 ? 138.858 106.023 62.476 1.00 91.49 1218 ALA B O 1
ATOM 12174 N N . ASP B 2 1262 ? 137.720 105.772 64.413 1.00 95.17 1219 ASP B N 1
ATOM 12175 C CA . ASP B 2 1262 ? 137.403 104.370 64.166 1.00 95.17 1219 ASP B CA 1
ATOM 12176 C C . ASP B 2 1262 ? 136.677 104.187 62.844 1.00 95.17 1219 ASP B C 1
ATOM 12177 O O . ASP B 2 1262 ? 136.769 103.119 62.228 1.00 95.17 1219 ASP B O 1
ATOM 12182 N N . LEU B 2 1263 ? 135.947 105.211 62.396 1.00 96.56 1220 LEU B N 1
ATOM 12183 C CA . LEU B 2 1263 ? 135.245 105.128 61.120 1.00 96.56 1220 LEU B CA 1
ATOM 12184 C C . LEU B 2 1263 ? 136.209 104.862 59.972 1.00 96.56 1220 LEU B C 1
ATOM 12185 O O . LEU B 2 1263 ? 135.889 104.103 59.051 1.00 96.56 1220 LEU B O 1
ATOM 12190 N N . ILE B 2 1264 ? 137.394 105.475 60.005 1.00 100.34 1221 ILE B N 1
ATOM 12191 C CA . ILE B 2 1264 ? 138.344 105.245 58.925 1.00 100.34 1221 ILE B CA 1
ATOM 12192 C C . ILE B 2 1264 ? 138.925 103.840 58.989 1.00 100.34 1221 ILE B C 1
ATOM 12193 O O . ILE B 2 1264 ? 139.537 103.381 58.018 1.00 100.34 1221 ILE B O 1
ATOM 12198 N N . SER B 2 1265 ? 138.750 103.139 60.109 1.00 100.90 1222 SER B N 1
ATOM 12199 C CA . SER B 2 1265 ? 139.158 101.741 60.175 1.00 100.90 1222 SER B CA 1
ATOM 12200 C C . SER B 2 1265 ? 138.034 100.833 59.693 1.00 100.90 1222 SER B C 1
ATOM 12201 O O . SER B 2 1265 ? 138.228 100.007 58.795 1.00 100.90 1222 SER B O 1
ATOM 12204 N N . SER B 2 1266 ? 136.851 100.978 60.281 1.00 104.45 1223 SER B N 1
ATOM 12205 C CA . SER B 2 1266 ? 135.683 100.215 59.866 1.00 104.45 1223 SER B CA 1
ATOM 12206 C C . SER B 2 1266 ? 134.440 100.951 60.340 1.00 104.45 1223 SER B C 1
ATOM 12207 O O . SER B 2 1266 ? 134.507 101.841 61.191 1.00 104.45 1223 SER B O 1
ATOM 12210 N N . GLY B 2 1267 ? 133.297 100.561 59.782 1.00 106.85 1224 GLY B N 1
ATOM 12211 C CA . GLY B 2 1267 ? 132.056 101.235 60.104 1.00 106.85 1224 GLY B CA 1
ATOM 12212 C C . GLY B 2 1267 ? 131.352 100.652 61.308 1.00 106.85 1224 GLY B C 1
ATOM 12213 O O . GLY B 2 1267 ? 130.631 99.656 61.200 1.00 106.85 1224 GLY B O 1
ATOM 12214 N N . ARG B 2 1268 ? 131.541 101.284 62.465 1.00 101.25 1225 ARG B N 1
ATOM 12215 C CA . ARG B 2 1268 ? 130.877 100.853 63.687 1.00 101.25 1225 ARG B CA 1
ATOM 12216 C C . ARG B 2 1268 ? 129.468 101.423 63.723 1.00 101.25 1225 ARG B C 1
ATOM 12217 O O . ARG B 2 1268 ? 129.087 102.096 64.684 1.00 101.25 1225 ARG B O 1
ATOM 12225 N N . SER B 2 1269 ? 128.688 101.154 62.676 1.00 106.60 1226 SER B N 1
ATOM 12226 C CA . SER B 2 1269 ? 127.345 101.705 62.537 1.00 106.60 1226 SER B CA 1
ATOM 12227 C C . SER B 2 1269 ? 126.272 100.706 62.953 1.00 106.60 1226 SER B C 1
ATOM 12228 O O . SER B 2 1269 ? 125.457 100.993 63.834 1.00 106.60 1226 SER B O 1
ATOM 12231 N N . ILE B 2 1270 ? 126.260 99.530 62.337 1.00 108.20 1227 ILE B N 1
ATOM 12232 C CA . ILE B 2 1270 ? 125.239 98.540 62.640 1.00 108.20 1227 ILE B CA 1
ATOM 12233 C C . ILE B 2 1270 ? 125.797 97.133 62.470 1.00 108.20 1227 ILE B C 1
ATOM 12234 O O . ILE B 2 1270 ? 125.664 96.294 63.360 1.00 108.20 1227 ILE B O 1
#

B-factor: mean 76.86, std 31.19, range [30.15, 189.99]

Sequence (1520 aa):
RGAHQPDNTAFTQQRLPAWQPLLSASIALPLFFCAGLAFIGLGLGLYYSSNGIKELEYDYTGDPGTGNCSVCAAAGQGRALPPPCSCAWYFSLPELFQGPVYLYYELTNFYQNNRRYGVSRDDAQLSGLPSALRHPVNECAPYQRSAAGLPIAPCGAIANSLFNDSFSLWHQRQPGGPYVEVPLDRSGIAWWTDYHVKFRNPPLVNGSLALAFQGTAPPPNWRRPVYELSPDPNNTGFINQDFVVWMRTAALPTFRKLYARIRQGNYSAGLPRGAYRVNITYNYPVRAFGGHKLLIFSSISWMGGKNPFLGIAYLVVGSLCILTGFVMLVVYIRYQDQDSQPNDEVVPYSDDETECTWQVKANDRKYHEQPHFMNTKFLCIKESKYANNAIKTYKYNAFTFIPMNLFEQFKRAANLYFLALLILQAVPQISTLAWYTTLVPLLVVLGVTAIKDLVDDVARHKMDKEINNRTCEVIKDGRFKVAKWKEIQVGDVIRLKKNDFVPADILLLSSSEPNSLCYVETAELDGETNLKFKMSLEITDQYLQREDTLATFDGFIECEEPNNRLDKFTGTLFWRNTSFPLDADKILLRGCVIRNTDFCHGLVIFAGADTKIMKNSGKTRFKRTKIDYLMNYMVYTIFVVLILLSAGLAIGHAYWEAQVGNSSWYLYDGEDDTPSYRGFLIFWGYIIVLNTMVPISLYVSVEVIRLGQSHFINWDLQMYYAEKDTPAKARTTTLNEQLGQIHYIFSKTGTLTQNIMTFKKCCINGQIYGDHRDASQHNHNKIEQVDFSWNTYADGKLAFYDHYLIEQIQSGKEPEVRQFFFLLAVCHTVMVDRTDGQLNYQAASPDEGALVNAARNFGFAFLARTQNTITISELGTERTYNVLAILDFNSDRKRMSIIVRTPEGNIKLYCKGADTVIYERLHRMNPTKQETQDALDIFANETLRTLCLCYKEIEEKEFTEWNKKFMAASVASTNRDEALDKVYEEIEKDLILLGATAIEDKLQDGVPETISKLAKADIKIWVLTGDKKETAENIGFACELLTEDTTICYGEDINSLLHARMENQRNRGGVYAKFAPPVQESFFPPGGNRALIITGSWLN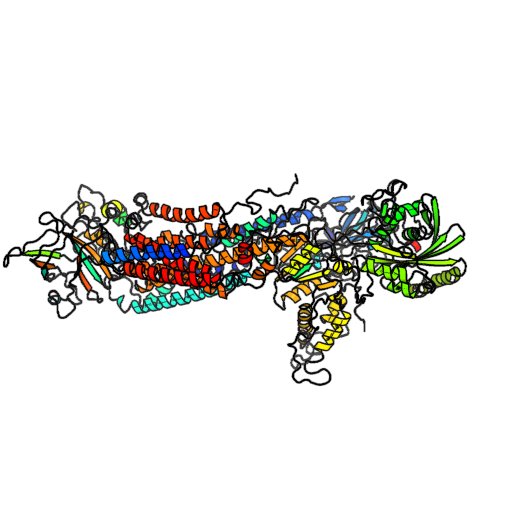EILLEKKTKRNKILKLKFPRTEEERRMRTQSKRRLEAKKEQRQKNFVDLACECSAVICCRVTPKQKAMVVDLVKRYKKAITLAIGDGANDVNMIKTAHIGVGISGQEGMQAVMSSDYSFAQFRYLQRLLLVHGRWSYIRMCKFLRYFFYKNFAFTLVHFWYSFFNGYSAQTAYEDWFITLYNVLYTSLPVLLMGLLDQDVSDKLSLRFPGLYIVGQRDLLFNYKRFFVSLLHGVLTSMILFFIPLGAYLQTVGQDGEAPSDYQSFAVTIASALVITVNFQIGLDTSYWTFVNAFSIFGSIALYFGIMFDFHSAGIHVLFPSAFQFTGTASNALRQPYIWLTIILAVAVCLLPVVAIRFLSMTIWPSESDKIQKHRKRLKAEEQWQRRQQVFRRGVSTRRSAYAFSHQRGYADLISSGRSI

GO terms:
  GO:0005789 endoplasmic reticulum membrane (C, IDA)
  GO:0005515 protein binding (F, IPI)
  GO:0015917 aminophospholipid transport (P, IDA)
  GO:0015247 aminophospholipid flippase activity (F, IDA)
  GO:0005886 plasma membrane (C, IDA)
  GO:0016197 endosomal transport (P, IDA)